Protein AF-A0A9X4QVP8-F1 (afdb_monomer_lite)

pLDDT: mean 78.32, std 24.41, range [21.48, 98.75]

Sequence (920 aa):
MDAKPLRLGIVGGNRGGRFKATIEALSHLVRLSAICDLREDTVRLWQAEYPELKGYTDYDRLLEDPDVDAVLLASPMLLHARQAVRALRAGKHVLSEVTAAHTLEDAWELVETVESTGLTYMMSENYCFERASMTVQRMAEAGVFGEITYLEGGYIHDLRHAVHTEDGSLTWRGELHRDYDGLNYPTHSIGPLAKWLWLGREGGDRLASLSAFTSNSRALQHYFRDKFGADHPAAQDGYWKQGDSAVAHLTTEAGVLIALRVDWTSPRPHNMHSYSLQGTRGAYASRRHDNEEDLVWLEGRSPDADALLGRRAGGRMGAARQLCGRVRSASLGPSRPRSRRERPRWPRRLQPSRAGRIRVGRPGPQAAPHRRVRRGRMERRLPVVRAVPRQRRRAGGDARFSQVSQAYEADEETVTMTQQRQLPQLVMRRASLADLPPFRLPEGYTCRSFQPGDEAHWERIVKLAFGWERSFRERIQSHFYYRPGRVLFLCRDGVPVATACAWQEPEWGEDWGYLHMVGVDPAFAGQGLGYAVSLAALNRMKEDGKERAMLETDDFRLPAILTYLKLDFRPDVPDEALLNRWKQAYRELGLPYGVKVMSATRPGSAASANEDALVVDPEAHVYGVVDGVSAMLPYEDEAGFTGGRIAAALLVEALGAGTGADADSGAGAGACADVGAGAGADTDAGSGAGAGALGADFDLAEAVLRANASLMQRMLAAGVDVAAKWKRWGAVFAIVRWRHTHLEYVQAGDCMLLARYSDGSVRTLTRNQVAAFDLKALQAKQQLLKNGTPAEKVSHRLKPVFKCNRDKANAPDGYAVMNGDPALAYTMEYGRISCANVVRIYAITDGMFHFIENDEDSRKWEKLADALDERGIDSYMDELEREEALDPDCERHPRHKKSDDKSAVIVELPSGPETDLARS

Secondary structure (DSSP, 8-state):
--PPPEEEEEESTTS-GGGHHHHHHTTTTEEEEEEE-S-HHHHHHHHTT-TTPEEESSSHHHHS-TT-SEEEE-S-GGGHHHHHHHHHHTT-EEEEPSPS-SSHHHHHHHHHHHHHH---EEE--SGGGSHHHHHHHHHHHTTTT-SEEEEEEEEE---GGGSB-TTSPBPHHHHHHHH--S-SS-HHHHHHHHHHTTTTSTTS--EEEEEEEE----HHHHHHHHHH-TTSGGGSTTS--S-S-EEEEEEETT--EEEEEEESSSSS--EEEEEEEEETTEEEE--SSTTSPPEEEETTTSPPHHHHTT--SS---------S---PPPP--------------PPPPP-------------------------------------------------------------HHHHHHHHGGGSPPEEEEES-STTPPPP-PPTTEEEEE--TT-HHHHHHHHHHHHSS---HIIIIITSTT--GGGEEEEEETTEEEEEEEEE--GGG-TTEEEEEEEEE-GGGTTSSHHHHHHHHHHHHHHHTT-SEEEEEE-TT-HHHHHHHHTTT-EE--SSHHHHHHHHHHHHHTT---S-EEEEEEE--TT-SS---EEEEETTTTEEEEEEEE--SS--B-TT--BHHHHHHHHHHHHTT---TT------------------------------PPPPTT--HHHHHHHHHHHHHHHHHHTT--TTSGGG--EEEEEEEEEETTEEEEEEETT-EEEEEETTS-EEE-S--SSHHHHHHHHHHHHHHHHTT--HHHHHHHHHHHHHHHHHTBT-TTSB--BSS-GGGGGTSEEEEEE-TTEEEEEEE-GGGTTTTTT---TTHHHHHHHHHHHH-HHHHHHHHHHHHHH-TTSSSS--SSS---EEEEEEEPPPPTTTGGG--

Foldseek 3Di:
DQDDAAEEEEEALAAPPVCCVVCVVVVSRHDHAEYEHLDVVSQVVVCVVVVRHDYYNDLVVVLQDPSHQAYEADHQQQCQLVSLLSNLVSNHAYEYEDDNHDDVQSVVSSVVSCVVSVHHYDHPQCLCVDPVLVVLLVCLVVCQLPAWAEKWFEAAAACLVPQAFLALHGDSNVVCQQPDEAQRGFCLRCVSVCSSQVEPDVPGWYWDDKDKDAAAADLNLVVCCVRPNCPRCSVDPSRTPYHQKMWMWIAIPVGHIYIYIYGHRDPDDGQRGAMKIHGPFWIWGQDRDPPDHTDIDGHPPDDDPCVVVVDDDDDDDDDDDDDDDDPDDDDDDDDDDDDDDDDDDDDDDDDDDDDDDDDDDDDDYDDHDYDDDHHDDHHDHDDDDDDDDDDDDDDDDDDDDDDDDDDDDDDPVVVVLVVLVVDFFWKWKFQFLPPFDDQDDFPQKDKDFDDPVCQVLLQVQLCQFPVDGDGCCVPAVPDPQHDRRQWMFIDHPNGGFWIWGFGDDPVVHPQETEIDSTTGRPVCPPRCRSLNRSSSNSVSCVVVPHTIYMYGHHLVVLVNVVSVVVRRTGTDDPDDVSVVSVVVSCVVNVHDDFWDKAKDWDFKPPDPDALKFWFDDRQLQKGWIKHFFFAPDWDADPVRDTQRNVQNVLLSVLVLGDGPPPPDDDDDDDDDDDDDDDDDDDDDDDDDPDPDDDPSDDDSLVSLLVSLQVSVVVCVVVVFPVVQLRRFIFMWIWMWGDDPWKIKIKTWAQWWKKWAFLVLDIDTDDDHFCCVLVVVLLVQLVVCVVVVNPLVCSVVVSVVSVSVLSVQALPPSHTDTSRSDSSNSVHMDIDMHTPVRTFKMKTWDCLLPLQCPPPPDPCSRSVSVVCCVVQNDVSSNVVSSVVLVVQVSCPVRRDDHSGGIIIMMMIGGDDDPPPCVVPD

Structure (mmCIF, N/CA/C/O backbone):
data_AF-A0A9X4QVP8-F1
#
_entry.id   AF-A0A9X4QVP8-F1
#
loop_
_atom_site.group_PDB
_atom_site.id
_atom_site.type_symbol
_atom_site.label_atom_id
_atom_site.label_alt_id
_atom_site.label_comp_id
_atom_site.label_asym_id
_atom_site.label_entity_id
_atom_site.label_seq_id
_atom_site.pdbx_PDB_ins_code
_atom_site.Cartn_x
_atom_site.Cartn_y
_atom_site.Cartn_z
_atom_site.occupancy
_atom_site.B_iso_or_equiv
_atom_site.auth_seq_id
_atom_site.auth_comp_id
_atom_site.auth_asym_id
_atom_site.auth_atom_id
_atom_site.pdbx_PDB_model_num
ATOM 1 N N . MET A 1 1 ? 0.653 -39.318 -9.345 1.00 41.38 1 MET A N 1
ATOM 2 C CA . MET A 1 1 ? 0.537 -38.303 -10.404 1.00 41.38 1 MET A CA 1
ATOM 3 C C . MET A 1 1 ? 1.935 -37.796 -10.597 1.00 41.38 1 MET A C 1
ATOM 5 O O . MET A 1 1 ? 2.478 -37.229 -9.656 1.00 41.38 1 MET A O 1
ATOM 9 N N . ASP A 1 2 ? 2.520 -38.074 -11.749 1.00 52.22 2 ASP A N 1
ATOM 10 C CA . ASP A 1 2 ? 3.894 -37.685 -12.037 1.00 52.22 2 ASP A CA 1
ATOM 11 C C . ASP A 1 2 ? 3.849 -36.258 -12.581 1.00 52.22 2 ASP A C 1
ATOM 13 O O . ASP A 1 2 ? 3.716 -36.020 -13.781 1.00 52.22 2 ASP A O 1
ATOM 17 N N . ALA A 1 3 ? 3.812 -35.301 -11.650 1.00 65.44 3 ALA A N 1
ATOM 18 C CA . ALA A 1 3 ? 3.846 -33.885 -11.978 1.00 65.44 3 ALA A CA 1
ATOM 19 C C . ALA A 1 3 ? 5.163 -33.580 -12.702 1.00 65.44 3 ALA A C 1
ATOM 21 O O . ALA A 1 3 ? 6.235 -33.990 -12.252 1.00 65.44 3 ALA A O 1
ATOM 22 N N . LYS A 1 4 ? 5.085 -32.876 -13.836 1.00 83.19 4 LYS A N 1
ATOM 23 C CA . LYS A 1 4 ? 6.284 -32.434 -14.555 1.00 83.19 4 LYS A CA 1
ATOM 24 C C . LYS A 1 4 ? 7.077 -31.468 -13.655 1.00 83.19 4 LYS A C 1
ATOM 26 O O . LYS A 1 4 ? 6.441 -30.624 -13.023 1.00 83.19 4 LYS A O 1
ATOM 31 N N . PRO A 1 5 ? 8.420 -31.558 -13.599 1.00 90.31 5 PRO A N 1
ATOM 32 C CA . PRO A 1 5 ? 9.234 -30.603 -12.854 1.00 90.31 5 PRO A CA 1
ATOM 33 C C . PRO A 1 5 ? 8.960 -29.162 -13.295 1.00 90.31 5 PRO A C 1
ATOM 35 O O . PRO A 1 5 ? 8.914 -28.881 -14.494 1.00 90.31 5 PRO A O 1
ATOM 38 N N . LEU A 1 6 ? 8.799 -28.264 -12.323 1.00 94.62 6 LEU A N 1
ATOM 39 C CA . LEU A 1 6 ? 8.519 -26.846 -12.538 1.00 94.62 6 LEU A CA 1
ATOM 40 C C . LEU A 1 6 ? 9.692 -26.190 -13.277 1.00 94.62 6 LEU A C 1
ATOM 42 O O . LEU A 1 6 ? 10.830 -26.271 -12.806 1.00 94.62 6 LEU A O 1
ATOM 46 N N . ARG A 1 7 ? 9.431 -25.540 -14.415 1.00 96.88 7 ARG A N 1
ATOM 47 C CA . ARG A 1 7 ? 10.461 -24.869 -15.215 1.00 96.88 7 ARG A CA 1
ATOM 48 C C . ARG A 1 7 ? 10.766 -23.494 -14.618 1.00 96.88 7 ARG A C 1
ATOM 50 O O . ARG A 1 7 ? 9.916 -22.602 -14.606 1.00 96.88 7 ARG A O 1
ATOM 57 N N . LEU A 1 8 ? 11.970 -23.347 -14.075 1.00 97.56 8 LEU A N 1
ATOM 58 C CA . LEU A 1 8 ? 12.408 -22.179 -13.322 1.00 97.56 8 LEU A CA 1
ATOM 59 C C . LEU A 1 8 ? 13.250 -21.226 -14.183 1.00 97.56 8 LEU A C 1
ATOM 61 O O . LEU A 1 8 ? 14.297 -21.612 -14.706 1.00 97.56 8 LEU A O 1
ATOM 65 N N . GLY A 1 9 ? 12.858 -19.954 -14.201 1.00 98.00 9 GLY A N 1
ATOM 66 C CA . GLY A 1 9 ? 13.716 -18.834 -14.576 1.00 98.00 9 GLY A CA 1
ATOM 67 C C . GLY A 1 9 ? 14.428 -18.226 -13.362 1.00 98.00 9 GLY A C 1
ATOM 68 O O . GLY A 1 9 ? 13.828 -18.010 -12.307 1.00 98.00 9 GLY A O 1
ATOM 69 N N . ILE A 1 10 ? 15.713 -17.915 -13.498 1.00 97.94 10 ILE A N 1
ATOM 70 C CA . ILE A 1 10 ? 16.479 -17.129 -12.524 1.00 97.94 10 ILE A CA 1
ATOM 71 C C . ILE A 1 10 ? 16.574 -15.675 -12.992 1.00 97.94 10 ILE A C 1
ATOM 73 O O . ILE A 1 10 ? 16.952 -15.438 -14.131 1.00 97.94 10 ILE A O 1
ATOM 77 N N . VAL A 1 11 ? 16.351 -14.709 -12.097 1.00 97.88 11 VAL A N 1
ATOM 78 C CA . VAL A 1 11 ? 16.528 -13.273 -12.362 1.00 97.88 11 VAL A CA 1
ATOM 79 C C . VAL A 1 11 ? 17.604 -12.682 -11.445 1.00 97.88 11 VAL A C 1
ATOM 81 O O . VAL A 1 11 ? 17.525 -12.776 -10.216 1.00 97.88 11 VAL A O 1
ATOM 84 N N . GLY A 1 12 ? 18.603 -12.046 -12.059 1.00 95.94 12 GLY A N 1
ATOM 85 C CA . GLY A 1 12 ? 19.723 -11.367 -11.413 1.00 95.94 12 GLY A CA 1
ATOM 86 C C . GLY A 1 12 ? 20.876 -12.293 -11.035 1.00 95.94 12 GLY A C 1
ATOM 87 O O . GLY A 1 12 ? 21.238 -12.295 -9.856 1.00 95.94 12 GLY A O 1
ATOM 88 N N . GLY A 1 13 ? 21.417 -13.046 -12.016 1.00 93.31 13 GLY A N 1
ATOM 89 C CA . GLY A 1 13 ? 22.579 -13.982 -12.065 1.00 93.31 13 GLY A CA 1
ATOM 90 C C . GLY A 1 13 ? 23.773 -13.840 -11.090 1.00 93.31 13 GLY A C 1
ATOM 91 O O . GLY A 1 13 ? 24.689 -14.665 -11.059 1.00 93.31 13 GLY A O 1
ATOM 92 N N . ASN A 1 14 ? 23.763 -12.836 -10.221 1.00 91.50 14 ASN A N 1
ATOM 93 C CA . ASN A 1 14 ? 24.769 -12.505 -9.228 1.00 91.50 14 ASN A CA 1
ATOM 94 C C . ASN A 1 14 ? 24.342 -12.623 -7.736 1.00 91.50 14 ASN A C 1
ATOM 96 O O . ASN A 1 14 ? 25.133 -12.232 -6.879 1.00 91.50 14 ASN A O 1
ATOM 100 N N . ARG A 1 15 ? 23.210 -13.245 -7.327 1.00 92.31 15 ARG A N 1
ATOM 101 C CA . ARG A 1 15 ? 22.859 -13.416 -5.869 1.00 92.31 15 ARG A CA 1
ATOM 102 C C . ARG A 1 15 ? 22.789 -14.830 -5.237 1.00 92.31 15 ARG A C 1
ATOM 104 O O . ARG A 1 15 ? 23.010 -14.934 -4.024 1.00 92.31 15 ARG A O 1
ATOM 111 N N . GLY A 1 16 ? 22.667 -15.956 -5.941 1.00 93.06 16 GLY A N 1
ATOM 112 C CA . GLY A 1 16 ? 22.463 -17.294 -5.286 1.00 93.06 16 GLY A CA 1
ATOM 113 C C . GLY A 1 16 ? 22.821 -18.625 -6.019 1.00 93.06 16 GLY A C 1
ATOM 114 O O . GLY A 1 16 ? 22.094 -19.576 -5.882 1.00 93.06 16 GLY A O 1
ATOM 115 N N . GLY A 1 17 ? 23.883 -18.766 -6.801 1.00 93.12 17 GLY A N 1
ATOM 116 C CA . GLY A 1 17 ? 24.389 -20.051 -7.329 1.00 93.12 17 GLY A CA 1
ATOM 117 C C . GLY A 1 17 ? 24.825 -20.983 -6.190 1.00 93.12 17 GLY A C 1
ATOM 118 O O . GLY A 1 17 ? 24.912 -22.188 -6.345 1.00 93.12 17 GLY A O 1
ATOM 119 N N . ARG A 1 18 ? 24.895 -20.403 -4.982 1.00 92.81 18 ARG A N 1
ATOM 120 C CA . ARG A 1 18 ? 24.595 -20.993 -3.662 1.00 92.81 18 ARG A CA 1
ATOM 121 C C . ARG A 1 18 ? 23.320 -21.864 -3.583 1.00 92.81 18 ARG A C 1
ATOM 123 O O . ARG A 1 18 ? 23.032 -22.361 -2.506 1.00 92.81 18 ARG A O 1
ATOM 130 N N . PHE A 1 19 ? 22.559 -21.992 -4.664 1.00 91.50 19 PHE A N 1
ATOM 131 C CA . PHE A 1 19 ? 21.344 -22.781 -4.801 1.00 91.50 19 PHE A CA 1
ATOM 132 C C . PHE A 1 19 ? 21.296 -23.575 -6.116 1.00 91.50 19 PHE A C 1
ATOM 134 O O . PHE A 1 19 ? 20.322 -24.290 -6.301 1.00 91.50 19 PHE A O 1
ATOM 141 N N . LYS A 1 20 ? 22.346 -23.562 -6.960 1.00 91.12 20 LYS A N 1
ATOM 142 C CA . LYS A 1 20 ? 22.532 -24.587 -8.010 1.00 91.12 20 LYS A CA 1
ATOM 143 C C . LYS A 1 20 ? 22.413 -25.971 -7.365 1.00 91.12 20 LYS A C 1
ATOM 145 O O . LYS A 1 20 ? 21.436 -26.666 -7.605 1.00 91.12 20 LYS A O 1
ATOM 150 N N . ALA A 1 21 ? 23.210 -26.190 -6.316 1.00 91.00 21 ALA A N 1
ATOM 151 C CA . ALA A 1 21 ? 23.132 -27.331 -5.397 1.00 91.00 21 ALA A CA 1
ATOM 152 C C . ALA A 1 21 ? 21.753 -27.581 -4.747 1.00 91.00 21 ALA A C 1
ATOM 154 O O . ALA A 1 21 ? 21.500 -28.672 -4.244 1.00 91.00 21 ALA A O 1
ATOM 155 N N . THR A 1 22 ? 20.854 -26.591 -4.713 1.00 90.94 22 THR A N 1
ATOM 156 C CA . THR A 1 22 ? 19.474 -26.759 -4.228 1.00 90.94 22 THR A CA 1
ATOM 157 C C . THR A 1 22 ? 18.516 -27.145 -5.356 1.00 90.94 22 THR A C 1
ATOM 159 O O . THR A 1 22 ? 17.675 -28.006 -5.129 1.00 90.94 22 THR A O 1
ATOM 162 N N . ILE A 1 23 ? 18.652 -26.574 -6.560 1.00 91.38 23 ILE A N 1
ATOM 163 C CA . ILE A 1 23 ? 17.906 -27.004 -7.755 1.00 91.38 23 ILE A CA 1
ATOM 164 C C . ILE A 1 23 ? 18.322 -28.429 -8.130 1.00 91.38 23 ILE A C 1
ATOM 166 O O . ILE A 1 23 ? 17.462 -29.280 -8.297 1.00 91.38 23 ILE A O 1
ATOM 170 N N . GLU A 1 24 ? 19.622 -28.723 -8.177 1.00 90.62 24 GLU A N 1
ATOM 171 C CA . GLU A 1 24 ? 20.182 -30.045 -8.490 1.00 90.62 24 GLU A CA 1
ATOM 172 C C . GLU A 1 24 ? 19.640 -31.124 -7.536 1.00 90.62 24 GLU A C 1
ATOM 174 O O . GLU A 1 24 ? 19.137 -32.160 -7.979 1.00 90.62 24 GLU A O 1
ATOM 179 N N . ALA A 1 25 ? 19.638 -30.854 -6.225 1.00 93.38 25 ALA A N 1
ATOM 180 C CA . ALA A 1 25 ? 19.057 -31.743 -5.213 1.00 93.38 25 ALA A CA 1
ATOM 181 C C . ALA A 1 25 ? 17.521 -31.876 -5.312 1.00 93.38 25 ALA A C 1
ATOM 183 O O . ALA A 1 25 ? 16.952 -32.873 -4.861 1.00 93.38 25 ALA A O 1
ATOM 184 N N . LEU A 1 26 ? 16.845 -30.895 -5.915 1.00 93.38 26 LEU A N 1
ATOM 185 C CA . LEU A 1 26 ? 15.401 -30.873 -6.162 1.00 93.38 26 LEU A CA 1
ATOM 186 C C . LEU A 1 26 ? 15.052 -31.098 -7.645 1.00 93.38 26 LEU A C 1
ATOM 188 O O . LEU A 1 26 ? 13.928 -30.819 -8.048 1.00 93.38 26 LEU A O 1
ATOM 192 N N . SER A 1 27 ? 15.965 -31.656 -8.448 1.00 90.62 27 SER A N 1
ATOM 193 C CA . SER A 1 27 ? 15.825 -31.820 -9.911 1.00 90.62 27 SER A CA 1
ATOM 194 C C . SER A 1 27 ? 14.622 -32.670 -10.352 1.00 90.62 27 SER A C 1
ATOM 196 O O . SER A 1 27 ? 14.155 -32.592 -11.485 1.00 90.62 27 SER A O 1
ATOM 198 N N . HIS A 1 28 ? 14.077 -33.461 -9.427 1.00 91.00 28 HIS A N 1
ATOM 199 C CA . HIS A 1 28 ? 12.855 -34.251 -9.580 1.00 91.00 28 HIS A CA 1
ATOM 200 C C . HIS A 1 28 ? 11.554 -33.444 -9.364 1.00 91.00 28 HIS A C 1
ATOM 202 O O . HIS A 1 28 ? 10.470 -33.967 -9.607 1.00 91.00 28 HIS A O 1
ATOM 208 N N . LEU A 1 29 ? 11.653 -32.191 -8.904 1.00 93.44 29 LEU A N 1
ATOM 209 C CA . LEU A 1 29 ? 10.557 -31.225 -8.721 1.00 93.44 29 LEU A CA 1
ATOM 210 C C . LEU A 1 29 ? 10.776 -29.927 -9.513 1.00 93.44 29 LEU A C 1
ATOM 212 O O . LEU A 1 29 ? 9.805 -29.242 -9.824 1.00 93.44 29 LEU A O 1
ATOM 216 N N . VAL A 1 30 ? 12.030 -29.582 -9.821 1.00 94.00 30 VAL A N 1
ATOM 217 C CA . VAL A 1 30 ? 12.439 -28.324 -10.460 1.00 94.00 30 VAL A CA 1
ATOM 218 C C . VAL A 1 30 ? 13.358 -28.623 -11.630 1.00 94.00 30 VAL A C 1
ATOM 220 O O . VAL A 1 30 ? 14.359 -29.313 -11.464 1.00 94.00 30 VAL A O 1
ATOM 223 N N . ARG A 1 31 ? 13.087 -28.039 -12.794 1.00 93.00 31 ARG A N 1
ATOM 224 C CA . ARG A 1 31 ? 14.071 -27.939 -13.873 1.00 93.00 31 ARG A CA 1
ATOM 225 C C . ARG A 1 31 ? 14.451 -26.477 -14.035 1.00 93.00 31 ARG A C 1
ATOM 227 O O . ARG A 1 31 ? 13.581 -25.644 -14.253 1.00 93.00 31 ARG A O 1
ATOM 234 N N . LEU A 1 32 ? 15.740 -26.157 -13.986 1.00 94.94 32 LEU A N 1
ATOM 235 C CA . LEU A 1 32 ? 16.193 -24.841 -14.424 1.00 94.94 32 LEU A CA 1
ATOM 236 C C . LEU A 1 32 ? 16.043 -24.744 -15.952 1.00 94.94 32 LEU A C 1
ATOM 238 O O . LEU A 1 32 ? 16.492 -25.642 -16.665 1.00 94.94 32 LEU A O 1
ATOM 242 N N . SER A 1 33 ? 15.374 -23.700 -16.445 1.00 96.00 33 SER A N 1
ATOM 243 C CA . SER A 1 33 ? 15.127 -23.484 -17.881 1.00 96.00 33 SER A CA 1
ATOM 244 C C . SER A 1 33 ? 15.723 -22.180 -18.408 1.00 96.00 33 SER A C 1
ATOM 246 O O . SER A 1 33 ? 16.197 -22.150 -19.545 1.00 96.00 33 SER A O 1
ATOM 248 N N . ALA A 1 34 ? 15.750 -21.125 -17.587 1.00 97.81 34 ALA A N 1
ATOM 249 C CA . ALA A 1 34 ? 16.184 -19.798 -18.011 1.00 97.81 34 ALA A CA 1
ATOM 250 C C . ALA A 1 34 ? 17.068 -19.075 -16.982 1.00 97.81 34 ALA A C 1
ATOM 252 O O . ALA A 1 34 ? 16.919 -19.233 -15.767 1.00 97.81 34 ALA A O 1
ATOM 253 N N . ILE A 1 35 ? 17.956 -18.218 -17.487 1.00 98.00 35 ILE A N 1
ATOM 254 C CA . ILE A 1 35 ? 18.776 -17.282 -16.711 1.00 98.00 35 ILE A CA 1
ATOM 255 C C . ILE A 1 35 ? 18.651 -15.873 -17.299 1.00 98.00 35 ILE A C 1
ATOM 257 O O . ILE A 1 35 ? 18.878 -15.670 -18.488 1.00 98.00 35 ILE A O 1
ATOM 261 N N . CYS A 1 36 ? 18.326 -14.899 -16.451 1.00 97.88 36 CYS A N 1
ATOM 262 C CA . CYS A 1 36 ? 18.324 -13.476 -16.754 1.00 97.88 36 CYS A CA 1
ATOM 263 C C . CYS A 1 36 ? 19.294 -12.720 -15.833 1.00 97.88 36 CYS A C 1
ATOM 265 O O . CYS A 1 36 ? 19.245 -12.859 -14.608 1.00 97.88 36 CYS A O 1
ATOM 267 N N . ASP A 1 37 ? 20.170 -11.902 -16.409 1.00 96.56 37 ASP A N 1
ATOM 268 C CA . ASP A 1 37 ? 20.950 -10.864 -15.721 1.00 96.56 37 ASP A CA 1
ATOM 269 C C . ASP A 1 37 ? 21.219 -9.744 -16.738 1.00 96.56 37 ASP A C 1
ATOM 271 O O . ASP A 1 37 ? 21.467 -10.031 -17.907 1.00 96.56 37 ASP A O 1
ATOM 275 N N . LEU A 1 38 ? 21.202 -8.478 -16.306 1.00 90.75 38 LEU A N 1
ATOM 276 C CA . LEU A 1 38 ? 21.507 -7.331 -17.174 1.00 90.75 38 LEU A CA 1
ATOM 277 C C . LEU A 1 38 ? 22.908 -7.438 -17.802 1.00 90.75 38 LEU A C 1
ATOM 279 O O . LEU A 1 38 ? 23.181 -6.840 -18.841 1.00 90.75 38 LEU A O 1
ATOM 283 N N . ARG A 1 39 ? 23.814 -8.191 -17.166 1.00 90.44 39 ARG A N 1
ATOM 284 C CA . ARG A 1 39 ? 25.158 -8.448 -17.675 1.00 90.44 39 ARG A CA 1
ATOM 285 C C . ARG A 1 39 ? 25.202 -9.722 -18.514 1.00 90.44 39 ARG A C 1
ATOM 287 O O . ARG A 1 39 ? 25.149 -10.836 -17.987 1.00 90.44 39 ARG A O 1
ATOM 294 N N . GLU A 1 40 ? 25.452 -9.560 -19.809 1.00 95.44 40 GLU A N 1
ATOM 295 C CA . GLU A 1 40 ? 25.634 -10.683 -20.735 1.00 95.44 40 GLU A CA 1
ATOM 296 C C . GLU A 1 40 ? 26.786 -11.623 -20.316 1.00 95.44 40 GLU A C 1
ATOM 298 O O . GLU A 1 40 ? 26.705 -12.832 -20.519 1.00 95.44 40 GLU A O 1
ATOM 303 N N . ASP A 1 41 ? 27.837 -11.109 -19.661 1.00 95.88 41 ASP A N 1
ATOM 304 C CA . ASP A 1 41 ? 28.939 -11.938 -19.146 1.00 95.88 41 ASP A CA 1
ATOM 305 C C . ASP A 1 41 ? 28.470 -12.975 -18.113 1.00 95.88 41 ASP A C 1
ATOM 307 O O . ASP A 1 41 ? 28.934 -14.114 -18.094 1.00 95.88 41 ASP A O 1
ATOM 311 N N . THR A 1 42 ? 27.484 -12.603 -17.301 1.00 95.25 42 THR A N 1
ATOM 312 C CA . THR A 1 42 ? 26.896 -13.444 -16.265 1.00 95.25 42 THR A CA 1
ATOM 313 C C . THR A 1 42 ? 25.957 -14.472 -16.892 1.00 95.25 42 THR A C 1
ATOM 315 O O . THR A 1 42 ? 25.975 -15.632 -16.485 1.00 95.25 42 THR A O 1
ATOM 318 N N . VAL A 1 43 ? 25.208 -14.092 -17.931 1.00 96.75 43 VAL A N 1
ATOM 319 C CA . VAL A 1 43 ? 24.399 -15.021 -18.740 1.00 96.75 43 VAL A CA 1
ATOM 320 C C . VAL A 1 43 ? 25.290 -16.080 -19.404 1.00 96.75 43 VAL A C 1
ATOM 322 O O . VAL A 1 43 ? 25.061 -17.277 -19.220 1.00 96.75 43 VAL A O 1
ATOM 325 N N . ARG A 1 44 ? 26.368 -15.658 -20.082 1.00 95.88 44 ARG A N 1
ATOM 326 C CA . ARG A 1 44 ? 27.346 -16.554 -20.728 1.00 95.88 44 ARG A CA 1
ATOM 327 C C . ARG A 1 44 ? 28.018 -17.503 -19.728 1.00 95.88 44 ARG A C 1
ATOM 329 O O . ARG A 1 44 ? 28.173 -18.683 -20.030 1.00 95.88 44 ARG A O 1
ATOM 336 N N . LEU A 1 45 ? 28.370 -17.031 -18.526 1.00 95.81 45 LEU A N 1
ATOM 337 C CA . LEU A 1 45 ? 28.922 -17.877 -17.454 1.00 95.81 45 LEU A CA 1
ATOM 338 C C . LEU A 1 45 ? 27.941 -18.957 -16.974 1.00 95.81 45 LEU A C 1
ATOM 340 O O . LEU A 1 45 ? 28.372 -20.052 -16.620 1.00 95.81 45 LEU A O 1
ATOM 344 N N . TRP A 1 46 ? 26.635 -18.680 -16.965 1.00 96.12 46 TRP A N 1
ATOM 345 C CA . TRP A 1 46 ? 25.625 -19.692 -16.650 1.00 96.12 46 TRP A CA 1
ATOM 346 C C . TRP A 1 46 ? 25.441 -20.700 -17.790 1.00 96.12 46 TRP A C 1
ATOM 348 O O . TRP A 1 46 ? 25.399 -21.897 -17.522 1.00 96.12 46 TRP A O 1
ATOM 358 N N . GLN A 1 47 ? 25.406 -20.250 -19.046 1.00 95.81 47 GLN A N 1
ATOM 359 C CA . GLN A 1 47 ? 25.287 -21.143 -20.209 1.00 95.81 47 GLN A CA 1
ATOM 360 C C . GLN A 1 47 ? 26.541 -22.005 -20.447 1.00 95.81 47 GLN A C 1
ATOM 362 O O . GLN A 1 47 ? 26.438 -23.103 -20.981 1.00 95.81 47 GLN A O 1
ATOM 367 N N . ALA A 1 48 ? 27.722 -21.560 -20.006 1.00 94.94 48 ALA A N 1
ATOM 368 C CA . ALA A 1 48 ? 28.942 -22.370 -20.030 1.00 94.94 48 ALA A CA 1
ATOM 369 C C . ALA A 1 48 ? 28.919 -23.549 -19.032 1.00 94.94 48 ALA A C 1
ATOM 371 O O . ALA A 1 48 ? 29.647 -24.520 -19.223 1.00 94.94 48 ALA A O 1
ATOM 372 N N . GLU A 1 49 ? 28.102 -23.467 -17.976 1.00 92.00 49 GLU A N 1
ATOM 373 C CA . GLU A 1 49 ? 27.940 -24.526 -16.966 1.00 92.00 49 GLU A CA 1
ATOM 374 C C . GLU A 1 49 ? 26.692 -25.393 -17.226 1.00 92.00 49 GLU A C 1
ATOM 376 O O . GLU A 1 49 ? 26.714 -26.587 -16.940 1.00 92.00 49 GLU A O 1
ATOM 381 N N . TYR A 1 50 ? 25.643 -24.814 -17.826 1.00 91.81 50 TYR A N 1
ATOM 382 C CA . TYR A 1 50 ? 24.393 -25.482 -18.219 1.00 91.81 50 TYR A CA 1
ATOM 383 C C . TYR A 1 50 ? 24.034 -25.089 -19.671 1.00 91.81 50 TYR A C 1
ATOM 385 O O . TYR A 1 50 ? 23.288 -24.122 -19.887 1.00 91.81 50 TYR A O 1
ATOM 393 N N . PRO A 1 51 ? 24.581 -25.785 -20.688 1.00 91.25 51 PRO A N 1
ATOM 394 C CA . PRO A 1 51 ? 24.401 -25.430 -22.101 1.00 91.25 51 PRO A CA 1
ATOM 395 C C . PRO A 1 51 ? 22.951 -25.468 -22.604 1.00 91.25 51 PRO A C 1
ATOM 397 O O . PRO A 1 51 ? 22.655 -24.932 -23.669 1.00 91.25 51 PRO A O 1
ATOM 400 N N . GLU A 1 52 ? 22.039 -26.098 -21.861 1.00 91.06 52 GLU A N 1
ATOM 401 C CA . GLU A 1 52 ? 20.613 -26.180 -22.172 1.00 91.06 52 GLU A CA 1
ATOM 402 C C . GLU A 1 52 ? 19.784 -24.966 -21.712 1.00 91.06 52 GLU A C 1
ATOM 404 O O . GLU A 1 52 ? 18.577 -24.933 -21.970 1.00 91.06 52 GLU A O 1
ATOM 409 N N . LEU A 1 53 ? 20.384 -23.991 -21.016 1.00 94.44 53 LEU A N 1
ATOM 410 C CA . LEU A 1 53 ? 19.661 -22.820 -20.514 1.00 94.44 53 LEU A CA 1
ATOM 411 C C . LEU A 1 53 ? 19.444 -21.750 -21.580 1.00 94.44 53 LEU A C 1
ATOM 413 O O . LEU A 1 53 ? 20.375 -21.296 -22.252 1.00 94.44 53 LEU A O 1
ATOM 417 N N . LYS A 1 54 ? 18.213 -21.238 -21.622 1.00 97.44 54 LYS A N 1
ATOM 418 C CA . LYS A 1 54 ? 17.891 -20.000 -22.331 1.00 97.44 54 LYS A CA 1
ATOM 419 C C . LYS A 1 54 ? 18.481 -18.810 -21.567 1.00 97.44 54 LYS A C 1
ATOM 421 O O . LYS A 1 54 ? 18.190 -18.611 -20.386 1.00 97.44 54 LYS A O 1
ATOM 426 N N . GLY A 1 55 ? 19.338 -18.050 -22.239 1.00 97.56 55 GLY A N 1
ATOM 427 C CA . GLY A 1 55 ? 19.989 -16.863 -21.696 1.00 97.56 55 GLY A CA 1
ATOM 428 C C . GLY A 1 55 ? 19.270 -15.583 -22.109 1.00 97.56 55 GLY A C 1
ATOM 429 O O . GLY A 1 55 ? 18.954 -15.408 -23.283 1.00 97.56 55 GLY A O 1
ATOM 430 N N . TYR A 1 56 ? 19.043 -14.689 -21.150 1.00 97.88 56 TYR A N 1
ATOM 431 C CA . TYR A 1 56 ? 18.308 -13.440 -21.329 1.00 97.88 56 TYR A CA 1
ATOM 432 C C . TYR A 1 56 ? 19.060 -12.261 -20.698 1.00 97.88 56 TYR A C 1
ATOM 434 O O . TYR A 1 56 ? 19.489 -12.335 -19.550 1.00 97.88 56 TYR A O 1
ATOM 442 N N . THR A 1 57 ? 19.180 -11.145 -21.411 1.00 96.00 57 THR A N 1
ATOM 443 C CA . THR A 1 57 ? 19.601 -9.851 -20.834 1.00 96.00 57 THR A CA 1
ATOM 444 C C . THR A 1 57 ? 18.416 -8.926 -20.545 1.00 96.00 57 THR A C 1
ATOM 446 O O . THR A 1 57 ? 18.507 -8.056 -19.684 1.00 96.00 57 THR A O 1
ATOM 449 N N . ASP A 1 58 ? 17.289 -9.167 -21.216 1.00 89.69 58 ASP A N 1
ATOM 450 C CA . ASP A 1 58 ? 15.993 -8.523 -21.010 1.00 89.69 58 ASP A CA 1
ATOM 451 C C . ASP A 1 58 ? 15.114 -9.391 -20.089 1.00 89.69 58 ASP A C 1
ATOM 453 O O . ASP A 1 58 ? 15.064 -10.617 -20.228 1.00 89.69 58 ASP A O 1
ATOM 457 N N . TYR A 1 59 ? 14.430 -8.764 -19.130 1.00 93.38 59 TYR A N 1
ATOM 458 C CA . TYR A 1 59 ? 13.538 -9.455 -18.204 1.00 93.38 59 TYR A CA 1
ATOM 459 C C . TYR A 1 59 ? 12.181 -9.797 -18.835 1.00 93.38 59 TYR A C 1
ATOM 461 O O . TYR A 1 59 ? 11.664 -10.884 -18.579 1.00 93.38 59 TYR A O 1
ATOM 469 N N . ASP A 1 60 ? 11.623 -8.938 -19.693 1.00 86.69 60 ASP A N 1
ATOM 470 C CA . ASP A 1 60 ? 10.314 -9.195 -20.302 1.00 86.69 60 ASP A CA 1
ATOM 471 C C . ASP A 1 60 ? 10.383 -10.360 -21.290 1.00 86.69 60 ASP A C 1
ATOM 473 O O . ASP A 1 60 ? 9.488 -11.198 -21.301 1.00 86.69 60 ASP A O 1
ATOM 477 N N . ARG A 1 61 ? 11.506 -10.539 -21.998 1.00 94.31 61 ARG A N 1
ATOM 478 C CA . ARG A 1 61 ? 11.741 -11.736 -22.831 1.00 94.31 61 ARG A CA 1
ATOM 479 C C . ARG A 1 61 ? 11.791 -13.049 -22.044 1.00 94.31 61 ARG A C 1
ATOM 481 O O . ARG A 1 61 ? 11.465 -14.095 -22.603 1.00 94.31 61 ARG A O 1
ATOM 488 N N . LEU A 1 62 ? 12.170 -13.017 -20.762 1.00 97.44 62 LEU A N 1
ATOM 489 C CA . LEU A 1 62 ? 12.071 -14.185 -19.876 1.00 97.44 62 LEU A CA 1
ATOM 490 C C . LEU A 1 62 ? 10.624 -14.404 -19.401 1.00 97.44 62 LEU A C 1
ATOM 492 O O . LEU A 1 62 ? 10.206 -15.546 -19.218 1.00 97.44 62 LEU A O 1
ATOM 496 N N . LEU A 1 63 ? 9.849 -13.331 -19.215 1.00 91.31 63 LEU A N 1
ATOM 497 C CA . LEU A 1 63 ? 8.430 -13.411 -18.859 1.00 91.31 63 LEU A CA 1
ATOM 498 C C . LEU A 1 63 ? 7.550 -13.877 -20.032 1.00 91.31 63 LEU A C 1
ATOM 500 O O . LEU A 1 63 ? 6.620 -14.651 -19.817 1.00 91.31 63 LEU A O 1
ATOM 504 N N . GLU A 1 64 ? 7.880 -13.495 -21.264 1.00 94.75 64 GLU A N 1
ATOM 505 C CA . GLU A 1 64 ? 7.241 -13.992 -22.490 1.00 94.75 64 GLU A CA 1
ATOM 506 C C . GLU A 1 64 ? 7.456 -15.504 -22.711 1.00 94.75 64 GLU A C 1
ATOM 508 O O . GLU A 1 64 ? 6.664 -16.133 -23.412 1.00 94.75 64 GLU A O 1
ATOM 513 N N . ASP A 1 65 ? 8.495 -16.119 -22.127 1.00 96.31 65 ASP A N 1
ATOM 514 C CA . ASP A 1 65 ? 8.861 -17.506 -22.434 1.00 96.31 65 ASP A CA 1
ATOM 515 C C . ASP A 1 65 ? 7.823 -18.532 -21.923 1.00 96.31 65 ASP A C 1
ATOM 517 O O . ASP A 1 65 ? 7.634 -18.668 -20.705 1.00 96.31 65 ASP A O 1
ATOM 521 N N . PRO A 1 66 ? 7.187 -19.338 -22.801 1.00 95.31 66 PRO A N 1
ATOM 522 C CA . PRO A 1 66 ? 6.328 -20.444 -22.384 1.00 95.31 66 PRO A CA 1
ATOM 523 C C . PRO A 1 66 ? 7.086 -21.618 -21.735 1.00 95.31 66 PRO A C 1
ATOM 525 O O . PRO A 1 66 ? 6.424 -22.526 -21.230 1.00 95.31 66 PRO A O 1
ATOM 528 N N . ASP A 1 67 ? 8.430 -21.625 -21.712 1.00 95.50 67 ASP A N 1
ATOM 529 C CA . ASP A 1 67 ? 9.261 -22.544 -20.905 1.00 95.50 67 ASP A CA 1
ATOM 530 C C . ASP A 1 67 ? 9.711 -21.997 -19.542 1.00 95.50 67 ASP A C 1
ATOM 532 O O . ASP A 1 67 ? 10.561 -22.600 -18.881 1.00 95.50 67 ASP A O 1
ATOM 536 N N . VAL A 1 68 ? 9.099 -20.916 -19.063 1.00 97.88 68 VAL A N 1
ATOM 537 C CA . VAL A 1 68 ? 9.186 -20.498 -17.659 1.00 97.88 68 VAL A CA 1
ATOM 538 C C . VAL A 1 68 ? 7.803 -20.626 -17.021 1.00 97.88 68 VAL A C 1
ATOM 540 O O . VAL A 1 68 ? 6.863 -19.952 -17.438 1.00 97.88 68 VAL A O 1
ATOM 543 N N . ASP A 1 69 ? 7.689 -21.482 -16.002 1.00 98.12 69 ASP A N 1
ATOM 544 C CA . ASP A 1 69 ? 6.494 -21.636 -15.152 1.00 98.12 69 ASP A CA 1
ATOM 545 C C . ASP A 1 69 ? 6.586 -20.750 -13.899 1.00 98.12 69 ASP A C 1
ATOM 547 O O . ASP A 1 69 ? 5.587 -20.274 -13.355 1.00 98.12 69 ASP A O 1
ATOM 551 N N . ALA A 1 70 ? 7.810 -20.543 -13.411 1.00 98.25 70 ALA A N 1
ATOM 552 C CA . ALA A 1 70 ? 8.085 -19.753 -12.226 1.00 98.25 70 ALA A CA 1
ATOM 553 C C . ALA A 1 70 ? 9.396 -18.988 -12.365 1.00 98.25 70 ALA A C 1
ATOM 555 O O . ALA A 1 70 ? 10.395 -19.534 -12.833 1.00 98.25 70 ALA A O 1
ATOM 556 N N . VAL A 1 71 ? 9.428 -17.754 -11.872 1.00 98.56 71 VAL A N 1
ATOM 557 C CA . VAL A 1 71 ? 10.677 -17.016 -11.684 1.00 98.56 71 VAL A CA 1
ATOM 558 C C . VAL A 1 71 ? 11.151 -17.126 -10.243 1.00 98.56 71 VAL A C 1
ATOM 560 O O . VAL A 1 71 ? 10.368 -17.258 -9.294 1.00 98.56 71 VAL A O 1
ATOM 563 N N . LEU A 1 72 ? 12.455 -16.958 -10.057 1.00 98.19 72 LEU A N 1
ATOM 564 C CA . LEU A 1 72 ? 12.944 -16.329 -8.847 1.00 98.19 72 LEU A CA 1
ATOM 565 C C . LEU A 1 72 ? 13.624 -14.993 -9.137 1.00 98.19 72 LEU A C 1
ATOM 567 O O . LEU A 1 72 ? 14.521 -14.904 -9.968 1.00 98.19 72 LEU A O 1
ATOM 571 N N . LEU A 1 73 ? 13.262 -14.012 -8.316 1.00 98.25 73 LEU A N 1
ATOM 572 C CA . LEU A 1 73 ? 13.892 -12.708 -8.180 1.00 98.25 73 LEU A CA 1
ATOM 573 C C . LEU A 1 73 ? 15.011 -12.732 -7.139 1.00 98.25 73 LEU A C 1
ATOM 575 O O . LEU A 1 73 ? 14.825 -13.170 -5.999 1.00 98.25 73 LEU A O 1
ATOM 579 N N . ALA A 1 74 ? 16.181 -12.244 -7.535 1.00 96.75 74 ALA A N 1
ATOM 580 C CA . ALA A 1 74 ? 17.320 -12.016 -6.650 1.00 96.75 74 ALA A CA 1
ATOM 581 C C . ALA A 1 74 ? 18.233 -10.884 -7.146 1.00 96.75 74 ALA A C 1
ATOM 583 O O . ALA A 1 74 ? 19.450 -10.881 -6.939 1.00 96.75 74 ALA A O 1
ATOM 584 N N . SER A 1 75 ? 17.596 -9.931 -7.807 1.00 93.81 75 SER A N 1
ATOM 585 C CA . SER A 1 75 ? 18.046 -8.588 -8.139 1.00 93.81 75 SER A CA 1
ATOM 586 C C . SER A 1 75 ? 18.407 -7.763 -6.878 1.00 93.81 75 SER A C 1
ATOM 588 O O . SER A 1 75 ? 18.452 -8.283 -5.755 1.00 93.81 75 SER A O 1
ATOM 590 N N . PRO A 1 76 ? 18.753 -6.470 -7.018 1.00 91.88 76 PRO A N 1
ATOM 591 C CA . PRO A 1 76 ? 18.705 -5.525 -5.904 1.00 91.88 76 PRO A CA 1
ATOM 592 C C . PRO A 1 76 ? 17.326 -5.508 -5.228 1.00 91.88 76 PRO A C 1
ATOM 594 O O . PRO A 1 76 ? 16.311 -5.545 -5.918 1.00 91.88 76 PRO A O 1
ATOM 597 N N . MET A 1 77 ? 17.277 -5.412 -3.891 1.00 91.88 77 MET A N 1
ATOM 598 C CA . MET A 1 77 ? 16.016 -5.605 -3.146 1.00 91.88 77 MET A CA 1
ATOM 599 C C . MET A 1 77 ? 14.916 -4.591 -3.502 1.00 91.88 77 MET A C 1
ATOM 601 O O . MET A 1 77 ? 13.738 -4.926 -3.461 1.00 91.88 77 MET A O 1
ATOM 605 N N . LEU A 1 78 ? 15.312 -3.388 -3.931 1.00 87.12 78 LEU A N 1
ATOM 606 C CA . LEU A 1 78 ? 14.422 -2.316 -4.392 1.00 87.12 78 LEU A CA 1
ATOM 607 C C . LEU A 1 78 ? 13.642 -2.661 -5.676 1.00 87.12 78 LEU A C 1
ATOM 609 O O . LEU A 1 78 ? 12.720 -1.941 -6.035 1.00 87.12 78 LEU A O 1
ATOM 613 N N . LEU A 1 79 ? 13.998 -3.742 -6.381 1.00 88.44 79 LEU A N 1
ATOM 614 C CA . LEU A 1 79 ? 13.299 -4.192 -7.590 1.00 88.44 79 LEU A CA 1
ATOM 615 C C . LEU A 1 79 ? 12.334 -5.361 -7.331 1.00 88.44 79 LEU A C 1
ATOM 617 O O . LEU A 1 79 ? 11.569 -5.721 -8.225 1.00 88.44 79 LEU A O 1
ATOM 621 N N . HIS A 1 80 ? 12.365 -5.972 -6.139 1.00 95.94 80 HIS A N 1
ATOM 622 C CA . HIS A 1 80 ? 11.675 -7.237 -5.871 1.00 95.94 80 HIS A CA 1
ATOM 623 C C . HIS A 1 80 ? 10.155 -7.159 -6.063 1.00 95.94 80 HIS A C 1
ATOM 625 O O . HIS A 1 80 ? 9.607 -8.000 -6.772 1.00 95.94 80 HIS A O 1
ATOM 631 N N . ALA A 1 81 ? 9.479 -6.158 -5.490 1.00 91.38 81 ALA A N 1
ATOM 632 C CA . ALA A 1 81 ? 8.027 -6.013 -5.608 1.00 91.38 81 ALA A CA 1
ATOM 633 C C . ALA A 1 81 ? 7.590 -5.839 -7.070 1.00 91.38 81 ALA A C 1
ATOM 635 O O . ALA A 1 81 ? 6.823 -6.644 -7.592 1.00 91.38 81 ALA A O 1
ATOM 636 N N . ARG A 1 82 ? 8.167 -4.862 -7.776 1.00 85.19 82 ARG A N 1
ATOM 637 C CA . ARG A 1 82 ? 7.815 -4.539 -9.171 1.00 85.19 82 ARG A CA 1
ATOM 638 C C . ARG A 1 82 ? 8.134 -5.673 -10.142 1.00 85.19 82 ARG A C 1
ATOM 640 O O . ARG A 1 82 ? 7.356 -5.950 -11.053 1.00 85.19 82 ARG A O 1
ATOM 647 N N . GLN A 1 83 ? 9.250 -6.380 -9.940 1.00 94.56 83 GLN A N 1
ATOM 648 C CA . GLN A 1 83 ? 9.547 -7.573 -10.732 1.00 94.56 83 GLN A CA 1
ATOM 649 C C . GLN A 1 83 ? 8.622 -8.750 -10.387 1.00 94.56 83 GLN A C 1
ATOM 651 O O . GLN A 1 83 ? 8.318 -9.537 -11.284 1.00 94.56 83 GLN A O 1
ATOM 656 N N . ALA A 1 84 ? 8.147 -8.868 -9.141 1.00 98.19 84 ALA A N 1
ATOM 657 C CA . ALA A 1 84 ? 7.185 -9.893 -8.734 1.00 98.19 84 ALA A CA 1
ATOM 658 C C . ALA A 1 84 ? 5.812 -9.636 -9.347 1.00 98.19 84 ALA A C 1
ATOM 660 O O . ALA A 1 84 ? 5.265 -10.528 -9.985 1.00 98.19 84 ALA A O 1
ATOM 661 N N . VAL A 1 85 ? 5.312 -8.406 -9.241 1.00 88.88 85 VAL A N 1
ATOM 662 C CA . VAL A 1 85 ? 4.079 -7.948 -9.888 1.00 88.88 85 VAL A CA 1
ATOM 663 C C . VAL A 1 85 ? 4.109 -8.240 -11.393 1.00 88.88 85 VAL A C 1
ATOM 665 O O . VAL A 1 85 ? 3.200 -8.890 -11.905 1.00 88.88 85 VAL A O 1
ATOM 668 N N . ARG A 1 86 ? 5.186 -7.857 -12.098 1.00 89.56 86 ARG A N 1
ATOM 669 C CA . ARG A 1 86 ? 5.355 -8.150 -13.536 1.00 89.56 86 ARG A CA 1
ATOM 670 C C . ARG A 1 86 ? 5.343 -9.650 -13.844 1.00 89.56 86 ARG A C 1
ATOM 672 O O . ARG A 1 86 ? 4.673 -10.065 -14.782 1.00 89.56 86 ARG A O 1
ATOM 679 N N . ALA A 1 87 ? 6.023 -10.472 -13.044 1.00 96.25 87 ALA A N 1
ATOM 680 C CA . ALA A 1 87 ? 6.024 -11.924 -13.230 1.00 96.25 87 ALA A CA 1
ATOM 681 C C . ALA A 1 87 ? 4.653 -12.571 -12.994 1.00 96.25 87 ALA A C 1
ATOM 683 O O . ALA A 1 87 ? 4.242 -13.417 -13.784 1.00 96.25 87 ALA A O 1
ATOM 684 N N . LEU A 1 88 ? 3.937 -12.155 -11.947 1.00 96.19 88 LEU A N 1
ATOM 685 C CA . LEU A 1 88 ? 2.590 -12.639 -11.644 1.00 96.19 88 LEU A CA 1
ATOM 686 C C . LEU A 1 88 ? 1.615 -12.251 -12.769 1.00 96.19 88 LEU A C 1
ATOM 688 O O . LEU A 1 88 ? 0.912 -13.113 -13.289 1.00 96.19 88 LEU A O 1
ATOM 692 N N . ARG A 1 89 ? 1.638 -10.990 -13.231 1.00 85.38 89 ARG A N 1
ATOM 693 C CA . ARG A 1 89 ? 0.839 -10.535 -14.389 1.00 85.38 89 ARG A CA 1
ATOM 694 C C . ARG A 1 89 ? 1.186 -11.298 -15.678 1.00 85.38 89 ARG A C 1
ATOM 696 O O . ARG A 1 89 ? 0.297 -11.573 -16.472 1.00 85.38 89 ARG A O 1
ATOM 703 N N . ALA A 1 90 ? 2.439 -11.728 -15.847 1.00 89.50 90 ALA A N 1
ATOM 704 C CA . ALA A 1 90 ? 2.884 -12.604 -16.938 1.00 89.50 90 ALA A CA 1
ATOM 705 C C . ALA A 1 90 ? 2.624 -14.115 -16.706 1.00 89.50 90 ALA A C 1
ATOM 707 O O . ALA A 1 90 ? 3.225 -14.965 -17.371 1.00 89.50 90 ALA A O 1
ATOM 708 N N . GLY A 1 91 ? 1.758 -14.482 -15.754 1.00 95.19 91 GLY A N 1
ATOM 709 C CA . GLY A 1 91 ? 1.351 -15.870 -15.516 1.00 95.19 91 GLY A CA 1
ATOM 710 C C . GLY A 1 91 ? 2.373 -16.736 -14.768 1.00 95.19 91 GLY A C 1
ATOM 711 O O . GLY A 1 91 ? 2.237 -17.959 -14.765 1.00 95.19 91 GLY A O 1
ATOM 712 N N . LYS A 1 92 ? 3.420 -16.149 -14.169 1.00 98.00 92 LYS A N 1
ATOM 713 C CA . LYS A 1 92 ? 4.532 -16.885 -13.539 1.00 98.00 92 LYS A CA 1
ATOM 714 C C . LYS A 1 92 ? 4.403 -16.903 -12.018 1.00 98.00 92 LYS A C 1
ATOM 716 O O . LYS A 1 92 ? 4.233 -15.861 -11.388 1.00 98.00 92 LYS A O 1
ATOM 721 N N . HIS A 1 93 ? 4.602 -18.064 -11.392 1.00 98.56 93 HIS A N 1
ATOM 722 C CA . HIS A 1 93 ? 4.783 -18.108 -9.935 1.00 98.56 93 HIS A CA 1
ATOM 723 C C . HIS A 1 93 ? 6.092 -17.397 -9.543 1.00 98.56 93 HIS A C 1
ATOM 725 O O . HIS A 1 93 ? 7.089 -17.474 -10.261 1.00 98.56 93 HIS A O 1
ATOM 731 N N . VAL A 1 94 ? 6.124 -16.744 -8.380 1.00 98.75 94 VAL A N 1
ATOM 732 C CA . VAL A 1 94 ? 7.272 -15.945 -7.932 1.00 98.75 94 VAL A CA 1
ATOM 733 C C . VAL A 1 94 ? 7.842 -16.462 -6.623 1.00 98.75 94 VAL A C 1
ATOM 735 O O . VAL A 1 94 ? 7.149 -16.593 -5.613 1.00 98.75 94 VAL A O 1
ATOM 738 N N . LEU A 1 95 ? 9.162 -16.626 -6.598 1.00 97.88 95 LEU A N 1
ATOM 739 C CA . LEU A 1 95 ? 9.918 -16.619 -5.354 1.00 97.88 95 LEU A CA 1
ATOM 740 C C . LEU A 1 95 ? 10.857 -15.415 -5.303 1.00 97.88 95 LEU A C 1
ATOM 742 O O . LEU A 1 95 ? 11.738 -15.294 -6.145 1.00 97.88 95 LEU A O 1
ATOM 746 N N . SER A 1 96 ? 10.753 -14.570 -4.281 1.00 98.12 96 SER A N 1
ATOM 747 C CA . SER A 1 96 ? 11.690 -13.454 -4.105 1.00 98.12 96 SER A CA 1
ATOM 748 C C . SER A 1 96 ? 12.758 -13.763 -3.056 1.00 98.12 96 SER A C 1
ATOM 750 O O . SER A 1 96 ? 12.489 -14.441 -2.058 1.00 98.12 96 SER A O 1
ATOM 752 N N . GLU A 1 97 ? 13.983 -13.265 -3.232 1.00 97.06 97 GLU A N 1
ATOM 753 C CA . GLU A 1 97 ? 14.855 -12.919 -2.097 1.00 97.06 97 GLU A CA 1
ATOM 754 C C . GLU A 1 97 ? 14.157 -11.903 -1.171 1.00 97.06 97 GLU A C 1
ATOM 756 O O . GLU A 1 97 ? 13.104 -11.354 -1.487 1.00 97.06 97 GLU A O 1
ATOM 761 N N . VAL A 1 98 ? 14.740 -11.676 0.002 1.00 95.31 98 VAL A N 1
ATOM 762 C CA . VAL A 1 98 ? 14.279 -10.654 0.951 1.00 95.31 98 VAL A CA 1
ATOM 763 C C . VAL A 1 98 ? 14.915 -9.289 0.628 1.00 95.31 98 VAL A C 1
ATOM 765 O O . VAL A 1 98 ? 16.047 -9.246 0.143 1.00 95.31 98 VAL A O 1
ATOM 768 N N . THR A 1 99 ? 14.263 -8.152 0.881 1.00 93.06 99 THR A N 1
ATOM 769 C CA . THR A 1 99 ? 12.889 -7.945 1.395 1.00 93.06 99 THR A CA 1
ATOM 770 C C . THR A 1 99 ? 11.813 -8.202 0.324 1.00 93.06 99 THR A C 1
ATOM 772 O O . THR A 1 99 ? 12.153 -8.466 -0.825 1.00 93.06 99 THR A O 1
ATOM 775 N N . ALA A 1 100 ? 10.522 -8.173 0.678 1.00 91.44 100 ALA A N 1
ATOM 776 C CA . ALA A 1 100 ? 9.435 -8.307 -0.303 1.00 91.44 100 ALA A CA 1
ATOM 777 C C . ALA A 1 100 ? 9.194 -7.018 -1.110 1.00 91.44 100 ALA A C 1
ATOM 779 O O . ALA A 1 100 ? 9.077 -7.069 -2.331 1.00 91.44 100 ALA A O 1
ATOM 780 N N . ALA A 1 101 ? 9.159 -5.885 -0.408 1.00 91.75 101 ALA A N 1
ATOM 781 C CA . ALA A 1 101 ? 8.927 -4.540 -0.922 1.00 91.75 101 ALA A CA 1
ATOM 782 C C . ALA A 1 101 ? 9.838 -3.535 -0.189 1.00 91.75 101 ALA A C 1
ATOM 784 O O . ALA A 1 101 ? 10.594 -3.921 0.716 1.00 91.75 101 ALA A O 1
ATOM 785 N N . HIS A 1 102 ? 9.758 -2.261 -0.582 1.00 84.19 102 HIS A N 1
ATOM 786 C CA . HIS A 1 102 ? 10.435 -1.146 0.091 1.00 84.19 102 HIS A CA 1
ATOM 787 C C . HIS A 1 102 ? 9.484 0.002 0.471 1.00 84.19 102 HIS A C 1
ATOM 789 O O . HIS A 1 102 ? 9.678 0.606 1.522 1.00 84.19 102 HIS A O 1
ATOM 795 N N . THR A 1 103 ? 8.438 0.261 -0.322 1.00 80.56 103 THR A N 1
ATOM 796 C CA . THR A 1 103 ? 7.355 1.202 0.019 1.00 80.56 103 THR A CA 1
ATOM 797 C C . THR A 1 103 ? 6.061 0.453 0.371 1.00 80.56 103 THR A C 1
ATOM 799 O O . THR A 1 103 ? 5.984 -0.769 0.201 1.00 80.56 103 THR A O 1
ATOM 802 N N . LEU A 1 104 ? 5.048 1.159 0.888 1.00 81.06 104 LEU A N 1
ATOM 803 C CA . LEU A 1 104 ? 3.742 0.561 1.206 1.00 81.06 104 LEU A CA 1
ATOM 804 C C . LEU A 1 104 ? 2.924 0.274 -0.060 1.00 81.06 104 LEU A C 1
ATOM 806 O O . LEU A 1 104 ? 2.206 -0.718 -0.116 1.00 81.06 104 LEU A O 1
ATOM 810 N N . GLU A 1 105 ? 3.078 1.096 -1.093 1.00 75.56 105 GLU A N 1
ATOM 811 C CA . GLU A 1 105 ? 2.424 0.959 -2.397 1.00 75.56 105 GLU A CA 1
ATOM 812 C C . GLU A 1 105 ? 2.969 -0.265 -3.149 1.00 75.56 105 GLU A C 1
ATOM 814 O O . GLU A 1 105 ? 2.193 -1.117 -3.574 1.00 75.56 105 GLU A O 1
ATOM 819 N N . ASP A 1 106 ? 4.301 -0.418 -3.205 1.00 81.19 106 ASP A N 1
ATOM 820 C CA . ASP A 1 106 ? 4.983 -1.622 -3.711 1.00 81.19 106 ASP A CA 1
ATOM 821 C C . ASP A 1 106 ? 4.520 -2.896 -2.953 1.00 81.19 106 ASP A C 1
ATOM 823 O O . ASP A 1 106 ? 4.513 -3.993 -3.514 1.00 81.19 106 ASP A O 1
ATOM 827 N N . ALA A 1 107 ? 4.158 -2.780 -1.666 1.00 86.62 107 ALA A N 1
ATOM 828 C CA . ALA A 1 107 ? 3.671 -3.900 -0.858 1.00 86.62 107 ALA A CA 1
ATOM 829 C C . ALA A 1 107 ? 2.193 -4.236 -1.132 1.00 86.62 107 ALA A C 1
ATOM 831 O O . ALA A 1 107 ? 1.857 -5.417 -1.230 1.00 86.62 107 ALA A O 1
ATOM 832 N N . TRP A 1 108 ? 1.329 -3.227 -1.283 1.00 79.25 108 TRP A N 1
ATOM 833 C CA . TRP A 1 108 ? -0.084 -3.416 -1.624 1.00 79.25 108 TRP A CA 1
ATOM 834 C C . TRP A 1 108 ? -0.271 -3.934 -3.049 1.00 79.25 108 TRP A C 1
ATOM 836 O O . TRP A 1 108 ? -0.947 -4.946 -3.214 1.00 79.25 108 TRP A O 1
ATOM 846 N N . GLU A 1 109 ? 0.407 -3.356 -4.050 1.00 78.56 109 GLU A N 1
ATOM 847 C CA . GLU A 1 109 ? 0.321 -3.839 -5.438 1.00 78.56 109 GLU A CA 1
ATOM 848 C C . GLU A 1 109 ? 0.750 -5.314 -5.537 1.00 78.56 109 GLU A C 1
ATOM 850 O O . GLU A 1 109 ? 0.174 -6.091 -6.303 1.00 78.56 109 GLU A O 1
ATOM 855 N N . LEU A 1 110 ? 1.732 -5.734 -4.731 1.00 89.00 110 LEU A N 1
ATOM 856 C CA . LEU A 1 110 ? 2.165 -7.126 -4.657 1.00 89.00 110 LEU A CA 1
ATOM 857 C C . LEU A 1 110 ? 1.092 -8.054 -4.062 1.00 89.00 110 LEU A C 1
ATOM 859 O O . LEU A 1 110 ? 0.911 -9.151 -4.585 1.00 89.00 110 LEU A O 1
ATOM 863 N N . VAL A 1 111 ? 0.382 -7.645 -3.006 1.00 88.31 111 VAL A N 1
ATOM 864 C CA . VAL A 1 111 ? -0.731 -8.428 -2.431 1.00 88.31 111 VAL A CA 1
ATOM 865 C C . VAL A 1 111 ? -1.890 -8.510 -3.425 1.00 88.31 111 VAL A C 1
ATOM 867 O O . VAL A 1 111 ? -2.281 -9.608 -3.816 1.00 88.31 111 VAL A O 1
ATOM 870 N N . GLU A 1 112 ? -2.343 -7.363 -3.927 1.00 76.44 112 GLU A N 1
ATOM 871 C CA . GLU A 1 112 ? -3.458 -7.238 -4.874 1.00 76.44 112 GLU A CA 1
ATOM 872 C C . GLU A 1 112 ? -3.188 -8.023 -6.172 1.00 76.44 112 GLU A C 1
ATOM 874 O O . GLU A 1 112 ? -4.078 -8.681 -6.715 1.00 76.44 112 GLU A O 1
ATOM 879 N N . THR A 1 113 ? -1.937 -8.045 -6.652 1.00 77.00 113 THR A N 1
ATOM 880 C CA . THR A 1 113 ? -1.542 -8.841 -7.828 1.00 77.00 113 THR A CA 1
ATOM 881 C C . THR A 1 113 ? -1.468 -10.345 -7.527 1.00 77.00 113 THR A C 1
ATOM 883 O O . THR A 1 113 ? -1.777 -11.154 -8.399 1.00 77.00 113 THR A O 1
ATOM 886 N N . VAL A 1 114 ? -1.089 -10.764 -6.315 1.00 87.38 114 VAL A N 1
ATOM 887 C CA . VAL A 1 114 ? -1.130 -12.187 -5.915 1.00 87.38 114 VAL A CA 1
ATOM 888 C C . VAL A 1 114 ? -2.567 -12.696 -5.840 1.00 87.38 114 VAL A C 1
ATOM 890 O O . VAL A 1 114 ? -2.848 -13.795 -6.313 1.00 87.38 114 VAL A O 1
ATOM 893 N N . GLU A 1 115 ? -3.466 -11.895 -5.276 1.00 80.50 115 GLU A N 1
ATOM 894 C CA . GLU A 1 115 ? -4.872 -12.253 -5.089 1.00 80.50 115 GLU A CA 1
ATOM 895 C C . GLU A 1 115 ? -5.614 -12.293 -6.433 1.00 80.50 115 GLU A C 1
ATOM 897 O O . GLU A 1 115 ? -6.181 -13.330 -6.777 1.00 80.50 115 GLU A O 1
ATOM 902 N N . SER A 1 116 ? -5.503 -11.240 -7.252 1.00 66.06 116 SER A N 1
ATOM 903 C CA . SER A 1 116 ? -6.154 -11.167 -8.574 1.00 66.06 116 SER A CA 1
ATOM 904 C C . SER A 1 116 ? -5.642 -12.192 -9.596 1.00 66.06 116 SER A C 1
ATOM 906 O O . SER A 1 116 ? -6.420 -12.684 -10.410 1.00 66.06 116 SER A O 1
ATOM 908 N N . THR A 1 117 ? -4.356 -12.566 -9.562 1.00 79.19 117 THR A N 1
ATOM 909 C CA . THR A 1 117 ? -3.819 -13.612 -10.462 1.00 79.19 117 THR A CA 1
ATOM 910 C C . THR A 1 117 ? -4.034 -15.035 -9.939 1.00 79.19 117 THR A C 1
ATOM 912 O O . THR A 1 117 ? -3.861 -15.995 -10.691 1.00 79.19 117 THR A O 1
ATOM 915 N N . GLY A 1 118 ? -4.352 -15.206 -8.649 1.00 86.44 118 GLY A N 1
ATOM 916 C CA . GLY A 1 118 ? -4.418 -16.511 -7.979 1.00 86.44 118 GLY A CA 1
ATOM 917 C C . GLY A 1 118 ? -3.084 -17.278 -7.931 1.00 86.44 118 GLY A C 1
ATOM 918 O O . GLY A 1 118 ? -3.054 -18.459 -7.569 1.00 86.44 118 GLY A O 1
ATOM 919 N N . LEU A 1 119 ? -1.974 -16.643 -8.321 1.00 95.06 119 LEU A N 1
ATOM 920 C CA . LEU A 1 119 ? -0.654 -17.263 -8.407 1.00 95.06 119 LEU A CA 1
ATOM 921 C C . LEU A 1 119 ? 0.053 -17.299 -7.048 1.00 95.06 119 LEU A C 1
ATOM 923 O O . LEU A 1 119 ? -0.389 -16.763 -6.037 1.00 95.06 119 LEU A O 1
ATOM 927 N N . THR A 1 120 ? 1.201 -17.973 -7.006 1.00 97.69 120 THR A N 1
ATOM 928 C CA . THR A 1 120 ? 1.989 -18.094 -5.772 1.00 97.69 120 THR A CA 1
ATOM 929 C C . THR A 1 120 ? 3.140 -17.103 -5.769 1.00 97.69 120 THR A C 1
ATOM 931 O O . THR A 1 120 ? 4.128 -17.324 -6.466 1.00 97.69 120 THR A O 1
ATOM 934 N N . TYR A 1 121 ? 3.060 -16.083 -4.917 1.00 98.38 121 TYR A N 1
ATOM 935 C CA . TYR A 1 121 ? 4.244 -15.397 -4.404 1.00 98.38 121 TYR A CA 1
ATOM 936 C C . TYR A 1 121 ? 4.741 -16.068 -3.120 1.00 98.38 121 TYR A C 1
ATOM 938 O O . TYR A 1 121 ? 3.959 -16.534 -2.288 1.00 98.38 121 TYR A O 1
ATOM 946 N N . MET A 1 122 ? 6.055 -16.065 -2.910 1.00 97.25 122 MET A N 1
ATOM 947 C CA . MET A 1 122 ? 6.644 -16.316 -1.599 1.00 97.25 122 MET A CA 1
ATOM 948 C C . MET A 1 122 ? 7.900 -15.455 -1.396 1.00 97.25 122 MET A C 1
ATOM 950 O O . MET A 1 122 ? 8.862 -15.517 -2.166 1.00 97.25 122 MET A O 1
ATOM 954 N N . MET A 1 123 ? 7.933 -14.698 -0.297 1.00 96.06 123 MET A N 1
ATOM 955 C CA . MET A 1 123 ? 9.170 -14.100 0.203 1.00 96.06 123 MET A CA 1
ATOM 956 C C . MET A 1 123 ? 10.010 -15.213 0.829 1.00 96.06 123 MET A C 1
ATOM 958 O O . MET A 1 123 ? 9.592 -15.866 1.787 1.00 96.06 123 MET A O 1
ATOM 962 N N . SER A 1 124 ? 11.196 -15.470 0.282 1.00 94.75 124 SER A N 1
ATOM 963 C CA . SER A 1 124 ? 11.968 -16.665 0.636 1.00 94.75 124 SER A CA 1
ATOM 964 C C . SER A 1 124 ? 12.982 -16.416 1.752 1.00 94.75 124 SER A C 1
ATOM 966 O O . SER A 1 124 ? 14.188 -16.632 1.610 1.00 94.75 124 SER A O 1
ATOM 968 N N . GLU A 1 125 ? 12.427 -15.980 2.881 1.00 95.88 125 GLU A N 1
ATOM 969 C CA . GLU A 1 125 ? 13.082 -15.855 4.180 1.00 95.88 125 GLU A CA 1
ATOM 970 C C . GLU A 1 125 ? 13.583 -17.229 4.663 1.00 95.88 125 GLU A C 1
ATOM 972 O O . GLU A 1 125 ? 12.798 -18.160 4.851 1.00 95.88 125 GLU A O 1
ATOM 977 N N . ASN A 1 126 ? 14.901 -17.378 4.816 1.00 93.25 126 ASN A N 1
ATOM 978 C CA . ASN A 1 126 ? 15.540 -18.649 5.163 1.00 93.25 126 ASN A CA 1
ATOM 979 C C . ASN A 1 126 ? 15.646 -18.906 6.673 1.00 93.25 126 ASN A C 1
ATOM 981 O O . ASN A 1 126 ? 15.688 -20.073 7.054 1.00 93.25 126 ASN A O 1
ATOM 985 N N . TYR A 1 127 ? 15.646 -17.879 7.528 1.00 94.44 127 TYR A N 1
ATOM 986 C CA . TYR A 1 127 ? 15.804 -18.058 8.980 1.00 94.44 127 TYR A CA 1
ATOM 987 C C . TYR A 1 127 ? 14.611 -18.783 9.618 1.00 94.44 127 TYR A C 1
ATOM 989 O O . TYR A 1 127 ? 14.779 -19.549 10.565 1.00 94.44 127 TYR A O 1
ATOM 997 N N . CYS A 1 128 ? 13.423 -18.659 9.016 1.00 95.56 128 CYS A N 1
ATOM 998 C CA . CYS A 1 128 ? 12.235 -19.466 9.321 1.00 95.56 128 CYS A CA 1
ATOM 999 C C . CYS A 1 128 ? 12.455 -20.989 9.209 1.00 95.56 128 CYS A C 1
ATOM 1001 O O . CYS A 1 128 ? 11.676 -21.754 9.772 1.00 95.56 128 CYS A O 1
ATOM 1003 N N . PHE A 1 129 ? 13.467 -21.431 8.455 1.00 94.38 129 PHE A N 1
ATOM 1004 C CA . PHE A 1 129 ? 13.744 -22.840 8.153 1.00 94.38 129 PHE A CA 1
ATOM 1005 C C . PHE A 1 129 ? 15.026 -23.361 8.821 1.00 94.38 129 PHE A C 1
ATOM 1007 O O . PHE A 1 129 ? 15.453 -24.486 8.557 1.00 94.38 129 PHE A O 1
ATOM 1014 N N . GLU A 1 130 ? 15.649 -22.571 9.697 1.00 91.62 130 GLU A N 1
ATOM 1015 C CA . GLU A 1 130 ? 16.753 -23.054 10.524 1.00 91.62 130 GLU A CA 1
ATOM 1016 C C . GLU A 1 130 ? 16.247 -24.040 11.580 1.00 91.62 130 GLU A C 1
ATOM 1018 O O . GLU A 1 130 ? 15.137 -23.915 12.105 1.00 91.62 130 GLU A O 1
ATOM 1023 N N . ARG A 1 131 ? 17.073 -25.040 11.915 1.00 92.31 131 ARG A N 1
ATOM 1024 C CA . ARG A 1 131 ? 16.671 -26.127 12.821 1.00 92.31 131 ARG A CA 1
ATOM 1025 C C . ARG A 1 131 ? 16.227 -25.607 14.192 1.00 92.31 131 ARG A C 1
ATOM 1027 O O . ARG A 1 131 ? 15.264 -26.146 14.734 1.00 92.31 131 ARG A O 1
ATOM 1034 N N . ALA A 1 132 ? 16.894 -24.583 14.726 1.00 91.81 132 ALA A N 1
ATOM 1035 C CA . ALA A 1 132 ? 16.498 -23.924 15.968 1.00 91.81 132 ALA A CA 1
ATOM 1036 C C . ALA A 1 132 ? 15.121 -23.256 15.814 1.00 91.81 132 ALA A C 1
ATOM 1038 O O . ALA A 1 132 ? 14.172 -23.682 16.469 1.00 91.81 132 ALA A O 1
ATOM 1039 N N . SER A 1 133 ? 14.968 -22.330 14.859 1.00 94.69 133 SER A N 1
ATOM 1040 C CA . SER A 1 133 ? 13.713 -21.623 14.555 1.00 94.69 133 SER A CA 1
ATOM 1041 C C . SER A 1 133 ? 12.513 -22.554 14.375 1.00 94.69 133 SER A C 1
ATOM 1043 O O . SER A 1 133 ? 11.457 -22.316 14.962 1.00 94.69 133 SER A O 1
ATOM 1045 N N . MET A 1 134 ? 12.676 -23.645 13.618 1.00 96.81 134 MET A N 1
ATOM 1046 C CA . MET A 1 134 ? 11.626 -24.649 13.414 1.00 96.81 134 MET A CA 1
ATOM 1047 C C . MET A 1 134 ? 11.329 -25.469 14.678 1.00 96.81 134 MET A C 1
ATOM 1049 O O . MET A 1 134 ? 10.184 -25.861 14.894 1.00 96.81 134 MET A O 1
ATOM 1053 N N . THR A 1 135 ? 12.331 -25.740 15.521 1.00 96.06 135 THR A N 1
ATOM 1054 C CA . THR A 1 135 ? 12.130 -26.459 16.791 1.00 96.06 135 THR A CA 1
ATOM 1055 C C . THR A 1 135 ? 11.384 -25.580 17.792 1.00 96.06 135 THR A C 1
ATOM 1057 O O . THR A 1 135 ? 10.397 -26.031 18.370 1.00 96.06 135 THR A O 1
ATOM 1060 N N . VAL A 1 136 ? 11.775 -24.307 17.923 1.00 97.12 136 VAL A N 1
ATOM 1061 C CA . VAL A 1 136 ? 11.086 -23.316 18.766 1.00 97.12 136 VAL A CA 1
ATOM 1062 C C . VAL A 1 136 ? 9.657 -23.076 18.268 1.00 97.12 136 VAL A C 1
ATOM 1064 O O . VAL A 1 136 ? 8.740 -23.062 19.084 1.00 97.12 136 VAL A O 1
ATOM 1067 N N . GLN A 1 137 ? 9.423 -23.037 16.947 1.00 96.62 137 GLN A N 1
ATOM 1068 C CA . GLN A 1 137 ? 8.067 -22.997 16.382 1.00 96.62 137 GLN A CA 1
ATOM 1069 C C . GLN A 1 137 ? 7.225 -24.194 16.853 1.00 96.62 137 GLN A C 1
ATOM 1071 O O . GLN A 1 137 ? 6.121 -24.002 17.352 1.00 96.62 137 GLN A O 1
ATOM 1076 N N . ARG A 1 138 ? 7.739 -25.431 16.762 1.00 97.06 138 ARG A N 1
ATOM 1077 C CA . ARG A 1 138 ? 7.007 -26.621 17.244 1.00 97.06 138 ARG A CA 1
ATOM 1078 C C . ARG A 1 138 ? 6.798 -26.634 18.759 1.00 97.06 138 ARG A C 1
ATOM 1080 O O . ARG A 1 138 ? 5.835 -27.232 19.225 1.00 97.06 138 ARG A O 1
ATOM 1087 N N . MET A 1 139 ? 7.678 -25.994 19.524 1.00 96.50 139 MET A N 1
ATOM 1088 C CA . MET A 1 139 ? 7.535 -25.832 20.971 1.00 96.50 139 MET A CA 1
ATOM 1089 C C . MET A 1 139 ? 6.450 -24.802 21.327 1.00 96.50 139 MET A C 1
ATOM 1091 O O . MET A 1 139 ? 5.629 -25.078 22.203 1.00 96.50 139 MET A O 1
ATOM 1095 N N . ALA A 1 140 ? 6.389 -23.676 20.609 1.00 95.81 140 ALA A N 1
ATOM 1096 C CA . ALA A 1 140 ? 5.319 -22.683 20.717 1.00 95.81 140 ALA A CA 1
ATOM 1097 C C . ALA A 1 140 ? 3.954 -23.267 20.303 1.00 95.81 140 ALA A C 1
ATOM 1099 O O . ALA A 1 140 ? 3.008 -23.212 21.082 1.00 95.81 140 ALA A O 1
ATOM 1100 N N . GLU A 1 141 ? 3.874 -23.951 19.153 1.00 93.44 141 GLU A N 1
ATOM 1101 C CA . GLU A 1 141 ? 2.671 -24.681 18.704 1.00 93.44 141 GLU A CA 1
ATOM 1102 C C . GLU A 1 141 ? 2.191 -25.745 19.712 1.00 93.44 141 GLU A C 1
ATOM 1104 O O . GLU A 1 141 ? 1.002 -26.055 19.774 1.00 93.44 141 GLU A O 1
ATOM 1109 N N . ALA A 1 142 ? 3.107 -26.324 20.496 1.00 94.81 142 ALA A N 1
ATOM 1110 C CA . ALA A 1 142 ? 2.807 -27.291 21.552 1.00 94.81 142 ALA A CA 1
ATOM 1111 C C . ALA A 1 142 ? 2.546 -26.644 22.931 1.00 94.81 142 ALA A C 1
ATOM 1113 O O . ALA A 1 142 ? 2.393 -27.365 23.919 1.00 94.81 142 ALA A O 1
ATOM 1114 N N . GLY A 1 143 ? 2.523 -25.308 23.017 1.00 94.81 143 GLY A N 1
ATOM 1115 C CA . GLY A 1 143 ? 2.223 -24.545 24.232 1.00 94.81 143 GLY A CA 1
ATOM 1116 C C . GLY A 1 143 ? 3.240 -24.699 25.368 1.00 94.81 143 GLY A C 1
ATOM 1117 O O . GLY A 1 143 ? 2.913 -24.401 26.515 1.00 94.81 143 GLY A O 1
ATOM 1118 N N . VAL A 1 144 ? 4.463 -25.186 25.104 1.00 96.25 144 VAL A N 1
ATOM 1119 C CA . VAL A 1 144 ? 5.407 -25.537 26.190 1.00 96.25 144 VAL A CA 1
ATOM 1120 C C . VAL A 1 144 ? 5.980 -24.315 26.909 1.00 96.25 144 VAL A C 1
ATOM 1122 O O . VAL A 1 144 ? 6.380 -24.434 28.062 1.00 96.25 144 VAL A O 1
ATOM 1125 N N . PHE A 1 145 ? 5.993 -23.156 26.247 1.00 97.31 145 PHE A N 1
ATOM 1126 C CA . PHE A 1 145 ? 6.370 -21.868 26.836 1.00 97.31 145 PHE A CA 1
ATOM 1127 C C . PHE A 1 145 ? 5.207 -21.188 27.581 1.00 97.31 145 PHE A C 1
ATOM 1129 O O . PHE A 1 145 ? 5.412 -20.153 28.209 1.00 97.31 145 PHE A O 1
ATOM 1136 N N . GLY A 1 146 ? 3.998 -21.760 27.535 1.00 96.56 146 GLY A N 1
ATOM 1137 C CA . GLY A 1 146 ? 2.772 -21.091 27.963 1.00 96.56 146 GLY A CA 1
ATOM 1138 C C . GLY A 1 146 ? 2.326 -20.016 26.970 1.00 96.56 146 GLY A C 1
ATOM 1139 O O . GLY A 1 146 ? 2.567 -20.118 25.769 1.00 96.56 146 GLY A O 1
ATOM 1140 N N . GLU A 1 147 ? 1.668 -18.994 27.500 1.00 96.44 147 GLU A N 1
ATOM 1141 C CA . GLU A 1 147 ? 1.334 -17.749 26.804 1.00 96.44 147 GLU A CA 1
ATOM 1142 C C . GLU A 1 147 ? 2.612 -16.928 26.570 1.00 96.44 147 GLU A C 1
ATOM 1144 O O . GLU A 1 147 ? 3.365 -16.689 27.513 1.00 96.44 147 GLU A O 1
ATOM 1149 N N . ILE A 1 148 ? 2.881 -16.534 25.322 1.00 98.19 148 ILE A N 1
ATOM 1150 C CA . ILE A 1 148 ? 4.067 -15.752 24.935 1.00 98.19 148 ILE A CA 1
ATOM 1151 C C . ILE A 1 148 ? 3.779 -14.270 25.192 1.00 98.19 148 ILE A C 1
ATOM 1153 O O . ILE A 1 148 ? 2.730 -13.784 24.790 1.00 98.19 148 ILE A O 1
ATOM 1157 N N . THR A 1 149 ? 4.708 -13.550 25.827 1.00 97.81 149 THR A N 1
ATOM 1158 C CA . THR A 1 149 ? 4.517 -12.134 26.201 1.00 97.81 149 THR A CA 1
ATOM 1159 C C . THR A 1 149 ? 5.582 -11.192 25.640 1.00 97.81 149 THR A C 1
ATOM 1161 O O . THR A 1 149 ? 5.298 -10.013 25.426 1.00 97.81 149 THR A O 1
ATOM 1164 N N . TYR A 1 150 ? 6.788 -11.693 25.351 1.00 98.62 150 TYR A N 1
ATOM 1165 C CA . TYR A 1 150 ? 7.869 -10.899 24.762 1.00 98.62 150 TYR A CA 1
ATOM 1166 C C . TYR A 1 150 ? 8.741 -11.719 23.805 1.00 98.62 150 TYR A C 1
ATOM 1168 O O . TYR A 1 150 ? 9.038 -12.887 24.071 1.00 98.62 150 TYR A O 1
ATOM 1176 N N . LEU A 1 151 ? 9.185 -11.090 22.714 1.00 98.56 151 LEU A N 1
ATOM 1177 C CA . LEU A 1 151 ? 10.116 -11.645 21.729 1.00 98.56 151 LEU A CA 1
ATOM 1178 C C . LEU A 1 151 ? 11.225 -10.639 21.375 1.00 98.56 151 LEU A C 1
ATOM 1180 O O . LEU A 1 151 ? 10.977 -9.437 21.296 1.00 98.56 151 LEU A O 1
ATOM 1184 N N . GLU A 1 152 ? 12.422 -11.134 21.053 1.00 98.06 152 GLU A N 1
ATOM 1185 C CA . GLU A 1 152 ? 13.517 -10.328 20.485 1.00 98.06 152 GLU A CA 1
ATOM 1186 C C . GLU A 1 152 ? 14.039 -10.959 19.187 1.00 98.06 152 GLU A C 1
ATOM 1188 O O . GLU A 1 152 ? 14.139 -12.184 19.097 1.00 98.06 152 GLU A O 1
ATOM 1193 N N . GLY A 1 153 ? 14.407 -10.142 18.195 1.00 96.88 153 GLY A N 1
ATOM 1194 C CA . GLY A 1 153 ? 14.995 -10.598 16.932 1.00 96.88 153 GLY A CA 1
ATOM 1195 C C . GLY A 1 153 ? 16.028 -9.627 16.360 1.00 96.88 153 GLY A C 1
ATOM 1196 O O . GLY A 1 153 ? 15.764 -8.439 16.193 1.00 96.88 153 GLY A O 1
ATOM 1197 N N . GLY A 1 154 ? 17.214 -10.120 16.010 1.00 95.06 154 GLY A N 1
ATOM 1198 C CA . GLY A 1 154 ? 18.339 -9.296 15.579 1.00 95.06 154 GLY A CA 1
ATOM 1199 C C . GLY A 1 154 ? 19.119 -9.901 14.419 1.00 95.06 154 GLY A C 1
ATOM 1200 O O . GLY A 1 154 ? 19.657 -11.002 14.526 1.00 95.06 154 GLY A O 1
ATOM 1201 N N . TYR A 1 155 ? 19.254 -9.134 13.337 1.00 93.88 155 TYR A N 1
ATOM 1202 C CA . TYR A 1 155 ? 20.177 -9.430 12.246 1.00 93.88 155 TYR A CA 1
ATOM 1203 C C . TYR A 1 155 ? 21.396 -8.509 12.343 1.00 93.88 155 TYR A C 1
ATOM 1205 O O . TYR A 1 155 ? 21.299 -7.302 12.105 1.00 93.88 155 TYR A O 1
ATOM 1213 N N . ILE A 1 156 ? 22.528 -9.087 12.757 1.00 93.44 156 ILE A N 1
ATOM 1214 C CA . ILE A 1 156 ? 23.728 -8.355 13.176 1.00 93.44 156 ILE A CA 1
ATOM 1215 C C . ILE A 1 156 ? 24.959 -8.922 12.440 1.00 93.44 156 ILE A C 1
ATOM 1217 O O . ILE A 1 156 ? 25.482 -9.983 12.796 1.00 93.44 156 ILE A O 1
ATOM 1221 N N . HIS A 1 157 ? 25.412 -8.245 11.380 1.00 92.50 157 HIS A N 1
ATOM 1222 C CA . HIS A 1 157 ? 26.353 -8.800 10.391 1.00 92.50 157 HIS A CA 1
ATOM 1223 C C . HIS A 1 157 ? 27.156 -7.700 9.675 1.00 92.50 157 HIS A C 1
ATOM 1225 O O . HIS A 1 157 ? 26.596 -6.989 8.847 1.00 92.50 157 HIS A O 1
ATOM 1231 N N . ASP A 1 158 ? 28.471 -7.595 9.918 1.00 93.62 158 ASP A N 1
ATOM 1232 C CA . ASP A 1 158 ? 29.340 -6.584 9.285 1.00 93.62 158 ASP A CA 1
ATOM 1233 C C . ASP A 1 158 ? 29.399 -6.737 7.750 1.00 93.62 158 ASP A C 1
ATOM 1235 O O . ASP A 1 158 ? 30.129 -7.555 7.177 1.00 93.62 158 ASP A O 1
ATOM 1239 N N . LEU A 1 159 ? 28.617 -5.899 7.070 1.00 94.31 159 LEU A N 1
ATOM 1240 C CA . LEU A 1 159 ? 28.491 -5.831 5.621 1.00 94.31 159 LEU A CA 1
ATOM 1241 C C . LEU A 1 159 ? 29.060 -4.517 5.065 1.00 94.31 159 LEU A C 1
ATOM 1243 O O . LEU A 1 159 ? 28.824 -4.208 3.896 1.00 94.31 159 LEU A O 1
ATOM 1247 N N . ARG A 1 160 ? 29.908 -3.795 5.821 1.00 95.19 160 ARG A N 1
ATOM 1248 C CA . ARG A 1 160 ? 30.657 -2.620 5.315 1.00 95.19 160 ARG A CA 1
ATOM 1249 C C . ARG A 1 160 ? 31.453 -2.949 4.056 1.00 95.19 160 ARG A C 1
ATOM 1251 O O . ARG A 1 160 ? 31.498 -2.177 3.105 1.00 95.19 160 ARG A O 1
ATOM 1258 N N . HIS A 1 161 ? 32.031 -4.148 4.010 1.00 94.12 161 HIS A N 1
ATOM 1259 C CA . HIS A 1 161 ? 32.745 -4.650 2.838 1.00 94.12 161 HIS A CA 1
ATOM 1260 C C . HIS A 1 161 ? 31.848 -4.807 1.596 1.00 94.12 161 HIS A C 1
ATOM 1262 O O . HIS A 1 161 ? 32.367 -4.887 0.486 1.00 94.12 161 HIS A O 1
ATOM 1268 N N . ALA A 1 162 ? 30.523 -4.892 1.769 1.00 94.38 162 ALA A N 1
ATOM 1269 C CA . ALA A 1 162 ? 29.535 -5.212 0.743 1.00 94.38 162 ALA A CA 1
ATOM 1270 C C . ALA A 1 162 ? 28.756 -3.996 0.209 1.00 94.38 162 ALA A C 1
ATOM 1272 O O . ALA A 1 162 ? 27.979 -4.175 -0.729 1.00 94.38 162 ALA A O 1
ATOM 1273 N N . VAL A 1 163 ? 28.944 -2.790 0.768 1.00 96.12 163 VAL A N 1
ATOM 1274 C CA . VAL A 1 163 ? 28.260 -1.574 0.281 1.00 96.12 163 VAL A CA 1
ATOM 1275 C C . VAL A 1 163 ? 28.927 -0.941 -0.944 1.00 96.12 163 VAL A C 1
ATOM 1277 O O . VAL A 1 163 ? 28.265 -0.211 -1.675 1.00 96.12 163 VAL A O 1
ATOM 1280 N N . HIS A 1 164 ? 30.194 -1.261 -1.215 1.00 96.50 164 HIS A N 1
ATOM 1281 C CA . HIS A 1 164 ? 31.033 -0.614 -2.231 1.00 96.50 164 HIS A CA 1
ATOM 1282 C C . HIS A 1 164 ? 31.675 -1.626 -3.202 1.00 96.50 164 HIS A C 1
ATOM 1284 O O . HIS A 1 164 ? 31.746 -2.819 -2.895 1.00 96.50 164 HIS A O 1
ATOM 1290 N N . THR A 1 165 ? 32.187 -1.165 -4.340 1.00 95.00 165 THR A N 1
ATOM 1291 C CA . THR A 1 165 ? 33.257 -1.825 -5.119 1.00 95.00 165 THR A CA 1
ATOM 1292 C C . THR A 1 165 ? 34.610 -1.208 -4.739 1.00 95.00 165 THR A C 1
ATOM 1294 O O . THR A 1 165 ? 34.648 -0.092 -4.224 1.00 95.00 165 THR A O 1
ATOM 1297 N N . GLU A 1 166 ? 35.736 -1.929 -4.836 1.00 92.75 166 GLU A N 1
ATOM 1298 C CA . GLU A 1 166 ? 37.033 -1.475 -4.293 1.00 92.75 166 GLU A CA 1
ATOM 1299 C C . GLU A 1 166 ? 37.440 -0.072 -4.722 1.00 92.75 166 GLU A C 1
ATOM 1301 O O . GLU A 1 166 ? 38.212 0.518 -3.981 1.00 92.75 166 GLU A O 1
ATOM 1306 N N . ASP A 1 167 ? 37.031 0.414 -5.895 1.00 93.19 167 ASP A N 1
ATOM 1307 C CA . ASP A 1 167 ? 37.348 1.748 -6.421 1.00 93.19 167 ASP A CA 1
ATOM 1308 C C . ASP A 1 167 ? 36.780 2.878 -5.557 1.00 93.19 167 ASP A C 1
ATOM 1310 O O . ASP A 1 167 ? 37.372 3.953 -5.515 1.00 93.19 167 ASP A O 1
ATOM 1314 N N . GLY A 1 168 ? 35.709 2.602 -4.808 1.00 93.19 168 GLY A N 1
ATOM 1315 C CA . GLY A 1 168 ? 35.034 3.539 -3.905 1.00 93.19 168 GLY A CA 1
ATOM 1316 C C . GLY A 1 168 ? 33.593 3.799 -4.316 1.00 93.19 168 GLY A C 1
ATOM 1317 O O . GLY A 1 168 ? 32.785 4.205 -3.479 1.00 93.19 168 GLY A O 1
ATOM 1318 N N . SER A 1 169 ? 33.255 3.478 -5.568 1.00 95.38 169 SER A N 1
ATOM 1319 C CA . SER A 1 169 ? 31.892 3.517 -6.079 1.00 95.38 169 SER A CA 1
ATOM 1320 C C . SER A 1 169 ? 30.958 2.670 -5.218 1.00 95.38 169 SER A C 1
ATOM 1322 O O . SER A 1 169 ? 31.308 1.591 -4.718 1.00 95.38 169 SER A O 1
ATOM 1324 N N . LEU A 1 170 ? 29.749 3.185 -5.016 1.00 96.44 170 LEU A N 1
ATOM 1325 C CA . LEU A 1 170 ? 28.729 2.478 -4.265 1.00 96.44 170 LEU A CA 1
ATOM 1326 C C . LEU A 1 170 ? 28.169 1.332 -5.109 1.00 96.44 170 LEU A C 1
ATOM 1328 O O . LEU A 1 170 ? 28.025 1.424 -6.323 1.00 96.44 170 LEU A O 1
ATOM 1332 N N . THR A 1 171 ? 27.818 0.245 -4.436 1.00 95.06 171 THR A N 1
ATOM 1333 C CA . THR A 1 171 ? 26.818 -0.690 -4.957 1.00 95.06 171 THR A CA 1
ATOM 1334 C C . THR A 1 171 ? 25.430 -0.187 -4.569 1.00 95.06 171 THR A C 1
ATOM 1336 O O . THR A 1 171 ? 25.310 0.624 -3.651 1.00 95.06 171 THR A O 1
ATOM 1339 N N . TRP A 1 172 ? 24.383 -0.813 -5.103 1.00 92.31 172 TRP A N 1
ATOM 1340 C CA . TRP A 1 172 ? 23.004 -0.613 -4.645 1.00 92.31 172 TRP A CA 1
ATOM 1341 C C . TRP A 1 172 ? 22.808 -0.718 -3.120 1.00 92.31 172 TRP A C 1
ATOM 1343 O O . TRP A 1 172 ? 21.892 -0.111 -2.572 1.00 92.31 172 TRP A O 1
ATOM 1353 N N . ARG A 1 173 ? 23.663 -1.461 -2.394 1.00 93.88 173 ARG A N 1
ATOM 1354 C CA . ARG A 1 173 ? 23.639 -1.466 -0.918 1.00 93.88 173 ARG A CA 1
ATOM 1355 C C . ARG A 1 173 ? 24.159 -0.164 -0.328 1.00 93.88 173 ARG A C 1
ATOM 1357 O O . ARG A 1 173 ? 23.618 0.275 0.674 1.00 93.88 173 ARG A O 1
ATOM 1364 N N . GLY A 1 174 ? 25.205 0.422 -0.901 1.00 95.81 174 GLY A N 1
ATOM 1365 C CA . GLY A 1 174 ? 25.702 1.732 -0.487 1.00 95.81 174 GLY A CA 1
ATOM 1366 C C . GLY A 1 174 ? 24.694 2.827 -0.797 1.00 95.81 174 GLY A C 1
ATOM 1367 O O . GLY A 1 174 ? 24.417 3.645 0.066 1.00 95.81 174 GLY A O 1
ATOM 1368 N N . GLU A 1 175 ? 24.077 2.788 -1.973 1.00 95.12 175 GLU A N 1
ATOM 1369 C CA . GLU A 1 175 ? 23.014 3.728 -2.350 1.00 95.12 175 GLU A CA 1
ATOM 1370 C C . GLU A 1 175 ? 21.842 3.646 -1.357 1.00 95.12 175 GLU A C 1
ATOM 1372 O O . GLU A 1 175 ? 21.464 4.662 -0.785 1.00 95.12 175 GLU A O 1
ATOM 1377 N N . LEU A 1 176 ? 21.398 2.436 -0.989 1.00 93.44 176 LEU A N 1
ATOM 1378 C CA . LEU A 1 176 ? 20.392 2.237 0.065 1.00 93.44 176 LEU A CA 1
ATOM 1379 C C . LEU A 1 176 ? 20.778 2.881 1.418 1.00 93.44 176 LEU A C 1
ATOM 1381 O O . LEU A 1 176 ? 19.932 3.504 2.048 1.00 93.44 176 LEU A O 1
ATOM 1385 N N . HIS A 1 177 ? 22.041 2.776 1.860 1.00 94.94 177 HIS A N 1
ATOM 1386 C CA . HIS A 1 177 ? 22.507 3.413 3.110 1.00 94.94 177 HIS A CA 1
ATOM 1387 C C . HIS A 1 177 ? 22.690 4.939 2.996 1.00 94.94 177 HIS A C 1
ATOM 1389 O O . HIS A 1 177 ? 22.647 5.655 4.000 1.00 94.94 177 HIS A O 1
ATOM 1395 N N . ARG A 1 178 ? 22.979 5.441 1.792 1.00 95.31 178 ARG A N 1
ATOM 1396 C CA . ARG A 1 178 ? 23.126 6.872 1.499 1.00 95.31 178 ARG A CA 1
ATOM 1397 C C . ARG A 1 178 ? 21.756 7.549 1.481 1.00 95.31 178 ARG A C 1
ATOM 1399 O O . ARG A 1 178 ? 21.594 8.622 2.050 1.00 95.31 178 ARG A O 1
ATOM 1406 N N . ASP A 1 179 ? 20.775 6.902 0.858 1.00 90.62 179 ASP A N 1
ATOM 1407 C CA . ASP A 1 179 ? 19.521 7.543 0.462 1.00 90.62 179 ASP A CA 1
ATOM 1408 C C . ASP A 1 179 ? 18.360 7.297 1.434 1.00 90.62 179 ASP A C 1
ATOM 1410 O O . ASP A 1 179 ? 17.421 8.098 1.448 1.00 90.62 179 ASP A O 1
ATOM 1414 N N . TYR A 1 180 ? 18.452 6.283 2.302 1.00 91.12 180 TYR A N 1
ATOM 1415 C CA . TYR A 1 180 ? 17.409 5.892 3.258 1.00 91.12 180 TYR A CA 1
ATOM 1416 C C . TYR A 1 180 ? 17.972 5.659 4.669 1.00 91.12 180 TYR A C 1
ATOM 1418 O O . TYR A 1 180 ? 19.167 5.438 4.851 1.00 91.12 180 TYR A O 1
ATOM 1426 N N . ASP A 1 181 ? 17.090 5.680 5.669 1.00 92.06 181 ASP A N 1
ATOM 1427 C CA . ASP A 1 181 ? 17.374 5.310 7.061 1.00 92.06 181 ASP A CA 1
ATOM 1428 C C . ASP A 1 181 ? 16.224 4.450 7.618 1.00 92.06 181 ASP A C 1
ATOM 1430 O O . ASP A 1 181 ? 15.140 4.406 7.035 1.00 92.06 181 ASP A O 1
ATOM 1434 N N . GLY A 1 182 ? 16.465 3.733 8.717 1.00 91.88 182 GLY A N 1
ATOM 1435 C CA . GLY A 1 182 ? 15.503 2.827 9.352 1.00 91.88 182 GLY A CA 1
ATOM 1436 C C . GLY A 1 182 ? 15.931 1.357 9.322 1.00 91.88 182 GLY A C 1
ATOM 1437 O O . GLY A 1 182 ? 17.110 1.021 9.187 1.00 91.88 182 GLY A O 1
ATOM 1438 N N . LEU A 1 183 ? 14.966 0.444 9.475 1.00 92.31 183 LEU A N 1
ATOM 1439 C CA . LEU A 1 183 ? 15.210 -1.003 9.494 1.00 92.31 183 LEU A CA 1
ATOM 1440 C C . LEU A 1 183 ? 15.238 -1.574 8.067 1.00 92.31 183 LEU A C 1
ATOM 1442 O O . LEU A 1 183 ? 14.418 -2.414 7.710 1.00 92.31 183 LEU A O 1
ATOM 1446 N N . ASN A 1 184 ? 16.210 -1.149 7.255 1.00 90.44 184 ASN A N 1
ATOM 1447 C CA . ASN A 1 184 ? 16.315 -1.476 5.822 1.00 90.44 184 ASN A CA 1
ATOM 1448 C C . ASN A 1 184 ? 16.523 -2.973 5.469 1.00 90.44 184 ASN A C 1
ATOM 1450 O O . ASN A 1 184 ? 16.659 -3.315 4.295 1.00 90.44 184 ASN A O 1
ATOM 1454 N N . TYR A 1 185 ? 16.557 -3.891 6.445 1.00 94.19 185 TYR A N 1
ATOM 1455 C CA . TYR A 1 185 ? 16.642 -5.340 6.196 1.00 94.19 185 TYR A CA 1
ATOM 1456 C C . TYR A 1 185 ? 16.081 -6.184 7.371 1.00 94.19 185 TYR A C 1
ATOM 1458 O O . TYR A 1 185 ? 16.833 -6.887 8.049 1.00 94.19 185 TYR A O 1
ATOM 1466 N N . PRO A 1 186 ? 14.765 -6.118 7.664 1.00 93.81 186 PRO A N 1
ATOM 1467 C CA . PRO A 1 186 ? 14.203 -6.587 8.935 1.00 93.81 186 PRO A CA 1
ATOM 1468 C C . PRO A 1 186 ? 13.751 -8.056 8.922 1.00 93.81 186 PRO A C 1
ATOM 1470 O O . PRO A 1 186 ? 13.423 -8.610 9.970 1.00 93.81 186 PRO A O 1
ATOM 1473 N N . THR A 1 187 ? 13.689 -8.702 7.753 1.00 95.69 187 THR A N 1
ATOM 1474 C CA . THR A 1 187 ? 13.000 -9.996 7.584 1.00 95.69 187 THR A CA 1
ATOM 1475 C C . THR A 1 187 ? 13.679 -11.131 8.343 1.00 95.69 187 THR A C 1
ATOM 1477 O O . THR A 1 187 ? 12.995 -11.978 8.911 1.00 95.69 187 THR A O 1
ATOM 1480 N N . HIS A 1 188 ? 15.012 -11.119 8.413 1.00 95.50 188 HIS A N 1
ATOM 1481 C CA . HIS A 1 188 ? 15.779 -12.086 9.193 1.00 95.50 188 HIS A CA 1
ATOM 1482 C C . HIS A 1 188 ? 15.542 -11.893 10.702 1.00 95.50 188 HIS A C 1
ATOM 1484 O O . HIS A 1 188 ? 15.469 -12.878 11.432 1.00 95.50 188 HIS A O 1
ATOM 1490 N N . SER A 1 189 ? 15.342 -10.652 11.163 1.00 95.38 189 SER A N 1
ATOM 1491 C CA . SER A 1 189 ? 15.025 -10.329 12.560 1.00 95.38 189 SER A CA 1
ATOM 1492 C C . SER A 1 189 ? 13.611 -10.780 12.953 1.00 95.38 189 SER A C 1
ATOM 1494 O O . SER A 1 189 ? 13.446 -11.450 13.967 1.00 95.38 189 SER A O 1
ATOM 1496 N N . ILE A 1 190 ? 12.588 -10.460 12.148 1.00 96.38 190 ILE A N 1
ATOM 1497 C CA . ILE A 1 190 ? 11.178 -10.753 12.479 1.00 96.38 190 ILE A CA 1
ATOM 1498 C C . ILE A 1 190 ? 10.702 -12.146 12.026 1.00 96.38 190 ILE A C 1
ATOM 1500 O O . ILE A 1 190 ? 9.741 -12.675 12.574 1.00 96.38 190 ILE A O 1
ATOM 1504 N N . GLY A 1 191 ? 11.347 -12.766 11.034 1.00 96.38 191 GLY A N 1
ATOM 1505 C CA . GLY A 1 191 ? 10.848 -13.964 10.345 1.00 96.38 191 GLY A CA 1
ATOM 1506 C C . GLY A 1 191 ? 10.539 -15.154 11.264 1.00 96.38 191 GLY A C 1
ATOM 1507 O O . GLY A 1 191 ? 9.403 -15.636 11.249 1.00 96.38 191 GLY A O 1
ATOM 1508 N N . PRO A 1 192 ? 11.495 -15.627 12.088 1.00 96.81 192 PRO A N 1
ATOM 1509 C CA . PRO A 1 192 ? 11.238 -16.680 13.071 1.00 96.81 192 PRO A CA 1
ATOM 1510 C C . PRO A 1 192 ? 10.169 -16.291 14.098 1.00 96.81 192 PRO A C 1
ATOM 1512 O O . PRO A 1 192 ? 9.283 -17.093 14.380 1.00 96.81 192 PRO A O 1
ATOM 1515 N N . LEU A 1 193 ? 10.175 -15.044 14.575 1.00 97.81 193 LEU A N 1
ATOM 1516 C CA . LEU A 1 193 ? 9.199 -14.529 15.545 1.00 97.81 193 LEU A CA 1
ATOM 1517 C C . LEU A 1 193 ? 7.770 -14.589 14.983 1.00 97.81 193 LEU A C 1
ATOM 1519 O O . LEU A 1 193 ? 6.852 -15.095 15.626 1.00 97.81 193 LEU A O 1
ATOM 1523 N N . ALA A 1 194 ? 7.612 -14.180 13.722 1.00 96.44 194 ALA A N 1
ATOM 1524 C CA . ALA A 1 194 ? 6.364 -14.268 12.979 1.00 96.44 194 ALA A CA 1
ATOM 1525 C C . ALA A 1 194 ? 5.893 -15.718 12.761 1.00 96.44 194 ALA A C 1
ATOM 1527 O O . ALA A 1 194 ? 4.696 -15.961 12.620 1.00 96.44 194 ALA A O 1
ATOM 1528 N N . LYS A 1 195 ? 6.801 -16.706 12.763 1.00 95.81 195 LYS A N 1
ATOM 1529 C CA . LYS A 1 195 ? 6.423 -18.130 12.796 1.00 95.81 195 LYS A CA 1
ATOM 1530 C C . LYS A 1 195 ? 5.975 -18.588 14.177 1.00 95.81 195 LYS A C 1
ATOM 1532 O O . LYS A 1 195 ? 5.074 -19.417 14.241 1.00 95.81 195 LYS A O 1
ATOM 1537 N N . TRP A 1 196 ? 6.570 -18.071 15.249 1.00 97.50 196 TRP A N 1
ATOM 1538 C CA . TRP A 1 196 ? 6.266 -18.479 16.625 1.00 97.50 196 TRP A CA 1
ATOM 1539 C C . TRP A 1 196 ? 4.915 -17.943 17.124 1.00 97.50 196 TRP A C 1
ATOM 1541 O O . TRP A 1 196 ? 4.211 -18.677 17.809 1.00 97.50 196 TRP A O 1
ATOM 1551 N N . LEU A 1 197 ? 4.514 -16.733 16.710 1.00 97.25 197 LEU A N 1
ATOM 1552 C CA . LEU A 1 197 ? 3.162 -16.174 16.932 1.00 97.25 197 LEU A CA 1
ATOM 1553 C C . LEU A 1 197 ? 2.163 -16.492 15.801 1.00 97.25 197 LEU A C 1
ATOM 1555 O O . LEU A 1 197 ? 1.016 -16.049 15.833 1.00 97.25 197 LEU A O 1
ATOM 1559 N N . TRP A 1 198 ? 2.596 -17.237 14.776 1.00 94.12 198 TRP A N 1
ATOM 1560 C CA . TRP A 1 198 ? 1.787 -17.579 13.599 1.00 94.12 198 TRP A CA 1
ATOM 1561 C C . TRP A 1 198 ? 1.172 -16.346 12.893 1.00 94.12 198 TRP A C 1
ATOM 1563 O O . TRP A 1 198 ? 0.038 -16.392 12.422 1.00 94.12 198 TRP A O 1
ATOM 1573 N N . LEU A 1 199 ? 1.927 -15.241 12.817 1.00 94.75 199 LEU A N 1
ATOM 1574 C CA . LEU A 1 199 ? 1.412 -13.922 12.432 1.00 94.75 199 LEU A CA 1
ATOM 1575 C C . LEU A 1 199 ? 0.738 -13.902 11.053 1.00 94.75 199 LEU A C 1
ATOM 1577 O O . LEU A 1 199 ? 1.245 -14.479 10.083 1.00 94.75 199 LEU A O 1
ATOM 1581 N N . GLY A 1 200 ? -0.376 -13.168 10.967 1.00 85.38 200 GLY A N 1
ATOM 1582 C CA . GLY A 1 200 ? -1.107 -12.918 9.721 1.00 85.38 200 GLY A CA 1
ATOM 1583 C C . GLY A 1 200 ? -1.793 -14.164 9.152 1.00 85.38 200 GLY A C 1
ATOM 1584 O O . GLY A 1 200 ? -1.854 -14.330 7.933 1.00 85.38 200 GLY A O 1
ATOM 1585 N N . ARG A 1 201 ? -2.241 -15.090 10.011 1.00 85.50 201 ARG A N 1
ATOM 1586 C CA . ARG A 1 201 ? -2.846 -16.375 9.617 1.00 85.50 201 ARG A CA 1
ATOM 1587 C C . ARG A 1 201 ? -4.037 -16.736 10.498 1.00 85.50 201 ARG A C 1
ATOM 1589 O O . ARG A 1 201 ? -4.120 -16.314 11.646 1.00 85.50 201 ARG A O 1
ATOM 1596 N N . GLU A 1 202 ? -4.929 -17.577 9.971 1.00 85.06 202 GLU A N 1
ATOM 1597 C CA . GLU A 1 202 ? -6.047 -18.147 10.733 1.00 85.06 202 GLU A CA 1
ATOM 1598 C C . GLU A 1 202 ? -5.538 -18.810 12.027 1.00 85.06 202 GLU A C 1
ATOM 1600 O O . GLU A 1 202 ? -4.654 -19.675 11.990 1.00 85.06 202 GLU A O 1
ATOM 1605 N N . GLY A 1 203 ? -6.096 -18.391 13.167 1.00 82.25 203 GLY A N 1
ATOM 1606 C CA . GLY A 1 203 ? -5.735 -18.893 14.495 1.00 82.25 203 GLY A CA 1
ATOM 1607 C C . GLY A 1 203 ? -4.389 -18.403 15.044 1.00 82.25 203 GLY A C 1
ATOM 1608 O O . GLY A 1 203 ? -3.939 -18.950 16.048 1.00 82.25 203 GLY A O 1
ATOM 1609 N N . GLY A 1 204 ? -3.750 -17.428 14.392 1.00 91.69 204 GLY A N 1
ATOM 1610 C CA . GLY A 1 204 ? -2.571 -16.715 14.886 1.00 91.69 204 GLY A CA 1
ATOM 1611 C C . GLY A 1 204 ? -2.882 -15.270 15.274 1.00 91.69 204 GLY A C 1
ATOM 1612 O O . GLY A 1 204 ? -4.042 -14.874 15.365 1.00 91.69 204 GLY A O 1
ATOM 1613 N N . ASP A 1 205 ? -1.819 -14.501 15.485 1.00 94.69 205 ASP A N 1
ATOM 1614 C CA . ASP A 1 205 ? -1.842 -13.109 15.952 1.00 94.69 205 ASP A CA 1
ATOM 1615 C C . ASP A 1 205 ? -1.508 -12.115 14.805 1.00 94.69 205 ASP A C 1
ATOM 1617 O O . ASP A 1 205 ? -1.279 -12.515 13.654 1.00 94.69 205 ASP A O 1
ATOM 1621 N N . ARG A 1 206 ? -1.504 -10.806 15.073 1.00 93.06 206 ARG A N 1
ATOM 1622 C CA . ARG A 1 206 ? -1.276 -9.729 14.089 1.00 93.06 206 ARG A CA 1
ATOM 1623 C C . ARG A 1 206 ? -0.449 -8.593 14.688 1.00 93.06 206 ARG A C 1
ATOM 1625 O O . ARG A 1 206 ? -0.517 -8.343 15.882 1.00 93.06 206 ARG A O 1
ATOM 1632 N N . LEU A 1 207 ? 0.326 -7.891 13.857 1.00 94.62 207 LEU A N 1
ATOM 1633 C CA . LEU A 1 207 ? 1.044 -6.676 14.270 1.00 94.62 207 LEU A CA 1
ATOM 1634 C C . LEU A 1 207 ? 0.057 -5.504 14.361 1.00 94.62 207 LEU A C 1
ATOM 1636 O O . LEU A 1 207 ? -0.695 -5.289 13.415 1.00 94.62 207 LEU A O 1
ATOM 1640 N N . ALA A 1 208 ? 0.096 -4.749 15.461 1.00 85.06 208 ALA A N 1
ATOM 1641 C CA . ALA A 1 208 ? -0.813 -3.630 15.719 1.00 85.06 208 ALA A CA 1
ATOM 1642 C C . ALA A 1 208 ? -0.143 -2.260 15.506 1.00 85.06 208 ALA A C 1
ATOM 1644 O O . ALA A 1 208 ? -0.716 -1.388 14.860 1.00 85.06 208 ALA A O 1
ATOM 1645 N N . SER A 1 209 ? 1.081 -2.058 16.007 1.00 88.06 209 SER A N 1
ATOM 1646 C CA . SER A 1 209 ? 1.857 -0.837 15.747 1.00 88.06 209 SER A CA 1
ATOM 1647 C C . SER A 1 209 ? 3.368 -1.068 15.840 1.00 88.06 209 SER A C 1
ATOM 1649 O O . SER A 1 209 ? 3.827 -2.131 16.267 1.00 88.06 209 SER A O 1
ATOM 1651 N N . LEU A 1 210 ? 4.155 -0.071 15.416 1.00 94.81 210 LEU A N 1
ATOM 1652 C CA . LEU A 1 210 ? 5.613 -0.060 15.547 1.00 94.81 210 LEU A CA 1
ATOM 1653 C C . LEU A 1 210 ? 6.146 1.343 15.864 1.00 94.81 210 LEU A C 1
ATOM 1655 O O . LEU A 1 210 ? 5.618 2.338 15.377 1.00 94.81 210 LEU A O 1
ATOM 1659 N N . SER A 1 211 ? 7.242 1.408 16.619 1.00 93.75 211 SER A N 1
ATOM 1660 C CA . SER A 1 211 ? 8.057 2.612 16.813 1.00 93.75 211 SER A CA 1
ATOM 1661 C C . SER A 1 211 ? 9.517 2.272 16.534 1.00 93.75 211 SER A C 1
ATOM 1663 O O . SER A 1 211 ? 10.077 1.382 17.178 1.00 93.75 211 SER A O 1
ATOM 1665 N N . ALA A 1 212 ? 10.136 2.978 15.588 1.00 95.00 212 ALA A N 1
ATOM 1666 C CA . ALA A 1 212 ? 11.509 2.742 15.146 1.00 95.00 212 ALA A CA 1
ATOM 1667 C C . ALA A 1 212 ? 12.447 3.889 15.549 1.00 95.00 212 ALA A C 1
ATOM 1669 O O . ALA A 1 212 ? 12.052 5.051 15.551 1.00 95.00 212 ALA A O 1
ATOM 1670 N N . PHE A 1 213 ? 13.699 3.551 15.859 1.00 95.75 213 PHE A N 1
ATOM 1671 C CA . PHE A 1 213 ? 14.760 4.497 16.204 1.00 95.75 213 PHE A CA 1
ATOM 1672 C C . PHE A 1 213 ? 16.078 4.072 15.558 1.00 95.75 213 PHE A C 1
ATOM 1674 O O . PHE A 1 213 ? 16.399 2.882 15.487 1.00 95.75 213 PHE A O 1
ATOM 1681 N N . THR A 1 214 ? 16.862 5.048 15.118 1.00 96.06 214 THR A N 1
ATOM 1682 C CA . THR A 1 214 ? 18.146 4.851 14.439 1.00 96.06 214 THR A CA 1
ATOM 1683 C C . THR A 1 214 ? 19.250 5.591 15.184 1.00 96.06 214 THR A C 1
ATOM 1685 O O . THR A 1 214 ? 19.027 6.636 15.798 1.00 96.06 214 THR A O 1
ATOM 1688 N N . SER A 1 215 ? 20.451 5.013 15.214 1.00 95.62 215 SER A N 1
ATOM 1689 C CA . SER A 1 215 ? 21.619 5.686 15.785 1.00 95.62 215 SER A CA 1
ATOM 1690 C C . SER A 1 215 ? 22.167 6.746 14.828 1.00 95.62 215 SER A C 1
ATOM 1692 O O . SER A 1 215 ? 21.765 6.847 13.673 1.00 95.62 215 SER A O 1
ATOM 1694 N N . ASN A 1 216 ? 23.183 7.488 15.266 1.00 92.38 216 ASN A N 1
ATOM 1695 C CA . ASN A 1 216 ? 24.036 8.205 14.325 1.00 92.38 216 ASN A CA 1
ATOM 1696 C C . ASN A 1 216 ? 24.710 7.234 13.326 1.00 92.38 216 ASN A C 1
ATOM 1698 O O . ASN A 1 216 ? 24.875 6.042 13.604 1.00 92.38 216 ASN A O 1
ATOM 1702 N N . SER A 1 217 ? 25.104 7.759 12.163 1.00 93.31 217 SER A N 1
ATOM 1703 C CA . SER A 1 217 ? 25.893 7.038 11.158 1.00 93.31 217 SER A CA 1
ATOM 1704 C C . SER A 1 217 ? 27.362 7.445 11.257 1.00 93.31 217 SER A C 1
ATOM 1706 O O . SER A 1 217 ? 27.693 8.624 11.095 1.00 93.31 217 SER A O 1
ATOM 1708 N N . ARG A 1 218 ? 28.249 6.498 11.585 1.00 94.75 218 ARG A N 1
ATOM 1709 C CA . ARG A 1 218 ? 29.690 6.732 11.809 1.00 94.75 218 ARG A CA 1
ATOM 1710 C C . ARG A 1 218 ? 30.558 5.577 11.316 1.00 94.75 218 ARG A C 1
ATOM 1712 O O . ARG A 1 218 ? 31.629 5.821 10.761 1.00 94.75 218 ARG A O 1
ATOM 1719 N N . ALA A 1 219 ? 30.120 4.332 11.462 1.00 95.75 219 ALA A N 1
ATOM 1720 C CA . ALA A 1 219 ? 30.915 3.153 11.139 1.00 95.75 219 ALA A CA 1
ATOM 1721 C C . ALA A 1 219 ? 31.255 3.059 9.643 1.00 95.75 219 ALA A C 1
ATOM 1723 O O . ALA A 1 219 ? 32.381 2.686 9.304 1.00 95.75 219 ALA A O 1
ATOM 1724 N N . LEU A 1 220 ? 30.340 3.458 8.747 1.00 96.44 220 LEU A N 1
ATOM 1725 C CA . LEU A 1 220 ? 30.643 3.589 7.314 1.00 96.44 220 LEU A CA 1
ATOM 1726 C C . LEU A 1 220 ? 31.546 4.789 7.006 1.00 96.44 220 LEU A C 1
ATOM 1728 O O . LEU A 1 220 ? 32.483 4.643 6.225 1.00 96.44 220 LEU A O 1
ATOM 1732 N N . GLN A 1 221 ? 31.324 5.940 7.644 1.00 96.00 221 GLN A N 1
ATOM 1733 C CA . GLN A 1 221 ? 32.152 7.136 7.458 1.00 96.00 221 GLN A CA 1
ATOM 1734 C C . GLN A 1 221 ? 33.630 6.856 7.783 1.00 96.00 221 GLN A C 1
ATOM 1736 O O . GLN A 1 221 ? 34.515 7.139 6.973 1.00 96.00 221 GLN A O 1
ATOM 1741 N N . HIS A 1 222 ? 33.894 6.251 8.945 1.00 96.56 222 HIS A N 1
ATOM 1742 C CA . HIS A 1 222 ? 35.239 5.841 9.351 1.00 96.56 222 HIS A CA 1
ATOM 1743 C C . HIS A 1 222 ? 35.797 4.745 8.434 1.00 96.56 222 HIS A C 1
ATOM 1745 O O . HIS A 1 222 ? 36.909 4.882 7.934 1.00 96.56 222 HIS A O 1
ATOM 1751 N N . TYR A 1 223 ? 35.007 3.714 8.107 1.00 97.19 223 TYR A N 1
ATOM 1752 C CA . TYR A 1 223 ? 35.442 2.657 7.187 1.00 97.19 223 TYR A CA 1
ATOM 1753 C C . TYR A 1 223 ? 35.883 3.192 5.821 1.00 97.19 223 TYR A C 1
ATOM 1755 O O . TYR A 1 223 ? 36.870 2.713 5.260 1.00 97.19 223 TYR A O 1
ATOM 1763 N N . PHE A 1 224 ? 35.178 4.190 5.282 1.00 97.81 224 PHE A N 1
ATOM 1764 C CA . PHE A 1 224 ? 35.582 4.815 4.031 1.00 97.81 224 PHE A CA 1
ATOM 1765 C C . PHE A 1 224 ? 36.820 5.699 4.199 1.00 97.81 224 PHE A C 1
ATOM 1767 O O . PHE A 1 224 ? 37.732 5.595 3.382 1.00 97.81 224 PHE A O 1
ATOM 1774 N N . ARG A 1 225 ? 36.907 6.491 5.274 1.00 97.31 225 ARG A N 1
ATOM 1775 C CA . ARG A 1 225 ? 38.098 7.296 5.598 1.00 97.31 225 ARG A CA 1
ATOM 1776 C C . ARG A 1 225 ? 39.369 6.445 5.631 1.00 97.31 225 ARG A C 1
ATOM 1778 O O . ARG A 1 225 ? 40.350 6.791 4.977 1.00 97.31 225 ARG A O 1
ATOM 1785 N N . ASP A 1 226 ? 39.313 5.303 6.309 1.00 97.19 226 ASP A N 1
ATOM 1786 C CA . ASP A 1 226 ? 40.455 4.404 6.504 1.00 97.19 226 ASP A CA 1
ATOM 1787 C C . ASP A 1 226 ? 40.838 3.636 5.220 1.00 97.19 226 ASP A C 1
ATOM 1789 O O . ASP A 1 226 ? 42.002 3.295 5.016 1.00 97.19 226 ASP A O 1
ATOM 1793 N N . LYS A 1 227 ? 39.868 3.358 4.333 1.00 96.62 227 LYS A N 1
ATOM 1794 C CA . LYS A 1 227 ? 40.043 2.510 3.132 1.00 96.62 227 LYS A CA 1
ATOM 1795 C C . LYS A 1 227 ? 40.226 3.283 1.814 1.00 96.62 227 LYS A C 1
ATOM 1797 O O . LYS A 1 227 ? 40.678 2.707 0.815 1.00 96.62 227 LYS A O 1
ATOM 1802 N N . PHE A 1 228 ? 39.863 4.565 1.802 1.00 97.12 228 PHE A N 1
ATOM 1803 C CA . PHE A 1 228 ? 39.837 5.431 0.615 1.00 97.12 228 PHE A CA 1
ATOM 1804 C C . PHE A 1 228 ? 40.497 6.798 0.810 1.00 97.12 228 PHE A C 1
ATOM 1806 O O . PHE A 1 228 ? 40.731 7.490 -0.179 1.00 97.12 228 PHE A O 1
ATOM 1813 N N . GLY A 1 229 ? 40.832 7.173 2.046 1.00 97.19 229 GLY A N 1
ATOM 1814 C CA . GLY A 1 229 ? 41.354 8.492 2.386 1.00 97.19 229 GLY A CA 1
ATOM 1815 C C . GLY A 1 229 ? 40.261 9.460 2.843 1.00 97.19 229 GLY A C 1
ATOM 1816 O O . GLY A 1 229 ? 39.070 9.278 2.580 1.00 97.19 229 GLY A O 1
ATOM 1817 N N . ALA A 1 230 ? 40.682 10.509 3.552 1.00 96.38 230 ALA A N 1
ATOM 1818 C CA . ALA A 1 230 ? 39.780 11.479 4.169 1.00 96.38 230 ALA A CA 1
ATOM 1819 C C . ALA A 1 230 ? 39.002 12.341 3.163 1.00 96.38 230 ALA A C 1
ATOM 1821 O O . ALA A 1 230 ? 37.926 12.816 3.509 1.00 96.38 230 ALA A O 1
ATOM 1822 N N . ASP A 1 231 ? 39.494 12.490 1.930 1.00 96.69 231 ASP A N 1
ATOM 1823 C CA . ASP A 1 231 ? 38.866 13.305 0.879 1.00 96.69 231 ASP A CA 1
ATOM 1824 C C . ASP A 1 231 ? 37.725 12.582 0.136 1.00 96.69 231 ASP A C 1
ATOM 1826 O O . ASP A 1 231 ? 37.042 13.177 -0.698 1.00 96.69 231 ASP A O 1
ATOM 1830 N N . HIS A 1 232 ? 37.498 11.289 0.403 1.00 96.94 232 HIS A N 1
ATOM 1831 C CA . HIS A 1 232 ? 36.427 10.539 -0.253 1.00 96.94 232 HIS A CA 1
ATOM 1832 C C . HIS A 1 232 ? 35.046 11.097 0.159 1.00 96.94 232 HIS A C 1
ATOM 1834 O O . HIS A 1 232 ? 34.830 11.324 1.354 1.00 96.94 232 HIS A O 1
ATOM 1840 N N . PRO A 1 233 ? 34.065 11.271 -0.752 1.00 96.12 233 PRO A N 1
ATOM 1841 C CA . PRO A 1 233 ? 32.745 11.811 -0.397 1.00 96.12 233 PRO A CA 1
ATOM 1842 C C . PRO A 1 233 ? 32.065 11.032 0.736 1.00 96.12 233 PRO A C 1
ATOM 1844 O O . PRO A 1 233 ? 31.566 11.612 1.694 1.00 96.12 233 PRO A O 1
ATOM 1847 N N . ALA A 1 234 ? 32.162 9.703 0.694 1.00 96.25 234 ALA A N 1
ATOM 1848 C CA . ALA A 1 234 ? 31.596 8.825 1.716 1.00 96.25 234 ALA A CA 1
ATOM 1849 C C . ALA A 1 234 ? 32.362 8.781 3.060 1.00 96.25 234 ALA A C 1
ATOM 1851 O O . ALA A 1 234 ? 31.966 8.047 3.966 1.00 96.25 234 ALA A O 1
ATOM 1852 N N . ALA A 1 235 ? 33.447 9.553 3.198 1.00 97.12 235 ALA A N 1
ATOM 1853 C CA . ALA A 1 235 ? 34.157 9.798 4.455 1.00 97.12 235 ALA A CA 1
ATOM 1854 C C . ALA A 1 235 ? 33.751 11.131 5.129 1.00 97.12 235 ALA A C 1
ATOM 1856 O O . ALA A 1 235 ? 34.210 11.412 6.245 1.00 97.12 235 ALA A O 1
ATOM 1857 N N . GLN A 1 236 ? 32.899 11.941 4.484 1.00 95.50 236 GLN A N 1
ATOM 1858 C CA . GLN A 1 236 ? 32.411 13.220 5.014 1.00 95.50 236 GLN A CA 1
ATOM 1859 C C . GLN A 1 236 ? 31.251 13.038 6.001 1.00 95.50 236 GLN A C 1
ATOM 1861 O O . GLN A 1 236 ? 30.582 12.004 6.024 1.00 95.50 236 GLN A O 1
ATOM 1866 N N . ASP A 1 237 ? 31.025 14.047 6.843 1.00 91.31 237 ASP A N 1
ATOM 1867 C CA . ASP A 1 237 ? 29.847 14.104 7.713 1.00 91.31 237 ASP A CA 1
ATOM 1868 C C . ASP A 1 237 ? 28.557 14.223 6.887 1.00 91.31 237 ASP A C 1
ATOM 1870 O O . ASP A 1 237 ? 28.527 14.886 5.853 1.00 91.31 237 ASP A O 1
ATOM 1874 N N . GLY A 1 238 ? 27.483 13.567 7.335 1.00 88.50 238 GLY A N 1
ATOM 1875 C CA . GLY A 1 238 ? 26.159 13.648 6.703 1.00 88.50 238 GLY A CA 1
ATOM 1876 C C . GLY A 1 238 ? 25.996 12.917 5.362 1.00 88.50 238 GLY A C 1
ATOM 1877 O O . GLY A 1 238 ? 24.894 12.920 4.824 1.00 88.50 238 GLY A O 1
ATOM 1878 N N . TYR A 1 239 ? 27.035 12.264 4.823 1.00 94.94 239 TYR A N 1
ATOM 1879 C CA . TYR A 1 239 ? 26.926 11.510 3.562 1.00 94.94 239 TYR A CA 1
ATOM 1880 C C . TYR A 1 239 ? 25.998 10.286 3.664 1.00 94.94 239 TYR A C 1
ATOM 1882 O O . TYR A 1 239 ? 25.349 9.906 2.693 1.00 94.94 239 TYR A O 1
ATOM 1890 N N . TRP A 1 240 ? 25.952 9.650 4.835 1.00 95.56 240 TRP A N 1
ATOM 1891 C CA . TRP A 1 240 ? 25.151 8.457 5.097 1.00 95.56 240 TRP A CA 1
ATOM 1892 C C . TRP A 1 240 ? 23.921 8.830 5.924 1.00 95.56 240 TRP A C 1
ATOM 1894 O O . TRP A 1 240 ? 24.077 9.349 7.031 1.00 95.56 240 TRP A O 1
ATOM 1904 N N . LYS A 1 241 ? 22.715 8.541 5.416 1.00 94.94 241 LYS A N 1
ATOM 1905 C CA . LYS A 1 241 ? 21.478 8.667 6.203 1.00 94.94 241 LYS A CA 1
ATOM 1906 C C . LYS A 1 241 ? 21.306 7.497 7.170 1.00 94.94 241 LYS A C 1
ATOM 1908 O O . LYS A 1 241 ? 20.972 7.728 8.324 1.00 94.94 241 LYS A O 1
ATOM 1913 N N . GLN A 1 242 ? 21.569 6.266 6.719 1.00 94.75 242 GLN A N 1
ATOM 1914 C CA . GLN A 1 242 ? 21.386 5.055 7.521 1.00 94.75 242 GLN A CA 1
ATOM 1915 C C . GLN A 1 242 ? 22.239 5.083 8.795 1.00 94.75 242 GLN A C 1
ATOM 1917 O O . GLN A 1 242 ? 23.471 5.031 8.722 1.00 94.75 242 GLN A O 1
ATOM 1922 N N . GLY A 1 243 ? 21.583 5.079 9.955 1.00 94.50 243 GLY A N 1
ATOM 1923 C CA . GLY A 1 243 ? 22.228 4.932 11.259 1.00 94.50 243 GLY A CA 1
ATOM 1924 C C . GLY A 1 243 ? 22.942 3.588 11.415 1.00 94.50 243 GLY A C 1
ATOM 1925 O O . GLY A 1 243 ? 22.489 2.573 10.879 1.00 94.50 243 GLY A O 1
ATOM 1926 N N . ASP A 1 244 ? 24.042 3.564 12.177 1.00 95.12 244 ASP A N 1
ATOM 1927 C CA . ASP A 1 244 ? 24.875 2.365 12.387 1.00 95.12 244 ASP A CA 1
ATOM 1928 C C . ASP A 1 244 ? 24.134 1.178 13.030 1.00 95.12 244 ASP A C 1
ATOM 1930 O O . ASP A 1 244 ? 24.537 0.017 12.921 1.00 95.12 244 ASP A O 1
ATOM 1934 N N . SER A 1 245 ? 23.028 1.441 13.716 1.00 95.38 245 SER A N 1
ATOM 1935 C CA . SER A 1 245 ? 22.044 0.432 14.086 1.00 95.38 245 SER A CA 1
ATOM 1936 C C . SER A 1 245 ? 20.646 1.028 14.090 1.00 95.38 245 SER A C 1
ATOM 1938 O O . SER A 1 245 ? 20.434 2.143 14.565 1.00 95.38 245 SER A O 1
ATOM 1940 N N . ALA A 1 246 ? 19.689 0.238 13.614 1.00 96.75 246 ALA A N 1
ATOM 1941 C CA . ALA A 1 246 ? 18.267 0.523 13.708 1.00 96.75 246 ALA A CA 1
ATOM 1942 C C . ALA A 1 246 ? 17.611 -0.457 14.687 1.00 96.75 246 ALA A C 1
ATOM 1944 O O . ALA A 1 246 ? 17.924 -1.653 14.683 1.00 96.75 246 ALA A O 1
ATOM 1945 N N . VAL A 1 247 ? 16.693 0.041 15.509 1.00 97.56 247 VAL A N 1
ATOM 1946 C CA . VAL A 1 247 ? 15.854 -0.760 16.407 1.00 97.56 247 VAL A CA 1
ATOM 1947 C C . VAL A 1 247 ? 14.385 -0.415 16.208 1.00 97.56 247 VAL A C 1
ATOM 1949 O O . VAL A 1 247 ? 14.055 0.723 15.885 1.00 97.56 247 VAL A O 1
ATOM 1952 N N . ALA A 1 248 ? 13.500 -1.384 16.415 1.00 97.81 248 ALA A N 1
ATOM 1953 C CA . ALA A 1 248 ? 12.063 -1.143 16.478 1.00 97.81 248 ALA A CA 1
ATOM 1954 C C . ALA A 1 248 ? 11.439 -1.910 17.638 1.00 97.81 248 ALA A C 1
ATOM 1956 O O . ALA A 1 248 ? 11.819 -3.048 17.907 1.00 97.81 248 ALA A O 1
ATOM 1957 N N . HIS A 1 249 ? 10.447 -1.302 18.276 1.00 97.88 249 HIS A N 1
ATOM 1958 C CA . HIS A 1 249 ? 9.527 -1.989 19.173 1.00 97.88 249 HIS A CA 1
ATOM 1959 C C . HIS A 1 249 ? 8.176 -2.083 18.472 1.00 97.88 249 HIS A C 1
ATOM 1961 O O . HIS A 1 249 ? 7.709 -1.087 17.921 1.00 97.88 249 HIS A O 1
ATOM 1967 N N . LEU A 1 250 ? 7.574 -3.270 18.464 1.00 98.06 250 LEU A N 1
ATOM 1968 C CA . LEU A 1 250 ? 6.270 -3.533 17.868 1.00 98.06 250 LEU A CA 1
ATOM 1969 C C . LEU A 1 250 ? 5.341 -4.131 18.916 1.00 98.06 250 LEU A C 1
ATOM 1971 O O . LEU A 1 250 ? 5.775 -4.937 19.742 1.00 98.06 250 LEU A O 1
ATOM 1975 N N . THR A 1 251 ? 4.065 -3.781 18.841 1.00 95.12 251 THR A N 1
ATOM 1976 C CA . THR A 1 251 ? 2.997 -4.467 19.572 1.00 95.12 251 THR A CA 1
ATOM 1977 C C . THR A 1 251 ? 2.163 -5.306 18.614 1.00 95.12 251 THR A C 1
ATOM 1979 O O . THR A 1 251 ? 2.191 -5.135 17.391 1.00 95.12 251 THR A O 1
ATOM 1982 N N . THR A 1 252 ? 1.410 -6.232 19.187 1.00 95.69 252 THR A N 1
ATOM 1983 C CA . THR A 1 252 ? 0.478 -7.115 18.487 1.00 95.69 252 THR A CA 1
ATOM 1984 C C . THR A 1 252 ? -0.948 -6.901 18.984 1.00 95.69 252 THR A C 1
ATOM 1986 O O . THR A 1 252 ? -1.147 -6.300 20.042 1.00 95.69 252 THR A O 1
ATOM 1989 N N . GLU A 1 253 ? -1.943 -7.403 18.249 1.00 90.25 253 GLU A N 1
ATOM 1990 C CA . GLU A 1 253 ? -3.347 -7.395 18.690 1.00 90.25 253 GLU A CA 1
ATOM 1991 C C . GLU A 1 253 ? -3.524 -8.176 20.008 1.00 90.25 253 GLU A C 1
ATOM 1993 O O . GLU A 1 253 ? -4.292 -7.755 20.872 1.00 90.25 253 GLU A O 1
ATOM 1998 N N . ALA A 1 254 ? -2.753 -9.252 20.220 1.00 90.06 254 ALA A N 1
ATOM 1999 C CA . ALA A 1 254 ? -2.709 -9.991 21.487 1.00 90.06 254 ALA A CA 1
ATOM 2000 C C . ALA A 1 254 ? -1.851 -9.334 22.598 1.00 90.06 254 ALA A C 1
ATOM 2002 O O . ALA A 1 254 ? -1.730 -9.892 23.688 1.00 90.06 254 ALA A O 1
ATOM 2003 N N . GLY A 1 255 ? -1.240 -8.168 22.358 1.00 92.94 255 GLY A N 1
ATOM 2004 C CA . GLY A 1 255 ? -0.448 -7.432 23.355 1.00 92.94 255 GLY A CA 1
ATOM 2005 C C . GLY A 1 255 ? 0.984 -7.941 23.590 1.00 92.94 255 GLY A C 1
ATOM 2006 O O . GLY A 1 255 ? 1.690 -7.394 24.437 1.00 92.94 255 GLY A O 1
ATOM 2007 N N . VAL A 1 256 ? 1.449 -8.936 22.828 1.00 97.81 256 VAL A N 1
ATOM 2008 C CA . VAL A 1 256 ? 2.852 -9.388 22.810 1.00 97.81 256 VAL A CA 1
ATOM 2009 C C . VAL A 1 256 ? 3.759 -8.257 22.318 1.00 97.81 256 VAL A C 1
ATOM 2011 O O . VAL A 1 256 ? 3.516 -7.679 21.252 1.00 97.81 256 VAL A O 1
ATOM 2014 N N . LEU A 1 257 ? 4.825 -7.973 23.070 1.00 98.44 257 LEU A N 1
ATOM 2015 C CA . LEU A 1 257 ? 5.851 -6.988 22.715 1.00 98.44 257 LEU A CA 1
ATOM 2016 C C . LEU A 1 257 ? 6.988 -7.651 21.923 1.00 98.44 257 LEU A C 1
ATOM 2018 O O . LEU A 1 257 ? 7.533 -8.674 22.337 1.00 98.44 257 LEU A O 1
ATOM 2022 N N . ILE A 1 258 ? 7.390 -7.045 20.806 1.00 98.69 258 ILE A N 1
ATOM 2023 C CA . ILE A 1 258 ? 8.479 -7.532 19.951 1.00 98.69 258 ILE A CA 1
ATOM 2024 C C . ILE A 1 258 ? 9.557 -6.451 19.835 1.00 98.69 258 ILE A C 1
ATOM 2026 O O . ILE A 1 258 ? 9.277 -5.350 19.365 1.00 98.69 258 ILE A O 1
ATOM 2030 N N . ALA A 1 259 ? 10.798 -6.769 20.202 1.00 98.31 259 ALA A N 1
ATOM 2031 C CA . ALA A 1 259 ? 11.961 -5.919 19.956 1.00 98.31 259 ALA A CA 1
ATOM 2032 C C . ALA A 1 259 ? 12.763 -6.430 18.748 1.00 98.31 259 ALA A C 1
ATOM 2034 O O . ALA A 1 259 ? 13.167 -7.592 18.696 1.00 98.31 259 ALA A O 1
ATOM 2035 N N . LEU A 1 260 ? 13.025 -5.559 17.773 1.00 97.94 260 LEU A N 1
ATOM 2036 C CA . LEU A 1 260 ? 13.842 -5.859 16.598 1.00 97.94 260 LEU A CA 1
ATOM 2037 C C . LEU A 1 260 ? 15.114 -5.012 16.565 1.00 97.94 260 LEU A C 1
ATOM 2039 O O . LEU A 1 260 ? 15.079 -3.822 16.876 1.00 97.94 260 LEU A O 1
ATOM 2043 N N . ARG A 1 261 ? 16.212 -5.594 16.071 1.00 95.44 261 ARG A N 1
ATOM 2044 C CA . ARG A 1 261 ? 17.431 -4.872 15.675 1.00 95.44 261 ARG A CA 1
ATOM 2045 C C . ARG A 1 261 ? 17.873 -5.238 14.257 1.00 95.44 261 ARG A C 1
ATOM 2047 O O . ARG A 1 261 ? 17.799 -6.398 13.846 1.00 95.44 261 ARG A O 1
ATOM 2054 N N . VAL A 1 262 ? 18.402 -4.250 13.541 1.00 95.31 262 VAL A N 1
ATOM 2055 C CA . VAL A 1 262 ? 19.196 -4.421 12.317 1.00 95.31 262 VAL A CA 1
ATOM 2056 C C . VAL A 1 262 ? 20.510 -3.658 12.496 1.00 95.31 262 VAL A C 1
ATOM 2058 O O . VAL A 1 262 ? 20.513 -2.476 12.833 1.00 95.31 262 VAL A O 1
ATOM 2061 N N . ASP A 1 263 ? 21.633 -4.345 12.300 1.00 94.62 263 ASP A N 1
ATOM 2062 C CA . ASP A 1 263 ? 22.985 -3.779 12.355 1.00 94.62 263 ASP A CA 1
ATOM 2063 C C . ASP A 1 263 ? 23.834 -4.455 11.279 1.00 94.62 263 ASP A C 1
ATOM 2065 O O . ASP A 1 263 ? 24.077 -5.663 11.323 1.00 94.62 263 ASP A O 1
ATOM 2069 N N . TRP A 1 264 ? 24.256 -3.680 10.283 1.00 92.25 264 TRP A N 1
ATOM 2070 C CA . TRP A 1 264 ? 25.035 -4.201 9.159 1.00 92.25 264 TRP A CA 1
ATOM 2071 C C . TRP A 1 264 ? 26.237 -3.345 8.756 1.00 92.25 264 TRP A C 1
ATOM 2073 O O . TRP A 1 264 ? 26.925 -3.643 7.776 1.00 92.25 264 TRP A O 1
ATOM 2083 N N . THR A 1 265 ? 26.546 -2.333 9.567 1.00 92.62 265 THR A N 1
ATOM 2084 C CA . THR A 1 265 ? 27.680 -1.423 9.380 1.00 92.62 265 THR A CA 1
ATOM 2085 C C . THR A 1 265 ? 28.643 -1.416 10.562 1.00 92.62 265 THR A C 1
ATOM 2087 O O . THR A 1 265 ? 29.783 -0.997 10.382 1.00 92.62 265 THR A O 1
ATOM 2090 N N . SER A 1 266 ? 28.259 -1.876 11.756 1.00 91.81 266 SER A N 1
ATOM 2091 C CA . SER A 1 266 ? 29.151 -1.809 12.920 1.00 91.81 266 SER A CA 1
ATOM 2092 C C . SER A 1 266 ? 30.332 -2.794 12.800 1.00 91.81 266 SER A C 1
ATOM 2094 O O . SER A 1 266 ? 30.129 -3.942 12.399 1.00 91.81 266 SER A O 1
ATOM 2096 N N . PRO A 1 267 ? 31.566 -2.417 13.197 1.00 92.25 267 PRO A N 1
ATOM 2097 C CA . PRO A 1 267 ? 32.703 -3.337 13.279 1.00 92.25 267 PRO A CA 1
ATOM 2098 C C . PRO A 1 267 ? 32.516 -4.337 14.431 1.00 92.25 267 PRO A C 1
ATOM 2100 O O . PRO A 1 267 ? 32.741 -3.995 15.592 1.00 92.25 267 PRO A O 1
ATOM 2103 N N . ARG A 1 268 ? 32.099 -5.577 14.140 1.00 87.19 268 ARG A N 1
ATOM 2104 C CA . ARG A 1 268 ? 31.795 -6.573 15.187 1.00 87.19 268 ARG A CA 1
ATOM 2105 C C . ARG A 1 268 ? 31.839 -8.035 14.719 1.00 87.19 268 ARG A C 1
ATOM 2107 O O . ARG A 1 268 ? 31.663 -8.296 13.530 1.00 87.19 268 ARG A O 1
ATOM 2114 N N . PRO A 1 269 ? 31.989 -9.005 15.646 1.00 85.62 269 PRO A N 1
ATOM 2115 C CA . PRO A 1 269 ? 31.699 -10.410 15.369 1.00 85.62 269 PRO A CA 1
ATOM 2116 C C . PRO A 1 269 ? 30.267 -10.587 14.855 1.00 85.62 269 PRO A C 1
ATOM 2118 O O . PRO A 1 269 ? 29.341 -9.932 15.341 1.00 85.62 269 PRO A O 1
ATOM 2121 N N . HIS A 1 270 ? 30.080 -11.490 13.893 1.00 80.75 270 HIS A N 1
ATOM 2122 C CA . HIS A 1 270 ? 28.760 -11.785 13.340 1.00 80.75 270 HIS A CA 1
ATOM 2123 C C . HIS A 1 270 ? 27.878 -12.443 14.412 1.00 80.75 270 HIS A C 1
ATOM 2125 O O . HIS A 1 270 ? 28.260 -13.454 15.000 1.00 80.75 270 HIS A O 1
ATOM 2131 N N . ASN A 1 271 ? 26.687 -11.887 14.627 1.00 85.25 271 ASN A N 1
ATOM 2132 C CA . ASN A 1 271 ? 25.616 -12.481 15.424 1.00 85.25 271 ASN A CA 1
ATOM 2133 C C . ASN A 1 271 ? 24.376 -12.582 14.527 1.00 85.25 271 ASN A C 1
ATOM 2135 O O . ASN A 1 271 ? 23.445 -11.783 14.585 1.00 85.25 271 ASN A O 1
ATOM 2139 N N . MET A 1 272 ? 24.428 -13.545 13.610 1.00 81.62 272 MET A N 1
ATOM 2140 C CA . MET A 1 272 ? 23.392 -13.744 12.596 1.00 81.62 272 MET A CA 1
ATOM 2141 C C . MET A 1 272 ? 22.175 -14.522 13.118 1.00 81.62 272 MET A C 1
ATOM 2143 O O . MET A 1 272 ? 21.190 -14.607 12.395 1.00 81.62 272 MET A O 1
ATOM 2147 N N . HIS A 1 273 ? 22.233 -15.061 14.340 1.00 79.44 273 HIS A N 1
ATOM 2148 C CA . HIS A 1 273 ? 21.144 -15.791 14.993 1.00 79.44 273 HIS A CA 1
ATOM 2149 C C . HIS A 1 273 ? 20.873 -15.159 16.370 1.00 79.44 273 HIS A C 1
ATOM 2151 O O . HIS A 1 273 ? 21.214 -15.736 17.397 1.00 79.44 273 HIS A O 1
ATOM 2157 N N . SER A 1 274 ? 20.306 -13.951 16.410 1.00 90.81 274 SER A N 1
ATOM 2158 C CA . SER A 1 274 ? 19.995 -13.259 17.670 1.00 90.81 274 SER A CA 1
ATOM 2159 C C . SER A 1 274 ? 18.487 -13.282 17.906 1.00 90.81 274 SER A C 1
ATOM 2161 O O . SER A 1 274 ? 17.776 -12.456 17.345 1.00 90.81 274 SER A O 1
ATOM 2163 N N . TYR A 1 275 ? 17.989 -14.225 18.705 1.00 96.62 275 TYR A N 1
ATOM 2164 C CA . TYR A 1 275 ? 16.563 -14.380 18.986 1.00 96.62 275 TYR A CA 1
ATOM 2165 C C . TYR A 1 275 ? 16.300 -14.690 20.459 1.00 96.62 275 TYR A C 1
ATOM 2167 O O . TYR A 1 275 ? 17.031 -15.462 21.083 1.00 96.62 275 TYR A O 1
ATOM 2175 N N . SER A 1 276 ? 15.206 -14.143 20.982 1.00 97.12 276 SER A N 1
ATOM 2176 C CA . SER A 1 276 ? 14.680 -14.451 22.312 1.00 97.12 276 SER A CA 1
ATOM 2177 C C . SER A 1 276 ? 13.176 -14.701 22.246 1.00 97.12 276 SER A C 1
ATOM 2179 O O . SER A 1 276 ? 12.471 -14.085 21.442 1.00 97.12 276 SER A O 1
ATOM 2181 N N . LEU A 1 277 ? 12.684 -15.592 23.103 1.00 98.31 277 LEU A N 1
ATOM 2182 C CA . LEU A 1 277 ? 11.264 -15.802 23.367 1.00 98.31 277 LEU A CA 1
ATOM 2183 C C . LEU A 1 277 ? 11.054 -15.937 24.870 1.00 98.31 277 LEU A C 1
ATOM 2185 O O . LEU A 1 277 ? 11.719 -16.740 25.525 1.00 98.31 277 LEU A O 1
ATOM 2189 N N . GLN A 1 278 ? 10.078 -15.201 25.390 1.00 98.31 278 GLN A N 1
ATOM 2190 C CA . GLN A 1 278 ? 9.601 -15.287 26.762 1.00 98.31 278 GLN A CA 1
ATOM 2191 C C . GLN A 1 278 ? 8.102 -15.595 26.763 1.00 98.31 278 GLN A C 1
ATOM 2193 O O . GLN A 1 278 ? 7.304 -14.879 26.154 1.00 98.31 278 GLN A O 1
ATOM 2198 N N . GLY A 1 279 ? 7.722 -16.639 27.495 1.00 97.94 279 GLY A N 1
ATOM 2199 C CA . GLY A 1 279 ? 6.338 -16.930 27.844 1.00 97.94 279 GLY A CA 1
ATOM 2200 C C . GLY A 1 279 ? 6.177 -17.272 29.322 1.00 97.94 279 GLY A C 1
ATOM 2201 O O . GLY A 1 279 ? 7.151 -17.462 30.052 1.00 97.94 279 GLY A O 1
ATOM 2202 N N . THR A 1 280 ? 4.928 -17.357 29.770 1.00 97.75 280 THR A N 1
ATOM 2203 C CA . THR A 1 280 ? 4.542 -17.543 31.180 1.00 97.75 280 THR A CA 1
ATOM 2204 C C . THR A 1 280 ? 5.064 -18.828 31.827 1.00 97.75 280 THR A C 1
ATOM 2206 O O . THR A 1 280 ? 5.043 -18.935 33.050 1.00 97.75 280 THR A O 1
ATOM 2209 N N . ARG A 1 281 ? 5.539 -19.805 31.040 1.00 96.94 281 ARG A N 1
ATOM 2210 C CA . ARG A 1 281 ? 6.016 -21.117 31.519 1.00 96.94 281 ARG A CA 1
ATOM 2211 C C . ARG A 1 281 ? 7.374 -21.541 30.950 1.00 96.94 281 ARG A C 1
ATOM 2213 O O . ARG A 1 281 ? 7.819 -22.668 31.180 1.00 96.94 281 ARG A O 1
ATOM 2220 N N . GLY A 1 282 ? 8.051 -20.665 30.211 1.00 96.25 282 GLY A N 1
ATOM 2221 C CA . GLY A 1 282 ? 9.369 -20.965 29.668 1.00 96.25 282 GLY A CA 1
ATOM 2222 C C . GLY A 1 282 ? 9.964 -19.858 28.808 1.00 96.25 282 GLY A C 1
ATOM 2223 O O . GLY A 1 282 ? 9.274 -18.940 28.373 1.00 96.25 282 GLY A O 1
ATOM 2224 N N . ALA A 1 283 ? 11.257 -19.988 28.528 1.00 97.31 283 ALA A N 1
ATOM 2225 C CA . ALA A 1 283 ? 12.012 -19.066 27.695 1.00 97.31 283 ALA A CA 1
ATOM 2226 C C . ALA A 1 283 ? 12.968 -19.802 26.745 1.00 97.31 283 ALA A C 1
ATOM 2228 O O . ALA A 1 283 ? 13.423 -20.919 27.023 1.00 97.31 283 ALA A O 1
ATOM 2229 N N . TYR A 1 284 ? 13.296 -19.142 25.638 1.00 96.88 284 TYR A N 1
ATOM 2230 C CA . TYR A 1 284 ? 14.344 -19.526 24.697 1.00 96.88 284 TYR A CA 1
ATOM 2231 C C . TYR A 1 284 ? 15.253 -18.324 24.431 1.00 96.88 284 TYR A C 1
ATOM 2233 O O . TYR A 1 284 ? 14.761 -17.218 24.229 1.00 96.88 284 TYR A O 1
ATOM 2241 N N . ALA A 1 285 ? 16.563 -18.556 24.383 1.00 95.12 285 ALA A N 1
ATOM 2242 C CA . ALA A 1 285 ? 17.539 -17.602 23.872 1.00 95.12 285 ALA A CA 1
ATOM 2243 C C . ALA A 1 285 ? 18.501 -18.333 22.931 1.00 95.12 285 ALA A C 1
ATOM 2245 O O . ALA A 1 285 ? 19.025 -19.399 23.271 1.00 95.12 285 ALA A O 1
ATOM 2246 N N . SER A 1 286 ? 18.720 -17.782 21.741 1.00 93.56 286 SER A N 1
ATOM 2247 C CA . SER A 1 286 ? 19.544 -18.430 20.724 1.00 93.56 286 SER A CA 1
ATOM 2248 C C . SER A 1 286 ? 21.037 -18.390 21.042 1.00 93.56 286 SER A C 1
ATOM 2250 O O . SER A 1 286 ? 21.548 -17.466 21.683 1.00 93.56 286 SER A O 1
ATOM 2252 N N . ARG A 1 287 ? 21.768 -19.370 20.502 1.00 88.69 287 ARG A N 1
ATOM 2253 C CA . ARG A 1 287 ? 23.228 -19.268 20.351 1.00 88.69 287 ARG A CA 1
ATOM 2254 C C . ARG A 1 287 ? 23.567 -18.033 19.497 1.00 88.69 287 ARG A C 1
ATOM 2256 O O . ARG A 1 287 ? 23.009 -17.875 18.414 1.00 88.69 287 ARG A O 1
ATOM 2263 N N . ARG A 1 288 ? 24.497 -17.173 19.926 1.00 84.00 288 ARG A N 1
ATOM 2264 C CA . ARG A 1 288 ? 24.877 -15.958 19.164 1.00 84.00 288 ARG A CA 1
ATOM 2265 C C . ARG A 1 288 ? 26.022 -16.228 18.189 1.00 84.00 288 ARG A C 1
ATOM 2267 O O . ARG A 1 288 ? 26.159 -15.562 17.163 1.00 84.00 288 ARG A O 1
ATOM 2274 N N . HIS A 1 289 ? 26.845 -17.224 18.514 1.00 83.19 289 HIS A N 1
ATOM 2275 C CA . HIS A 1 289 ? 28.025 -17.646 17.763 1.00 83.19 289 HIS A CA 1
ATOM 2276 C C . HIS A 1 289 ? 28.077 -19.180 17.658 1.00 83.19 289 HIS A C 1
ATOM 2278 O O . HIS A 1 289 ? 27.456 -19.885 18.451 1.00 83.19 289 HIS A O 1
ATOM 2284 N N . ASP A 1 290 ? 28.829 -19.721 16.692 1.00 77.88 290 ASP A N 1
ATOM 2285 C CA . ASP A 1 290 ? 28.827 -21.167 16.401 1.00 77.88 290 ASP A CA 1
ATOM 2286 C C . ASP A 1 290 ? 29.390 -22.066 17.517 1.00 77.88 290 ASP A C 1
ATOM 2288 O O . ASP A 1 290 ? 29.181 -23.278 17.498 1.00 77.88 290 ASP A O 1
ATOM 2292 N N . ASN A 1 291 ? 30.080 -21.479 18.496 1.00 82.75 291 ASN A N 1
ATOM 2293 C CA . ASN A 1 291 ? 30.613 -22.143 19.685 1.00 82.75 291 ASN A CA 1
ATOM 2294 C C . ASN A 1 291 ? 29.716 -22.005 20.935 1.00 82.75 291 ASN A C 1
ATOM 2296 O O . ASN A 1 291 ? 30.131 -22.430 22.014 1.00 82.75 291 ASN A O 1
ATOM 2300 N N . GLU A 1 292 ? 28.534 -21.396 20.812 1.00 86.81 292 GLU A N 1
ATOM 2301 C CA . GLU A 1 292 ? 27.516 -21.320 21.867 1.00 86.81 292 GLU A CA 1
ATOM 2302 C C . GLU A 1 292 ? 26.408 -22.367 21.635 1.00 86.81 292 GLU A C 1
ATOM 2304 O O . GLU A 1 292 ? 26.137 -22.765 20.500 1.00 86.81 292 GLU A O 1
ATOM 2309 N N . GLU A 1 293 ? 25.758 -22.811 22.714 1.00 87.38 293 GLU A N 1
ATOM 2310 C CA . GLU A 1 293 ? 24.571 -23.674 22.654 1.00 87.38 293 GLU A CA 1
ATOM 2311 C C . GLU A 1 293 ? 23.291 -22.834 22.791 1.00 87.38 293 GLU A C 1
ATOM 2313 O O . GLU A 1 293 ? 23.268 -21.827 23.498 1.00 87.38 293 GLU A O 1
ATOM 2318 N N . ASP A 1 294 ? 22.222 -23.262 22.118 1.00 90.75 294 ASP A N 1
ATOM 2319 C CA . ASP A 1 294 ? 20.875 -22.711 22.281 1.00 90.75 294 ASP A CA 1
ATOM 2320 C C . ASP A 1 294 ? 20.354 -22.959 23.709 1.00 90.75 294 ASP A C 1
ATOM 2322 O O . ASP A 1 294 ? 20.363 -24.096 24.192 1.00 90.75 294 ASP A O 1
ATOM 2326 N N . LEU A 1 295 ? 19.860 -21.916 24.381 1.00 92.50 295 LEU A N 1
ATOM 2327 C CA . LEU A 1 295 ? 19.365 -21.999 25.756 1.00 92.50 295 LEU A CA 1
ATOM 2328 C C . LEU A 1 295 ? 17.840 -22.139 25.782 1.00 92.50 295 LEU A C 1
ATOM 2330 O O . LEU A 1 295 ? 17.115 -21.331 25.208 1.00 92.50 295 LEU A O 1
ATOM 2334 N N . VAL A 1 296 ? 17.351 -23.151 26.501 1.00 93.81 296 VAL A N 1
ATOM 2335 C CA . VAL A 1 296 ? 15.921 -23.408 26.732 1.00 93.81 296 VAL A CA 1
ATOM 2336 C C . VAL A 1 296 ? 15.686 -23.614 28.225 1.00 93.81 296 VAL A C 1
ATOM 2338 O O . VAL A 1 296 ? 16.257 -24.525 28.831 1.00 93.81 296 VAL A O 1
ATOM 2341 N N . TRP A 1 297 ? 14.798 -22.811 28.809 1.00 94.69 297 TRP A N 1
ATOM 2342 C CA . TRP A 1 297 ? 14.302 -23.017 30.169 1.00 94.69 297 TRP A CA 1
ATOM 2343 C C . TRP A 1 297 ? 12.795 -23.279 30.146 1.00 94.69 297 TRP A C 1
ATOM 2345 O O . TRP A 1 297 ? 12.049 -22.521 29.533 1.00 94.69 297 TRP A O 1
ATOM 2355 N N . LEU A 1 298 ? 12.348 -24.354 30.797 1.00 94.69 298 LEU A N 1
ATOM 2356 C CA . LEU A 1 298 ? 10.938 -24.733 30.900 1.00 94.69 298 LEU A CA 1
ATOM 2357 C C . LEU A 1 298 ? 10.581 -25.029 32.360 1.00 94.69 298 LEU A C 1
ATOM 2359 O O . LEU A 1 298 ? 11.261 -25.823 33.021 1.00 94.69 298 LEU A O 1
ATOM 2363 N N . GLU A 1 299 ? 9.479 -24.444 32.824 1.00 91.69 299 GLU A N 1
ATOM 2364 C CA . GLU A 1 299 ? 8.941 -24.634 34.171 1.00 91.69 299 GLU A CA 1
ATOM 2365 C C . GLU A 1 299 ? 8.742 -26.129 34.488 1.00 91.69 299 GLU A C 1
ATOM 2367 O O . GLU A 1 299 ? 8.188 -26.894 33.692 1.00 91.69 299 GLU A O 1
ATOM 2372 N N . GLY A 1 300 ? 9.222 -26.565 35.658 1.00 89.19 300 GLY A N 1
ATOM 2373 C CA . GLY A 1 300 ? 9.079 -27.948 36.125 1.00 89.19 300 GLY A CA 1
ATOM 2374 C C . GLY A 1 300 ? 9.813 -29.001 35.282 1.00 89.19 300 GLY A C 1
ATOM 2375 O O . GLY A 1 300 ? 9.524 -30.191 35.416 1.00 89.19 300 GLY A O 1
ATOM 2376 N N . ARG A 1 301 ? 10.734 -28.593 34.394 1.00 89.00 301 ARG A N 1
ATOM 2377 C CA . ARG A 1 301 ? 11.539 -29.500 33.550 1.00 89.00 301 ARG A CA 1
ATOM 2378 C C . ARG A 1 301 ? 13.021 -29.145 33.521 1.00 89.00 301 ARG A C 1
ATOM 2380 O O . ARG A 1 301 ? 13.854 -30.047 33.569 1.00 89.00 301 ARG A O 1
ATOM 2387 N N . SER A 1 302 ? 13.349 -27.860 33.411 1.00 87.94 302 SER A N 1
ATOM 2388 C CA . SER A 1 302 ? 14.730 -27.383 33.509 1.00 87.94 302 SER A CA 1
ATOM 2389 C C . SER A 1 302 ? 15.167 -27.296 34.980 1.00 87.94 302 SER A C 1
ATOM 2391 O O . SER A 1 302 ? 14.316 -27.087 35.845 1.00 87.94 302 SER A O 1
ATOM 2393 N N . PRO A 1 303 ? 16.469 -27.442 35.295 1.00 80.12 303 PRO A N 1
ATOM 2394 C CA . PRO A 1 303 ? 16.971 -27.225 36.651 1.00 80.12 303 PRO A CA 1
ATOM 2395 C C . PRO A 1 303 ? 16.744 -25.786 37.139 1.00 80.12 303 PRO A C 1
ATOM 2397 O O . PRO A 1 303 ? 16.700 -24.850 36.334 1.00 80.12 303 PRO A O 1
ATOM 2400 N N . ASP A 1 304 ? 16.685 -25.607 38.460 1.00 67.94 304 ASP A N 1
ATOM 2401 C CA . ASP A 1 304 ? 16.721 -24.283 39.089 1.00 67.94 304 ASP A CA 1
ATOM 2402 C C . ASP A 1 304 ? 18.002 -23.518 38.728 1.00 67.94 304 ASP A C 1
ATOM 2404 O O . ASP A 1 304 ? 19.093 -24.093 38.631 1.00 67.94 304 ASP A O 1
ATOM 2408 N N . ALA A 1 305 ? 17.889 -22.193 38.607 1.00 57.75 305 ALA A N 1
ATOM 2409 C CA . ALA A 1 305 ? 19.018 -21.319 38.290 1.00 57.75 305 ALA A CA 1
ATOM 2410 C C . ALA A 1 305 ? 20.170 -21.444 39.311 1.00 57.75 305 ALA A C 1
ATOM 2412 O O . ALA A 1 305 ? 21.339 -21.479 38.923 1.00 57.75 305 ALA A O 1
ATOM 2413 N N . ASP A 1 306 ? 19.860 -21.614 40.601 1.00 53.91 306 ASP A N 1
ATOM 2414 C CA . ASP A 1 306 ? 20.863 -21.819 41.657 1.00 53.91 306 ASP A CA 1
ATOM 2415 C C . ASP A 1 306 ? 21.631 -23.145 41.525 1.00 53.91 306 ASP A C 1
ATOM 2417 O O . ASP A 1 306 ? 22.803 -23.230 41.910 1.00 53.91 306 ASP A O 1
ATOM 2421 N N . ALA A 1 307 ? 21.006 -24.176 40.942 1.00 52.53 307 ALA A N 1
ATOM 2422 C CA . ALA A 1 307 ? 21.669 -25.445 40.651 1.00 52.53 307 ALA A CA 1
ATOM 2423 C C . ALA A 1 307 ? 22.652 -25.311 39.474 1.00 52.53 307 ALA A C 1
ATOM 2425 O O . ALA A 1 307 ? 23.725 -25.914 39.505 1.00 52.53 307 ALA A O 1
ATOM 2426 N N . LEU A 1 308 ? 22.326 -24.480 38.477 1.00 50.25 308 LEU A N 1
ATOM 2427 C CA . LEU A 1 308 ? 23.206 -24.164 37.343 1.00 50.25 308 LEU A CA 1
ATOM 2428 C C . LEU A 1 308 ? 24.369 -23.237 37.740 1.00 50.25 308 LEU A C 1
ATOM 2430 O O . LEU A 1 308 ? 25.473 -23.381 37.221 1.00 50.25 308 LEU A O 1
ATOM 2434 N N . LEU A 1 309 ? 24.154 -22.325 38.695 1.00 48.78 309 LEU A N 1
ATOM 2435 C CA . LEU A 1 309 ? 25.183 -21.414 39.220 1.00 48.78 309 LEU A CA 1
ATOM 2436 C C . LEU A 1 309 ? 26.076 -22.035 40.312 1.00 48.78 309 LEU A C 1
ATOM 2438 O O . LEU A 1 309 ? 26.953 -21.355 40.848 1.00 48.78 309 LEU A O 1
ATOM 2442 N N . GLY A 1 310 ? 25.870 -23.311 40.658 1.00 45.94 310 GLY A N 1
ATOM 2443 C CA . GLY A 1 310 ? 26.714 -24.061 41.595 1.00 45.94 310 GLY A CA 1
ATOM 2444 C C . GLY A 1 310 ? 26.644 -23.594 43.056 1.00 45.94 310 GLY A C 1
ATOM 2445 O O . GLY A 1 310 ? 27.491 -23.983 43.862 1.00 45.94 310 GLY A O 1
ATOM 2446 N N . ARG A 1 311 ? 25.656 -22.770 43.430 1.00 45.84 311 ARG A N 1
ATOM 2447 C CA . ARG A 1 311 ? 25.565 -22.149 44.762 1.00 45.84 311 ARG A CA 1
ATOM 2448 C C . ARG A 1 311 ? 24.820 -23.027 45.772 1.00 45.84 311 ARG A C 1
ATOM 2450 O O . ARG A 1 311 ? 23.771 -22.656 46.288 1.00 45.84 311 ARG A O 1
ATOM 2457 N N . ARG A 1 312 ? 25.412 -24.170 46.131 1.00 41.38 312 ARG A N 1
ATOM 2458 C CA . ARG A 1 312 ? 25.122 -24.839 47.416 1.00 41.38 312 ARG A CA 1
ATOM 2459 C C . ARG A 1 312 ? 26.276 -24.624 48.395 1.00 41.38 312 ARG A C 1
ATOM 2461 O O . ARG A 1 312 ? 27.431 -24.506 47.996 1.00 41.38 312 ARG A O 1
ATOM 2468 N N . ALA A 1 313 ? 25.938 -24.474 49.673 1.00 44.44 313 ALA A N 1
ATOM 2469 C CA . ALA A 1 313 ? 26.841 -23.919 50.678 1.00 44.44 313 ALA A CA 1
ATOM 2470 C C . ALA A 1 313 ? 28.042 -24.828 51.008 1.00 44.44 313 ALA A C 1
ATOM 2472 O O . ALA A 1 313 ? 27.902 -26.043 51.100 1.00 44.44 313 ALA A O 1
ATOM 2473 N N . GLY A 1 314 ? 29.197 -24.210 51.287 1.00 43.56 314 GLY A N 1
ATOM 2474 C CA . GLY A 1 314 ? 30.302 -24.855 52.008 1.00 43.56 314 GLY A CA 1
ATOM 2475 C C . GLY A 1 314 ? 31.234 -25.760 51.190 1.00 43.56 314 GLY A C 1
ATOM 2476 O O . GLY A 1 314 ? 31.468 -26.898 51.581 1.00 43.56 314 GLY A O 1
ATOM 2477 N N . GLY A 1 315 ? 31.834 -25.260 50.103 1.00 36.66 315 GLY A N 1
ATOM 2478 C CA . GLY A 1 315 ? 32.867 -25.986 49.348 1.00 36.66 315 GLY A CA 1
ATOM 2479 C C . GLY A 1 315 ? 33.911 -25.058 48.717 1.00 36.66 315 GLY A C 1
ATOM 2480 O O . GLY A 1 315 ? 33.583 -23.954 48.290 1.00 36.66 315 GLY A O 1
ATOM 2481 N N . ARG A 1 316 ? 35.184 -25.483 48.671 1.00 36.59 316 ARG A N 1
ATOM 2482 C CA . ARG A 1 316 ? 36.277 -24.696 48.062 1.00 36.59 316 ARG A CA 1
ATOM 2483 C C . ARG A 1 316 ? 36.068 -24.528 46.555 1.00 36.59 316 ARG A C 1
ATOM 2485 O O . ARG A 1 316 ? 35.736 -25.486 45.863 1.00 36.59 316 ARG A O 1
ATOM 2492 N N . MET A 1 317 ? 36.353 -23.329 46.049 1.00 36.41 317 MET A N 1
ATOM 2493 C CA . MET A 1 317 ? 36.262 -22.999 44.627 1.00 36.41 317 MET A CA 1
ATOM 2494 C C . MET A 1 317 ? 37.317 -23.773 43.814 1.00 36.41 317 MET A C 1
ATOM 2496 O O . MET A 1 317 ? 38.509 -23.480 43.891 1.00 36.41 317 MET A O 1
ATOM 2500 N N . GLY A 1 318 ? 36.870 -24.768 43.045 1.00 31.84 318 GLY A N 1
ATOM 2501 C CA . GLY A 1 318 ? 37.669 -25.548 42.095 1.00 31.84 318 GLY A CA 1
ATOM 2502 C C . GLY A 1 318 ? 37.020 -25.520 40.709 1.00 31.84 318 GLY A C 1
ATOM 2503 O O . GLY A 1 318 ? 35.801 -25.413 40.603 1.00 31.84 318 GLY A O 1
ATOM 2504 N N . ALA A 1 319 ? 37.823 -25.558 39.643 1.00 42.56 319 ALA A N 1
ATOM 2505 C CA . ALA A 1 319 ? 37.371 -25.214 38.292 1.00 42.56 319 ALA A CA 1
ATOM 2506 C C . ALA A 1 319 ? 36.266 -26.146 37.744 1.00 42.56 319 ALA A C 1
ATOM 2508 O O . ALA A 1 319 ? 36.524 -27.294 37.376 1.00 42.56 319 ALA A O 1
ATOM 2509 N N . ALA A 1 320 ? 35.045 -25.619 37.622 1.00 31.33 320 ALA A N 1
ATOM 2510 C CA . ALA A 1 320 ? 33.905 -26.324 37.045 1.00 31.33 320 ALA A CA 1
ATOM 2511 C C . ALA A 1 320 ? 33.991 -26.362 35.506 1.00 31.33 320 ALA A C 1
ATOM 2513 O O . ALA A 1 320 ? 33.730 -25.373 34.822 1.00 31.33 320 ALA A O 1
ATOM 2514 N N . ARG A 1 321 ? 34.357 -27.522 34.948 1.00 34.16 321 ARG A N 1
ATOM 2515 C CA . ARG A 1 321 ? 34.224 -27.811 33.509 1.00 34.16 321 ARG A CA 1
ATOM 2516 C C . ARG A 1 321 ? 32.790 -28.224 33.161 1.00 34.16 321 ARG A C 1
ATOM 2518 O O . ARG A 1 321 ? 32.162 -28.935 33.934 1.00 34.16 321 ARG A O 1
ATOM 2525 N N . GLN A 1 322 ? 32.364 -27.848 31.950 1.00 41.94 322 GLN A N 1
ATOM 2526 C CA . GLN A 1 322 ? 31.304 -28.452 31.119 1.00 41.94 322 GLN A CA 1
ATOM 2527 C C . GLN A 1 322 ? 30.419 -29.526 31.784 1.00 41.94 322 GLN A C 1
ATOM 2529 O O . GLN A 1 322 ? 30.808 -30.693 31.845 1.00 41.94 322 GLN A O 1
ATOM 2534 N N . LEU A 1 323 ? 29.179 -29.167 32.133 1.00 36.31 323 LEU A N 1
ATOM 2535 C CA . LEU A 1 323 ? 28.116 -30.139 32.407 1.00 36.31 323 LEU A CA 1
ATOM 2536 C C . LEU A 1 323 ? 26.728 -29.587 32.025 1.00 36.31 323 LEU A C 1
ATOM 2538 O O . LEU A 1 323 ? 25.883 -29.322 32.873 1.00 36.31 323 LEU A O 1
ATOM 2542 N N . CYS A 1 324 ? 26.495 -29.446 30.716 1.00 31.11 324 CYS A N 1
ATOM 2543 C CA . CYS A 1 324 ? 25.148 -29.398 30.139 1.00 31.11 324 CYS A CA 1
ATOM 2544 C C . CYS A 1 324 ? 24.926 -30.613 29.212 1.00 31.11 324 CYS A C 1
ATOM 2546 O O . CYS A 1 324 ? 25.865 -31.353 28.895 1.00 31.11 324 CYS A O 1
ATOM 2548 N N . GLY A 1 325 ? 23.669 -30.908 28.877 1.00 31.36 325 GLY A N 1
ATOM 2549 C CA . GLY A 1 325 ? 23.240 -32.241 28.438 1.00 31.36 325 GLY A CA 1
ATOM 2550 C C . GLY A 1 325 ? 23.687 -32.669 27.032 1.00 31.36 325 GLY A C 1
ATOM 2551 O O . GLY A 1 325 ? 23.073 -32.293 26.038 1.00 31.36 325 GLY A O 1
ATOM 2552 N N . ARG A 1 326 ? 24.665 -33.584 26.938 1.00 29.36 326 ARG A N 1
ATOM 2553 C CA . ARG A 1 326 ? 25.033 -34.265 25.678 1.00 29.36 326 ARG A CA 1
ATOM 2554 C C . ARG A 1 326 ? 23.880 -35.106 25.102 1.00 29.36 326 ARG A C 1
ATOM 2556 O O . ARG A 1 326 ? 23.760 -36.291 25.420 1.00 29.36 326 ARG A O 1
ATOM 2563 N N . VAL A 1 327 ? 23.134 -34.563 24.142 1.00 29.38 327 VAL A N 1
ATOM 2564 C CA . VAL A 1 327 ? 22.292 -35.371 23.242 1.00 29.38 327 VAL A CA 1
ATOM 2565 C C . VAL A 1 327 ? 23.184 -36.024 22.180 1.00 29.38 327 VAL A C 1
ATOM 2567 O O . VAL A 1 327 ? 23.491 -35.432 21.147 1.00 29.38 327 VAL A O 1
ATOM 2570 N N . ARG A 1 328 ? 23.643 -37.257 22.434 1.00 28.62 328 ARG A N 1
ATOM 2571 C CA . ARG A 1 328 ? 24.384 -38.038 21.429 1.00 28.62 328 ARG A CA 1
ATOM 2572 C C . ARG A 1 328 ? 23.454 -38.499 20.307 1.00 28.62 328 ARG A C 1
ATOM 2574 O O . ARG A 1 328 ? 22.400 -39.073 20.561 1.00 28.62 328 ARG A O 1
ATOM 2581 N N . SER A 1 329 ? 23.897 -38.335 19.064 1.00 29.23 329 SER A N 1
ATOM 2582 C CA . SER A 1 329 ? 23.277 -38.956 17.894 1.00 29.23 329 SER A CA 1
ATOM 2583 C C . SER A 1 329 ? 23.449 -40.478 17.935 1.00 29.23 329 SER A C 1
ATOM 2585 O O . SER A 1 329 ? 24.575 -40.973 17.850 1.00 29.23 329 SER A O 1
ATOM 2587 N N . ALA A 1 330 ? 22.344 -41.217 18.026 1.00 28.64 330 ALA A N 1
ATOM 2588 C CA . ALA A 1 330 ? 22.327 -42.655 17.779 1.00 28.64 330 ALA A CA 1
ATOM 2589 C C . ALA A 1 330 ? 22.213 -42.913 16.269 1.00 28.64 330 ALA A C 1
ATOM 2591 O O . ALA A 1 330 ? 21.251 -42.483 15.632 1.00 28.64 330 ALA A O 1
ATOM 2592 N N . SER A 1 331 ? 23.194 -43.603 15.692 1.00 29.58 331 SER A N 1
ATOM 2593 C CA . SER A 1 331 ? 23.129 -44.097 14.317 1.00 29.58 331 SER A CA 1
ATOM 2594 C C . SER A 1 331 ? 22.296 -45.379 14.253 1.00 29.58 331 SER A C 1
ATOM 2596 O O . SER A 1 331 ? 22.480 -46.289 15.059 1.00 29.58 331 SER A O 1
ATOM 2598 N N . LEU A 1 332 ? 21.398 -45.475 13.270 1.00 27.77 332 LEU A N 1
ATOM 2599 C CA . LEU A 1 332 ? 20.670 -46.706 12.956 1.00 27.77 332 LEU A CA 1
ATOM 2600 C C . LEU A 1 332 ? 20.743 -46.989 11.455 1.00 27.77 332 LEU A C 1
ATOM 2602 O O . LEU A 1 332 ? 20.441 -46.128 10.630 1.00 27.77 332 LEU A O 1
ATOM 2606 N N . GLY A 1 333 ? 21.178 -48.207 11.128 1.00 24.94 333 GLY A N 1
ATOM 2607 C CA . GLY A 1 333 ? 21.241 -48.727 9.764 1.00 24.94 333 GLY A CA 1
ATOM 2608 C C . GLY A 1 333 ? 19.866 -49.123 9.203 1.00 24.94 333 GLY A C 1
ATOM 2609 O O . GLY A 1 333 ? 18.855 -49.074 9.907 1.00 24.94 333 GLY A O 1
ATOM 2610 N N . PRO A 1 334 ? 19.806 -49.507 7.918 1.00 36.00 334 PRO A N 1
ATOM 2611 C CA . PRO A 1 334 ? 18.551 -49.602 7.181 1.00 36.00 334 PRO A CA 1
ATOM 2612 C C . PRO A 1 334 ? 17.733 -50.855 7.513 1.00 36.00 334 PRO A C 1
ATOM 2614 O O . PRO A 1 334 ? 18.248 -51.969 7.539 1.00 36.00 334 PRO A O 1
ATOM 2617 N N . SER A 1 335 ? 16.414 -50.688 7.629 1.00 25.22 335 SER A N 1
ATOM 2618 C CA . SER A 1 335 ? 15.450 -51.785 7.488 1.00 25.22 335 SER A CA 1
ATOM 2619 C C . SER A 1 335 ? 14.149 -51.310 6.821 1.00 25.22 335 SER A C 1
ATOM 2621 O O . SER A 1 335 ? 13.620 -50.237 7.103 1.00 25.22 335 SER A O 1
ATOM 2623 N N . ARG A 1 336 ? 13.647 -52.122 5.884 1.00 23.25 336 ARG A N 1
ATOM 2624 C CA . ARG A 1 336 ? 12.336 -52.020 5.212 1.00 23.25 336 ARG A CA 1
ATOM 2625 C C . ARG A 1 336 ? 11.520 -53.281 5.586 1.00 23.25 336 ARG A C 1
ATOM 2627 O O . ARG A 1 336 ? 12.130 -54.281 5.952 1.00 23.25 336 ARG A O 1
ATOM 2634 N N . PRO A 1 337 ? 10.208 -53.357 5.300 1.00 44.50 337 PRO A N 1
ATOM 2635 C CA . PRO A 1 337 ? 9.157 -52.374 5.599 1.00 44.50 337 PRO A CA 1
ATOM 2636 C C . PRO A 1 337 ? 7.895 -53.055 6.201 1.00 44.50 337 PRO A C 1
ATOM 2638 O O . PRO A 1 337 ? 7.646 -54.225 5.915 1.00 44.50 337 PRO A O 1
ATOM 2641 N N . ARG A 1 338 ? 7.006 -52.348 6.928 1.00 23.20 338 ARG A N 1
ATOM 2642 C CA . ARG A 1 338 ? 5.628 -52.860 7.170 1.00 23.20 338 ARG A CA 1
ATOM 2643 C C . ARG A 1 338 ? 4.553 -51.798 7.480 1.00 23.20 338 ARG A C 1
ATOM 2645 O O . ARG A 1 338 ? 4.481 -51.245 8.564 1.00 23.20 338 ARG A O 1
ATOM 2652 N N . SER A 1 339 ? 3.700 -51.575 6.477 1.00 27.66 339 SER A N 1
ATOM 2653 C CA . SER A 1 339 ? 2.242 -51.327 6.525 1.00 27.66 339 SER A CA 1
ATOM 2654 C C . SER A 1 339 ? 1.554 -50.537 7.670 1.00 27.66 339 SER A C 1
ATOM 2656 O O . SER A 1 339 ? 1.295 -51.091 8.733 1.00 27.66 339 SER A O 1
ATOM 2658 N N . ARG A 1 340 ? 0.941 -49.410 7.253 1.00 29.47 340 ARG A N 1
ATOM 2659 C CA . ARG A 1 340 ? -0.383 -48.851 7.654 1.00 29.47 340 ARG A CA 1
ATOM 2660 C C . ARG A 1 340 ? -0.583 -48.228 9.058 1.00 29.47 340 ARG A C 1
ATOM 2662 O O . ARG A 1 340 ? -0.140 -48.750 10.066 1.00 29.47 340 ARG A O 1
ATOM 2669 N N . ARG A 1 341 ? -1.473 -47.212 9.053 1.00 27.55 341 ARG A N 1
ATOM 2670 C CA . ARG A 1 341 ? -2.043 -46.417 10.172 1.00 27.55 341 ARG A CA 1
ATOM 2671 C C . ARG A 1 341 ? -1.058 -45.433 10.830 1.00 27.55 341 ARG A C 1
ATOM 2673 O O . ARG A 1 341 ? 0.119 -45.728 10.929 1.00 27.55 341 ARG A O 1
ATOM 2680 N N . GLU A 1 342 ? -1.456 -44.238 11.273 1.00 27.50 342 GLU A N 1
ATOM 2681 C CA . GLU A 1 342 ? -2.671 -43.431 11.031 1.00 27.50 342 GLU A CA 1
ATOM 2682 C C . GLU A 1 342 ? -2.292 -41.933 11.165 1.00 27.50 342 GLU A C 1
ATOM 2684 O O . GLU A 1 342 ? -1.292 -41.612 11.804 1.00 27.50 342 GLU A O 1
ATOM 2689 N N . ARG A 1 343 ? -3.028 -40.994 10.543 1.00 27.58 343 ARG A N 1
ATOM 2690 C CA . ARG A 1 343 ? -2.711 -39.551 10.673 1.00 27.58 343 ARG A CA 1
ATOM 2691 C C . ARG A 1 343 ? -3.255 -38.996 12.003 1.00 27.58 343 ARG A C 1
ATOM 2693 O O . ARG A 1 343 ? -4.455 -39.164 12.235 1.00 27.58 343 ARG A O 1
ATOM 2700 N N . PRO A 1 344 ? -2.458 -38.260 12.805 1.00 26.88 344 PRO A N 1
ATOM 2701 C CA . PRO A 1 344 ? -2.979 -37.494 13.936 1.00 26.88 344 PRO A CA 1
ATOM 2702 C C . PRO A 1 344 ? -4.048 -36.487 13.491 1.00 26.88 344 PRO A C 1
ATOM 2704 O O . PRO A 1 344 ? -3.982 -35.941 12.385 1.00 26.88 344 PRO A O 1
ATOM 2707 N N . ARG A 1 345 ? -5.029 -36.227 14.359 1.00 25.66 345 ARG A N 1
ATOM 2708 C CA . ARG A 1 345 ? -6.008 -35.145 14.190 1.00 25.66 345 ARG A CA 1
ATOM 2709 C C . ARG A 1 345 ? -5.745 -34.059 15.224 1.00 25.66 345 ARG A C 1
ATOM 2711 O O . ARG A 1 345 ? -5.529 -34.377 16.388 1.00 25.66 345 ARG A O 1
ATOM 2718 N N . TRP A 1 346 ? -5.860 -32.804 14.806 1.00 28.80 346 TRP A N 1
ATOM 2719 C CA . TRP A 1 346 ? -6.012 -31.679 15.724 1.00 28.80 346 TRP A CA 1
ATOM 2720 C C . TRP A 1 346 ? -7.328 -31.814 16.516 1.00 28.80 346 TRP A C 1
ATOM 2722 O O . TRP A 1 346 ? -8.331 -32.253 15.935 1.00 28.80 346 TRP A O 1
ATOM 2732 N N . PRO A 1 347 ? -7.364 -31.438 17.807 1.00 26.97 347 PRO A N 1
ATOM 2733 C CA . PRO A 1 347 ? -8.617 -31.292 18.539 1.00 26.97 347 PRO A CA 1
ATOM 2734 C C . PRO A 1 347 ? -9.401 -30.084 17.999 1.00 26.97 347 PRO A C 1
ATOM 2736 O O . PRO A 1 347 ? -8.819 -29.045 17.694 1.00 26.97 347 PRO A O 1
ATOM 2739 N N . ARG A 1 348 ? -10.729 -30.205 17.883 1.00 28.22 348 ARG A N 1
ATOM 2740 C CA . ARG A 1 348 ? -11.622 -29.053 17.651 1.00 28.22 348 ARG A CA 1
ATOM 2741 C C . ARG A 1 348 ? -12.178 -28.543 18.982 1.00 28.22 348 ARG A C 1
ATOM 2743 O O . ARG A 1 348 ? -12.272 -29.307 19.941 1.00 28.22 348 ARG A O 1
ATOM 2750 N N . ARG A 1 349 ? -12.540 -27.255 19.002 1.00 33.03 349 ARG A N 1
ATOM 2751 C CA . ARG A 1 349 ? -13.138 -26.549 20.146 1.00 33.03 349 ARG A CA 1
ATOM 2752 C C . ARG A 1 349 ? -14.406 -27.241 20.667 1.00 33.03 349 ARG A C 1
ATOM 2754 O O . ARG A 1 349 ? -15.083 -27.962 19.933 1.00 33.03 349 ARG A O 1
ATOM 2761 N N . LEU A 1 350 ? -14.746 -26.933 21.918 1.00 29.02 350 LEU A N 1
ATOM 2762 C CA . LEU A 1 350 ? -16.086 -27.131 22.471 1.00 29.02 350 LEU A CA 1
ATOM 2763 C C . LEU A 1 350 ? -17.133 -26.418 21.593 1.00 29.02 350 LEU A C 1
ATOM 2765 O O . LEU A 1 350 ? -16.919 -25.282 21.175 1.00 29.02 350 LEU A O 1
ATOM 2769 N N . GLN A 1 351 ? -18.268 -27.075 21.358 1.00 27.47 351 GLN A N 1
ATOM 2770 C CA . GLN A 1 351 ? -19.502 -26.481 20.833 1.00 27.47 351 GLN A CA 1
ATOM 2771 C C . GLN A 1 351 ? -20.704 -27.139 21.532 1.00 27.47 351 GLN A C 1
ATOM 2773 O O . GLN A 1 351 ? -20.647 -28.346 21.802 1.00 27.47 351 GLN A O 1
ATOM 2778 N N . PRO A 1 352 ? -21.800 -26.406 21.797 1.00 28.38 352 PRO A N 1
ATOM 2779 C CA . PRO A 1 352 ? -23.057 -27.007 22.229 1.00 28.38 352 PRO A CA 1
ATOM 2780 C C . PRO A 1 352 ? -23.673 -27.902 21.138 1.00 28.38 352 PRO A C 1
ATOM 2782 O O . PRO A 1 352 ? -23.647 -27.566 19.961 1.00 28.38 352 PRO A O 1
ATOM 2785 N N . SER A 1 353 ? -24.223 -29.043 21.565 1.00 27.16 353 SER A N 1
ATOM 2786 C CA . SER A 1 353 ? -25.288 -29.850 20.930 1.00 27.16 353 SER A CA 1
ATOM 2787 C C . SER A 1 353 ? -25.469 -29.875 19.392 1.00 27.16 353 SER A C 1
ATOM 2789 O O . SER A 1 353 ? -25.932 -28.911 18.803 1.00 27.16 353 SER A O 1
ATOM 2791 N N . ARG A 1 354 ? -25.286 -31.084 18.818 1.00 26.86 354 ARG A N 1
ATOM 2792 C CA . ARG A 1 354 ? -26.145 -31.816 17.834 1.00 26.86 354 ARG A CA 1
ATOM 2793 C C . ARG A 1 354 ? -27.006 -30.982 16.839 1.00 26.86 354 ARG A C 1
ATOM 2795 O O . ARG A 1 354 ? -27.798 -30.160 17.259 1.00 26.86 354 ARG A O 1
ATOM 2802 N N . ALA A 1 355 ? -27.090 -31.297 15.540 1.00 27.17 355 ALA A N 1
ATOM 2803 C CA . ALA A 1 355 ? -27.007 -32.615 14.886 1.00 27.17 355 ALA A CA 1
ATOM 2804 C C . ALA A 1 355 ? -26.660 -32.521 13.374 1.00 27.17 355 ALA A C 1
ATOM 2806 O O . ALA A 1 355 ? -26.446 -31.439 12.846 1.00 27.17 355 ALA A O 1
ATOM 2807 N N . GLY A 1 356 ? -26.674 -33.664 12.669 1.00 27.25 356 GLY A N 1
ATOM 2808 C CA . GLY A 1 356 ? -26.677 -33.728 11.196 1.00 27.25 356 GLY A CA 1
ATOM 2809 C C . GLY A 1 356 ? -25.313 -33.997 10.541 1.00 27.25 356 GLY A C 1
ATOM 2810 O O . GLY A 1 356 ? -24.337 -33.287 10.759 1.00 27.25 356 GLY A O 1
ATOM 2811 N N . ARG A 1 357 ? -25.238 -35.039 9.701 1.00 24.75 357 ARG A N 1
ATOM 2812 C CA . ARG A 1 357 ? -24.109 -35.306 8.790 1.00 24.75 357 ARG A CA 1
ATOM 2813 C C . ARG A 1 357 ? -24.640 -35.644 7.400 1.00 24.75 357 ARG A C 1
ATOM 2815 O O . ARG A 1 357 ? -25.373 -36.618 7.276 1.00 24.75 357 ARG A O 1
ATOM 2822 N N . ILE A 1 358 ? -24.115 -34.987 6.369 1.00 25.88 358 ILE A N 1
ATOM 2823 C CA . ILE A 1 358 ? -23.951 -35.554 5.018 1.00 25.88 358 ILE A CA 1
ATOM 2824 C C . ILE A 1 358 ? -22.503 -35.260 4.578 1.00 25.88 358 ILE A C 1
ATOM 2826 O O . ILE A 1 358 ? -21.845 -34.396 5.163 1.00 25.88 358 ILE A O 1
ATOM 2830 N N . ARG A 1 359 ? -21.932 -36.055 3.658 1.00 23.28 359 ARG A N 1
ATOM 2831 C CA . ARG A 1 359 ? -20.488 -36.020 3.372 1.00 23.28 359 ARG A CA 1
ATOM 2832 C C . ARG A 1 359 ? -20.124 -36.398 1.928 1.00 23.28 359 ARG A C 1
ATOM 2834 O O . ARG A 1 359 ? -20.156 -37.572 1.579 1.00 23.28 359 ARG A O 1
ATOM 2841 N N . VAL A 1 360 ? -19.649 -35.411 1.169 1.00 23.55 360 VAL A N 1
ATOM 2842 C CA . VAL A 1 360 ? -18.799 -35.504 -0.041 1.00 23.55 360 VAL A CA 1
ATOM 2843 C C . VAL A 1 360 ? -17.873 -34.269 0.010 1.00 23.55 360 VAL A C 1
ATOM 2845 O O . VAL A 1 360 ? -18.268 -33.261 0.584 1.00 23.55 360 VAL A O 1
ATOM 2848 N N . GLY A 1 361 ? -16.627 -34.242 -0.469 1.00 24.41 361 GLY A N 1
ATOM 2849 C CA . GLY A 1 361 ? -15.761 -35.294 -1.016 1.00 24.41 361 GLY A CA 1
ATOM 2850 C C . GLY A 1 361 ? -14.292 -34.967 -0.690 1.00 24.41 361 GLY A C 1
ATOM 2851 O O . GLY A 1 361 ? -13.970 -34.739 0.477 1.00 24.41 361 GLY A O 1
ATOM 2852 N N . ARG A 1 362 ? -13.402 -34.929 -1.695 1.00 24.64 362 ARG A N 1
ATOM 2853 C CA . ARG A 1 362 ? -12.071 -34.276 -1.632 1.00 24.64 362 ARG A CA 1
ATOM 2854 C C . ARG A 1 362 ? -11.450 -34.121 -3.037 1.00 24.64 362 ARG A C 1
ATOM 2856 O O . ARG A 1 362 ? -11.465 -35.110 -3.765 1.00 24.64 362 ARG A O 1
ATOM 2863 N N . PRO A 1 363 ? -10.836 -32.972 -3.381 1.00 28.75 363 PRO A N 1
ATOM 2864 C CA . PRO A 1 363 ? -9.952 -32.836 -4.544 1.00 28.75 363 PRO A CA 1
ATOM 2865 C C . PRO A 1 363 ? -8.489 -33.242 -4.238 1.00 28.75 363 PRO A C 1
ATOM 2867 O O . PRO A 1 363 ? -8.141 -33.553 -3.093 1.00 28.75 363 PRO A O 1
ATOM 2870 N N . GLY A 1 364 ? -7.649 -33.260 -5.283 1.00 23.86 364 GLY A N 1
ATOM 2871 C CA . GLY A 1 364 ? -6.221 -33.628 -5.269 1.00 23.86 364 GLY A CA 1
ATOM 2872 C C . GLY A 1 364 ? -5.248 -32.453 -5.531 1.00 23.86 364 GLY A C 1
ATOM 2873 O O . GLY A 1 364 ? -5.721 -31.345 -5.764 1.00 23.86 364 GLY A O 1
ATOM 2874 N N . PRO A 1 365 ? -3.912 -32.652 -5.415 1.00 30.53 365 PRO A N 1
ATOM 2875 C CA . PRO A 1 365 ? -3.070 -31.620 -4.780 1.00 30.53 365 PRO A CA 1
ATOM 2876 C C . PRO A 1 365 ? -1.702 -31.275 -5.431 1.00 30.53 365 PRO A C 1
ATOM 2878 O O . PRO A 1 365 ? -1.053 -32.163 -5.969 1.00 30.53 365 PRO A O 1
ATOM 2881 N N . GLN A 1 366 ? -1.196 -30.060 -5.125 1.00 26.23 366 GLN A N 1
ATOM 2882 C CA . GLN A 1 366 ? 0.240 -29.681 -4.964 1.00 26.23 366 GLN A CA 1
ATOM 2883 C C . GLN A 1 366 ? 1.172 -29.760 -6.210 1.00 26.23 366 GLN A C 1
ATOM 2885 O O . GLN A 1 366 ? 0.940 -30.556 -7.106 1.00 26.23 366 GLN A O 1
ATOM 2890 N N . ALA A 1 367 ? 2.293 -29.025 -6.330 1.00 23.83 367 ALA A N 1
ATOM 2891 C CA . ALA A 1 367 ? 2.809 -27.788 -5.701 1.00 23.83 367 ALA A CA 1
ATOM 2892 C C . ALA A 1 367 ? 4.030 -27.259 -6.519 1.00 23.83 367 ALA A C 1
ATOM 2894 O O . ALA A 1 367 ? 4.574 -27.996 -7.336 1.00 23.83 367 ALA A O 1
ATOM 2895 N N . ALA A 1 368 ? 4.495 -26.022 -6.273 1.00 28.34 368 ALA A N 1
ATOM 2896 C CA . ALA A 1 368 ? 5.774 -25.484 -6.795 1.00 28.34 368 ALA A CA 1
ATOM 2897 C C . ALA A 1 368 ? 7.008 -26.136 -6.106 1.00 28.34 368 ALA A C 1
ATOM 2899 O O . ALA A 1 368 ? 6.791 -26.815 -5.091 1.00 28.34 368 ALA A O 1
ATOM 2900 N N . PRO A 1 369 ? 8.285 -25.946 -6.561 1.00 37.41 369 PRO A N 1
ATOM 2901 C CA . PRO A 1 369 ? 9.069 -24.736 -6.164 1.00 37.41 369 PRO A CA 1
ATOM 2902 C C . PRO A 1 369 ? 10.333 -24.288 -7.020 1.00 37.41 369 PRO A C 1
ATOM 2904 O O . PRO A 1 369 ? 10.892 -25.053 -7.777 1.00 37.41 369 PRO A O 1
ATOM 2907 N N . HIS A 1 370 ? 10.838 -23.044 -6.822 1.00 30.52 370 HIS A N 1
ATOM 2908 C CA . HIS A 1 370 ? 12.212 -22.606 -6.369 1.00 30.52 370 HIS A CA 1
ATOM 2909 C C . HIS A 1 370 ? 13.593 -22.605 -7.141 1.00 30.52 370 HIS A C 1
ATOM 2911 O O . HIS A 1 370 ? 14.217 -23.641 -7.327 1.00 30.52 370 HIS A O 1
ATOM 2917 N N . ARG A 1 371 ? 14.225 -21.391 -7.143 1.00 27.62 371 ARG A N 1
ATOM 2918 C CA . ARG A 1 371 ? 15.595 -20.957 -6.642 1.00 27.62 371 ARG A CA 1
ATOM 2919 C C . ARG A 1 371 ? 16.966 -21.001 -7.417 1.00 27.62 371 ARG A C 1
ATOM 2921 O O . ARG A 1 371 ? 17.751 -21.897 -7.165 1.00 27.62 371 ARG A O 1
ATOM 2928 N N . ARG A 1 372 ? 17.423 -19.798 -7.871 1.00 27.89 372 ARG A N 1
ATOM 2929 C CA . ARG A 1 372 ? 18.727 -19.064 -7.569 1.00 27.89 372 ARG A CA 1
ATOM 2930 C C . ARG A 1 372 ? 20.076 -19.507 -8.297 1.00 27.89 372 ARG A C 1
ATOM 2932 O O . ARG A 1 372 ? 20.305 -20.698 -8.404 1.00 27.89 372 ARG A O 1
ATOM 2939 N N . VAL A 1 373 ? 21.050 -18.682 -8.824 1.00 27.09 373 VAL A N 1
ATOM 2940 C CA . VAL A 1 373 ? 21.579 -17.294 -8.527 1.00 27.09 373 VAL A CA 1
ATOM 2941 C C . VAL A 1 373 ? 22.992 -16.819 -9.168 1.00 27.09 373 VAL A C 1
ATOM 2943 O O . VAL A 1 373 ? 22.938 -16.605 -10.353 1.00 27.09 373 VAL A O 1
ATOM 2946 N N . ARG A 1 374 ? 24.296 -16.870 -8.657 1.00 28.36 374 ARG A N 1
ATOM 2947 C CA . ARG A 1 374 ? 25.393 -15.988 -7.971 1.00 28.36 374 ARG A CA 1
ATOM 2948 C C . ARG A 1 374 ? 26.665 -15.880 -8.887 1.00 28.36 374 ARG A C 1
ATOM 2950 O O . ARG A 1 374 ? 26.769 -16.777 -9.708 1.00 28.36 374 ARG A O 1
ATOM 2957 N N . ARG A 1 375 ? 27.767 -15.095 -8.665 1.00 27.08 375 ARG A N 1
ATOM 2958 C CA . ARG A 1 375 ? 28.214 -13.834 -7.938 1.00 27.08 375 ARG A CA 1
ATOM 2959 C C . ARG A 1 375 ? 29.667 -13.496 -8.393 1.00 27.08 375 ARG A C 1
ATOM 2961 O O . ARG A 1 375 ? 30.488 -14.406 -8.337 1.00 27.08 375 ARG A O 1
ATOM 2968 N N . GLY A 1 376 ? 30.029 -12.212 -8.532 1.00 27.92 376 GLY A N 1
ATOM 2969 C CA . GLY A 1 376 ? 31.416 -11.649 -8.471 1.00 27.92 376 GLY A CA 1
ATOM 2970 C C . GLY A 1 376 ? 31.479 -10.267 -9.166 1.00 27.92 376 GLY A C 1
ATOM 2971 O O . GLY A 1 376 ? 30.739 -10.096 -10.122 1.00 27.92 376 GLY A O 1
ATOM 2972 N N . ARG A 1 377 ? 32.174 -9.174 -8.771 1.00 25.20 377 ARG A N 1
ATOM 2973 C CA . ARG A 1 377 ? 33.430 -8.887 -8.011 1.00 25.20 377 ARG A CA 1
ATOM 2974 C C . ARG A 1 377 ? 34.668 -9.562 -8.625 1.00 25.20 377 ARG A C 1
ATOM 2976 O O . ARG A 1 377 ? 34.650 -10.783 -8.700 1.00 25.20 377 ARG A O 1
ATOM 2983 N N . MET A 1 378 ? 35.716 -8.865 -9.106 1.00 25.52 378 MET A N 1
ATOM 2984 C CA . MET A 1 378 ? 36.480 -7.702 -8.557 1.00 25.52 378 MET A CA 1
ATOM 2985 C C . MET A 1 378 ? 37.056 -6.729 -9.655 1.00 25.52 378 MET A C 1
ATOM 2987 O O . MET A 1 378 ? 37.030 -7.128 -10.812 1.00 25.52 378 MET A O 1
ATOM 2991 N N . GLU A 1 379 ? 37.703 -5.553 -9.428 1.00 25.22 379 GLU A N 1
ATOM 2992 C CA . GLU A 1 379 ? 37.510 -4.377 -8.513 1.00 25.22 379 GLU A CA 1
ATOM 2993 C C . GLU A 1 379 ? 38.694 -3.296 -8.607 1.00 25.22 379 GLU A C 1
ATOM 2995 O O . GLU A 1 379 ? 39.802 -3.669 -8.979 1.00 25.22 379 GLU A O 1
ATOM 3000 N N . ARG A 1 380 ? 38.493 -1.981 -8.258 1.00 27.28 380 ARG A N 1
ATOM 3001 C CA . ARG A 1 380 ? 39.446 -0.779 -8.189 1.00 27.28 380 ARG A CA 1
ATOM 3002 C C . ARG A 1 380 ? 39.811 -0.047 -9.540 1.00 27.28 380 ARG A C 1
ATOM 3004 O O . ARG A 1 380 ? 39.672 -0.695 -10.564 1.00 27.28 380 ARG A O 1
ATOM 3011 N N . ARG A 1 381 ? 40.213 1.256 -9.735 1.00 22.84 381 ARG A N 1
ATOM 3012 C CA . ARG A 1 381 ? 40.761 2.471 -8.998 1.00 22.84 381 ARG A CA 1
ATOM 3013 C C . ARG A 1 381 ? 40.323 3.865 -9.607 1.00 22.84 381 ARG A C 1
ATOM 3015 O O . ARG A 1 381 ? 39.785 3.890 -10.703 1.00 22.84 381 ARG A O 1
ATOM 3022 N N . LEU A 1 382 ? 40.653 5.004 -8.940 1.00 32.28 382 LEU A N 1
ATOM 3023 C CA . LEU A 1 382 ? 40.523 6.457 -9.335 1.00 32.28 382 LEU A CA 1
ATOM 3024 C C . LEU A 1 382 ? 41.878 7.136 -9.737 1.00 32.28 382 LEU A C 1
ATOM 3026 O O . LEU A 1 382 ? 42.908 6.577 -9.338 1.00 32.28 382 LEU A O 1
ATOM 3030 N N . PRO A 1 383 ? 41.940 8.294 -10.480 1.00 36.38 383 PRO A N 1
ATOM 3031 C CA . PRO A 1 383 ? 42.056 9.664 -9.867 1.00 36.38 383 PRO A CA 1
ATOM 3032 C C . PRO A 1 383 ? 41.584 10.954 -10.663 1.00 36.38 383 PRO A C 1
ATOM 3034 O O . PRO A 1 383 ? 41.776 11.039 -11.866 1.00 36.38 383 PRO A O 1
ATOM 3037 N N . VAL A 1 384 ? 41.050 11.972 -9.933 1.00 25.81 384 VAL A N 1
ATOM 3038 C CA . VAL A 1 384 ? 41.192 13.492 -9.931 1.00 25.81 384 VAL A CA 1
ATOM 3039 C C . VAL A 1 384 ? 41.611 14.274 -11.246 1.00 25.81 384 VAL A C 1
ATOM 3041 O O . VAL A 1 384 ? 42.442 13.765 -11.981 1.00 25.81 384 VAL A O 1
ATOM 3044 N N . VAL A 1 385 ? 41.156 15.504 -11.656 1.00 24.84 385 VAL A N 1
ATOM 3045 C CA . VAL A 1 385 ? 41.430 16.910 -11.152 1.00 24.84 385 VAL A CA 1
ATOM 3046 C C . VAL A 1 385 ? 40.693 18.086 -11.935 1.00 24.84 385 VAL A C 1
ATOM 3048 O O . VAL A 1 385 ? 40.689 18.077 -13.156 1.00 24.84 385 VAL A O 1
ATOM 3051 N N . ARG A 1 386 ? 40.215 19.158 -11.225 1.00 23.14 386 ARG A N 1
ATOM 3052 C CA . ARG A 1 386 ? 39.915 20.624 -11.561 1.00 23.14 386 ARG A CA 1
ATOM 3053 C C . ARG A 1 386 ? 38.854 21.154 -12.597 1.00 23.14 386 ARG A C 1
ATOM 3055 O O . ARG A 1 386 ? 39.146 21.309 -13.771 1.00 23.14 386 ARG A O 1
ATOM 3062 N N . ALA A 1 387 ? 37.715 21.668 -12.084 1.00 23.55 387 ALA A N 1
ATOM 3063 C CA . ALA A 1 387 ? 37.316 23.091 -11.800 1.00 23.55 387 ALA A CA 1
ATOM 3064 C C . ALA A 1 387 ? 37.318 24.313 -12.808 1.00 23.55 387 ALA A C 1
ATOM 3066 O O . ALA A 1 387 ? 38.390 24.791 -13.156 1.00 23.55 387 ALA A O 1
ATOM 3067 N N . VAL A 1 388 ? 36.130 24.987 -12.933 1.00 24.17 388 VAL A N 1
ATOM 3068 C CA . VAL A 1 388 ? 35.827 26.477 -12.804 1.00 24.17 388 VAL A CA 1
ATOM 3069 C C . VAL A 1 388 ? 36.272 27.456 -13.951 1.00 24.17 388 VAL A C 1
ATOM 3071 O O . VAL A 1 388 ? 37.306 27.155 -14.535 1.00 24.17 388 VAL A O 1
ATOM 3074 N N . PRO A 1 389 ? 35.608 28.622 -14.311 1.00 34.72 389 PRO A N 1
ATOM 3075 C CA . PRO A 1 389 ? 34.617 29.509 -13.619 1.00 34.72 389 PRO A CA 1
ATOM 3076 C C . PRO A 1 389 ? 33.342 30.014 -14.401 1.00 34.72 389 PRO A C 1
ATOM 3078 O O . PRO A 1 389 ? 33.037 29.584 -15.505 1.00 34.72 389 PRO A O 1
ATOM 3081 N N . ARG A 1 390 ? 32.592 30.959 -13.778 1.00 29.11 390 ARG A N 1
ATOM 3082 C CA . ARG A 1 390 ? 31.320 31.647 -14.177 1.00 29.11 390 ARG A CA 1
ATOM 3083 C C . ARG A 1 390 ? 31.486 32.942 -15.019 1.00 29.11 390 ARG A C 1
ATOM 3085 O O . ARG A 1 390 ? 32.517 33.595 -14.892 1.00 29.11 390 ARG A O 1
ATOM 3092 N N . GLN A 1 391 ? 30.386 33.469 -15.602 1.00 25.45 391 GLN A N 1
ATOM 3093 C CA . GLN A 1 391 ? 30.111 34.934 -15.679 1.00 25.45 391 GLN A CA 1
ATOM 3094 C C . GLN A 1 391 ? 28.597 35.317 -15.598 1.00 25.45 391 GLN A C 1
ATOM 3096 O O . GLN A 1 391 ? 27.795 34.474 -15.207 1.00 25.45 391 GLN A O 1
ATOM 3101 N N . ARG A 1 392 ? 28.210 36.601 -15.797 1.00 25.75 392 ARG A N 1
ATOM 3102 C CA . ARG A 1 392 ? 26.919 37.227 -15.362 1.00 25.75 392 ARG A CA 1
ATOM 3103 C C . ARG A 1 392 ? 26.267 38.179 -16.397 1.00 25.75 392 ARG A C 1
ATOM 3105 O O . ARG A 1 392 ? 27.016 38.872 -17.077 1.00 25.75 392 ARG A O 1
ATOM 3112 N N . ARG A 1 393 ? 24.932 38.384 -16.263 1.00 25.36 393 ARG A N 1
ATOM 3113 C CA . ARG A 1 393 ? 24.054 39.588 -16.515 1.00 25.36 393 ARG A CA 1
ATOM 3114 C C . ARG A 1 393 ? 22.865 39.278 -17.460 1.00 25.36 393 ARG A C 1
ATOM 3116 O O . ARG A 1 393 ? 22.980 38.333 -18.219 1.00 25.36 393 ARG A O 1
ATOM 3123 N N . ARG A 1 394 ? 21.790 40.081 -17.603 1.00 25.11 394 ARG A N 1
ATOM 3124 C CA . ARG A 1 394 ? 20.823 40.810 -16.716 1.00 25.11 394 ARG A CA 1
ATOM 3125 C C . ARG A 1 394 ? 20.004 41.810 -17.593 1.00 25.11 394 ARG A C 1
ATOM 3127 O O . ARG A 1 394 ? 20.579 42.811 -17.990 1.00 25.11 394 ARG A O 1
ATOM 3134 N N . ALA A 1 395 ? 18.697 41.553 -17.760 1.00 28.56 395 ALA A N 1
ATOM 3135 C CA . ALA A 1 395 ? 17.535 42.482 -17.833 1.00 28.56 395 ALA A CA 1
ATOM 3136 C C . ALA A 1 395 ? 17.403 43.658 -18.859 1.00 28.56 395 ALA A C 1
ATOM 3138 O O . ALA A 1 395 ? 18.356 44.380 -19.128 1.00 28.56 395 ALA A O 1
ATOM 3139 N N . GLY A 1 396 ? 16.140 43.920 -19.269 1.00 24.12 396 GLY A N 1
ATOM 3140 C CA . GLY A 1 396 ? 15.627 45.106 -20.008 1.00 24.12 396 GLY A CA 1
ATOM 3141 C C . GLY A 1 396 ? 15.339 44.865 -21.509 1.00 24.12 396 GLY A C 1
ATOM 3142 O O . GLY A 1 396 ? 16.061 44.088 -22.122 1.00 24.12 396 GLY A O 1
ATOM 3143 N N . GLY A 1 397 ? 14.338 45.475 -22.171 1.00 24.48 397 GLY A N 1
ATOM 3144 C CA . GLY A 1 397 ? 13.228 46.345 -21.716 1.00 24.48 397 GLY A CA 1
ATOM 3145 C C . GLY A 1 397 ? 12.492 47.068 -22.882 1.00 24.48 397 GLY A C 1
ATOM 3146 O O . GLY A 1 397 ? 13.132 47.425 -23.863 1.00 24.48 397 GLY A O 1
ATOM 3147 N N . ASP A 1 398 ? 11.175 47.277 -22.742 1.00 27.45 398 ASP A N 1
ATOM 3148 C CA . ASP A 1 398 ? 10.247 48.214 -23.433 1.00 27.45 398 ASP A CA 1
ATOM 3149 C C . ASP A 1 398 ? 10.079 48.302 -24.981 1.00 27.45 398 ASP A C 1
ATOM 3151 O O . ASP A 1 398 ? 10.847 48.921 -25.712 1.00 27.45 398 ASP A O 1
ATOM 3155 N N . ALA A 1 399 ? 8.913 47.802 -25.423 1.00 29.36 399 ALA A N 1
ATOM 3156 C CA . ALA A 1 399 ? 7.836 48.479 -26.179 1.00 29.36 399 ALA A CA 1
ATOM 3157 C C . ALA A 1 399 ? 8.087 49.426 -27.389 1.00 29.36 399 ALA A C 1
ATOM 3159 O O . ALA A 1 399 ? 8.761 50.457 -27.311 1.00 29.36 399 ALA A O 1
ATOM 3160 N N . ARG A 1 400 ? 7.275 49.219 -28.449 1.00 24.75 400 ARG A N 1
ATOM 3161 C CA . ARG A 1 400 ? 6.581 50.309 -29.178 1.00 24.75 400 ARG A CA 1
ATOM 3162 C C . ARG A 1 400 ? 5.358 49.819 -29.973 1.00 24.75 400 ARG A C 1
ATOM 3164 O O . ARG A 1 400 ? 5.320 48.675 -30.406 1.00 24.75 400 ARG A O 1
ATOM 3171 N N . PHE A 1 401 ? 4.371 50.699 -30.151 1.00 23.97 401 PHE A N 1
ATOM 3172 C CA . PHE A 1 401 ? 3.079 50.438 -30.807 1.00 23.97 401 PHE A CA 1
ATOM 3173 C C . PHE A 1 401 ? 2.993 51.076 -32.211 1.00 23.97 401 PHE A C 1
ATOM 3175 O O . PHE A 1 401 ? 3.670 52.072 -32.467 1.00 23.97 401 PHE A O 1
ATOM 3182 N N . SER A 1 402 ? 2.029 50.588 -33.009 1.00 23.25 402 SER A N 1
ATOM 3183 C CA . SER A 1 402 ? 1.119 51.337 -33.918 1.00 23.25 402 SER A CA 1
ATOM 3184 C C . SER A 1 402 ? 1.153 51.081 -35.445 1.00 23.25 402 SER A C 1
ATOM 3186 O O . SER A 1 402 ? 2.190 51.118 -36.091 1.00 23.25 402 SER A O 1
ATOM 3188 N N . GLN A 1 403 ? -0.072 50.898 -35.972 1.00 23.73 403 GLN A N 1
ATOM 3189 C CA . GLN A 1 403 ? -0.612 51.261 -37.300 1.00 23.73 403 GLN A CA 1
ATOM 3190 C C . GLN A 1 403 ? 0.049 50.761 -38.605 1.00 23.73 403 GLN A C 1
ATOM 3192 O O . GLN A 1 403 ? 0.992 51.363 -39.102 1.00 23.73 403 GLN A O 1
ATOM 3197 N N . VAL A 1 404 ? -0.653 49.837 -39.283 1.00 25.66 404 VAL A N 1
ATOM 3198 C CA . VAL A 1 404 ? -1.311 50.087 -40.594 1.00 25.66 404 VAL A CA 1
ATOM 3199 C C . VAL A 1 404 ? -2.713 49.440 -40.549 1.00 25.66 404 VAL A C 1
ATOM 3201 O O . VAL A 1 404 ? -2.952 48.554 -39.727 1.00 25.66 404 VAL A O 1
ATOM 3204 N N . SER A 1 405 ? -3.673 49.884 -41.367 1.00 23.45 405 SER A N 1
ATOM 3205 C CA . SER A 1 405 ? -5.018 49.286 -41.465 1.00 23.45 405 SER A CA 1
ATOM 3206 C C . SER A 1 405 ? -5.579 49.335 -42.897 1.00 23.45 405 SER A C 1
ATOM 3208 O O . SER A 1 405 ? -5.163 50.187 -43.673 1.00 23.45 405 SER A O 1
ATOM 3210 N N . GLN A 1 406 ? -6.598 48.495 -43.145 1.00 22.75 406 GLN A N 1
ATOM 3211 C CA . GLN A 1 406 ? -7.542 48.454 -44.288 1.00 22.75 406 GLN A CA 1
ATOM 3212 C C . GLN A 1 406 ? -7.178 47.656 -45.565 1.00 22.75 406 GLN A C 1
ATOM 3214 O O . GLN A 1 406 ? -6.074 47.758 -46.081 1.00 22.75 406 GLN A O 1
ATOM 3219 N N . ALA A 1 407 ? -8.213 46.954 -46.073 1.00 22.91 407 ALA A N 1
ATOM 3220 C CA . ALA A 1 407 ? -8.401 46.285 -47.379 1.00 22.91 407 ALA A CA 1
ATOM 3221 C C . ALA A 1 407 ? -7.361 45.211 -47.788 1.00 22.91 407 ALA A C 1
ATOM 3223 O O . ALA A 1 407 ? -6.175 45.483 -47.919 1.00 22.91 407 ALA A O 1
ATOM 3224 N N . TYR A 1 408 ? -7.748 43.960 -48.053 1.00 23.11 408 TYR A N 1
ATOM 3225 C CA . TYR A 1 408 ? -8.819 43.548 -48.976 1.00 23.11 408 TYR A CA 1
ATOM 3226 C C . TYR A 1 408 ? -9.692 42.392 -48.453 1.00 23.11 408 TYR A C 1
ATOM 3228 O O . TYR A 1 408 ? -9.265 41.619 -47.600 1.00 23.11 408 TYR A O 1
ATOM 3236 N N . GLU A 1 409 ? -10.898 42.261 -49.009 1.00 29.53 409 GLU A N 1
ATOM 3237 C CA . GLU A 1 409 ? -11.827 41.153 -48.755 1.00 29.53 409 GLU A CA 1
ATOM 3238 C C . GLU A 1 409 ? -11.414 39.903 -49.555 1.00 29.53 409 GLU A C 1
ATOM 3240 O O . GLU A 1 409 ? -11.294 39.967 -50.779 1.00 29.53 409 GLU A O 1
ATOM 3245 N N . ALA A 1 410 ? -11.196 38.775 -48.868 1.00 27.11 410 ALA A N 1
ATOM 3246 C CA . ALA A 1 410 ? -10.989 37.455 -49.472 1.00 27.11 410 ALA A CA 1
ATOM 3247 C C . ALA A 1 410 ? -11.329 36.330 -48.469 1.00 27.11 410 ALA A C 1
ATOM 3249 O O . ALA A 1 410 ? -10.650 36.179 -47.455 1.00 27.11 410 ALA A O 1
ATOM 3250 N N . ASP A 1 411 ? -12.373 35.559 -48.783 1.00 27.58 411 ASP A N 1
ATOM 3251 C CA . ASP A 1 411 ? -12.741 34.229 -48.268 1.00 27.58 411 ASP A CA 1
ATOM 3252 C C . ASP A 1 411 ? -12.559 33.954 -46.757 1.00 27.58 411 ASP A C 1
ATOM 3254 O O . ASP A 1 411 ? -11.574 33.345 -46.322 1.00 27.58 411 ASP A O 1
ATOM 3258 N N . GLU A 1 412 ? -13.587 34.290 -45.962 1.00 28.73 412 GLU A N 1
ATOM 3259 C CA . GLU A 1 412 ? -13.656 34.031 -44.509 1.00 28.73 412 GLU A CA 1
ATOM 3260 C C . GLU A 1 412 ? -13.451 32.548 -44.127 1.00 28.73 412 GLU A C 1
ATOM 3262 O O . GLU A 1 412 ? -12.863 32.265 -43.079 1.00 28.73 412 GLU A O 1
ATOM 3267 N N . GLU A 1 413 ? -13.834 31.594 -44.989 1.00 31.33 413 GLU A N 1
ATOM 3268 C CA . GLU A 1 413 ? -13.580 30.154 -44.780 1.00 31.33 413 GLU A CA 1
ATOM 3269 C C . GLU A 1 413 ? -12.079 29.807 -44.688 1.00 31.33 413 GLU A C 1
ATOM 3271 O O . GLU A 1 413 ? -11.709 28.814 -44.061 1.00 31.33 413 GLU A O 1
ATOM 3276 N N . THR A 1 414 ? -11.191 30.633 -45.253 1.00 28.88 414 THR A N 1
ATOM 3277 C CA . THR A 1 414 ? -9.732 30.406 -45.231 1.00 28.88 414 THR A CA 1
ATOM 3278 C C . THR A 1 414 ? -9.060 30.978 -43.975 1.00 28.88 414 THR A C 1
ATOM 3280 O O . THR A 1 414 ? -7.970 30.549 -43.575 1.00 28.88 414 THR A O 1
ATOM 3283 N N . VAL A 1 415 ? -9.693 31.966 -43.335 1.00 28.34 415 VAL A N 1
ATOM 3284 C CA . VAL A 1 415 ? -9.109 32.724 -42.215 1.00 28.34 415 VAL A CA 1
ATOM 3285 C C . VAL A 1 415 ? -9.204 31.944 -40.899 1.00 28.34 415 VAL A C 1
ATOM 3287 O O . VAL A 1 415 ? -8.240 31.916 -40.128 1.00 28.34 415 VAL A O 1
ATOM 3290 N N . THR A 1 416 ? -10.314 31.238 -40.672 1.00 32.59 416 THR A N 1
ATOM 3291 C CA . THR A 1 416 ? -10.576 30.434 -39.459 1.00 32.59 416 THR A CA 1
ATOM 3292 C C . THR A 1 416 ? -9.500 29.363 -39.219 1.00 32.59 416 THR A C 1
ATOM 3294 O O . THR A 1 416 ? -8.874 29.330 -38.156 1.00 32.59 416 THR A O 1
ATOM 3297 N N . MET A 1 417 ? -9.189 28.571 -40.251 1.00 34.03 417 MET A N 1
ATOM 3298 C CA . MET A 1 417 ? -8.114 27.562 -40.267 1.00 34.03 417 MET A CA 1
ATOM 3299 C C . MET A 1 417 ? -6.712 28.138 -40.012 1.00 34.03 417 MET A C 1
ATOM 3301 O O . MET A 1 417 ? -5.796 27.408 -39.624 1.00 34.03 417 MET A O 1
ATOM 3305 N N . THR A 1 418 ? -6.519 29.439 -40.236 1.00 35.00 418 THR A N 1
ATOM 3306 C CA . THR A 1 418 ? -5.222 30.103 -40.067 1.00 35.00 418 THR A CA 1
ATOM 3307 C C . THR A 1 418 ? -5.036 30.641 -38.644 1.00 35.00 418 THR A C 1
ATOM 3309 O O . THR A 1 418 ? -3.919 30.601 -38.129 1.00 35.00 418 THR A O 1
ATOM 3312 N N . GLN A 1 419 ? -6.110 31.062 -37.960 1.00 35.16 419 GLN A N 1
ATOM 3313 C CA . GLN A 1 419 ? -6.042 31.481 -36.551 1.00 35.16 419 GLN A CA 1
ATOM 3314 C C . GLN A 1 419 ? -5.965 30.304 -35.566 1.00 35.16 419 GLN A C 1
ATOM 3316 O O . GLN A 1 419 ? -5.181 30.375 -34.619 1.00 35.16 419 GLN A O 1
ATOM 3321 N N . GLN A 1 420 ? -6.679 29.193 -35.801 1.00 44.09 420 GLN A N 1
ATOM 3322 C CA . GLN A 1 420 ? -6.600 28.007 -34.921 1.00 44.09 420 GLN A CA 1
ATOM 3323 C C . GLN A 1 420 ? -5.171 27.440 -34.790 1.00 44.09 420 GLN A C 1
ATOM 3325 O O . GLN A 1 420 ? -4.824 26.858 -33.766 1.00 44.09 420 GLN A O 1
ATOM 3330 N N . ARG A 1 421 ? -4.306 27.672 -35.788 1.00 48.72 421 ARG A N 1
ATOM 3331 C CA . ARG A 1 421 ? -2.905 27.212 -35.824 1.00 48.72 421 ARG A CA 1
ATOM 3332 C C . ARG A 1 421 ? -1.918 28.030 -34.972 1.00 48.72 421 ARG A C 1
ATOM 3334 O O . ARG A 1 421 ? -0.722 27.762 -35.043 1.00 48.72 421 ARG A O 1
ATOM 3341 N N . GLN A 1 422 ? -2.373 29.016 -34.190 1.00 48.09 422 GLN A N 1
ATOM 3342 C CA . GLN A 1 422 ? -1.513 29.751 -33.242 1.00 48.09 422 GLN A CA 1
ATOM 3343 C C . GLN A 1 422 ? -1.501 29.172 -31.817 1.00 48.09 422 GLN A C 1
ATOM 3345 O O . GLN A 1 422 ? -0.659 29.572 -31.014 1.00 48.09 422 GLN A O 1
ATOM 3350 N N . LEU A 1 423 ? -2.393 28.231 -31.494 1.00 59.09 423 LEU A N 1
ATOM 3351 C CA . LEU A 1 423 ? -2.372 27.518 -30.214 1.00 59.09 423 LEU A CA 1
ATOM 3352 C C . LEU A 1 423 ? -1.444 26.289 -30.288 1.00 59.09 423 LEU A C 1
ATOM 3354 O O . LEU A 1 423 ? -1.346 25.673 -31.352 1.00 59.09 423 LEU A O 1
ATOM 3358 N N . PRO A 1 424 ? -0.790 25.883 -29.180 1.00 74.31 424 PRO A N 1
ATOM 3359 C CA . PRO A 1 424 ? -0.056 24.618 -29.134 1.00 74.31 424 PRO A CA 1
ATOM 3360 C C . PRO A 1 424 ? -0.998 23.436 -29.404 1.00 74.31 424 PRO A C 1
ATOM 3362 O O . PRO A 1 424 ? -2.187 23.487 -29.070 1.00 74.31 424 PRO A O 1
ATOM 3365 N N . GLN A 1 425 ? -0.488 22.362 -30.006 1.00 85.50 425 GLN A N 1
ATOM 3366 C CA . GLN A 1 425 ? -1.285 21.155 -30.244 1.00 85.50 425 GLN A CA 1
ATOM 3367 C C . GLN A 1 425 ? -1.590 20.433 -28.921 1.00 85.50 425 GLN A C 1
ATOM 3369 O O . GLN A 1 425 ? -0.865 20.580 -27.936 1.00 85.50 425 GLN A O 1
ATOM 3374 N N . LEU A 1 426 ? -2.675 19.657 -28.881 1.00 87.88 426 LEU A N 1
ATOM 3375 C CA . LEU A 1 426 ? -2.970 18.799 -27.738 1.00 87.88 426 LEU A CA 1
ATOM 3376 C C . LEU A 1 426 ? -1.991 17.621 -27.729 1.00 87.88 426 LEU A C 1
ATOM 3378 O O . LEU A 1 426 ? -1.910 16.864 -28.700 1.00 87.88 426 LEU A O 1
ATOM 3382 N N . VAL A 1 427 ? -1.273 17.450 -26.622 1.00 86.81 427 VAL A N 1
ATOM 3383 C CA . VAL A 1 427 ? -0.359 16.323 -26.416 1.00 86.81 427 VAL A CA 1
ATOM 3384 C C . VAL A 1 427 ? -1.127 15.150 -25.803 1.00 86.81 427 VAL A C 1
ATOM 3386 O O . VAL A 1 427 ? -1.948 15.329 -24.901 1.00 86.81 427 VAL A O 1
ATOM 3389 N N . MET A 1 428 ? -0.849 13.931 -26.266 1.00 89.00 428 MET A N 1
ATOM 3390 C CA . MET A 1 428 ? -1.296 12.704 -25.602 1.00 89.00 428 MET A CA 1
ATOM 3391 C C . MET A 1 428 ? -0.128 11.744 -25.386 1.00 89.00 428 MET A C 1
ATOM 3393 O O . MET A 1 428 ? 0.777 11.651 -26.217 1.00 89.00 428 MET A O 1
ATOM 3397 N N . ARG A 1 429 ? -0.174 10.968 -24.298 1.00 86.88 429 ARG A N 1
ATOM 3398 C CA . ARG A 1 429 ? 0.851 9.978 -23.933 1.00 86.88 429 ARG A CA 1
ATOM 3399 C C . ARG A 1 429 ? 0.221 8.608 -23.687 1.00 86.88 429 ARG A C 1
ATOM 3401 O O . ARG A 1 429 ? -0.774 8.502 -22.976 1.00 86.88 429 ARG A O 1
ATOM 3408 N N . ARG A 1 430 ? 0.823 7.554 -24.234 1.00 88.19 430 ARG A N 1
ATOM 3409 C CA . ARG A 1 430 ? 0.515 6.148 -23.948 1.00 88.19 430 ARG A CA 1
ATOM 3410 C C . ARG A 1 430 ? 1.625 5.575 -23.064 1.00 88.19 430 ARG A C 1
ATOM 3412 O O . ARG A 1 430 ? 2.793 5.569 -23.457 1.00 88.19 430 ARG A O 1
ATOM 3419 N N . ALA A 1 431 ? 1.258 5.103 -21.872 1.00 75.62 431 ALA A N 1
ATOM 3420 C CA . ALA A 1 431 ? 2.207 4.777 -20.803 1.00 75.62 431 ALA A CA 1
ATOM 3421 C C . ALA A 1 431 ? 3.057 3.515 -21.054 1.00 75.62 431 ALA A C 1
ATOM 3423 O O . ALA A 1 431 ? 4.141 3.400 -20.483 1.00 75.62 431 ALA A O 1
ATOM 3424 N N . SER A 1 432 ? 2.603 2.589 -21.907 1.00 83.06 432 SER A N 1
ATOM 3425 C CA . SER A 1 432 ? 3.389 1.428 -22.340 1.00 83.06 432 SER A CA 1
ATOM 3426 C C . SER A 1 432 ? 3.024 0.967 -23.753 1.00 83.06 432 SER A C 1
ATOM 3428 O O . SER A 1 432 ? 1.894 1.131 -24.201 1.00 83.06 432 SER A O 1
ATOM 3430 N N . LEU A 1 433 ? 3.972 0.363 -24.469 1.00 87.62 433 LEU A N 1
ATOM 3431 C CA . LEU A 1 433 ? 3.761 -0.375 -25.720 1.00 87.62 433 LEU A CA 1
ATOM 3432 C C . LEU A 1 433 ? 3.754 -1.902 -25.501 1.00 87.62 433 LEU A C 1
ATOM 3434 O O . LEU A 1 433 ? 3.568 -2.671 -26.450 1.00 87.62 433 LEU A O 1
ATOM 3438 N N . ALA A 1 434 ? 3.930 -2.374 -24.262 1.00 81.19 434 ALA A N 1
ATOM 3439 C CA . ALA A 1 434 ? 3.903 -3.800 -23.932 1.00 81.19 434 ALA A CA 1
ATOM 3440 C C . ALA A 1 434 ? 2.529 -4.434 -24.223 1.00 81.19 434 ALA A C 1
ATOM 3442 O O . ALA A 1 434 ? 2.460 -5.509 -24.818 1.00 81.19 434 ALA A O 1
ATOM 3443 N N . ASP A 1 435 ? 1.460 -3.712 -23.904 1.00 78.19 435 ASP A N 1
ATOM 3444 C CA . ASP A 1 435 ? 0.046 -4.100 -23.908 1.00 78.19 435 ASP A CA 1
ATOM 3445 C C . ASP A 1 435 ? -0.724 -3.671 -25.181 1.00 78.19 435 ASP A C 1
ATOM 3447 O O . ASP A 1 435 ? -1.948 -3.569 -25.174 1.00 78.19 435 ASP A O 1
ATOM 3451 N N . LEU A 1 436 ? -0.025 -3.402 -26.294 1.00 81.44 436 LEU A N 1
ATOM 3452 C CA . LEU A 1 436 ? -0.682 -3.032 -27.556 1.00 81.44 436 LEU A CA 1
ATOM 3453 C C . LEU A 1 436 ? -1.717 -4.089 -28.003 1.00 81.44 436 LEU A C 1
ATOM 3455 O O . LEU A 1 436 ? -1.380 -5.277 -28.049 1.00 81.44 436 LEU A O 1
ATOM 3459 N N . PRO A 1 437 ? -2.931 -3.674 -28.426 1.00 79.62 437 PRO A N 1
ATOM 3460 C CA . PRO A 1 437 ? -3.937 -4.579 -28.975 1.00 79.62 437 PRO A CA 1
ATOM 3461 C C . PRO A 1 437 ? -3.409 -5.425 -30.149 1.00 79.62 437 PRO A C 1
ATOM 3463 O O . PRO A 1 437 ? -2.578 -4.950 -30.932 1.00 79.62 437 PRO A O 1
ATOM 3466 N N . PRO A 1 438 ? -3.904 -6.665 -30.330 1.00 81.88 438 PRO A N 1
ATOM 3467 C CA . PRO A 1 438 ? -3.455 -7.538 -31.409 1.00 81.88 438 PRO A CA 1
ATOM 3468 C C . PRO A 1 438 ? -3.772 -6.913 -32.772 1.00 81.88 438 PRO A C 1
ATOM 3470 O O . PRO A 1 438 ? -4.935 -6.677 -33.104 1.00 81.88 438 PRO A O 1
ATOM 3473 N N . PHE A 1 439 ? -2.733 -6.664 -33.571 1.00 87.94 439 PHE A N 1
ATOM 3474 C CA . PHE A 1 439 ? -2.864 -6.008 -34.869 1.00 87.94 439 PHE A CA 1
ATOM 3475 C C . PHE A 1 439 ? -3.761 -6.811 -35.823 1.00 87.94 439 PHE A C 1
ATOM 3477 O O . PHE A 1 439 ? -3.500 -7.978 -36.123 1.00 87.94 439 PHE A O 1
ATOM 3484 N N . ARG A 1 440 ? -4.825 -6.167 -36.313 1.00 82.94 440 ARG A N 1
ATOM 3485 C CA . ARG A 1 440 ? -5.762 -6.706 -37.306 1.00 82.94 440 ARG A CA 1
ATOM 3486 C C . ARG A 1 440 ? -6.014 -5.662 -38.386 1.00 82.94 440 ARG A C 1
ATOM 3488 O O . ARG A 1 440 ? -6.129 -4.474 -38.087 1.00 82.94 440 ARG A O 1
ATOM 3495 N N . LEU A 1 441 ? -6.127 -6.120 -39.628 1.00 84.88 441 LEU A N 1
ATOM 3496 C CA . LEU A 1 441 ? -6.476 -5.289 -40.776 1.00 84.88 441 LEU A CA 1
ATOM 3497 C C . LEU A 1 441 ? -7.954 -5.475 -41.149 1.00 84.88 441 LEU A C 1
ATOM 3499 O O . LEU A 1 441 ? -8.439 -6.606 -41.087 1.00 84.88 441 LEU A O 1
ATOM 3503 N N . PRO A 1 442 ? -8.662 -4.406 -41.561 1.00 84.12 442 PRO A N 1
ATOM 3504 C CA . PRO A 1 442 ? -9.965 -4.530 -42.207 1.00 84.12 442 PRO A CA 1
ATOM 3505 C C . PRO A 1 442 ? -9.875 -5.330 -43.517 1.00 84.12 442 PRO A C 1
ATOM 3507 O O . PRO A 1 442 ? -8.824 -5.392 -44.159 1.00 84.12 442 PRO A O 1
ATOM 3510 N N . GLU A 1 443 ? -10.982 -5.946 -43.929 1.00 84.81 443 GLU A N 1
ATOM 3511 C CA . GLU A 1 443 ? -10.986 -6.887 -45.052 1.00 84.81 443 GLU A CA 1
ATOM 3512 C C . GLU A 1 443 ? -10.669 -6.218 -46.404 1.00 84.81 443 GLU A C 1
ATOM 3514 O O . GLU A 1 443 ? -11.196 -5.160 -46.762 1.00 84.81 443 GLU A O 1
ATOM 3519 N N . GLY A 1 444 ? -9.774 -6.847 -47.171 1.00 89.62 444 GLY A N 1
ATOM 3520 C CA . GLY A 1 444 ? -9.279 -6.312 -48.441 1.00 89.62 444 GLY A CA 1
ATOM 3521 C C . GLY A 1 444 ? -8.297 -5.141 -48.301 1.00 89.62 444 GLY A C 1
ATOM 3522 O O . GLY A 1 444 ? -8.122 -4.390 -49.257 1.00 89.62 444 GLY A O 1
ATOM 3523 N N . TYR A 1 445 ? -7.657 -4.961 -47.141 1.00 95.12 445 TYR A N 1
ATOM 3524 C CA . TYR A 1 445 ? -6.554 -4.010 -46.960 1.00 95.12 445 TYR A CA 1
ATOM 3525 C C . TYR A 1 445 ? -5.245 -4.722 -46.617 1.00 95.12 445 TYR A C 1
ATOM 3527 O O . TYR A 1 445 ? -5.225 -5.725 -45.905 1.00 95.12 445 TYR A O 1
ATOM 3535 N N . THR A 1 446 ? -4.128 -4.164 -47.084 1.00 95.75 446 THR A N 1
ATOM 3536 C CA . THR A 1 446 ? -2.770 -4.643 -46.770 1.00 95.75 446 THR A CA 1
ATOM 3537 C C . THR A 1 446 ? -1.959 -3.553 -46.076 1.00 95.75 446 THR A C 1
ATOM 3539 O O . THR A 1 446 ? -2.112 -2.380 -46.413 1.00 95.75 446 THR A O 1
ATOM 3542 N N . CYS A 1 447 ? -1.059 -3.922 -45.164 1.00 95.94 447 CYS A N 1
ATOM 3543 C CA . CYS A 1 447 ? -0.123 -2.995 -44.517 1.00 95.94 447 CYS A CA 1
ATOM 3544 C C . CYS A 1 447 ? 1.296 -3.191 -45.057 1.00 95.94 447 CYS A C 1
ATOM 3546 O O . CYS A 1 447 ? 1.752 -4.328 -45.187 1.00 95.94 447 CYS A O 1
ATOM 3548 N N . ARG A 1 448 ? 2.009 -2.096 -45.334 1.00 95.19 448 ARG A N 1
ATOM 3549 C CA . ARG A 1 448 ? 3.427 -2.109 -45.733 1.00 95.19 448 ARG A CA 1
ATOM 3550 C C . ARG A 1 448 ? 4.136 -0.821 -45.321 1.00 95.19 448 ARG A C 1
ATOM 3552 O O . ARG A 1 448 ? 3.486 0.187 -45.065 1.00 95.19 448 ARG A O 1
ATOM 3559 N N . SER A 1 449 ? 5.464 -0.836 -45.290 1.00 95.44 449 SER A N 1
ATOM 3560 C CA . SER A 1 449 ? 6.249 0.397 -45.196 1.00 95.44 449 SER A CA 1
ATOM 3561 C C . SER A 1 449 ? 6.330 1.130 -46.541 1.00 95.44 449 SER A C 1
ATOM 3563 O O . SER A 1 449 ? 5.986 0.576 -47.593 1.00 95.44 449 SER A O 1
ATOM 3565 N N . PHE A 1 450 ? 6.843 2.359 -46.494 1.00 94.81 450 PHE A N 1
ATOM 3566 C CA . PHE A 1 450 ? 7.203 3.161 -47.659 1.00 94.81 450 PHE A CA 1
ATOM 3567 C C . PHE A 1 450 ? 8.213 2.456 -48.575 1.00 94.81 450 PHE A C 1
ATOM 3569 O O . PHE A 1 450 ? 9.151 1.795 -48.114 1.00 94.81 450 PHE A O 1
ATOM 3576 N N . GLN A 1 451 ? 8.026 2.654 -49.877 1.00 93.19 451 GLN A N 1
ATOM 3577 C CA . GLN A 1 451 ? 8.882 2.232 -50.981 1.00 93.19 451 GLN A CA 1
ATOM 3578 C C . GLN A 1 451 ? 9.135 3.440 -51.909 1.00 93.19 451 GLN A C 1
ATOM 3580 O O . GLN A 1 451 ? 8.262 4.300 -52.028 1.00 93.19 451 GLN A O 1
ATOM 3585 N N . PRO A 1 452 ? 10.297 3.540 -52.586 1.00 89.94 452 PRO A N 1
ATOM 3586 C CA . PRO A 1 452 ? 10.545 4.619 -53.546 1.00 89.94 452 PRO A CA 1
ATOM 3587 C C . PRO A 1 452 ? 9.474 4.643 -54.648 1.00 89.94 452 PRO A C 1
ATOM 3589 O O . PRO A 1 452 ? 9.240 3.622 -55.294 1.00 89.94 452 PRO A O 1
ATOM 3592 N N . GLY A 1 453 ? 8.832 5.795 -54.853 1.00 87.31 453 GLY A N 1
ATOM 3593 C CA . GLY A 1 453 ? 7.636 5.962 -55.685 1.00 87.31 453 GLY A CA 1
ATOM 3594 C C . GLY A 1 453 ? 6.362 6.275 -54.883 1.00 87.31 453 GLY A C 1
ATOM 3595 O O . GLY A 1 453 ? 5.411 6.813 -55.448 1.00 87.31 453 GLY A O 1
ATOM 3596 N N . ASP A 1 454 ? 6.332 6.001 -53.573 1.00 93.25 454 ASP A N 1
ATOM 3597 C CA . ASP A 1 454 ? 5.194 6.332 -52.701 1.00 93.25 454 ASP A CA 1
ATOM 3598 C C . ASP A 1 454 ? 5.080 7.827 -52.355 1.00 93.25 454 ASP A C 1
ATOM 3600 O O . ASP A 1 454 ? 4.082 8.224 -51.752 1.00 93.25 454 ASP A O 1
ATOM 3604 N N . GLU A 1 455 ? 6.067 8.666 -52.695 1.00 94.25 455 GLU A N 1
ATOM 3605 C CA . GLU A 1 455 ? 6.100 10.085 -52.315 1.00 94.25 455 GLU A CA 1
ATOM 3606 C C . GLU A 1 455 ? 4.787 10.794 -52.681 1.00 94.25 455 GLU A C 1
ATOM 3608 O O . GLU A 1 455 ? 4.091 11.298 -51.801 1.00 94.25 455 GLU A O 1
ATOM 3613 N N . ALA A 1 456 ? 4.370 10.714 -53.948 1.00 92.69 456 ALA A N 1
ATOM 3614 C CA . ALA A 1 456 ? 3.126 11.322 -54.420 1.00 92.69 456 ALA A CA 1
ATOM 3615 C C . ALA A 1 456 ? 1.867 10.731 -53.749 1.00 92.69 456 ALA A C 1
ATOM 3617 O O . ALA A 1 456 ? 0.863 11.427 -53.593 1.00 92.69 456 ALA A O 1
ATOM 3618 N N . HIS A 1 457 ? 1.898 9.465 -53.315 1.00 93.44 457 HIS A N 1
ATOM 3619 C CA . HIS A 1 457 ? 0.792 8.864 -52.568 1.00 93.44 457 HIS A CA 1
ATOM 3620 C C . HIS A 1 457 ? 0.713 9.399 -51.131 1.00 93.44 457 HIS A C 1
ATOM 3622 O O . HIS A 1 457 ? -0.391 9.663 -50.652 1.00 93.44 457 HIS A O 1
ATOM 3628 N N . TRP A 1 458 ? 1.849 9.613 -50.461 1.00 94.44 458 TRP A N 1
ATOM 3629 C CA . TRP A 1 458 ? 1.889 10.247 -49.141 1.00 94.44 458 TRP A CA 1
ATOM 3630 C C . TRP A 1 458 ? 1.410 11.698 -49.200 1.00 94.44 458 TRP A C 1
ATOM 3632 O O . TRP A 1 458 ? 0.534 12.089 -48.432 1.00 94.44 458 TRP A O 1
ATOM 3642 N N . GLU A 1 459 ? 1.933 12.475 -50.151 1.00 94.44 459 GLU A N 1
ATOM 3643 C CA . GLU A 1 459 ? 1.586 13.889 -50.350 1.00 94.44 459 GLU A CA 1
ATOM 3644 C C . GLU A 1 459 ? 0.084 14.049 -50.635 1.00 94.44 459 GLU A C 1
ATOM 3646 O O . GLU A 1 459 ? -0.580 14.904 -50.045 1.00 94.44 459 GLU A O 1
ATOM 3651 N N . ARG A 1 460 ? -0.487 13.144 -51.445 1.00 94.25 460 ARG A N 1
ATOM 3652 C CA . ARG A 1 460 ? -1.933 13.032 -51.693 1.00 94.25 460 ARG A CA 1
ATOM 3653 C C . ARG A 1 460 ? -2.728 12.750 -50.414 1.00 94.25 460 ARG A C 1
ATOM 3655 O O . ARG A 1 460 ? -3.703 13.453 -50.158 1.00 94.25 460 ARG A O 1
ATOM 3662 N N . ILE A 1 461 ? -2.338 11.754 -49.609 1.00 92.94 461 ILE A N 1
ATOM 3663 C CA . ILE A 1 461 ? -3.044 11.432 -48.352 1.00 92.94 461 ILE A CA 1
ATOM 3664 C C . ILE A 1 461 ? -2.955 12.608 -47.371 1.00 92.94 461 ILE A C 1
ATOM 3666 O O . ILE A 1 461 ? -3.952 12.934 -46.735 1.00 92.94 461 ILE A O 1
ATOM 3670 N N . VAL A 1 462 ? -1.809 13.286 -47.265 1.00 89.56 462 VAL A N 1
ATOM 3671 C CA . VAL A 1 462 ? -1.645 14.437 -46.360 1.00 89.56 462 VAL A CA 1
ATOM 3672 C C . VAL A 1 462 ? -2.464 15.644 -46.818 1.00 89.56 462 VAL A C 1
ATOM 3674 O O . VAL A 1 462 ? -3.142 16.254 -45.989 1.00 89.56 462 VAL A O 1
ATOM 3677 N N . LYS A 1 463 ? -2.500 15.942 -48.125 1.00 89.81 463 LYS A N 1
ATOM 3678 C CA . LYS A 1 463 ? -3.380 16.984 -48.675 1.00 89.81 463 LYS A CA 1
ATOM 3679 C C . LYS A 1 463 ? -4.848 16.705 -48.349 1.00 89.81 463 LYS A C 1
ATOM 3681 O O . LYS A 1 463 ? -5.550 17.603 -47.895 1.00 89.81 463 LYS A O 1
ATOM 3686 N N . LEU A 1 464 ? -5.294 15.461 -48.531 1.00 88.94 464 LEU A N 1
ATOM 3687 C CA . LEU A 1 464 ? -6.682 15.052 -48.301 1.00 88.94 464 LEU A CA 1
ATOM 3688 C C . LEU A 1 464 ? -7.067 14.961 -46.812 1.00 88.94 464 LEU A C 1
ATOM 3690 O O . LEU A 1 464 ? -8.183 15.323 -46.457 1.00 88.94 464 LEU A O 1
ATOM 3694 N N . ALA A 1 465 ? -6.168 14.498 -45.939 1.00 85.19 465 ALA A N 1
ATOM 3695 C CA . ALA A 1 465 ? -6.458 14.244 -44.522 1.00 85.19 465 ALA A CA 1
ATOM 3696 C C . ALA A 1 465 ? -6.215 15.448 -43.585 1.00 85.19 465 ALA A C 1
ATOM 3698 O O . ALA A 1 465 ? -6.538 15.368 -42.396 1.00 85.19 465 ALA A O 1
ATOM 3699 N N . PHE A 1 466 ? -5.602 16.528 -44.091 1.00 83.00 466 PHE A N 1
ATOM 3700 C CA . PHE A 1 466 ? -5.234 17.719 -43.308 1.00 83.00 466 PHE A CA 1
ATOM 3701 C C . PHE A 1 466 ? -5.429 19.064 -44.053 1.00 83.00 466 PHE A C 1
ATOM 3703 O O . PHE A 1 466 ? -5.110 20.114 -43.495 1.00 83.00 466 PHE A O 1
ATOM 3710 N N . GLY A 1 467 ? -5.906 19.066 -45.305 1.00 81.12 467 GLY A N 1
ATOM 3711 C CA . GLY A 1 467 ? -6.258 20.289 -46.047 1.00 81.12 467 GLY A CA 1
ATOM 3712 C C . GLY A 1 467 ? -5.083 21.166 -46.511 1.00 81.12 467 GLY A C 1
ATOM 3713 O O . GLY A 1 467 ? -5.284 22.336 -46.820 1.00 81.12 467 GLY A O 1
ATOM 3714 N N . TRP A 1 468 ? -3.853 20.644 -46.547 1.00 80.12 468 TRP A N 1
ATOM 3715 C CA . TRP A 1 468 ? -2.648 21.408 -46.914 1.00 80.12 468 TRP A CA 1
ATOM 3716 C C . TRP A 1 468 ? -1.605 20.565 -47.652 1.00 80.12 468 TRP A C 1
ATOM 3718 O O . TRP A 1 468 ? -1.427 19.381 -47.368 1.00 80.12 468 TRP A O 1
ATOM 3728 N N . GLU A 1 469 ? -0.891 21.179 -48.594 1.00 83.88 469 GLU A N 1
ATOM 3729 C CA . GLU A 1 469 ? 0.197 20.520 -49.321 1.00 83.88 469 GLU A CA 1
ATOM 3730 C C . GLU A 1 469 ? 1.498 20.516 -48.510 1.00 83.88 469 GLU A C 1
ATOM 3732 O O . GLU A 1 469 ? 1.855 21.492 -47.847 1.00 83.88 469 GLU A O 1
ATOM 3737 N N . ARG A 1 470 ? 2.218 19.392 -48.564 1.00 82.75 470 ARG A N 1
ATOM 3738 C CA . ARG A 1 470 ? 3.520 19.184 -47.923 1.00 82.75 470 ARG A CA 1
ATOM 3739 C C . ARG A 1 470 ? 4.356 18.265 -48.800 1.00 82.75 470 ARG A C 1
ATOM 3741 O O . ARG A 1 470 ? 3.911 17.161 -49.075 1.00 82.75 470 ARG A O 1
ATOM 3748 N N . SER A 1 471 ? 5.567 18.683 -49.162 1.00 89.50 471 SER A N 1
ATOM 3749 C CA . SER A 1 471 ? 6.548 17.820 -49.830 1.00 89.50 471 SER A CA 1
ATOM 3750 C C . SER A 1 471 ? 7.022 16.712 -48.881 1.00 89.50 471 SER A C 1
ATOM 3752 O O . SER A 1 471 ? 7.503 16.988 -47.775 1.00 89.50 471 SER A O 1
ATOM 3754 N N . PHE A 1 472 ? 6.924 15.452 -49.312 1.00 88.81 472 PHE A N 1
ATOM 3755 C CA . PHE A 1 472 ? 7.467 14.299 -48.590 1.00 88.81 472 PHE A CA 1
ATOM 3756 C C . PHE A 1 472 ? 8.981 14.437 -48.436 1.00 88.81 472 PHE A C 1
ATOM 3758 O O . PHE A 1 472 ? 9.531 14.165 -47.367 1.00 88.81 472 PHE A O 1
ATOM 3765 N N . ARG A 1 473 ? 9.667 14.919 -49.481 1.00 86.75 473 ARG A N 1
ATOM 3766 C CA . ARG A 1 473 ? 11.117 15.123 -49.442 1.00 86.75 473 ARG A CA 1
ATOM 3767 C C . ARG A 1 473 ? 11.521 16.132 -48.367 1.00 86.75 473 ARG A C 1
ATOM 3769 O O . ARG A 1 473 ? 12.482 15.894 -47.643 1.00 86.75 473 ARG A O 1
ATOM 3776 N N . GLU A 1 474 ? 10.785 17.232 -48.249 1.00 83.88 474 GLU A N 1
ATOM 3777 C CA . GLU A 1 474 ? 11.130 18.345 -47.354 1.00 83.88 474 GLU A CA 1
ATOM 3778 C C . GLU A 1 474 ? 10.654 18.154 -45.913 1.00 83.88 474 GLU A C 1
ATOM 3780 O O . GLU A 1 474 ? 11.307 18.663 -45.001 1.00 83.88 474 GLU A O 1
ATOM 3785 N N . ARG A 1 475 ? 9.549 17.428 -45.680 1.00 82.44 475 ARG A N 1
ATOM 3786 C CA . ARG A 1 475 ? 8.994 17.205 -44.330 1.00 82.44 475 ARG A CA 1
ATOM 3787 C C . ARG A 1 475 ? 9.341 15.840 -43.732 1.00 82.44 475 ARG A C 1
ATOM 3789 O O . ARG A 1 475 ? 9.344 15.728 -42.509 1.00 82.44 475 ARG A O 1
ATOM 3796 N N . ILE A 1 476 ? 9.607 14.822 -44.555 1.00 85.81 476 ILE A N 1
ATOM 3797 C CA . ILE A 1 476 ? 9.825 13.437 -44.106 1.00 85.81 476 ILE A CA 1
ATOM 3798 C C . ILE A 1 476 ? 11.221 12.923 -44.464 1.00 85.81 476 ILE A C 1
ATOM 3800 O O . ILE A 1 476 ? 11.957 12.525 -43.568 1.00 85.81 476 ILE A O 1
ATOM 3804 N N . GLN A 1 477 ? 11.610 12.939 -45.744 1.00 86.50 477 GLN A N 1
ATOM 3805 C CA . GLN A 1 477 ? 12.897 12.379 -46.198 1.00 86.50 477 GLN A CA 1
ATOM 3806 C C . GLN A 1 477 ? 14.112 13.163 -45.667 1.00 86.50 477 GLN A C 1
ATOM 3808 O O . GLN A 1 477 ? 15.190 12.599 -45.496 1.00 86.50 477 GLN A O 1
ATOM 3813 N N . SER A 1 478 ? 13.922 14.457 -45.401 1.00 82.44 478 SER A N 1
ATOM 3814 C CA . SER A 1 478 ? 14.882 15.378 -44.781 1.00 82.44 478 SER A CA 1
ATOM 3815 C C . SER A 1 478 ? 15.112 15.138 -43.284 1.00 82.44 478 SER A C 1
ATOM 3817 O O . SER A 1 478 ? 16.104 15.624 -42.740 1.00 82.44 478 SER A O 1
ATOM 3819 N N . HIS A 1 479 ? 14.200 14.439 -42.597 1.00 80.88 479 HIS A N 1
ATOM 3820 C CA . HIS A 1 479 ? 14.232 14.329 -41.142 1.00 80.88 479 HIS A CA 1
ATOM 3821 C C . HIS A 1 479 ? 15.404 13.453 -40.693 1.00 80.88 479 HIS A C 1
ATOM 3823 O O . HIS A 1 479 ? 15.609 12.363 -41.224 1.00 80.88 479 HIS A O 1
ATOM 3829 N N . PHE A 1 480 ? 16.154 13.873 -39.671 1.00 79.75 480 PHE A N 1
ATOM 3830 C CA . PHE A 1 480 ? 17.347 13.141 -39.219 1.00 79.75 480 PHE A CA 1
ATOM 3831 C C . PHE A 1 480 ? 17.036 11.679 -38.824 1.00 79.75 480 PHE A C 1
ATOM 3833 O O . PHE A 1 480 ? 17.796 10.755 -39.127 1.00 79.75 480 PHE A O 1
ATOM 3840 N N . TYR A 1 481 ? 15.861 11.455 -38.226 1.00 76.50 481 TYR A N 1
ATOM 3841 C CA . TYR A 1 481 ? 15.354 10.135 -37.831 1.00 76.50 481 TYR A CA 1
ATOM 3842 C C . TYR A 1 481 ? 14.592 9.382 -38.940 1.00 76.50 481 TYR A C 1
ATOM 3844 O O . TYR A 1 481 ? 13.997 8.334 -38.666 1.00 76.50 481 TYR A O 1
ATOM 3852 N N . TYR A 1 482 ? 14.621 9.867 -40.190 1.00 85.75 482 TYR A N 1
ATOM 3853 C CA . TYR A 1 482 ? 13.958 9.227 -41.328 1.00 85.75 482 TYR A CA 1
ATOM 3854 C C . TYR A 1 482 ? 14.502 7.822 -41.597 1.00 85.75 482 TYR A C 1
ATOM 3856 O O . TYR A 1 482 ? 15.700 7.618 -41.808 1.00 85.75 482 TYR A O 1
ATOM 3864 N N . ARG A 1 483 ? 13.600 6.842 -41.659 1.00 89.06 483 ARG A N 1
ATOM 3865 C CA . ARG A 1 483 ? 13.857 5.488 -42.161 1.00 89.06 483 ARG A CA 1
ATOM 3866 C C . ARG A 1 483 ? 12.621 5.043 -42.953 1.00 89.06 483 ARG A C 1
ATOM 3868 O O . ARG A 1 483 ? 11.522 5.193 -42.421 1.00 89.06 483 ARG A O 1
ATOM 3875 N N . PRO A 1 484 ? 12.750 4.449 -44.156 1.00 88.56 484 PRO A N 1
ATOM 3876 C CA . PRO A 1 484 ? 11.601 3.953 -44.926 1.00 88.56 484 PRO A CA 1
ATOM 3877 C C . PRO A 1 484 ? 10.665 3.035 -44.123 1.00 88.56 484 PRO A C 1
ATOM 3879 O O . PRO A 1 484 ? 9.452 3.195 -44.179 1.00 88.56 484 PRO A O 1
ATOM 3882 N N . GLY A 1 485 ? 11.222 2.150 -43.285 1.00 90.38 485 GLY A N 1
ATOM 3883 C CA . GLY A 1 485 ? 10.459 1.252 -42.405 1.00 90.38 485 GLY A CA 1
ATOM 3884 C C . GLY A 1 485 ? 9.622 1.937 -41.312 1.00 90.38 485 GLY A C 1
ATOM 3885 O O . GLY A 1 485 ? 8.760 1.285 -40.727 1.00 90.38 485 GLY A O 1
ATOM 3886 N N . ARG A 1 486 ? 9.855 3.231 -41.037 1.00 92.94 486 ARG A N 1
ATOM 3887 C CA . ARG A 1 486 ? 9.113 4.039 -40.050 1.00 92.94 486 ARG A CA 1
ATOM 3888 C C . ARG A 1 486 ? 7.919 4.789 -40.644 1.00 92.94 486 ARG A C 1
ATOM 3890 O O . ARG A 1 486 ? 7.083 5.259 -39.881 1.00 92.94 486 ARG A O 1
ATOM 3897 N N . VAL A 1 487 ? 7.816 4.889 -41.970 1.00 95.44 487 VAL A N 1
ATOM 3898 C CA . VAL A 1 487 ? 6.629 5.418 -42.662 1.00 95.44 487 VAL A CA 1
ATOM 3899 C C . VAL A 1 487 ? 5.790 4.226 -43.103 1.00 95.44 487 VAL A C 1
ATOM 3901 O O . VAL A 1 487 ? 6.264 3.403 -43.886 1.00 95.44 487 VAL A O 1
ATOM 3904 N N . LEU A 1 488 ? 4.569 4.107 -42.583 1.00 97.06 488 LEU A N 1
ATOM 3905 C CA . LEU A 1 488 ? 3.694 2.961 -42.821 1.00 97.06 488 LEU A CA 1
ATOM 3906 C C . LEU A 1 488 ? 2.423 3.371 -43.554 1.00 97.06 488 LEU A C 1
ATOM 3908 O O . LEU A 1 488 ? 1.801 4.378 -43.217 1.00 97.06 488 LEU A O 1
ATOM 3912 N N . PHE A 1 489 ? 2.014 2.533 -44.503 1.00 97.19 489 PHE A N 1
ATOM 3913 C CA . PHE A 1 489 ? 0.802 2.691 -45.290 1.00 97.19 489 PHE A CA 1
ATOM 3914 C C . PHE A 1 489 ? -0.156 1.520 -45.102 1.00 97.19 489 PHE A C 1
ATOM 3916 O O . PHE A 1 489 ? 0.251 0.354 -45.139 1.00 97.19 489 PHE A O 1
ATOM 3923 N N . LEU A 1 490 ? -1.451 1.835 -45.040 1.00 96.44 490 LEU A N 1
ATOM 3924 C CA . LEU A 1 490 ? -2.491 0.888 -45.434 1.00 96.44 490 LEU A CA 1
ATOM 3925 C C . LEU A 1 490 ? -2.842 1.128 -46.895 1.00 96.44 490 LEU A C 1
ATOM 3927 O O . LEU A 1 490 ? -3.043 2.270 -47.320 1.00 96.44 490 LEU A O 1
ATOM 3931 N N . CYS A 1 491 ? -2.912 0.040 -47.651 1.00 95.94 491 CYS A N 1
ATOM 3932 C CA . CYS A 1 491 ? -3.169 0.055 -49.080 1.00 95.94 491 CYS A CA 1
ATOM 3933 C C . CYS A 1 491 ? -4.456 -0.702 -49.406 1.00 95.94 491 CYS A C 1
ATOM 3935 O O . CYS A 1 491 ? -4.706 -1.769 -48.836 1.00 95.94 491 CYS A O 1
ATOM 3937 N N . ARG A 1 492 ? -5.221 -0.172 -50.363 1.00 94.25 492 ARG A N 1
ATOM 3938 C CA . ARG A 1 492 ? -6.333 -0.861 -51.019 1.00 94.25 492 ARG A CA 1
ATOM 3939 C C . ARG A 1 492 ? -5.906 -1.191 -52.443 1.00 94.25 492 ARG A C 1
ATOM 3941 O O . ARG A 1 492 ? -5.422 -0.310 -53.146 1.00 94.25 492 ARG A O 1
ATOM 3948 N N . ASP A 1 493 ? -6.000 -2.462 -52.825 1.00 90.62 493 ASP A N 1
ATOM 3949 C CA . ASP A 1 493 ? -5.633 -2.948 -54.165 1.00 90.62 493 ASP A CA 1
ATOM 3950 C C . ASP A 1 493 ? -4.216 -2.503 -54.619 1.00 90.62 493 ASP A C 1
ATOM 3952 O O . ASP A 1 493 ? -3.951 -2.231 -55.786 1.00 90.62 493 ASP A O 1
ATOM 3956 N N . GLY A 1 494 ? -3.287 -2.410 -53.652 1.00 86.88 494 GLY A N 1
ATOM 3957 C CA . GLY A 1 494 ? -1.893 -1.969 -53.823 1.00 86.88 494 GLY A CA 1
ATOM 3958 C C . GLY A 1 494 ? -1.634 -0.467 -53.614 1.00 86.88 494 GLY A C 1
ATOM 3959 O O . GLY A 1 494 ? -0.506 -0.088 -53.288 1.00 86.88 494 GLY A O 1
ATOM 3960 N N . VAL A 1 495 ? -2.663 0.380 -53.716 1.00 93.00 495 VAL A N 1
ATOM 3961 C CA . VAL A 1 495 ? -2.562 1.849 -53.633 1.00 93.00 495 VAL A CA 1
ATOM 3962 C C . VAL A 1 495 ? -2.657 2.337 -52.178 1.00 93.00 495 VAL A C 1
ATOM 3964 O O . VAL A 1 495 ? -3.622 1.979 -51.498 1.00 93.00 495 VAL A O 1
ATOM 3967 N N . PRO A 1 496 ? -1.730 3.180 -51.677 1.00 96.38 496 PRO A N 1
ATOM 3968 C CA . PRO A 1 496 ? -1.837 3.770 -50.342 1.00 96.38 496 PRO A CA 1
ATOM 3969 C C . PRO A 1 496 ? -3.060 4.688 -50.164 1.00 96.38 496 PRO A C 1
ATOM 3971 O O . PRO A 1 496 ? -3.309 5.606 -50.957 1.00 96.38 496 PRO A O 1
ATOM 3974 N N . VAL A 1 497 ? -3.788 4.464 -49.066 1.00 95.94 497 VAL A N 1
ATOM 3975 C CA . VAL A 1 497 ? -5.014 5.196 -48.682 1.00 95.94 497 VAL A CA 1
ATOM 3976 C C . VAL A 1 497 ? -5.021 5.671 -47.224 1.00 95.94 497 VAL A C 1
ATOM 3978 O O . VAL A 1 497 ? -5.792 6.557 -46.875 1.00 95.94 497 VAL A O 1
ATOM 3981 N N . ALA A 1 498 ? -4.142 5.149 -46.366 1.00 96.19 498 ALA A N 1
ATOM 3982 C CA . ALA A 1 498 ? -3.879 5.714 -45.042 1.00 96.19 498 ALA A CA 1
ATOM 3983 C C . ALA A 1 498 ? -2.383 5.663 -44.730 1.00 96.19 498 ALA A C 1
ATOM 3985 O O . ALA A 1 498 ? -1.693 4.763 -45.205 1.00 96.19 498 ALA A O 1
ATOM 3986 N N . THR A 1 499 ? -1.893 6.607 -43.926 1.00 96.38 499 THR A N 1
ATOM 3987 C CA . THR A 1 499 ? -0.484 6.736 -43.533 1.00 96.38 499 THR A CA 1
ATOM 3988 C C . THR A 1 499 ? -0.342 7.043 -42.042 1.00 96.38 499 THR A C 1
ATOM 3990 O O . THR A 1 499 ? -1.179 7.736 -41.465 1.00 96.38 499 THR A O 1
ATOM 3993 N N . ALA A 1 500 ? 0.741 6.563 -41.431 1.00 96.19 500 ALA A N 1
ATOM 3994 C CA . ALA A 1 500 ? 1.241 7.022 -40.134 1.00 96.19 500 ALA A CA 1
ATOM 3995 C C . ALA A 1 500 ? 2.764 6.864 -40.068 1.00 96.19 500 ALA A C 1
ATOM 3997 O O . ALA A 1 500 ? 3.343 6.016 -40.753 1.00 96.19 500 ALA A O 1
ATOM 3998 N N . CYS A 1 501 ? 3.410 7.668 -39.227 1.00 94.00 501 CYS A N 1
ATOM 3999 C CA . CYS A 1 501 ? 4.852 7.635 -39.033 1.00 94.00 501 CYS A CA 1
ATOM 4000 C C . CYS A 1 501 ? 5.215 7.293 -37.583 1.00 94.00 501 CYS A C 1
ATOM 4002 O O . CYS A 1 501 ? 4.655 7.852 -36.639 1.00 94.00 501 CYS A O 1
ATOM 4004 N N . ALA A 1 502 ? 6.186 6.395 -37.431 1.00 93.19 502 ALA A N 1
ATOM 4005 C CA . ALA A 1 502 ? 6.747 5.948 -36.164 1.00 93.19 502 ALA A CA 1
ATOM 4006 C C . ALA A 1 502 ? 8.098 6.634 -35.911 1.00 93.19 502 ALA A C 1
ATOM 4008 O O . ALA A 1 502 ? 9.153 6.094 -36.249 1.00 93.19 502 ALA A O 1
ATOM 4009 N N . TRP A 1 503 ? 8.078 7.852 -35.369 1.00 89.69 503 TRP A N 1
ATOM 4010 C CA . TRP A 1 503 ? 9.296 8.628 -35.138 1.00 89.69 503 TRP A CA 1
ATOM 4011 C C . TRP A 1 503 ? 9.946 8.360 -33.782 1.00 89.69 503 TRP A C 1
ATOM 4013 O O . TRP A 1 503 ? 9.402 7.706 -32.894 1.00 89.69 503 TRP A O 1
ATOM 4023 N N . GLN A 1 504 ? 11.151 8.899 -33.656 1.00 80.12 504 GLN A N 1
ATOM 4024 C CA . GLN A 1 504 ? 11.923 9.025 -32.435 1.00 80.12 504 GLN A CA 1
ATOM 4025 C C . GLN A 1 504 ? 12.262 10.504 -32.311 1.00 80.12 504 GLN A C 1
ATOM 4027 O O . GLN A 1 504 ? 12.808 11.055 -33.265 1.00 80.12 504 GLN A O 1
ATOM 4032 N N . GLU A 1 505 ? 11.966 11.100 -31.160 1.00 69.75 505 GLU A N 1
ATOM 4033 C CA . GLU A 1 505 ? 12.278 12.499 -30.876 1.00 69.75 505 GLU A CA 1
ATOM 4034 C C . GLU A 1 505 ? 13.114 12.562 -29.583 1.00 69.75 505 GLU A C 1
ATOM 4036 O O . GLU A 1 505 ? 12.607 12.160 -28.532 1.00 69.75 505 GLU A O 1
ATOM 4041 N N . PRO A 1 506 ? 14.406 12.952 -29.625 1.00 58.88 506 PRO A N 1
ATOM 4042 C CA . PRO A 1 506 ? 15.326 12.752 -28.499 1.00 58.88 506 PRO A CA 1
ATOM 4043 C C . PRO A 1 506 ? 14.984 13.546 -27.243 1.00 58.88 506 PRO A C 1
ATOM 4045 O O . PRO A 1 506 ? 15.353 13.128 -26.148 1.00 58.88 506 PRO A O 1
ATOM 4048 N N . GLU A 1 507 ? 14.295 14.679 -27.397 1.00 63.03 507 GLU A N 1
ATOM 4049 C CA . GLU A 1 507 ? 13.979 15.615 -26.309 1.00 63.03 507 GLU A CA 1
ATOM 4050 C C . GLU A 1 507 ? 13.120 14.977 -25.203 1.00 63.03 507 GLU A C 1
ATOM 4052 O O . GLU A 1 507 ? 13.161 15.415 -24.056 1.00 63.03 507 GLU A O 1
ATOM 4057 N N . TRP A 1 508 ? 12.405 13.893 -25.528 1.00 67.69 508 TRP A N 1
ATOM 4058 C CA . TRP A 1 508 ? 11.525 13.164 -24.611 1.00 67.69 508 TRP A CA 1
ATOM 4059 C C . TRP A 1 508 ? 12.163 11.920 -23.973 1.00 67.69 508 TRP A C 1
ATOM 4061 O O . TRP A 1 508 ? 11.600 11.379 -23.024 1.00 67.69 508 TRP A O 1
ATOM 4071 N N . GLY A 1 509 ? 13.335 11.486 -24.449 1.00 70.94 509 GLY A N 1
ATOM 4072 C CA . GLY A 1 509 ? 14.042 10.292 -23.971 1.00 70.94 509 GLY A CA 1
ATOM 4073 C C . GLY A 1 509 ? 14.115 9.151 -24.992 1.00 70.94 509 GLY A C 1
ATOM 4074 O O . GLY A 1 509 ? 13.319 9.044 -25.928 1.00 70.94 509 GLY A O 1
ATOM 4075 N N . GLU A 1 510 ? 15.103 8.266 -24.830 1.00 79.69 510 GLU A N 1
ATOM 4076 C CA . GLU A 1 510 ? 15.333 7.157 -25.768 1.00 79.69 510 GLU A CA 1
ATOM 4077 C C . GLU A 1 510 ? 14.259 6.055 -25.692 1.00 79.69 510 GLU A C 1
ATOM 4079 O O . GLU A 1 510 ? 14.097 5.310 -26.659 1.00 79.69 510 GLU A O 1
ATOM 4084 N N . ASP A 1 511 ? 13.465 6.003 -24.620 1.00 85.69 511 ASP A N 1
ATOM 4085 C CA . ASP A 1 511 ? 12.338 5.083 -24.415 1.00 85.69 511 ASP A CA 1
ATOM 4086 C C . ASP A 1 511 ? 11.053 5.481 -25.170 1.00 85.69 511 ASP A C 1
ATOM 4088 O O . ASP A 1 511 ? 10.185 4.629 -25.386 1.00 85.69 511 ASP A O 1
ATOM 4092 N N . TRP A 1 512 ? 10.943 6.733 -25.639 1.00 88.12 512 TRP A N 1
ATOM 4093 C CA . TRP A 1 512 ? 9.742 7.258 -26.306 1.00 88.12 512 TRP A CA 1
ATOM 4094 C C . TRP A 1 512 ? 9.778 7.136 -27.832 1.00 88.12 512 TRP A C 1
ATOM 4096 O O . TRP A 1 512 ? 10.762 7.487 -28.494 1.00 88.12 512 TRP A O 1
ATOM 4106 N N . GLY A 1 513 ? 8.671 6.665 -28.405 1.00 91.50 513 GLY A N 1
ATOM 4107 C CA . GLY A 1 513 ? 8.303 6.878 -29.804 1.00 91.50 513 GLY A CA 1
ATOM 4108 C C . GLY A 1 513 ? 7.330 8.054 -29.963 1.00 91.50 513 GLY A C 1
ATOM 4109 O O . GLY A 1 513 ? 6.594 8.392 -29.038 1.00 91.50 513 GLY A O 1
ATOM 4110 N N . TYR A 1 514 ? 7.309 8.668 -31.145 1.00 93.19 514 TYR A N 1
ATOM 4111 C CA . TYR A 1 514 ? 6.421 9.788 -31.479 1.00 93.19 514 TYR A CA 1
ATOM 4112 C C . TYR A 1 514 ? 5.525 9.411 -32.668 1.00 93.19 514 TYR A C 1
ATOM 4114 O O . TYR A 1 514 ? 6.021 9.129 -33.765 1.00 93.19 514 TYR A O 1
ATOM 4122 N N . LEU A 1 515 ? 4.210 9.327 -32.435 1.00 94.69 515 LEU A N 1
ATOM 4123 C CA . LEU A 1 515 ? 3.211 8.942 -33.437 1.00 94.69 515 LEU A CA 1
ATOM 4124 C C . LEU A 1 515 ? 2.739 10.199 -34.166 1.00 94.69 515 LEU A C 1
ATOM 4126 O O . LEU A 1 515 ? 2.097 11.065 -33.583 1.00 94.69 515 LEU A O 1
ATOM 4130 N N . HIS A 1 516 ? 3.059 10.294 -35.453 1.00 90.94 516 HIS A N 1
ATOM 4131 C CA . HIS A 1 516 ? 2.945 11.543 -36.205 1.00 90.94 516 HIS A CA 1
ATOM 4132 C C . HIS A 1 516 ? 2.425 11.291 -37.625 1.00 90.94 516 HIS A C 1
ATOM 4134 O O . HIS A 1 516 ? 2.501 10.176 -38.146 1.00 90.94 516 HIS A O 1
ATOM 4140 N N . MET A 1 517 ? 1.897 12.338 -38.267 1.00 89.25 517 MET A N 1
ATOM 4141 C CA . MET A 1 517 ? 1.350 12.298 -39.632 1.00 89.25 517 MET A CA 1
ATOM 4142 C C . MET A 1 517 ? 0.290 11.201 -39.855 1.00 89.25 517 MET A C 1
ATOM 4144 O O . MET A 1 517 ? 0.224 10.611 -40.930 1.00 89.25 517 MET A O 1
ATOM 4148 N N . VAL A 1 518 ? -0.553 10.931 -38.849 1.00 93.44 518 VAL A N 1
ATOM 4149 C CA . VAL A 1 518 ? -1.683 9.991 -38.963 1.00 93.44 518 VAL A CA 1
ATOM 4150 C C . VAL A 1 518 ? -2.773 10.599 -39.851 1.00 93.44 518 VAL A C 1
ATOM 4152 O O . VAL A 1 518 ? -3.480 11.530 -39.443 1.00 93.44 518 VAL A O 1
ATOM 4155 N N . GLY A 1 519 ? -2.907 10.074 -41.069 1.00 91.94 519 GLY A N 1
ATOM 4156 C CA . GLY A 1 519 ? -3.848 10.543 -42.086 1.00 91.94 519 GLY A CA 1
ATOM 4157 C C . GLY A 1 519 ? -4.548 9.394 -42.809 1.00 91.94 519 GLY A C 1
ATOM 4158 O O . GLY A 1 519 ? -3.959 8.341 -43.046 1.00 91.94 519 GLY A O 1
ATOM 4159 N N . VAL A 1 520 ? -5.810 9.608 -43.176 1.00 93.25 520 VAL A N 1
ATOM 4160 C CA . VAL A 1 520 ? -6.640 8.674 -43.949 1.00 93.25 520 VAL A CA 1
ATOM 4161 C C . VAL A 1 520 ? -7.293 9.463 -45.078 1.00 93.25 520 VAL A C 1
ATOM 4163 O O . VAL A 1 520 ? -7.820 10.547 -44.844 1.00 93.25 520 VAL A O 1
ATOM 4166 N N . ASP A 1 521 ? -7.256 8.922 -46.289 1.00 93.19 521 ASP A N 1
ATOM 4167 C CA . ASP A 1 521 ? -8.000 9.426 -47.440 1.00 93.19 521 ASP A CA 1
ATOM 4168 C C . ASP A 1 521 ? -9.515 9.428 -47.121 1.00 93.19 521 ASP A C 1
ATOM 4170 O O . ASP A 1 521 ? -10.060 8.363 -46.810 1.00 93.19 521 ASP A O 1
ATOM 4174 N N . PRO A 1 522 ? -10.217 10.581 -47.174 1.00 87.38 522 PRO A N 1
ATOM 4175 C CA . PRO A 1 522 ? -11.629 10.688 -46.805 1.00 87.38 522 PRO A CA 1
ATOM 4176 C C . PRO A 1 522 ? -12.562 9.732 -47.556 1.00 87.38 522 PRO A C 1
ATOM 4178 O O . PRO A 1 522 ? -13.573 9.319 -46.991 1.00 87.38 522 PRO A O 1
ATOM 4181 N N . ALA A 1 523 ? -12.210 9.303 -48.776 1.00 89.31 523 ALA A N 1
ATOM 4182 C CA . ALA A 1 523 ? -12.977 8.299 -49.523 1.00 89.31 523 ALA A CA 1
ATOM 4183 C C . ALA A 1 523 ? -13.012 6.913 -48.835 1.00 89.31 523 ALA A C 1
ATOM 4185 O O . ALA A 1 523 ? -13.854 6.077 -49.160 1.00 89.31 523 ALA A O 1
ATOM 4186 N N . PHE A 1 524 ? -12.124 6.680 -47.865 1.00 88.69 524 PHE A N 1
ATOM 4187 C CA . PHE A 1 524 ? -11.994 5.445 -47.088 1.00 88.69 524 PHE A CA 1
ATOM 4188 C C . PHE A 1 524 ? -12.215 5.675 -45.576 1.00 88.69 524 PHE A C 1
ATOM 4190 O O . PHE A 1 524 ? -11.874 4.825 -44.746 1.00 88.69 524 PHE A O 1
ATOM 4197 N N . ALA A 1 525 ? -12.797 6.820 -45.198 1.00 82.50 525 ALA A N 1
ATOM 4198 C CA . ALA A 1 525 ? -13.163 7.132 -43.818 1.00 82.50 525 ALA A CA 1
ATOM 4199 C C . ALA A 1 525 ? -14.196 6.139 -43.238 1.00 82.50 525 ALA A C 1
ATOM 4201 O O . ALA A 1 525 ? -14.839 5.371 -43.953 1.00 82.50 525 ALA A O 1
ATOM 4202 N N . GLY A 1 526 ? -14.329 6.112 -41.908 1.00 78.50 526 GLY A N 1
ATOM 4203 C CA . GLY A 1 526 ? -15.235 5.207 -41.182 1.00 78.50 526 GLY A CA 1
ATOM 4204 C C . GLY A 1 526 ? -14.770 3.744 -41.087 1.00 78.50 526 GLY A C 1
ATOM 4205 O O . GLY A 1 526 ? -15.092 3.067 -40.117 1.00 78.50 526 GLY A O 1
ATOM 4206 N N . GLN A 1 527 ? -13.933 3.261 -42.011 1.00 85.94 527 GLN A N 1
ATOM 4207 C CA . GLN A 1 527 ? -13.516 1.850 -42.116 1.00 85.94 527 GLN A CA 1
ATOM 4208 C C . GLN A 1 527 ? -12.401 1.425 -41.129 1.00 85.94 527 GLN A C 1
ATOM 4210 O O . GLN A 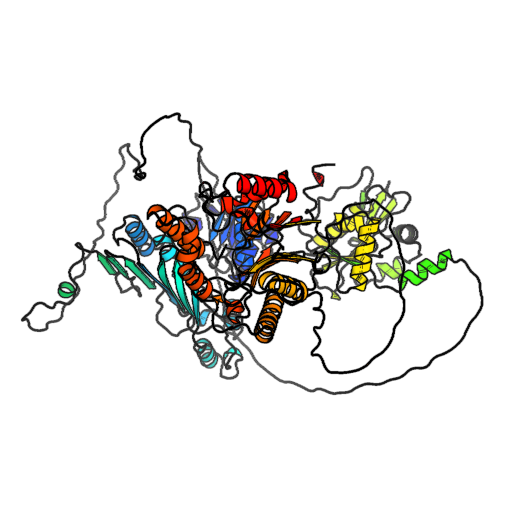1 527 ? -11.633 0.506 -41.400 1.00 85.94 527 GLN A O 1
ATOM 4215 N N . GLY A 1 528 ? -12.243 2.119 -39.996 1.00 84.44 528 GLY A N 1
ATOM 4216 C CA . GLY A 1 528 ? -11.238 1.800 -38.965 1.00 84.44 528 GLY A CA 1
ATOM 4217 C C . GLY A 1 528 ? -9.764 2.014 -39.358 1.00 84.44 528 GLY A C 1
ATOM 4218 O O . GLY A 1 528 ? -8.876 1.786 -38.536 1.00 84.44 528 GLY A O 1
ATOM 4219 N N . LEU A 1 529 ? -9.474 2.486 -40.576 1.00 90.56 529 LEU A N 1
ATOM 4220 C CA . LEU A 1 529 ? -8.108 2.594 -41.111 1.00 90.56 529 LEU A CA 1
ATOM 4221 C C . LEU A 1 529 ? -7.175 3.475 -40.266 1.00 90.56 529 LEU A C 1
ATOM 4223 O O . LEU A 1 529 ? -6.000 3.146 -40.134 1.00 90.56 529 LEU A O 1
ATOM 4227 N N . GLY A 1 530 ? -7.686 4.544 -39.646 1.00 89.06 530 GLY A N 1
ATOM 4228 C CA . GLY A 1 530 ? -6.903 5.403 -38.747 1.00 89.06 530 GLY A CA 1
ATOM 4229 C C . GLY A 1 530 ? -6.386 4.659 -37.510 1.00 89.06 530 GLY A C 1
ATOM 4230 O O . GLY A 1 530 ? -5.229 4.827 -37.123 1.00 89.06 530 GLY A O 1
ATOM 4231 N N . TYR A 1 531 ? -7.214 3.779 -36.938 1.00 89.94 531 TYR A N 1
ATOM 4232 C CA . TYR A 1 531 ? -6.849 2.915 -35.813 1.00 89.94 531 TYR A CA 1
ATOM 4233 C C . TYR A 1 531 ? -5.814 1.879 -36.243 1.00 89.94 531 TYR A C 1
ATOM 4235 O O . TYR A 1 531 ? -4.769 1.750 -35.610 1.00 89.94 531 TYR A O 1
ATOM 4243 N N . ALA A 1 532 ? -6.059 1.194 -37.363 1.00 91.38 532 ALA A N 1
ATOM 4244 C CA . ALA A 1 532 ? -5.149 0.176 -37.873 1.00 91.38 532 ALA A CA 1
ATOM 4245 C C . ALA A 1 532 ? -3.775 0.759 -38.266 1.00 91.38 532 ALA A C 1
ATOM 4247 O O . ALA A 1 532 ? -2.753 0.187 -37.896 1.00 91.38 532 ALA A O 1
ATOM 4248 N N . VAL A 1 533 ? -3.709 1.914 -38.944 1.00 95.50 533 VAL A N 1
ATOM 4249 C CA . VAL A 1 533 ? -2.420 2.515 -39.344 1.00 95.50 533 VAL A CA 1
ATOM 4250 C C . VAL A 1 533 ? -1.647 3.077 -38.145 1.00 95.50 533 VAL A C 1
ATOM 4252 O O . VAL A 1 533 ? -0.428 2.927 -38.075 1.00 95.50 533 VAL A O 1
ATOM 4255 N N . SER A 1 534 ? -2.352 3.625 -37.148 1.00 95.81 534 SER A N 1
ATOM 4256 C CA . SER A 1 534 ? -1.750 4.022 -35.870 1.00 95.81 534 SER A CA 1
ATOM 4257 C C . SER A 1 534 ? -1.201 2.809 -35.117 1.00 95.81 534 SER A C 1
ATOM 4259 O O . SER A 1 534 ? -0.045 2.814 -34.710 1.00 95.81 534 SER A O 1
ATOM 4261 N N . LEU A 1 535 ? -1.978 1.726 -34.996 1.00 94.44 535 LEU A N 1
ATOM 4262 C CA . LEU A 1 535 ? -1.545 0.494 -34.334 1.00 94.44 535 LEU A CA 1
ATOM 4263 C C . LEU A 1 535 ? -0.358 -0.168 -35.054 1.00 94.44 535 LEU A C 1
ATOM 4265 O O . LEU A 1 535 ? 0.534 -0.695 -34.391 1.00 94.44 535 LEU A O 1
ATOM 4269 N N . ALA A 1 536 ? -0.287 -0.093 -36.386 1.00 96.19 536 ALA A N 1
ATOM 4270 C CA . ALA A 1 536 ? 0.892 -0.515 -37.142 1.00 96.19 536 ALA A CA 1
ATOM 4271 C C . ALA A 1 536 ? 2.134 0.318 -36.767 1.00 96.19 536 ALA A C 1
ATOM 4273 O O . ALA A 1 536 ? 3.203 -0.242 -36.526 1.00 96.19 536 ALA A O 1
ATOM 4274 N N . ALA A 1 537 ? 1.995 1.645 -36.652 1.00 96.44 537 ALA A N 1
ATOM 4275 C CA . ALA A 1 537 ? 3.092 2.533 -36.263 1.00 96.44 537 ALA A CA 1
ATOM 4276 C C . ALA A 1 537 ? 3.544 2.304 -34.808 1.00 96.44 537 ALA A C 1
ATOM 4278 O O . ALA A 1 537 ? 4.743 2.296 -34.540 1.00 96.44 537 ALA A O 1
ATOM 4279 N N . LEU A 1 538 ? 2.619 2.025 -33.885 1.00 96.25 538 LEU A N 1
ATOM 4280 C CA . LEU A 1 538 ? 2.943 1.658 -32.500 1.00 96.25 538 LEU A CA 1
ATOM 4281 C C . LEU A 1 538 ? 3.674 0.309 -32.414 1.00 96.25 538 LEU A C 1
ATOM 4283 O O . LEU A 1 538 ? 4.632 0.176 -31.655 1.00 96.25 538 LEU A O 1
ATOM 4287 N N . ASN A 1 539 ? 3.286 -0.678 -33.230 1.00 95.31 539 ASN A N 1
ATOM 4288 C CA . ASN A 1 539 ? 4.026 -1.940 -33.323 1.00 95.31 539 ASN A CA 1
ATOM 4289 C C . ASN A 1 539 ? 5.425 -1.732 -33.933 1.00 95.31 539 ASN A C 1
ATOM 4291 O O . ASN A 1 539 ? 6.389 -2.273 -33.401 1.00 95.31 539 ASN A O 1
ATOM 4295 N N . ARG A 1 540 ? 5.586 -0.855 -34.938 1.00 95.50 540 ARG A N 1
ATOM 4296 C CA . ARG A 1 540 ? 6.910 -0.423 -35.431 1.00 95.50 540 ARG A CA 1
ATOM 4297 C C . ARG A 1 540 ? 7.747 0.246 -34.335 1.00 95.50 540 ARG A C 1
ATOM 4299 O O . ARG A 1 540 ? 8.930 -0.046 -34.249 1.00 95.50 540 ARG A O 1
ATOM 4306 N N . MET A 1 541 ? 7.170 1.078 -33.465 1.00 94.19 541 MET A N 1
ATOM 4307 C CA . MET A 1 541 ? 7.900 1.630 -32.308 1.00 94.19 541 MET A CA 1
ATOM 4308 C C . MET A 1 541 ? 8.354 0.538 -31.331 1.00 94.19 541 MET A C 1
ATOM 4310 O O . MET A 1 541 ? 9.485 0.582 -30.856 1.00 94.19 541 MET A O 1
ATOM 4314 N N . LYS A 1 542 ? 7.500 -0.457 -31.061 1.00 93.06 542 LYS A N 1
ATOM 4315 C CA . LYS A 1 542 ? 7.820 -1.607 -30.202 1.00 93.06 542 LYS A CA 1
ATOM 4316 C C . LYS A 1 542 ? 8.923 -2.489 -30.802 1.00 93.06 542 LYS A C 1
ATOM 4318 O O . LYS A 1 542 ? 9.830 -2.904 -30.087 1.00 93.06 542 LYS A O 1
ATOM 4323 N N . GLU A 1 543 ? 8.879 -2.742 -32.111 1.00 93.19 543 GLU A N 1
ATOM 4324 C CA . GLU A 1 543 ? 9.954 -3.412 -32.862 1.00 93.19 543 GLU A CA 1
ATOM 4325 C C . GLU A 1 543 ? 11.266 -2.611 -32.827 1.00 93.19 543 GLU A C 1
ATOM 4327 O O . GLU A 1 543 ? 12.340 -3.191 -32.689 1.00 93.19 543 GLU A O 1
ATOM 4332 N N . ASP A 1 544 ? 11.175 -1.281 -32.887 1.00 89.06 544 ASP A N 1
ATOM 4333 C CA . ASP A 1 544 ? 12.296 -0.342 -32.778 1.00 89.06 544 ASP A CA 1
ATOM 4334 C C . ASP A 1 544 ? 12.751 -0.092 -31.316 1.00 89.06 544 ASP A C 1
ATOM 4336 O O . ASP A 1 544 ? 13.560 0.805 -31.066 1.00 89.06 544 ASP A O 1
ATOM 4340 N N . GLY A 1 545 ? 12.260 -0.879 -30.347 1.00 89.75 545 GLY A N 1
ATOM 4341 C CA . GLY A 1 545 ? 12.735 -0.890 -28.958 1.00 89.75 545 GLY A CA 1
ATOM 4342 C C . GLY A 1 545 ? 12.170 0.201 -28.042 1.00 89.75 545 GLY A C 1
ATOM 4343 O O . GLY A 1 545 ? 12.770 0.490 -27.010 1.00 89.75 545 GLY A O 1
ATOM 4344 N N . LYS A 1 546 ? 11.042 0.829 -28.396 1.00 91.12 546 LYS A N 1
ATOM 4345 C CA . LYS A 1 546 ? 10.389 1.846 -27.557 1.00 91.12 546 LYS A CA 1
ATOM 4346 C C . LYS A 1 546 ? 9.506 1.219 -26.481 1.00 91.12 546 LYS A C 1
ATOM 4348 O O . LYS A 1 546 ? 8.727 0.309 -26.759 1.00 91.12 546 LYS A O 1
ATOM 4353 N N . GLU A 1 547 ? 9.578 1.761 -25.266 1.00 88.06 547 GLU A N 1
ATOM 4354 C CA . GLU A 1 547 ? 8.693 1.379 -24.162 1.00 88.06 547 GLU A CA 1
ATOM 4355 C C . GLU A 1 547 ? 7.354 2.120 -24.218 1.00 88.06 547 GLU A C 1
ATOM 4357 O O . GLU A 1 547 ? 6.349 1.573 -23.771 1.00 88.06 547 GLU A O 1
ATOM 4362 N N . ARG A 1 548 ? 7.338 3.368 -24.710 1.00 90.75 548 ARG A N 1
ATOM 4363 C CA . ARG A 1 548 ? 6.212 4.318 -24.579 1.00 90.75 548 ARG A CA 1
ATOM 4364 C C . ARG A 1 548 ? 6.007 5.098 -25.870 1.00 90.75 548 ARG A C 1
ATOM 4366 O O . ARG A 1 548 ? 6.899 5.145 -26.719 1.00 90.75 548 ARG A O 1
ATOM 4373 N N . ALA A 1 549 ? 4.850 5.739 -26.016 1.00 93.31 549 ALA A N 1
ATOM 4374 C CA . ALA A 1 549 ? 4.589 6.613 -27.156 1.00 93.31 549 ALA A CA 1
ATOM 4375 C C . ALA A 1 549 ? 3.890 7.911 -26.751 1.00 93.31 549 ALA A C 1
ATOM 4377 O O . ALA A 1 549 ? 3.066 7.928 -25.840 1.00 93.31 549 ALA A O 1
ATOM 4378 N N . MET A 1 550 ? 4.186 8.990 -27.467 1.00 93.12 550 MET A N 1
ATOM 4379 C CA . MET A 1 550 ? 3.453 10.255 -27.394 1.00 93.12 550 MET A CA 1
ATOM 4380 C C . MET A 1 550 ? 3.039 10.726 -28.791 1.00 93.12 550 MET A C 1
ATOM 4382 O O . MET A 1 550 ? 3.546 10.225 -29.797 1.00 93.12 550 MET A O 1
ATOM 4386 N N . LEU A 1 551 ? 2.079 11.642 -28.855 1.00 93.44 551 LEU A N 1
ATOM 4387 C CA . LEU A 1 551 ? 1.626 12.279 -30.088 1.00 93.44 551 LEU A CA 1
ATOM 4388 C C . LEU A 1 551 ? 1.150 13.700 -29.819 1.00 93.44 551 LEU A C 1
ATOM 4390 O O . LEU A 1 551 ? 0.788 14.041 -28.692 1.00 93.44 551 LEU A O 1
ATOM 4394 N N . GLU A 1 552 ? 1.077 14.474 -30.892 1.00 91.12 552 GLU A N 1
ATOM 4395 C CA . GLU A 1 552 ? 0.419 15.774 -30.940 1.00 91.12 552 GLU A CA 1
ATOM 4396 C C . GLU A 1 552 ? -0.762 15.709 -31.914 1.00 91.12 552 GLU A C 1
ATOM 4398 O O . GLU A 1 552 ? -0.707 15.044 -32.955 1.00 91.12 552 GLU A O 1
ATOM 4403 N N . THR A 1 553 ? -1.856 16.383 -31.572 1.00 90.06 553 THR A N 1
ATOM 4404 C CA . THR A 1 553 ? -3.037 16.497 -32.431 1.00 90.06 553 THR A CA 1
ATOM 4405 C C . THR A 1 553 ? -3.764 17.808 -32.192 1.00 90.06 553 THR A C 1
ATOM 4407 O O . THR A 1 553 ? -3.808 18.320 -31.078 1.00 90.06 553 THR A O 1
ATOM 4410 N N . ASP A 1 554 ? -4.382 18.346 -33.233 1.00 86.94 554 ASP A N 1
ATOM 4411 C CA . ASP A 1 554 ? -5.305 19.466 -33.086 1.00 86.94 554 ASP A CA 1
ATOM 4412 C C . ASP A 1 554 ? -6.625 18.984 -32.457 1.00 86.94 554 ASP A C 1
ATOM 4414 O O . ASP A 1 554 ? -7.053 17.845 -32.680 1.00 86.94 554 ASP A O 1
ATOM 4418 N N . ASP A 1 555 ? -7.266 19.863 -31.689 1.00 83.56 555 ASP A N 1
ATOM 4419 C CA . ASP A 1 555 ? -8.548 19.643 -31.002 1.00 83.56 555 ASP A CA 1
ATOM 4420 C C . ASP A 1 555 ? -9.690 19.334 -31.980 1.00 83.56 555 ASP A C 1
ATOM 4422 O O . ASP A 1 555 ? -10.431 18.372 -31.781 1.00 83.56 555 ASP A O 1
ATOM 4426 N N . PHE A 1 556 ? -9.765 20.056 -33.102 1.00 83.50 556 PHE A N 1
ATOM 4427 C CA . PHE A 1 556 ? -10.757 19.814 -34.158 1.00 83.50 556 PHE A CA 1
ATOM 4428 C C . PHE A 1 556 ? -10.663 18.419 -34.815 1.00 83.50 556 PHE A C 1
ATOM 4430 O O . PHE A 1 556 ? -11.566 18.016 -35.552 1.00 83.50 556 PHE A O 1
ATOM 4437 N N . ARG A 1 557 ? -9.604 17.630 -34.567 1.00 85.56 557 ARG A N 1
ATOM 4438 C CA . ARG A 1 557 ? -9.447 16.266 -35.111 1.00 85.56 557 ARG A CA 1
ATOM 4439 C C . ARG A 1 557 ? -10.121 15.208 -34.227 1.00 85.56 557 ARG A C 1
ATOM 4441 O O . ARG A 1 557 ? -9.546 14.144 -33.991 1.00 85.56 557 ARG A O 1
ATOM 4448 N N . LEU A 1 558 ? -11.361 15.452 -33.795 1.00 84.00 558 LEU A N 1
ATOM 4449 C CA . LEU A 1 558 ? -12.141 14.564 -32.914 1.00 84.00 558 LEU A CA 1
ATOM 4450 C C . LEU A 1 558 ? -12.088 13.064 -33.312 1.00 84.00 558 LEU A C 1
ATOM 4452 O O . LEU A 1 558 ? -11.829 12.235 -32.437 1.00 84.00 558 LEU A O 1
ATOM 4456 N N . PRO A 1 559 ? -12.219 12.653 -34.599 1.00 81.44 559 PRO A N 1
ATOM 4457 C CA . PRO A 1 559 ? -12.133 11.234 -34.973 1.00 81.44 559 PRO A CA 1
ATOM 4458 C C . PRO A 1 559 ? -10.739 10.617 -34.766 1.00 81.44 559 PRO A C 1
ATOM 4460 O O . PRO A 1 559 ? -10.621 9.408 -34.549 1.00 81.44 559 PRO A O 1
ATOM 4463 N N . ALA A 1 560 ? -9.681 11.433 -34.821 1.00 84.88 560 ALA A N 1
ATOM 4464 C CA . ALA A 1 560 ? -8.320 11.018 -34.495 1.00 84.88 560 ALA A CA 1
ATOM 4465 C C . ALA A 1 560 ? -8.138 10.919 -32.974 1.00 84.88 560 ALA A C 1
ATOM 4467 O O . ALA A 1 560 ? -7.674 9.887 -32.501 1.00 84.88 560 ALA A O 1
ATOM 4468 N N . ILE A 1 561 ? -8.613 11.903 -32.202 1.00 85.75 561 ILE A N 1
ATOM 4469 C CA . ILE A 1 561 ? -8.613 11.862 -30.727 1.00 85.75 561 ILE A CA 1
ATOM 4470 C C . ILE A 1 561 ? -9.322 10.597 -30.218 1.00 85.75 561 ILE A C 1
ATOM 4472 O O . ILE A 1 561 ? -8.738 9.826 -29.459 1.00 85.75 561 ILE A O 1
ATOM 4476 N N . LEU A 1 562 ? -10.527 10.299 -30.715 1.00 77.88 562 LEU A N 1
ATOM 4477 C CA . LEU A 1 562 ? -11.260 9.070 -30.383 1.00 77.88 562 LEU A CA 1
ATOM 4478 C C . LEU A 1 562 ? -10.501 7.792 -30.784 1.00 77.88 562 LEU A C 1
ATOM 4480 O O . LEU A 1 562 ? -10.606 6.766 -30.113 1.00 77.88 562 LEU A O 1
ATOM 4484 N N . THR A 1 563 ? -9.729 7.840 -31.872 1.00 81.69 563 THR A N 1
ATOM 4485 C CA . THR A 1 563 ? -8.860 6.734 -32.299 1.00 81.69 563 THR A CA 1
ATOM 4486 C C . THR A 1 563 ? -7.691 6.532 -31.332 1.00 81.69 563 THR A C 1
ATOM 4488 O O . THR A 1 563 ? -7.369 5.392 -31.002 1.00 81.69 563 THR A O 1
ATOM 4491 N N . TYR A 1 564 ? -7.083 7.614 -30.847 1.00 90.06 564 TYR A N 1
ATOM 4492 C CA . TYR A 1 564 ? -5.968 7.574 -29.903 1.00 90.06 564 TYR A CA 1
ATOM 4493 C C . TYR A 1 564 ? -6.416 7.126 -28.505 1.00 90.06 564 TYR A C 1
ATOM 4495 O O . TYR A 1 564 ? -5.759 6.276 -27.907 1.00 90.06 564 TYR A O 1
ATOM 4503 N N . LEU A 1 565 ? -7.579 7.587 -28.028 1.00 77.31 565 LEU A N 1
ATOM 4504 C CA . LEU A 1 565 ? -8.197 7.117 -26.779 1.00 77.31 565 LEU A CA 1
ATOM 4505 C C . LEU A 1 565 ? -8.465 5.598 -26.814 1.00 77.31 565 LEU A C 1
ATOM 4507 O O . LEU A 1 565 ? -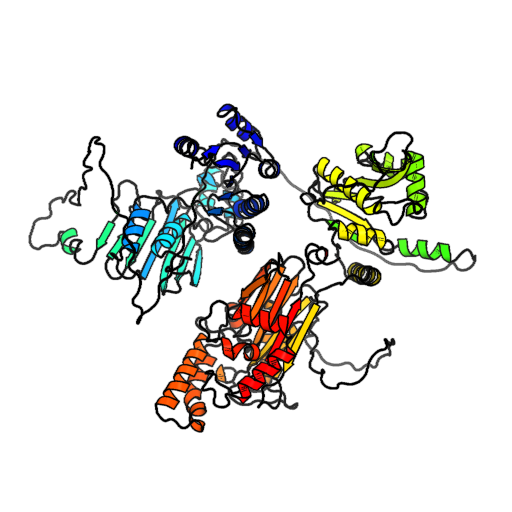8.154 4.888 -25.861 1.00 77.31 565 LEU A O 1
ATOM 4511 N N . LYS A 1 566 ? -8.942 5.066 -27.950 1.00 75.31 566 LYS A N 1
ATOM 4512 C CA . LYS A 1 566 ? -9.091 3.610 -28.187 1.00 75.31 566 LYS A CA 1
ATOM 4513 C C . LYS A 1 566 ? -7.757 2.852 -28.280 1.00 75.31 566 LYS A C 1
ATOM 4515 O O . LYS A 1 566 ? -7.750 1.622 -28.260 1.00 75.31 566 LYS A O 1
ATOM 4520 N N . LEU A 1 567 ? -6.639 3.566 -28.396 1.00 79.81 567 LEU A N 1
ATOM 4521 C CA . LEU A 1 567 ? -5.269 3.052 -28.352 1.00 79.81 567 LEU A CA 1
ATOM 4522 C C . LEU A 1 567 ? -4.573 3.408 -27.024 1.00 79.81 567 LEU A C 1
ATOM 4524 O O . LEU A 1 567 ? -3.348 3.428 -26.980 1.00 79.81 567 LEU A O 1
ATOM 4528 N N . ASP A 1 568 ? -5.324 3.670 -25.949 1.00 77.81 568 ASP A N 1
ATOM 4529 C CA . ASP A 1 568 ? -4.834 4.027 -24.601 1.00 77.81 568 ASP A CA 1
ATOM 4530 C C . ASP A 1 568 ? -3.840 5.206 -24.552 1.00 77.81 568 ASP A C 1
ATOM 4532 O O . ASP A 1 568 ? -3.037 5.346 -23.630 1.00 77.81 568 ASP A O 1
ATOM 4536 N N . PHE A 1 569 ? -3.893 6.105 -25.534 1.00 82.94 569 PHE A N 1
ATOM 4537 C CA . PHE A 1 569 ? -3.309 7.427 -25.349 1.00 82.94 569 PHE A CA 1
ATOM 4538 C C . PHE A 1 569 ? -4.187 8.214 -24.385 1.00 82.94 569 PHE A C 1
ATOM 4540 O O . PHE A 1 569 ? -5.399 8.310 -24.574 1.00 82.94 569 PHE A O 1
ATOM 4547 N N . ARG A 1 570 ? -3.573 8.799 -23.360 1.00 79.62 570 ARG A N 1
ATOM 4548 C CA . ARG A 1 570 ? -4.233 9.646 -22.368 1.00 79.62 570 ARG A CA 1
ATOM 4549 C C . ARG A 1 570 ? -3.858 11.114 -22.599 1.00 79.62 570 ARG A C 1
ATOM 4551 O O . ARG A 1 570 ? -2.723 11.366 -23.015 1.00 79.62 570 ARG A O 1
ATOM 4558 N N . PRO A 1 571 ? -4.779 12.067 -22.362 1.00 80.44 571 PRO A N 1
ATOM 4559 C CA . PRO A 1 571 ? -4.468 13.493 -22.349 1.00 80.44 571 PRO A CA 1
ATOM 4560 C C . PRO A 1 571 ? -3.232 13.812 -21.509 1.00 80.44 571 PRO A C 1
ATOM 4562 O O . PRO A 1 571 ? -3.108 13.340 -20.379 1.00 80.44 571 PRO A O 1
ATOM 4565 N N . ASP A 1 572 ? -2.340 14.630 -22.056 1.00 77.12 572 ASP A N 1
ATOM 4566 C CA . ASP A 1 572 ? -1.309 15.318 -21.289 1.00 77.12 572 ASP A CA 1
ATOM 4567 C C . ASP A 1 572 ? -1.775 16.758 -21.052 1.00 77.12 572 ASP A C 1
ATOM 4569 O O . ASP A 1 572 ? -2.221 17.440 -21.982 1.00 77.12 572 ASP A O 1
ATOM 4573 N N . VAL A 1 573 ? -1.758 17.184 -19.789 1.00 70.81 573 VAL A N 1
ATOM 4574 C CA . VAL A 1 573 ? -2.457 18.392 -19.326 1.00 70.81 573 VAL A CA 1
ATOM 4575 C C . VAL A 1 573 ? -1.555 19.180 -18.366 1.00 70.81 573 VAL A C 1
ATOM 4577 O O . VAL A 1 573 ? -1.757 19.138 -17.153 1.00 70.81 573 VAL A O 1
ATOM 4580 N N . PRO A 1 574 ? -0.515 19.864 -18.881 1.00 54.88 574 PRO A N 1
ATOM 4581 C CA . PRO A 1 574 ? 0.427 20.619 -18.055 1.00 54.88 574 PRO A CA 1
ATOM 4582 C C . PRO A 1 574 ? -0.115 21.984 -17.595 1.00 54.88 574 PRO A C 1
ATOM 4584 O O . PRO A 1 574 ? 0.482 22.595 -16.711 1.00 54.88 574 PRO A O 1
ATOM 4587 N N . ASP A 1 575 ? -1.212 22.474 -18.185 1.00 64.50 575 ASP A N 1
ATOM 4588 C CA . ASP A 1 575 ? -1.821 23.765 -17.860 1.00 64.50 575 ASP A CA 1
ATOM 4589 C C . ASP A 1 575 ? -3.351 23.791 -18.055 1.00 64.50 575 ASP A C 1
ATOM 4591 O O . ASP A 1 575 ? -3.965 22.899 -18.647 1.00 64.50 575 ASP A O 1
ATOM 4595 N N . GLU A 1 576 ? -3.965 24.853 -17.533 1.00 51.56 576 GLU A N 1
ATOM 4596 C CA . GLU A 1 576 ? -5.411 25.079 -17.493 1.00 51.56 576 GLU A CA 1
ATOM 4597 C C . GLU A 1 576 ? -6.031 25.412 -18.869 1.00 51.56 576 GLU A C 1
ATOM 4599 O O . GLU A 1 576 ? -7.199 25.106 -19.128 1.00 51.56 576 GLU A O 1
ATOM 4604 N N . ALA A 1 577 ? -5.263 25.994 -19.795 1.00 66.88 577 ALA A N 1
ATOM 4605 C CA . ALA A 1 577 ? -5.747 26.296 -21.142 1.00 66.88 577 ALA A CA 1
ATOM 4606 C C . ALA A 1 577 ? -5.863 25.012 -21.983 1.00 66.88 577 ALA A C 1
ATOM 4608 O O . ALA A 1 577 ? -6.843 24.824 -22.710 1.00 66.88 577 ALA A O 1
ATOM 4609 N N . LEU A 1 578 ? -4.907 24.090 -21.833 1.00 70.00 578 LEU A N 1
ATOM 4610 C CA . LEU A 1 578 ? -4.990 22.739 -22.387 1.00 70.00 578 LEU A CA 1
ATOM 4611 C C . LEU A 1 578 ? -6.078 21.906 -21.693 1.00 70.00 578 LEU A C 1
ATOM 4613 O O . LEU A 1 578 ? -6.816 21.203 -22.384 1.00 70.00 578 LEU A O 1
ATOM 4617 N N . LEU A 1 579 ? -6.258 22.032 -20.370 1.00 64.75 579 LEU A N 1
ATOM 4618 C CA . LEU A 1 579 ? -7.360 21.386 -19.638 1.00 64.75 579 LEU A CA 1
ATOM 4619 C C . LEU A 1 579 ? -8.729 21.763 -20.218 1.00 64.75 579 LEU A C 1
ATOM 4621 O O . LEU A 1 579 ? -9.548 20.886 -20.486 1.00 64.75 579 LEU A O 1
ATOM 4625 N N . ASN A 1 580 ? -8.985 23.053 -20.446 1.00 69.75 580 ASN A N 1
ATOM 4626 C CA . ASN A 1 580 ? -10.278 23.509 -20.957 1.00 69.75 580 ASN A CA 1
ATOM 4627 C C . ASN A 1 580 ? -10.536 23.058 -22.409 1.00 69.75 580 ASN A C 1
ATOM 4629 O O . ASN A 1 580 ? -11.666 22.696 -22.744 1.00 69.75 580 ASN A O 1
ATOM 4633 N N . ARG A 1 581 ? -9.493 22.954 -23.246 1.00 81.62 581 ARG A N 1
ATOM 4634 C CA . ARG A 1 581 ? -9.596 22.357 -24.593 1.00 81.62 581 ARG A CA 1
ATOM 4635 C C . ARG A 1 581 ? -9.844 20.845 -24.544 1.00 81.62 581 ARG A C 1
ATOM 4637 O O . ARG A 1 581 ? -10.634 20.336 -25.336 1.00 81.62 581 ARG A O 1
ATOM 4644 N N . TRP A 1 582 ? -9.271 20.131 -23.572 1.00 77.75 582 TRP A N 1
ATOM 4645 C CA . TRP A 1 582 ? -9.598 18.723 -23.320 1.00 77.75 582 TRP A CA 1
ATOM 4646 C C . TRP A 1 582 ? -11.037 18.525 -22.816 1.00 77.75 582 TRP A C 1
ATOM 4648 O O . TRP A 1 582 ? -11.736 17.656 -23.344 1.00 77.75 582 TRP A O 1
ATOM 4658 N N . LYS A 1 583 ? -11.520 19.367 -21.884 1.00 65.44 583 LYS A N 1
ATOM 4659 C CA . LYS A 1 583 ? -12.936 19.403 -21.453 1.00 65.44 583 LYS A CA 1
ATOM 4660 C C . LYS A 1 583 ? -13.876 19.595 -22.660 1.00 65.44 583 LYS A C 1
ATOM 4662 O O . LYS A 1 583 ? -14.910 18.931 -22.735 1.00 65.44 583 LYS A O 1
ATOM 4667 N N . GLN A 1 584 ? -13.518 20.458 -23.618 1.00 76.44 584 GLN A N 1
ATOM 4668 C CA . GLN A 1 584 ? -14.284 20.666 -24.855 1.00 76.44 584 GLN A CA 1
ATOM 4669 C C . GLN A 1 584 ? -14.244 19.444 -25.791 1.00 76.44 584 GLN A C 1
ATOM 4671 O O . GLN A 1 584 ? -15.301 18.944 -26.172 1.00 76.44 584 GLN A O 1
ATOM 4676 N N . ALA A 1 585 ? -13.060 18.913 -26.113 1.00 78.38 585 ALA A N 1
ATOM 4677 C CA . ALA A 1 585 ? -12.921 17.780 -27.034 1.00 78.38 585 ALA A CA 1
ATOM 4678 C C . ALA A 1 585 ? -13.652 16.512 -26.545 1.00 78.38 585 ALA A C 1
ATOM 4680 O O . ALA A 1 585 ? -14.240 15.786 -27.346 1.00 78.38 585 ALA A O 1
ATOM 4681 N N . TYR A 1 586 ? -13.673 16.255 -25.230 1.00 68.56 586 TYR A N 1
ATOM 4682 C CA . TYR A 1 586 ? -14.460 15.158 -24.649 1.00 68.56 586 TYR A CA 1
ATOM 4683 C C . TYR A 1 586 ? -15.972 15.400 -24.764 1.00 68.56 586 TYR A C 1
ATOM 4685 O O . TYR A 1 586 ? -16.706 14.481 -25.131 1.00 68.56 586 TYR A O 1
ATOM 4693 N N . ARG A 1 587 ? -16.432 16.636 -24.517 1.00 71.50 587 ARG A N 1
ATOM 4694 C CA . ARG A 1 587 ? -17.843 17.034 -24.659 1.00 71.50 587 ARG A CA 1
ATOM 4695 C C . ARG A 1 587 ? -18.339 16.850 -26.095 1.00 71.50 587 ARG A C 1
ATOM 4697 O O . ARG A 1 587 ? -19.407 16.283 -26.293 1.00 71.50 587 ARG A O 1
ATOM 4704 N N . GLU A 1 588 ? -17.557 17.276 -27.085 1.00 74.44 588 GLU A N 1
ATOM 4705 C CA . GLU A 1 588 ? -17.889 17.127 -28.513 1.00 74.44 588 GLU A CA 1
ATOM 4706 C C . GLU A 1 588 ? -17.834 15.664 -28.991 1.00 74.44 588 GLU A C 1
ATOM 4708 O O . GLU A 1 588 ? -18.559 15.285 -29.908 1.00 74.44 588 GLU A O 1
ATOM 4713 N N . LEU A 1 589 ? -17.037 14.815 -28.332 1.00 68.69 589 LEU A N 1
ATOM 4714 C CA . LEU A 1 589 ? -17.028 13.362 -28.540 1.00 68.69 589 LEU A CA 1
ATOM 4715 C C . LEU A 1 589 ? -18.138 12.604 -27.788 1.00 68.69 589 LEU A C 1
ATOM 4717 O O . LEU A 1 589 ? -18.262 11.393 -27.974 1.00 68.69 589 LEU A O 1
ATOM 4721 N N . GLY A 1 590 ? -18.922 13.274 -26.937 1.00 53.97 590 GLY A N 1
ATOM 4722 C CA . GLY A 1 590 ? -19.923 12.629 -26.080 1.00 53.97 590 GLY A CA 1
ATOM 4723 C C . GLY A 1 590 ? -19.326 11.701 -25.012 1.00 53.97 590 GLY A C 1
ATOM 4724 O O . GLY A 1 590 ? -20.011 10.797 -24.537 1.00 53.97 590 GLY A O 1
ATOM 4725 N N . LEU A 1 591 ? -18.052 11.891 -24.653 1.00 51.00 591 LEU A N 1
ATOM 4726 C CA . LEU A 1 591 ? -17.347 11.079 -23.660 1.00 51.00 591 LEU A CA 1
ATOM 4727 C C . LEU A 1 591 ? -17.426 11.727 -22.267 1.00 51.00 591 LEU A C 1
ATOM 4729 O O . LEU A 1 591 ? -17.236 12.941 -22.154 1.00 51.00 591 LEU A O 1
ATOM 4733 N N . PRO A 1 592 ? -17.639 10.948 -21.188 1.00 45.97 592 PRO A N 1
ATOM 4734 C CA . PRO A 1 592 ? -17.594 11.482 -19.833 1.00 45.97 592 PRO A CA 1
ATOM 4735 C C . PRO A 1 592 ? -16.175 11.958 -19.491 1.00 45.97 592 PRO A C 1
ATOM 4737 O O . PRO A 1 592 ? -15.202 11.219 -19.648 1.00 45.97 592 PRO A O 1
ATOM 4740 N N . TYR A 1 593 ? -16.065 13.195 -19.005 1.00 49.41 593 TYR A N 1
ATOM 4741 C CA . TYR A 1 593 ? -14.832 13.752 -18.452 1.00 49.41 593 TYR A CA 1
ATOM 4742 C C . TYR A 1 593 ? -14.994 13.907 -16.935 1.00 49.41 593 TYR A C 1
ATOM 4744 O O . TYR A 1 593 ? -15.677 14.822 -16.479 1.00 49.41 593 TYR A O 1
ATOM 4752 N N . GLY A 1 594 ? -14.383 13.001 -16.168 1.00 58.25 594 GLY A N 1
ATOM 4753 C CA . GLY A 1 594 ? -14.445 12.972 -14.702 1.00 58.25 594 GLY A CA 1
ATOM 4754 C C . GLY A 1 594 ? -15.130 11.726 -14.132 1.00 58.25 594 GLY A C 1
ATOM 4755 O O . GLY A 1 594 ? -15.419 10.765 -14.845 1.00 58.25 594 GLY A O 1
ATOM 4756 N N . VAL A 1 595 ? -15.360 11.753 -12.819 1.00 67.69 595 VAL A N 1
ATOM 4757 C CA . VAL A 1 595 ? -16.072 10.720 -12.048 1.00 67.69 595 VAL A CA 1
ATOM 4758 C C . VAL A 1 595 ? -17.572 11.026 -11.980 1.00 67.69 595 VAL A C 1
ATOM 4760 O O . VAL A 1 595 ? -17.976 12.187 -12.054 1.00 67.69 595 VAL A O 1
ATOM 4763 N N . LYS A 1 596 ? -18.410 10.003 -11.781 1.00 80.25 596 LYS A N 1
ATOM 4764 C CA . LYS A 1 596 ? -19.833 10.189 -11.455 1.00 80.25 596 LYS A CA 1
ATOM 4765 C C . LYS A 1 596 ? -20.000 10.192 -9.935 1.00 80.25 596 LYS A C 1
ATOM 4767 O O . LYS A 1 596 ? -19.561 9.265 -9.266 1.00 80.25 596 LYS A O 1
ATOM 4772 N N . VAL A 1 597 ? -20.651 11.216 -9.390 1.00 86.38 597 VAL A N 1
ATOM 4773 C CA . VAL A 1 597 ? -20.872 11.363 -7.941 1.00 86.38 597 VAL A CA 1
ATOM 4774 C C . VAL A 1 597 ? -22.357 11.212 -7.624 1.00 86.38 597 VAL A C 1
ATOM 4776 O O . VAL A 1 597 ? -23.211 11.687 -8.370 1.00 86.38 597 VAL A O 1
ATOM 4779 N N . MET A 1 598 ? -22.659 10.536 -6.520 1.00 91.69 598 MET A N 1
ATOM 4780 C CA . MET A 1 598 ? -23.991 10.434 -5.924 1.00 91.69 598 MET A CA 1
ATOM 4781 C C . MET A 1 598 ? -23.842 10.773 -4.441 1.00 91.69 598 MET A C 1
ATOM 4783 O O . MET A 1 598 ? -22.957 10.227 -3.786 1.00 91.69 598 MET A O 1
ATOM 4787 N N . SER A 1 599 ? -24.658 11.672 -3.900 1.00 94.88 599 SER A N 1
ATOM 4788 C CA . SER A 1 599 ? -24.505 12.128 -2.515 1.00 94.88 599 SER A CA 1
ATOM 4789 C C . SER A 1 599 ? -25.819 12.615 -1.926 1.00 94.88 599 SER A C 1
ATOM 4791 O O . SER A 1 599 ? -26.587 13.267 -2.630 1.00 94.88 599 SER A O 1
ATOM 4793 N N . ALA A 1 600 ? -26.037 12.357 -0.639 1.00 95.25 600 ALA A N 1
ATOM 4794 C CA . ALA A 1 600 ? -27.151 12.914 0.125 1.00 95.25 600 ALA A CA 1
ATOM 4795 C C . ALA A 1 600 ? -26.735 13.143 1.584 1.00 95.25 600 ALA A C 1
ATOM 4797 O O . ALA A 1 600 ? -25.843 12.461 2.097 1.00 95.25 600 ALA A O 1
ATOM 4798 N N . THR A 1 601 ? -27.397 14.094 2.239 1.00 94.56 601 THR A N 1
ATOM 4799 C CA . THR A 1 601 ? -27.273 14.374 3.674 1.00 94.56 601 THR A CA 1
ATOM 4800 C C . THR A 1 601 ? -28.654 14.680 4.257 1.00 94.56 601 THR A C 1
ATOM 4802 O O . THR A 1 601 ? -29.462 15.338 3.597 1.00 94.56 601 THR A O 1
ATOM 4805 N N . ARG A 1 602 ? -28.960 14.176 5.457 1.00 91.88 602 ARG A N 1
ATOM 4806 C CA . ARG A 1 602 ? -30.246 14.372 6.149 1.00 91.88 602 ARG A CA 1
ATOM 4807 C C . ARG A 1 602 ? -30.035 14.520 7.660 1.00 91.88 602 ARG A C 1
ATOM 4809 O O . ARG A 1 602 ? -29.264 13.738 8.213 1.00 91.88 602 ARG A O 1
ATOM 4816 N N . PRO A 1 603 ? -30.757 15.423 8.350 1.00 90.06 603 PRO A N 1
ATOM 4817 C CA . PRO A 1 603 ? -30.759 15.463 9.808 1.00 90.06 603 PRO A CA 1
ATOM 4818 C C . PRO A 1 603 ? -31.447 14.227 10.404 1.00 90.06 603 PRO A C 1
ATOM 4820 O O . PRO A 1 603 ? -32.351 13.635 9.805 1.00 90.06 603 PRO A O 1
ATOM 4823 N N . GLY A 1 604 ? -31.071 13.865 11.625 1.00 83.94 604 GLY A N 1
ATOM 4824 C CA . GLY A 1 604 ? -31.690 12.785 12.373 1.00 83.94 604 GLY A CA 1
ATOM 4825 C C . GLY A 1 604 ? -33.138 13.082 12.755 1.00 83.94 604 GLY A C 1
ATOM 4826 O O . GLY A 1 604 ? -33.524 14.225 12.991 1.00 83.94 604 GLY A O 1
ATOM 4827 N N . SER A 1 605 ? -33.948 12.029 12.906 1.00 74.06 605 SER A N 1
ATOM 4828 C CA . SER A 1 605 ? -35.413 12.081 13.098 1.00 74.06 605 SER A CA 1
ATOM 4829 C C . SER A 1 605 ? -35.908 12.697 14.429 1.00 74.06 605 SER A C 1
ATOM 4831 O O . SER A 1 605 ? -37.048 12.468 14.839 1.00 74.06 605 SER A O 1
ATOM 4833 N N . ALA A 1 606 ? -35.055 13.458 15.119 1.00 61.16 606 ALA A N 1
ATOM 4834 C CA . ALA A 1 606 ? -35.356 14.269 16.300 1.00 61.16 606 ALA A CA 1
ATOM 4835 C C . ALA A 1 606 ? -34.537 15.585 16.379 1.00 61.16 606 ALA A C 1
ATOM 4837 O O . ALA A 1 606 ? -34.629 16.283 17.389 1.00 61.16 606 ALA A O 1
ATOM 4838 N N . ALA A 1 607 ? -33.730 15.915 15.362 1.00 63.50 607 ALA A N 1
ATOM 4839 C CA . ALA A 1 607 ? -32.909 17.125 15.303 1.00 63.50 607 ALA A CA 1
ATOM 4840 C C . ALA A 1 607 ? -33.642 18.276 14.587 1.00 63.50 607 ALA A C 1
ATOM 4842 O O . ALA A 1 607 ? -34.491 18.050 13.726 1.00 63.50 607 ALA A O 1
ATOM 4843 N N . SER A 1 608 ? -33.319 19.522 14.945 1.00 61.91 608 SER A N 1
ATOM 4844 C CA . SER A 1 608 ? -33.876 20.740 14.325 1.00 61.91 608 SER A CA 1
ATOM 4845 C C . SER A 1 608 ? -32.980 21.353 13.244 1.00 61.91 608 SER A C 1
ATOM 4847 O O . SER A 1 608 ? -33.418 22.242 12.519 1.00 61.91 608 SER A O 1
ATOM 4849 N N . ALA A 1 609 ? -31.733 20.899 13.146 1.00 76.50 609 ALA A N 1
ATOM 4850 C CA . ALA A 1 609 ? -30.759 21.270 12.131 1.00 76.50 609 ALA A CA 1
ATOM 4851 C C . ALA A 1 609 ? -29.814 20.083 11.904 1.00 76.50 609 ALA A C 1
ATOM 4853 O O . ALA A 1 609 ? -29.613 19.289 12.818 1.00 76.50 609 ALA A O 1
ATOM 4854 N N . ASN A 1 610 ? -29.255 19.995 10.700 1.00 86.56 610 ASN A N 1
ATOM 4855 C CA . ASN A 1 610 ? -28.216 19.037 10.334 1.00 86.56 610 ASN A CA 1
ATOM 4856 C C . ASN A 1 610 ? -26.844 19.613 10.734 1.00 86.56 610 ASN A C 1
ATOM 4858 O O . ASN A 1 610 ? -26.567 20.775 10.403 1.00 86.56 610 ASN A O 1
ATOM 4862 N N . GLU A 1 611 ? -26.014 18.854 11.451 1.00 90.19 611 GLU A N 1
ATOM 4863 C CA . GLU A 1 611 ? -24.624 19.235 11.753 1.00 90.19 611 GLU A CA 1
ATOM 4864 C C . GLU A 1 611 ? -23.617 18.684 10.727 1.00 90.19 611 GLU A C 1
ATOM 4866 O O . GLU A 1 611 ? -22.524 19.247 10.610 1.00 90.19 611 GLU A O 1
ATOM 4871 N N . ASP A 1 612 ? -23.996 17.658 9.952 1.00 94.69 612 ASP A N 1
ATOM 4872 C CA . ASP A 1 612 ? -23.183 17.093 8.868 1.00 94.69 612 ASP A CA 1
ATOM 4873 C C . ASP A 1 612 ? -22.954 18.085 7.707 1.00 94.69 612 ASP A C 1
ATOM 4875 O O . ASP A 1 612 ? -23.753 18.987 7.429 1.00 94.69 612 ASP A O 1
ATOM 4879 N N . ALA A 1 613 ? -21.888 17.846 6.937 1.00 94.75 613 ALA A N 1
ATOM 4880 C CA . ALA A 1 613 ? -21.658 18.465 5.637 1.00 94.75 613 ALA A CA 1
ATOM 4881 C C . ALA A 1 613 ? -21.096 17.478 4.596 1.00 94.75 613 ALA A C 1
ATOM 4883 O O . ALA A 1 613 ? -20.347 16.546 4.902 1.00 94.75 613 ALA A O 1
ATOM 4884 N N . LEU A 1 614 ? -21.422 17.731 3.326 1.00 96.06 614 LEU A N 1
ATOM 4885 C CA . LEU A 1 614 ? -20.870 17.022 2.172 1.00 96.06 614 LEU A CA 1
ATOM 4886 C C . LEU A 1 614 ? -19.693 17.807 1.581 1.00 96.06 614 LEU A C 1
ATOM 4888 O O . LEU A 1 614 ? -19.786 19.017 1.375 1.00 96.06 614 LEU A O 1
ATOM 4892 N N . VAL A 1 615 ? -18.614 17.105 1.243 1.00 94.31 615 VAL A N 1
ATOM 4893 C CA . VAL A 1 615 ? -17.516 17.622 0.417 1.00 94.31 615 VAL A CA 1
ATOM 4894 C C . VAL A 1 615 ? -17.714 17.070 -0.992 1.00 94.31 615 VAL A C 1
ATOM 4896 O O . VAL A 1 615 ? -17.603 15.863 -1.202 1.00 94.31 615 VAL A O 1
ATOM 4899 N N . VAL A 1 616 ? -18.016 17.939 -1.958 1.00 88.75 616 VAL A N 1
ATOM 4900 C CA . VAL A 1 616 ? -18.118 17.577 -3.381 1.00 88.75 616 VAL A CA 1
ATOM 4901 C C . VAL A 1 616 ? -17.512 18.695 -4.228 1.00 88.75 616 VAL A C 1
ATOM 4903 O O . VAL A 1 616 ? -18.149 19.713 -4.481 1.00 88.75 616 VAL A O 1
ATOM 4906 N N . ASP A 1 617 ? -16.282 18.484 -4.690 1.00 82.69 617 ASP A N 1
ATOM 4907 C CA . ASP A 1 617 ? -15.577 19.348 -5.637 1.00 82.69 617 ASP A CA 1
ATOM 4908 C C . ASP A 1 617 ? -15.245 18.556 -6.919 1.00 82.69 617 ASP A C 1
ATOM 4910 O O . ASP A 1 617 ? -14.294 17.762 -6.948 1.00 82.69 617 ASP A O 1
ATOM 4914 N N . PRO A 1 618 ? -16.026 18.743 -8.000 1.00 71.38 618 PRO A N 1
ATOM 4915 C CA . PRO A 1 618 ? -15.766 18.117 -9.291 1.00 71.38 618 PRO A CA 1
ATOM 4916 C C . PRO A 1 618 ? -14.486 18.580 -9.999 1.00 71.38 618 PRO A C 1
ATOM 4918 O O . PRO A 1 618 ? -14.019 17.849 -10.871 1.00 71.38 618 PRO A O 1
ATOM 4921 N N . GLU A 1 619 ? -13.921 19.743 -9.659 1.00 67.75 619 GLU A N 1
ATOM 4922 C CA . GLU A 1 619 ? -12.768 20.337 -10.355 1.00 67.75 619 GLU A CA 1
ATOM 4923 C C . GLU A 1 619 ? -11.434 20.013 -9.667 1.00 67.75 619 GLU A C 1
ATOM 4925 O O . GLU A 1 619 ? -10.481 19.629 -10.345 1.00 67.75 619 GLU A O 1
ATOM 4930 N N . ALA A 1 620 ? -11.368 20.062 -8.331 1.00 69.12 620 ALA A N 1
ATOM 4931 C CA . ALA A 1 620 ? -10.223 19.553 -7.564 1.00 69.12 620 ALA A CA 1
ATOM 4932 C C . ALA A 1 620 ? -10.245 18.019 -7.382 1.00 69.12 620 ALA A C 1
ATOM 4934 O O . ALA A 1 620 ? -9.268 17.434 -6.899 1.00 69.12 620 ALA A O 1
ATOM 4935 N N . HIS A 1 621 ? -11.350 17.371 -7.773 1.00 83.00 621 HIS A N 1
ATOM 4936 C CA . HIS A 1 621 ? -11.649 15.948 -7.584 1.00 83.00 621 HIS A CA 1
ATOM 4937 C C . HIS A 1 621 ? -11.654 15.497 -6.112 1.00 83.00 621 HIS A C 1
ATOM 4939 O O . HIS A 1 621 ? -11.199 14.392 -5.800 1.00 83.00 621 HIS A O 1
ATOM 4945 N N . VAL A 1 622 ? -12.151 16.350 -5.208 1.00 90.69 622 VAL A N 1
ATOM 4946 C CA . VAL A 1 622 ? -12.226 16.091 -3.758 1.00 90.69 622 VAL A CA 1
ATOM 4947 C C . VAL A 1 622 ? -13.659 15.742 -3.363 1.00 90.69 622 VAL A C 1
ATOM 4949 O O . VAL A 1 622 ? -14.596 16.477 -3.663 1.00 90.69 622 VAL A O 1
ATOM 4952 N N . TYR A 1 623 ? -13.831 14.622 -2.665 1.00 94.50 623 TYR A N 1
ATOM 4953 C CA . TYR A 1 623 ? -15.130 14.051 -2.314 1.00 94.50 623 TYR A CA 1
ATOM 4954 C C . TYR A 1 623 ? -15.106 13.509 -0.883 1.00 94.50 623 TYR A C 1
ATOM 4956 O O . TYR A 1 623 ? -14.092 12.965 -0.448 1.00 94.50 623 TYR A O 1
ATOM 4964 N N . GLY A 1 624 ? -16.203 13.611 -0.136 1.00 96.94 624 GLY A N 1
ATOM 4965 C CA . GLY A 1 624 ? -16.242 13.083 1.227 1.00 96.94 624 GLY A CA 1
ATOM 4966 C C . GLY A 1 624 ? -17.420 13.541 2.071 1.00 96.94 624 GLY A C 1
ATOM 4967 O O . GLY A 1 624 ? -18.282 14.293 1.622 1.00 96.94 624 GLY A O 1
ATOM 4968 N N . VAL A 1 625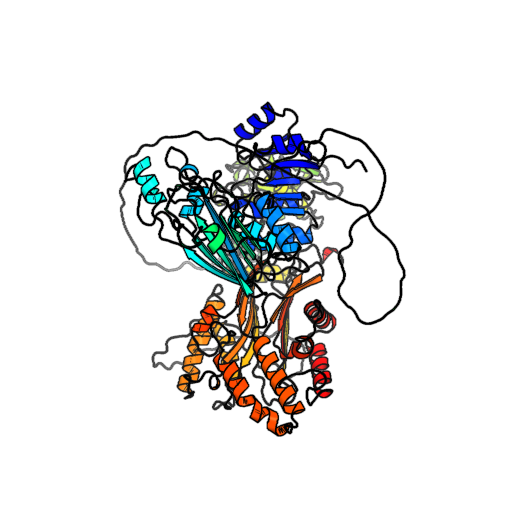 ? -17.418 13.099 3.323 1.00 98.19 625 VAL A N 1
ATOM 4969 C CA . VAL A 1 625 ? -18.391 13.493 4.350 1.00 98.19 625 VAL A CA 1
ATOM 4970 C C . VAL A 1 625 ? -17.683 14.050 5.579 1.00 98.19 625 VAL A C 1
ATOM 4972 O O . VAL A 1 625 ? -16.534 13.692 5.862 1.00 98.19 625 VAL A O 1
ATOM 4975 N N . VAL A 1 626 ? -18.390 14.905 6.310 1.00 97.81 626 VAL A N 1
ATOM 4976 C CA . VAL A 1 626 ? -17.963 15.513 7.569 1.00 97.81 626 VAL A CA 1
ATOM 4977 C C . VAL A 1 626 ? -19.143 15.453 8.543 1.00 97.81 626 VAL A C 1
ATOM 4979 O O . VAL A 1 626 ? -20.201 15.966 8.200 1.00 97.81 626 VAL A O 1
ATOM 4982 N N . ASP A 1 627 ? -18.967 14.853 9.721 1.00 96.56 627 ASP A N 1
ATOM 4983 C CA . ASP A 1 627 ? -19.927 14.892 10.841 1.00 96.56 627 ASP A CA 1
ATOM 4984 C C . ASP A 1 627 ? -19.578 16.034 11.807 1.00 96.56 627 ASP A C 1
ATOM 4986 O O . ASP A 1 627 ? -18.404 16.289 12.120 1.00 96.56 627 ASP A O 1
ATOM 4990 N N . GLY A 1 628 ? -20.615 16.742 12.253 1.00 94.25 628 GLY A N 1
ATOM 4991 C CA . GLY A 1 628 ? -20.538 17.852 13.190 1.00 94.25 628 GLY A CA 1
ATOM 4992 C C . GLY A 1 628 ? -20.552 17.399 14.653 1.00 94.25 628 GLY A C 1
ATOM 4993 O O . GLY A 1 628 ? -21.576 17.091 15.256 1.00 94.25 628 GLY A O 1
ATOM 4994 N N . VAL A 1 629 ? -19.396 17.486 15.306 1.00 90.50 629 VAL A N 1
ATOM 4995 C CA . VAL A 1 629 ? -19.212 17.059 16.698 1.00 90.50 629 VAL A CA 1
ATOM 4996 C C . VAL A 1 629 ? -19.514 18.210 17.666 1.00 90.50 629 VAL A C 1
ATOM 4998 O O . VAL A 1 629 ? -18.609 18.822 18.247 1.00 90.50 629 VAL A O 1
ATOM 5001 N N . SER A 1 630 ? -20.799 18.495 17.895 1.00 85.50 630 SER A N 1
ATOM 5002 C CA . SER A 1 630 ? -21.262 19.485 18.884 1.00 85.50 630 SER A CA 1
ATOM 5003 C C . SER A 1 630 ? -20.687 19.283 20.302 1.00 85.50 630 SER A C 1
ATOM 5005 O O . SER A 1 630 ? -20.254 18.193 20.700 1.00 85.50 630 SER A O 1
ATOM 5007 N N . ALA A 1 631 ? -20.646 20.348 21.106 1.00 83.81 631 ALA A N 1
ATOM 5008 C CA . ALA A 1 631 ? -20.085 20.333 22.464 1.00 83.81 631 ALA A CA 1
ATOM 5009 C C . ALA A 1 631 ? -21.039 19.713 23.512 1.00 83.81 631 ALA A C 1
ATOM 5011 O O . ALA A 1 631 ? -22.255 19.711 23.353 1.00 83.81 631 ALA A O 1
ATOM 5012 N N . MET A 1 632 ? -20.513 19.229 24.653 1.00 82.88 632 MET A N 1
ATOM 5013 C CA . MET A 1 632 ? -21.367 18.723 25.755 1.00 82.88 632 MET A CA 1
ATOM 5014 C C . MET A 1 632 ? -22.117 19.828 26.531 1.00 82.88 632 MET A C 1
ATOM 5016 O O . MET A 1 632 ? -22.875 19.532 27.462 1.00 82.88 632 MET A O 1
ATOM 5020 N N . LEU A 1 633 ? -21.865 21.092 26.197 1.00 81.62 633 LEU A N 1
ATOM 5021 C CA . LEU A 1 633 ? -22.688 22.244 26.547 1.00 81.62 633 LEU A CA 1
ATOM 5022 C C . LEU A 1 633 ? -23.259 22.771 25.224 1.00 81.62 633 LEU A C 1
ATOM 5024 O O . LEU A 1 633 ? -22.455 22.973 24.315 1.00 81.62 633 LEU A O 1
ATOM 5028 N N . PRO A 1 634 ? -24.582 22.988 25.099 1.00 80.88 634 PRO A N 1
ATOM 5029 C CA . PRO A 1 634 ? -25.152 23.581 23.895 1.00 80.88 634 PRO A CA 1
ATOM 5030 C C . PRO A 1 634 ? -24.499 24.926 23.572 1.00 80.88 634 PRO A C 1
ATOM 5032 O O . PRO A 1 634 ? -24.241 25.728 24.474 1.00 80.88 634 PRO A O 1
ATOM 5035 N N . TYR A 1 635 ? -24.252 25.148 22.287 1.00 86.81 635 TYR A N 1
ATOM 5036 C CA . TYR A 1 635 ? -23.803 26.412 21.725 1.00 86.81 635 TYR A CA 1
ATOM 5037 C C . TYR A 1 635 ? -24.471 26.591 20.368 1.00 86.81 635 TYR A C 1
ATOM 5039 O O . TYR A 1 635 ? -24.444 25.671 19.550 1.00 86.81 635 TYR A O 1
ATOM 5047 N N . GLU A 1 636 ? -25.004 27.785 20.158 1.00 87.62 636 GLU A N 1
ATOM 5048 C CA . GLU A 1 636 ? -25.536 28.302 18.903 1.00 87.62 636 GLU A CA 1
ATOM 5049 C C . GLU A 1 636 ? -24.935 29.705 18.719 1.00 87.62 636 GLU A C 1
ATOM 5051 O O . GLU A 1 636 ? -24.745 30.427 19.706 1.00 87.62 636 GLU A O 1
ATOM 5056 N N . ASP A 1 637 ? -24.594 30.079 17.486 1.00 86.69 637 ASP A N 1
ATOM 5057 C CA . ASP A 1 637 ? -24.187 31.447 17.148 1.00 86.69 637 ASP A CA 1
ATOM 5058 C C . ASP A 1 637 ? -25.399 32.366 16.876 1.00 86.69 637 ASP A C 1
ATOM 5060 O O . ASP A 1 637 ? -26.556 31.974 17.034 1.00 86.69 637 ASP A O 1
ATOM 5064 N N . GLU A 1 638 ? -25.152 33.615 16.468 1.00 84.75 638 GLU A N 1
ATOM 5065 C CA . GLU A 1 638 ? -26.218 34.590 16.175 1.00 84.75 638 GLU A CA 1
ATOM 5066 C C . GLU A 1 638 ? -27.104 34.201 14.969 1.00 84.75 638 GLU A C 1
ATOM 5068 O O . GLU A 1 638 ? -28.188 34.763 14.806 1.00 84.75 638 GLU A O 1
ATOM 5073 N N . ALA A 1 639 ? -26.680 33.230 14.149 1.00 83.88 639 ALA A N 1
ATOM 5074 C CA . ALA A 1 639 ? -27.456 32.652 13.051 1.00 83.88 639 ALA A CA 1
ATOM 5075 C C . ALA A 1 639 ? -28.163 31.334 13.437 1.00 83.88 639 ALA A C 1
ATOM 5077 O O . ALA A 1 639 ? -28.866 30.750 12.610 1.00 83.88 639 ALA A O 1
ATOM 5078 N N . GLY A 1 640 ? -27.999 30.860 14.678 1.00 84.94 640 GLY A N 1
ATOM 5079 C CA . GLY A 1 640 ? -28.529 29.576 15.141 1.00 84.94 640 GLY A CA 1
ATOM 5080 C C . GLY A 1 640 ? -27.720 28.365 14.664 1.00 84.94 640 GLY A C 1
ATOM 5081 O O . GLY A 1 640 ? -28.234 27.245 14.672 1.00 84.94 640 GLY A O 1
ATOM 5082 N N . PHE A 1 641 ? -26.473 28.549 14.217 1.00 87.69 641 PHE A N 1
ATOM 5083 C CA . PHE A 1 641 ? -25.605 27.433 13.846 1.00 87.69 641 PHE A CA 1
ATOM 5084 C C . PHE A 1 641 ? -24.901 26.860 15.071 1.00 87.69 641 PHE A C 1
ATOM 5086 O O . PHE A 1 641 ? -24.308 27.580 15.876 1.00 87.69 641 PHE A O 1
ATOM 5093 N N . THR A 1 642 ? -24.943 25.537 15.198 1.00 91.06 642 THR A N 1
ATOM 5094 C CA . THR A 1 642 ? -24.301 24.826 16.298 1.00 91.06 642 THR A CA 1
ATOM 5095 C C . THR A 1 642 ? -22.793 24.700 16.096 1.00 91.06 642 THR A C 1
ATOM 5097 O O . THR A 1 642 ? -22.262 24.820 14.988 1.00 91.06 642 THR A O 1
ATOM 5100 N N . GLY A 1 643 ? -22.076 24.411 17.184 1.00 90.88 643 GLY A N 1
ATOM 5101 C CA . GLY A 1 643 ? -20.622 24.250 17.150 1.00 90.88 643 GLY A CA 1
ATOM 5102 C C . GLY A 1 643 ? -20.131 23.167 16.177 1.00 90.88 643 GLY A C 1
ATOM 5103 O O . GLY A 1 643 ? -19.113 23.370 15.513 1.00 90.88 643 GLY A O 1
ATOM 5104 N N . GLY A 1 644 ? -20.847 22.040 16.058 1.00 92.06 644 GLY A N 1
ATOM 5105 C CA . GLY A 1 644 ? -20.509 20.990 15.092 1.00 92.06 644 GLY A CA 1
ATOM 5106 C C . GLY A 1 644 ? -20.699 21.456 13.649 1.00 92.06 644 GLY A C 1
ATOM 5107 O O . GLY A 1 644 ? -19.750 21.397 12.868 1.00 92.06 644 GLY A O 1
ATOM 5108 N N . ARG A 1 645 ? -21.853 22.058 13.326 1.00 92.56 645 ARG A N 1
ATOM 5109 C CA . ARG A 1 645 ? -22.135 22.625 11.993 1.00 92.56 645 ARG A CA 1
ATOM 5110 C C . ARG A 1 645 ? -21.102 23.678 11.567 1.00 92.56 645 ARG A C 1
ATOM 5112 O O . ARG A 1 645 ? -20.658 23.683 10.420 1.00 92.56 645 ARG A O 1
ATOM 5119 N N . ILE A 1 646 ? -20.671 24.544 12.490 1.00 92.69 646 ILE A N 1
ATOM 5120 C CA . ILE A 1 646 ? -19.620 25.551 12.244 1.00 92.69 646 ILE A CA 1
ATOM 5121 C C . ILE A 1 646 ? -18.266 24.889 11.948 1.00 92.69 646 ILE A C 1
ATOM 5123 O O . ILE A 1 646 ? -17.521 25.369 11.092 1.00 92.69 646 ILE A O 1
ATOM 5127 N N . ALA A 1 647 ? -17.930 23.795 12.637 1.00 94.88 647 ALA A N 1
ATOM 5128 C CA . ALA A 1 647 ? -16.703 23.047 12.379 1.00 94.88 647 ALA A CA 1
ATOM 5129 C C . ALA A 1 647 ? -16.751 22.297 11.038 1.00 94.88 647 ALA A C 1
ATOM 5131 O O . ALA A 1 647 ? -15.762 22.320 10.304 1.00 94.88 647 ALA A O 1
ATOM 5132 N N . ALA A 1 648 ? -17.890 21.691 10.693 1.00 94.81 648 ALA A N 1
ATOM 5133 C CA . ALA A 1 648 ? -18.079 21.000 9.422 1.00 94.81 648 ALA A CA 1
ATOM 5134 C C . ALA A 1 648 ? -17.971 21.968 8.230 1.00 94.81 648 ALA A C 1
ATOM 5136 O O . ALA A 1 648 ? -17.162 21.753 7.325 1.00 94.81 648 ALA A O 1
ATOM 5137 N N . ALA A 1 649 ? -18.690 23.096 8.279 1.00 92.25 649 ALA A N 1
ATOM 5138 C CA . ALA A 1 649 ? -18.639 24.133 7.247 1.00 92.25 649 ALA A CA 1
ATOM 5139 C C . ALA A 1 649 ? -17.226 24.719 7.055 1.00 92.25 649 ALA A C 1
ATOM 5141 O O . ALA A 1 649 ? -16.796 24.922 5.922 1.00 92.25 649 ALA A O 1
ATOM 5142 N N . LEU A 1 650 ? -16.473 24.931 8.142 1.00 93.25 650 LEU A N 1
ATOM 5143 C CA . LEU A 1 650 ? -15.094 25.432 8.087 1.00 93.25 650 LEU A CA 1
ATOM 5144 C C . LEU A 1 650 ? -14.117 24.445 7.421 1.00 93.25 650 LEU A C 1
ATOM 5146 O O . LEU A 1 650 ? -13.131 24.874 6.822 1.00 93.25 650 LEU A O 1
ATOM 5150 N N . LEU A 1 651 ? -14.364 23.133 7.512 1.00 95.25 651 LEU A N 1
ATOM 5151 C CA . LEU A 1 651 ? -13.561 22.139 6.795 1.00 95.25 651 LEU A CA 1
ATOM 5152 C C . LEU A 1 651 ? -13.895 22.123 5.297 1.00 95.25 651 LEU A C 1
ATOM 5154 O O . LEU A 1 651 ? -12.977 22.073 4.484 1.00 95.25 651 LEU A O 1
ATOM 5158 N N . VAL A 1 652 ? -15.176 22.234 4.932 1.00 92.12 652 VAL A N 1
ATOM 5159 C CA . VAL A 1 652 ? -15.613 22.378 3.529 1.00 92.12 652 VAL A CA 1
ATOM 5160 C C . VAL A 1 652 ? -14.989 23.634 2.896 1.00 92.12 652 VAL A C 1
ATOM 5162 O O . VAL A 1 652 ? -14.333 23.531 1.860 1.00 92.12 652 VAL A O 1
ATOM 5165 N N . GLU A 1 653 ? -15.083 24.782 3.580 1.00 89.31 653 GLU A N 1
ATOM 5166 C CA . GLU A 1 653 ? -14.452 26.063 3.208 1.00 89.31 653 GLU A CA 1
ATOM 5167 C C . GLU A 1 653 ? -12.937 25.906 2.967 1.00 89.31 653 GLU A C 1
ATOM 5169 O O . GLU A 1 653 ? -12.412 26.319 1.932 1.00 89.31 653 GLU A O 1
ATOM 5174 N N . ALA A 1 654 ? -12.226 25.250 3.890 1.00 86.75 654 ALA A N 1
ATOM 5175 C CA . ALA A 1 654 ? -10.776 25.059 3.815 1.00 86.75 654 ALA A CA 1
ATOM 5176 C C . ALA A 1 654 ? -10.305 24.067 2.732 1.00 86.75 654 ALA A C 1
ATOM 5178 O O . ALA A 1 654 ? -9.105 24.012 2.451 1.00 86.75 654 ALA A O 1
ATOM 5179 N N . LEU A 1 655 ? -11.214 23.288 2.139 1.00 85.06 655 LEU A N 1
ATOM 5180 C CA . LEU A 1 655 ? -10.939 22.367 1.029 1.00 85.06 655 LEU A CA 1
ATOM 5181 C C . LEU A 1 655 ? -11.253 22.980 -0.345 1.00 85.06 655 LEU A C 1
ATOM 5183 O O . LEU A 1 655 ? -10.953 22.352 -1.355 1.00 85.06 655 LEU A O 1
ATOM 5187 N N . GLY A 1 656 ? -11.847 24.180 -0.392 1.00 67.19 656 GLY A N 1
ATOM 5188 C CA . GLY A 1 656 ? -12.283 24.844 -1.629 1.00 67.19 656 GLY A CA 1
ATOM 5189 C C . GLY A 1 656 ? -13.620 24.344 -2.191 1.00 67.19 656 GLY A C 1
ATOM 5190 O O . GLY A 1 656 ? -14.117 24.911 -3.161 1.00 67.19 656 GLY A O 1
ATOM 5191 N N . ALA A 1 657 ? -14.226 23.328 -1.572 1.00 58.56 657 ALA A N 1
ATOM 5192 C CA . ALA A 1 657 ? -15.488 22.755 -2.021 1.00 58.56 657 ALA A CA 1
ATOM 5193 C C . ALA A 1 657 ? -16.672 23.694 -1.733 1.00 58.56 657 ALA A C 1
ATOM 5195 O O . ALA A 1 657 ? -16.734 24.353 -0.694 1.00 58.56 657 ALA A O 1
ATOM 5196 N N . GLY A 1 658 ? -17.650 23.726 -2.641 1.00 44.12 658 GLY A N 1
ATOM 5197 C CA . GLY A 1 658 ? -18.880 24.492 -2.442 1.00 44.12 658 GLY A CA 1
ATOM 5198 C C . GLY A 1 658 ? -19.753 23.889 -1.338 1.00 44.12 658 GLY A C 1
ATOM 5199 O O . GLY A 1 658 ? -19.962 22.677 -1.289 1.00 44.12 658 GLY A O 1
ATOM 5200 N N . THR A 1 659 ? -20.308 24.732 -0.467 1.00 39.47 659 THR A N 1
ATOM 5201 C CA . THR A 1 659 ? -21.253 24.308 0.575 1.00 39.47 659 THR A CA 1
ATOM 5202 C C . THR A 1 659 ? -22.598 23.926 -0.047 1.00 39.47 659 THR A C 1
ATOM 5204 O O . THR A 1 659 ? -23.452 24.787 -0.258 1.00 39.47 659 THR A O 1
ATOM 5207 N N . GLY A 1 660 ? -22.804 22.636 -0.331 1.00 34.69 660 GLY A N 1
ATOM 5208 C CA . GLY A 1 660 ? -24.045 22.081 -0.897 1.00 34.69 660 GLY A CA 1
ATOM 5209 C C . GLY A 1 660 ? -25.236 22.058 0.073 1.00 34.69 660 GLY A C 1
ATOM 5210 O O . GLY A 1 660 ? -25.863 21.017 0.234 1.00 34.69 660 GLY A O 1
ATOM 5211 N N . ALA A 1 661 ? -25.509 23.174 0.754 1.00 31.70 661 ALA A N 1
ATOM 5212 C CA . ALA A 1 661 ? -26.541 23.291 1.787 1.00 31.70 661 ALA A CA 1
ATOM 5213 C C . ALA A 1 661 ? -27.933 23.664 1.237 1.00 31.70 661 ALA A C 1
ATOM 5215 O O . ALA A 1 661 ? -28.937 23.324 1.859 1.00 31.70 661 ALA A O 1
ATOM 5216 N N . ASP A 1 662 ? -28.003 24.317 0.073 1.00 29.80 662 ASP A N 1
ATOM 5217 C CA . ASP A 1 662 ? -29.256 24.776 -0.540 1.00 29.80 662 ASP A CA 1
ATOM 5218 C C . ASP A 1 662 ? -29.775 23.769 -1.580 1.00 29.80 662 ASP A C 1
ATOM 5220 O O . ASP A 1 662 ? -29.699 23.982 -2.790 1.00 29.80 662 ASP A O 1
ATOM 5224 N N . ALA A 1 663 ? -30.299 22.642 -1.089 1.00 29.89 663 ALA A N 1
ATOM 5225 C CA . ALA A 1 663 ? -30.886 21.572 -1.905 1.00 29.89 663 ALA A CA 1
ATOM 5226 C C . ALA A 1 663 ? -32.366 21.276 -1.569 1.00 29.89 663 ALA A C 1
ATOM 5228 O O . ALA A 1 663 ? -32.857 20.193 -1.880 1.00 29.89 663 ALA A O 1
ATOM 5229 N N . ASP A 1 664 ? -33.090 22.232 -0.971 1.00 26.58 664 ASP A N 1
ATOM 5230 C CA . ASP A 1 664 ? -34.527 22.104 -0.671 1.00 26.58 664 ASP A CA 1
ATOM 5231 C C . ASP A 1 664 ? -35.374 23.228 -1.302 1.00 26.58 664 ASP A C 1
ATOM 5233 O O . ASP A 1 664 ? -35.682 24.251 -0.693 1.00 26.58 664 ASP A O 1
ATOM 5237 N N . SER A 1 665 ? -35.738 23.039 -2.574 1.00 25.86 665 SER A N 1
ATOM 5238 C CA . SER A 1 665 ? -37.001 23.537 -3.148 1.00 25.86 665 SER A CA 1
ATOM 5239 C C . SER A 1 665 ? -37.259 22.895 -4.519 1.00 25.86 665 SER A C 1
ATOM 5241 O O . SER A 1 665 ? -36.772 23.334 -5.558 1.00 25.86 665 SER A O 1
ATOM 5243 N N . GLY A 1 666 ? -38.031 21.806 -4.541 1.00 24.16 666 GLY A N 1
ATOM 5244 C CA . GLY A 1 666 ? -38.272 21.039 -5.766 1.00 24.16 666 GLY A CA 1
ATOM 5245 C C . GLY A 1 666 ? -39.369 21.612 -6.672 1.00 24.16 666 GLY A C 1
ATOM 5246 O O . GLY A 1 666 ? -40.549 21.431 -6.378 1.00 24.16 666 GLY A O 1
ATOM 5247 N N . ALA A 1 667 ? -39.003 22.197 -7.822 1.00 23.61 667 ALA A N 1
ATOM 5248 C CA . ALA A 1 667 ? -39.880 22.317 -8.997 1.00 23.61 667 ALA A CA 1
ATOM 5249 C C . ALA A 1 667 ? -39.121 22.678 -10.292 1.00 23.61 667 ALA A C 1
ATOM 5251 O O . ALA A 1 667 ? -38.265 23.555 -10.292 1.00 23.61 667 ALA A O 1
ATOM 5252 N N . GLY A 1 668 ? -39.552 22.108 -11.424 1.00 21.92 668 GLY A N 1
ATOM 5253 C CA . GLY A 1 668 ? -39.230 22.614 -12.768 1.00 21.92 668 GLY A CA 1
ATOM 5254 C C . GLY A 1 668 ? -38.149 21.841 -13.528 1.00 21.92 668 GLY A C 1
ATOM 5255 O O . GLY A 1 668 ? -37.210 21.306 -12.951 1.00 21.92 668 GLY A O 1
ATOM 5256 N N . ALA A 1 669 ? -38.299 21.776 -14.853 1.00 24.34 669 ALA A N 1
ATOM 5257 C CA . ALA A 1 669 ? -37.367 21.103 -15.750 1.00 24.34 669 ALA A CA 1
ATOM 5258 C C . ALA A 1 669 ? -36.880 22.044 -16.861 1.00 24.34 669 ALA A C 1
ATOM 5260 O O . ALA A 1 669 ? -37.689 22.706 -17.510 1.00 24.34 669 ALA A O 1
ATOM 5261 N N . GLY A 1 670 ? -35.579 21.977 -17.157 1.00 22.25 670 GLY A N 1
ATOM 5262 C CA . GLY A 1 670 ? -35.002 22.382 -18.440 1.00 22.25 670 GLY A CA 1
ATOM 5263 C C . GLY A 1 670 ? -34.492 23.822 -18.570 1.00 22.25 670 GLY A C 1
ATOM 5264 O O . GLY A 1 670 ? -34.629 24.645 -17.675 1.00 22.25 670 GLY A O 1
ATOM 5265 N N . ALA A 1 671 ? -33.939 24.069 -19.765 1.00 22.36 671 ALA A N 1
ATOM 5266 C CA . ALA A 1 671 ? -33.286 25.285 -20.264 1.00 22.36 671 ALA A CA 1
ATOM 5267 C C . ALA A 1 671 ? -31.889 25.616 -19.697 1.00 22.36 671 ALA A C 1
ATOM 5269 O O . ALA A 1 671 ? -31.702 25.880 -18.514 1.00 22.36 671 ALA A O 1
ATOM 5270 N N . CYS A 1 672 ? -30.913 25.700 -20.607 1.00 25.92 672 CYS A N 1
ATOM 5271 C CA . CYS A 1 672 ? -29.725 26.527 -20.410 1.00 25.92 672 CYS A CA 1
ATOM 5272 C C . CYS A 1 672 ? -30.131 28.008 -20.420 1.00 25.92 672 CYS A C 1
ATOM 5274 O O . CYS A 1 672 ? -30.992 28.399 -21.213 1.00 25.92 672 CYS A O 1
ATOM 5276 N N . ALA A 1 673 ? -29.444 28.837 -19.638 1.00 22.23 673 ALA A N 1
ATOM 5277 C CA . ALA A 1 673 ? -29.443 30.286 -19.800 1.00 22.23 673 ALA A CA 1
ATOM 5278 C C . ALA A 1 673 ? -28.024 30.829 -19.586 1.00 22.23 673 ALA A C 1
ATOM 5280 O O . ALA A 1 673 ? -27.232 30.249 -18.846 1.00 22.23 673 ALA A O 1
ATOM 5281 N N . ASP A 1 674 ? -27.725 31.912 -20.291 1.00 21.48 674 ASP A N 1
ATOM 5282 C CA . ASP A 1 674 ? -26.424 32.582 -20.356 1.00 21.48 674 ASP A CA 1
ATOM 5283 C C . ASP A 1 674 ? -26.468 33.902 -19.548 1.00 21.48 674 ASP A C 1
ATOM 5285 O O . ASP A 1 674 ? -27.507 34.223 -18.968 1.00 21.48 674 ASP A O 1
ATOM 5289 N N . VAL A 1 675 ? -25.408 34.724 -19.627 1.00 23.98 675 VAL A N 1
ATOM 5290 C CA . VAL A 1 675 ? -25.324 36.116 -19.100 1.00 23.98 675 VAL A CA 1
ATOM 5291 C C . VAL A 1 675 ? -25.149 36.228 -17.565 1.00 23.98 675 VAL A C 1
ATOM 5293 O O . VAL A 1 675 ? -25.836 35.577 -16.792 1.00 23.98 675 VAL A O 1
ATOM 5296 N N . GLY A 1 676 ? -24.278 37.094 -17.028 1.00 21.84 676 GLY A N 1
ATOM 5297 C CA . GLY A 1 676 ? -23.298 37.986 -17.666 1.00 21.84 676 GLY A CA 1
ATOM 5298 C C . GLY A 1 676 ? -22.657 38.966 -16.664 1.00 21.84 676 GLY A C 1
ATOM 5299 O O . GLY A 1 676 ? -23.092 39.072 -15.521 1.00 21.84 676 GLY A O 1
ATOM 5300 N N . ALA A 1 677 ? -21.604 39.680 -17.077 1.00 23.84 677 ALA A N 1
ATOM 5301 C CA . ALA A 1 677 ? -20.824 40.555 -16.191 1.00 23.84 677 ALA A CA 1
ATOM 5302 C C . ALA A 1 677 ? -21.470 41.940 -15.946 1.00 23.84 677 ALA A C 1
ATOM 5304 O O . ALA A 1 677 ? -22.023 42.540 -16.867 1.00 23.84 677 ALA A O 1
ATOM 5305 N N . GLY A 1 678 ? -21.326 42.490 -14.730 1.00 22.11 678 GLY A N 1
ATOM 5306 C CA . GLY A 1 678 ? -21.830 43.820 -14.349 1.00 22.11 678 GLY A CA 1
ATOM 5307 C C . GLY A 1 678 ? -21.055 44.446 -13.178 1.00 22.11 678 GLY A C 1
ATOM 5308 O O . GLY A 1 678 ? -20.927 43.843 -12.119 1.00 22.11 678 GLY A O 1
ATOM 5309 N N . ALA A 1 679 ? -20.501 45.642 -13.385 1.00 23.34 679 ALA A N 1
ATOM 5310 C CA . ALA A 1 679 ? -19.496 46.269 -12.522 1.00 23.34 679 ALA A CA 1
ATOM 5311 C C . ALA A 1 679 ? -20.008 46.856 -11.182 1.00 23.34 679 ALA A C 1
ATOM 5313 O O . ALA A 1 679 ? -20.961 47.627 -11.170 1.00 23.34 679 ALA A O 1
ATOM 5314 N N . GLY A 1 680 ? -19.269 46.585 -10.097 1.00 21.94 680 GLY A N 1
ATOM 5315 C CA . GLY A 1 680 ? -18.353 47.557 -9.462 1.00 21.94 680 GLY A CA 1
ATOM 5316 C C . GLY A 1 680 ? -18.896 48.723 -8.611 1.00 21.94 680 GLY A C 1
ATOM 5317 O O . GLY A 1 680 ? -19.601 49.597 -9.108 1.00 21.94 680 GLY A O 1
ATOM 5318 N N . ALA A 1 681 ? -18.405 48.818 -7.366 1.00 24.80 681 ALA A N 1
ATOM 5319 C CA . ALA A 1 681 ? -18.295 50.052 -6.573 1.00 24.80 681 ALA A CA 1
ATOM 5320 C C . ALA A 1 681 ? -17.191 49.910 -5.496 1.00 24.80 681 ALA A C 1
ATOM 5322 O O . ALA A 1 681 ? -17.078 48.851 -4.880 1.00 24.80 681 ALA A O 1
ATOM 5323 N N . ASP A 1 682 ? -16.394 50.959 -5.261 1.00 22.42 682 ASP A N 1
ATOM 5324 C CA . ASP A 1 682 ? -15.306 50.976 -4.266 1.00 22.42 682 ASP A CA 1
ATOM 5325 C C . ASP A 1 682 ? -15.773 51.356 -2.849 1.00 22.42 682 ASP A C 1
ATOM 5327 O O . ASP A 1 682 ? -16.514 52.325 -2.687 1.00 22.42 682 ASP A O 1
ATOM 5331 N N . THR A 1 683 ? -15.182 50.726 -1.825 1.00 25.66 683 THR A N 1
ATOM 5332 C CA . THR A 1 683 ? -14.716 51.417 -0.600 1.00 25.66 683 THR A CA 1
ATOM 5333 C C . THR A 1 683 ? -13.502 50.687 -0.012 1.00 25.66 683 THR A C 1
ATOM 5335 O O . THR A 1 683 ? -13.501 49.461 0.059 1.00 25.66 683 THR A O 1
ATOM 5338 N N . ASP A 1 684 ? -12.491 51.438 0.432 1.00 22.67 684 ASP A N 1
ATOM 5339 C CA . ASP A 1 684 ? -11.203 50.934 0.939 1.00 22.67 684 ASP A CA 1
ATOM 5340 C C . ASP A 1 684 ? -11.083 51.083 2.469 1.00 22.67 684 ASP A C 1
ATOM 5342 O O . ASP A 1 684 ? -11.282 52.186 2.983 1.00 22.67 684 ASP A O 1
ATOM 5346 N N . ALA A 1 685 ? -10.736 49.994 3.176 1.00 23.45 685 ALA A N 1
ATOM 5347 C CA . ALA A 1 685 ? -10.037 50.009 4.472 1.00 23.45 685 ALA A CA 1
ATOM 5348 C C . ALA A 1 685 ? -9.664 48.595 4.991 1.00 23.45 685 ALA A C 1
ATOM 5350 O O . ALA A 1 685 ? -10.512 47.713 5.082 1.00 23.45 685 ALA A O 1
ATOM 5351 N N . GLY A 1 686 ? -8.447 48.442 5.539 1.00 22.31 686 GLY A N 1
ATOM 5352 C CA . GLY A 1 686 ? -8.290 47.716 6.816 1.00 22.31 686 GLY A CA 1
ATOM 5353 C C . GLY A 1 686 ? -7.874 46.233 6.836 1.00 22.31 686 GLY A C 1
ATOM 5354 O O . GLY A 1 686 ? -8.515 45.439 7.513 1.00 22.31 686 GLY A O 1
ATOM 5355 N N . SER A 1 687 ? -6.738 45.879 6.224 1.00 31.23 687 SER A N 1
ATOM 5356 C CA . SER A 1 687 ? -5.823 44.810 6.701 1.00 31.23 687 SER A CA 1
ATOM 5357 C C . SER A 1 687 ? -6.434 43.501 7.263 1.00 31.23 687 SER A C 1
ATOM 5359 O O . SER A 1 687 ? -6.385 43.256 8.471 1.00 31.23 687 SER A O 1
ATOM 5361 N N . GLY A 1 688 ? -6.896 42.605 6.385 1.00 23.19 688 GLY A N 1
ATOM 5362 C CA . GLY A 1 688 ? -7.139 41.191 6.704 1.00 23.19 688 GLY A CA 1
ATOM 5363 C C . GLY A 1 688 ? -6.017 40.289 6.173 1.00 23.19 688 GLY A C 1
ATOM 5364 O O . GLY A 1 688 ? -5.539 40.490 5.057 1.00 23.19 688 GLY A O 1
ATOM 5365 N N . ALA A 1 689 ? -5.594 39.279 6.941 1.00 25.50 689 ALA A N 1
ATOM 5366 C CA . ALA A 1 689 ? -4.712 38.227 6.429 1.00 25.50 689 ALA A CA 1
ATOM 5367 C C . ALA A 1 689 ? -5.535 37.293 5.525 1.00 25.50 689 ALA A C 1
ATOM 5369 O O . ALA A 1 689 ? -6.306 36.474 6.019 1.00 25.50 689 ALA A O 1
ATOM 5370 N N . GLY A 1 690 ? -5.429 37.482 4.208 1.00 24.50 690 GLY A N 1
ATOM 5371 C CA . GLY A 1 690 ? -6.336 36.861 3.243 1.00 24.50 690 GLY A CA 1
ATOM 5372 C C . GLY A 1 690 ? -6.300 35.331 3.248 1.00 24.50 690 GLY A C 1
ATOM 5373 O O . GLY A 1 690 ? -5.233 34.726 3.131 1.00 24.50 690 GLY A O 1
ATOM 5374 N N . ALA A 1 691 ? -7.484 34.718 3.297 1.00 31.73 691 ALA A N 1
ATOM 5375 C CA . ALA A 1 691 ? -7.684 33.332 2.899 1.00 31.73 691 ALA A CA 1
ATOM 5376 C C . ALA A 1 691 ? -7.474 33.229 1.378 1.00 31.73 691 ALA A C 1
ATOM 5378 O O . ALA A 1 691 ? -8.388 33.444 0.587 1.00 31.73 691 ALA A O 1
ATOM 5379 N N . GLY A 1 692 ? -6.231 32.982 0.964 1.00 28.27 692 GLY A N 1
ATOM 5380 C CA . GLY A 1 692 ? -5.917 32.709 -0.434 1.00 28.27 692 GLY A CA 1
ATOM 5381 C C . GLY A 1 692 ? -6.514 31.368 -0.847 1.00 28.27 692 GLY A C 1
ATOM 5382 O O . GLY A 1 692 ? -6.273 30.367 -0.172 1.00 28.27 692 GLY A O 1
ATOM 5383 N N . ALA A 1 693 ? -7.267 31.351 -1.949 1.00 34.78 693 ALA A N 1
ATOM 5384 C CA . ALA A 1 693 ? -7.780 30.117 -2.532 1.00 34.78 693 ALA A CA 1
ATOM 5385 C C . ALA A 1 693 ? -6.625 29.128 -2.769 1.00 34.78 693 ALA A C 1
ATOM 5387 O O . ALA A 1 693 ? -5.588 29.488 -3.336 1.00 34.78 693 ALA A O 1
ATOM 5388 N N . LEU A 1 694 ? -6.792 27.890 -2.303 1.00 43.22 694 LEU A N 1
ATOM 5389 C CA . LEU A 1 694 ? -5.791 26.846 -2.484 1.00 43.22 694 LEU A CA 1
ATOM 5390 C C . LEU A 1 694 ? -5.720 26.463 -3.969 1.00 43.22 694 LEU A C 1
ATOM 5392 O O . LEU A 1 694 ? -6.729 26.115 -4.574 1.00 43.22 694 LEU A O 1
ATOM 5396 N N . GLY A 1 695 ? -4.523 26.512 -4.558 1.00 41.53 695 GLY A N 1
ATOM 5397 C CA . GLY A 1 695 ? -4.308 26.031 -5.925 1.00 41.53 695 GLY A CA 1
ATOM 5398 C C . GLY A 1 695 ? -4.563 24.522 -6.046 1.00 41.53 695 GLY A C 1
ATOM 5399 O O . GLY A 1 695 ? -4.437 23.795 -5.063 1.00 41.53 695 GLY A O 1
ATOM 5400 N N . ALA A 1 696 ? -4.859 24.045 -7.260 1.00 46.31 696 ALA A N 1
ATOM 5401 C CA . ALA A 1 696 ? -5.378 22.698 -7.578 1.00 46.31 696 ALA A CA 1
ATOM 5402 C C . ALA A 1 696 ? -4.510 21.468 -7.174 1.00 46.31 696 ALA A C 1
ATOM 5404 O O . ALA A 1 696 ? -4.848 20.319 -7.487 1.00 46.31 696 ALA A O 1
ATOM 5405 N N . ASP A 1 697 ? -3.398 21.681 -6.469 1.00 54.81 697 ASP A N 1
ATOM 5406 C CA . ASP A 1 697 ? -2.477 20.644 -5.985 1.00 54.81 697 ASP A CA 1
ATOM 5407 C C . ASP A 1 697 ? -2.088 20.838 -4.502 1.00 54.81 697 ASP A C 1
ATOM 5409 O O . ASP A 1 697 ? -0.962 20.576 -4.085 1.00 54.81 697 ASP A O 1
ATOM 5413 N N . PHE A 1 698 ? -3.026 21.332 -3.685 1.00 69.19 698 PHE A N 1
ATOM 5414 C CA . PHE A 1 698 ? -2.858 21.443 -2.230 1.00 69.19 698 PHE A CA 1
ATOM 5415 C C . PHE A 1 698 ? -2.796 20.073 -1.531 1.00 69.19 698 PHE A C 1
ATOM 5417 O O . PHE A 1 698 ? -3.277 19.076 -2.066 1.00 69.19 698 PHE A O 1
ATOM 5424 N N . ASP A 1 699 ? -2.257 19.999 -0.314 1.00 83.12 699 ASP A N 1
ATOM 5425 C CA . ASP A 1 699 ? -2.258 18.764 0.484 1.00 83.12 699 ASP A CA 1
ATOM 5426 C C . ASP A 1 699 ? -3.515 18.658 1.377 1.00 83.12 699 ASP A C 1
ATOM 5428 O O . ASP A 1 699 ? -3.872 19.613 2.074 1.00 83.12 699 ASP A O 1
ATOM 5432 N N . LEU A 1 700 ? -4.194 17.500 1.358 1.00 89.44 700 LEU A N 1
ATOM 5433 C CA . LEU A 1 700 ? -5.440 17.268 2.112 1.00 89.44 700 LEU A CA 1
ATOM 5434 C C . LEU A 1 700 ? -5.237 17.350 3.634 1.00 89.44 700 LEU A C 1
ATOM 5436 O O . LEU A 1 700 ? -6.066 17.925 4.339 1.00 89.44 700 LEU A O 1
ATOM 5440 N N . ALA A 1 701 ? -4.140 16.788 4.146 1.00 89.88 701 ALA A N 1
ATOM 5441 C CA . ALA A 1 701 ? -3.820 16.808 5.569 1.00 89.88 701 ALA A CA 1
ATOM 5442 C C . ALA A 1 701 ? -3.434 18.226 6.022 1.00 89.88 701 ALA A C 1
ATOM 5444 O O . ALA A 1 701 ? -3.846 18.673 7.092 1.00 89.88 701 ALA A O 1
ATOM 5445 N N . GLU A 1 702 ? -2.708 18.976 5.194 1.00 88.06 702 GLU A N 1
ATOM 5446 C CA . GLU A 1 702 ? -2.376 20.377 5.462 1.00 88.06 702 GLU A CA 1
ATOM 5447 C C . GLU A 1 702 ? -3.621 21.289 5.436 1.00 88.06 702 GLU A C 1
ATOM 5449 O O . GLU A 1 702 ? -3.735 22.198 6.261 1.00 88.06 702 GLU A O 1
ATOM 5454 N N . ALA A 1 703 ? -4.587 21.031 4.545 1.00 90.88 703 ALA A N 1
ATOM 5455 C CA . ALA A 1 703 ? -5.879 21.726 4.518 1.00 90.88 703 ALA A CA 1
ATOM 5456 C C . ALA A 1 703 ? -6.716 21.449 5.784 1.00 90.88 703 ALA A C 1
ATOM 5458 O O . ALA A 1 703 ? -7.161 22.395 6.438 1.00 90.88 703 ALA A O 1
ATOM 5459 N N . VAL A 1 704 ? -6.831 20.181 6.202 1.00 95.94 704 VAL A N 1
ATOM 5460 C CA . VAL A 1 704 ? -7.445 19.787 7.488 1.00 95.94 704 VAL A CA 1
ATOM 5461 C C . VAL A 1 704 ? -6.772 20.497 8.669 1.00 95.94 704 VAL A C 1
ATOM 5463 O O . VAL A 1 704 ? -7.450 21.011 9.558 1.00 95.94 704 VAL A O 1
ATOM 5466 N N . LEU A 1 705 ? -5.438 20.577 8.691 1.00 94.25 705 LEU A N 1
ATOM 5467 C CA . LEU A 1 705 ? -4.711 21.231 9.784 1.00 94.25 705 LEU A CA 1
ATOM 5468 C C . LEU A 1 705 ? -4.865 22.761 9.776 1.00 94.25 705 LEU A C 1
ATOM 5470 O O . LEU A 1 705 ? -4.911 23.360 10.855 1.00 94.25 705 LEU A O 1
ATOM 5474 N N . ARG A 1 706 ? -5.031 23.392 8.604 1.00 92.31 706 ARG A N 1
ATOM 5475 C CA . ARG A 1 706 ? -5.448 24.802 8.490 1.00 92.31 706 ARG A CA 1
ATOM 5476 C C . ARG A 1 706 ? -6.860 25.019 9.045 1.00 92.31 706 ARG A C 1
ATOM 5478 O O . ARG A 1 706 ? -7.034 25.902 9.885 1.00 92.31 706 ARG A O 1
ATOM 5485 N N . ALA A 1 707 ? -7.834 24.189 8.663 1.00 95.44 707 ALA A N 1
ATOM 5486 C CA . ALA A 1 707 ? -9.201 24.243 9.195 1.00 95.44 707 ALA A CA 1
ATOM 5487 C C . ALA A 1 707 ? -9.222 24.091 10.728 1.00 95.44 707 ALA A C 1
ATOM 5489 O O . ALA A 1 707 ? -9.826 24.897 11.437 1.00 95.44 707 ALA A O 1
ATOM 5490 N N . ASN A 1 708 ? -8.468 23.121 11.252 1.00 97.19 708 ASN A N 1
ATOM 5491 C CA . ASN A 1 708 ? -8.310 22.866 12.683 1.00 97.19 708 ASN A CA 1
ATOM 5492 C C . ASN A 1 708 ? -7.741 24.088 13.432 1.00 97.19 708 ASN A C 1
ATOM 5494 O O . ASN A 1 708 ? -8.261 24.479 14.478 1.00 97.19 708 ASN A O 1
ATOM 5498 N N . ALA A 1 709 ? -6.705 24.739 12.889 1.00 94.06 709 ALA A N 1
ATOM 5499 C CA . ALA A 1 709 ? -6.131 25.947 1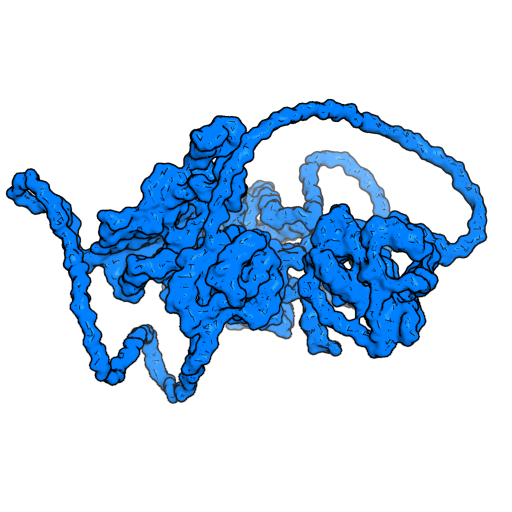3.484 1.00 94.06 709 ALA A CA 1
ATOM 5500 C C . ALA A 1 709 ? -7.135 27.117 13.513 1.00 94.06 709 ALA A C 1
ATOM 5502 O O . ALA A 1 709 ? -7.267 27.790 14.540 1.00 94.06 709 ALA A O 1
ATOM 5503 N N . SER A 1 710 ? -7.888 27.317 12.426 1.00 94.94 710 SER A N 1
ATOM 5504 C CA . SER A 1 710 ? -8.965 28.314 12.349 1.00 94.94 710 SER A CA 1
ATOM 5505 C C . SER A 1 710 ? -10.114 28.014 13.318 1.00 94.94 710 SER A C 1
ATOM 5507 O O . SER A 1 710 ? -10.658 28.936 13.929 1.00 94.94 710 SER A O 1
ATOM 5509 N N . LEU A 1 711 ? -10.448 26.738 13.540 1.00 95.81 711 LEU A N 1
ATOM 5510 C CA . LEU A 1 711 ? -11.500 26.329 14.475 1.00 95.81 711 LEU A CA 1
ATOM 5511 C C . LEU A 1 711 ? -11.161 26.711 15.922 1.00 95.81 711 LEU A C 1
ATOM 5513 O O . LEU A 1 711 ? -12.032 27.180 16.655 1.00 95.81 711 LEU A O 1
ATOM 5517 N N . MET A 1 712 ? -9.893 26.566 16.326 1.00 95.75 712 MET A N 1
ATOM 5518 C CA . MET A 1 712 ? -9.423 27.036 17.635 1.00 95.75 712 MET A CA 1
ATOM 5519 C C . MET A 1 712 ? -9.636 28.550 17.796 1.00 95.75 712 MET A C 1
ATOM 5521 O O . MET A 1 712 ? -10.077 28.988 18.857 1.00 95.75 712 MET A O 1
ATOM 5525 N N . GLN A 1 713 ? -9.403 29.348 16.746 1.00 93.94 713 GLN A N 1
ATOM 5526 C CA . GLN A 1 713 ? -9.666 30.794 16.794 1.00 93.94 713 GLN A CA 1
ATOM 5527 C C . GLN A 1 713 ? -11.166 31.109 16.889 1.00 93.94 713 GLN A C 1
ATOM 5529 O O . GLN A 1 713 ? -11.547 31.943 17.710 1.00 93.94 713 GLN A O 1
ATOM 5534 N N . ARG A 1 714 ? -12.030 30.410 16.130 1.00 92.81 714 ARG A N 1
ATOM 5535 C CA . ARG A 1 714 ? -13.496 30.573 16.237 1.00 92.81 714 ARG A CA 1
ATOM 5536 C C . ARG A 1 714 ? -14.003 30.220 17.648 1.00 92.81 714 ARG A C 1
ATOM 5538 O O . ARG A 1 714 ? -14.766 30.992 18.221 1.00 92.81 714 ARG A O 1
ATOM 5545 N N . MET A 1 715 ? -13.524 29.129 18.256 1.00 94.44 715 MET A N 1
ATOM 5546 C CA . MET A 1 715 ? -13.861 28.768 19.647 1.00 94.44 715 MET A CA 1
ATOM 5547 C C . MET A 1 715 ? -13.383 29.804 20.678 1.00 94.44 715 MET A C 1
ATOM 5549 O O . MET A 1 715 ? -14.120 30.123 21.610 1.00 94.44 715 MET A O 1
ATOM 5553 N N . LEU A 1 716 ? -12.169 30.345 20.522 1.00 94.06 716 LEU A N 1
ATOM 5554 C CA . LEU A 1 716 ? -11.644 31.392 21.407 1.00 94.06 716 LEU A CA 1
ATOM 5555 C C . LEU A 1 716 ? -12.457 32.691 21.302 1.00 94.06 716 LEU A C 1
ATOM 5557 O O . LEU A 1 716 ? -12.783 33.285 22.328 1.00 94.06 716 LEU A O 1
ATOM 5561 N N . ALA A 1 717 ? -12.832 33.102 20.086 1.00 91.62 717 ALA A N 1
ATOM 5562 C CA . ALA A 1 717 ? -13.692 34.264 19.854 1.00 91.62 717 ALA A CA 1
ATOM 5563 C C . ALA A 1 717 ? -15.102 34.076 20.446 1.00 91.62 717 ALA A C 1
ATOM 5565 O O . ALA A 1 717 ? -15.647 35.003 21.039 1.00 91.62 717 ALA A O 1
ATOM 5566 N N . ALA A 1 718 ? -15.653 32.860 20.368 1.00 90.19 718 ALA A N 1
ATOM 5567 C CA . ALA A 1 718 ? -16.932 32.484 20.973 1.00 90.19 718 ALA A CA 1
ATOM 5568 C C . ALA A 1 718 ? -16.884 32.293 22.510 1.00 90.19 718 ALA A C 1
ATOM 5570 O O . ALA A 1 718 ? -17.877 31.888 23.113 1.00 90.19 718 ALA A O 1
ATOM 5571 N N . GLY A 1 719 ? -15.745 32.555 23.166 1.00 91.25 719 GLY A N 1
ATOM 5572 C CA . GLY A 1 719 ? -15.610 32.462 24.624 1.00 91.25 719 GLY A CA 1
ATOM 5573 C C . GLY A 1 719 ? -15.604 31.034 25.184 1.00 91.25 719 GLY A C 1
ATOM 5574 O O . GLY A 1 719 ? -15.842 30.839 26.379 1.00 91.25 719 GLY A O 1
ATOM 5575 N N . VAL A 1 720 ? -15.332 30.023 24.352 1.00 91.62 720 VAL A N 1
ATOM 5576 C CA . VAL A 1 720 ? -15.260 28.621 24.784 1.00 91.62 720 VAL A CA 1
ATOM 5577 C C . VAL A 1 720 ? -14.062 28.416 25.709 1.00 91.62 720 VAL A C 1
ATOM 5579 O O . VAL A 1 720 ? -12.931 28.783 25.393 1.00 91.62 720 VAL A O 1
ATOM 5582 N N . ASP A 1 721 ? -14.279 27.736 26.836 1.00 90.69 721 ASP A N 1
ATOM 5583 C CA . ASP A 1 721 ? -13.185 27.197 27.649 1.00 90.69 721 ASP A CA 1
ATOM 5584 C C . ASP A 1 721 ? -12.545 25.996 26.931 1.00 90.69 721 ASP A C 1
ATOM 5586 O O . ASP A 1 721 ? -12.892 24.832 27.152 1.00 90.69 721 ASP A O 1
ATOM 5590 N N . VAL A 1 722 ? -11.597 26.312 26.047 1.00 91.56 722 VAL A N 1
ATOM 5591 C CA . VAL A 1 722 ? -10.834 25.352 25.241 1.00 91.56 722 VAL A CA 1
ATOM 5592 C C . VAL A 1 722 ? -9.838 24.512 26.053 1.00 91.56 722 VAL A C 1
ATOM 5594 O O . VAL A 1 722 ? -9.251 23.579 25.498 1.00 91.56 722 VAL A O 1
ATOM 5597 N N . ALA A 1 723 ? -9.643 24.774 27.353 1.00 89.44 723 ALA A N 1
ATOM 5598 C CA . ALA A 1 723 ? -8.811 23.917 28.200 1.00 89.44 723 ALA A CA 1
ATOM 5599 C C . ALA A 1 723 ? -9.505 22.574 28.498 1.00 89.44 723 ALA A C 1
ATOM 5601 O O . ALA A 1 723 ? -8.841 21.542 28.600 1.00 89.44 723 ALA A O 1
ATOM 5602 N N . ALA A 1 724 ? -10.839 22.560 28.574 1.00 89.69 724 ALA A N 1
ATOM 5603 C CA . ALA A 1 724 ? -11.633 21.351 28.774 1.00 89.69 724 ALA A CA 1
ATOM 5604 C C . ALA A 1 724 ? -12.077 20.740 27.431 1.00 89.69 724 ALA A C 1
ATOM 5606 O O . ALA A 1 724 ? -12.997 21.245 26.788 1.00 89.69 724 ALA A O 1
ATOM 5607 N N . LYS A 1 725 ? -11.487 19.607 27.019 1.00 89.31 725 LYS A N 1
ATOM 5608 C CA . LYS A 1 725 ? -11.792 18.959 25.723 1.00 89.31 725 LYS A CA 1
ATOM 5609 C C . LYS A 1 725 ? -13.281 18.634 25.531 1.00 89.31 725 LYS A C 1
ATOM 5611 O O . LYS A 1 725 ? -13.798 18.799 24.433 1.00 89.31 725 LYS A O 1
ATOM 5616 N N . TRP A 1 726 ? -14.003 18.276 26.596 1.00 88.75 726 TRP A N 1
ATOM 5617 C CA . TRP A 1 726 ? -15.457 18.042 26.558 1.00 88.75 726 TRP A CA 1
ATOM 5618 C C . TRP A 1 726 ? -16.327 19.294 26.326 1.00 88.75 726 TRP A C 1
ATOM 5620 O O . TRP A 1 726 ? -17.519 19.151 26.048 1.00 88.75 726 TRP A O 1
ATOM 5630 N N . LYS A 1 727 ? -15.766 20.507 26.435 1.00 90.94 727 LYS A N 1
ATOM 5631 C CA . LYS A 1 727 ? -16.433 21.767 26.059 1.00 90.94 727 LYS A CA 1
ATOM 5632 C C . LYS A 1 727 ? -16.157 22.190 24.617 1.00 90.94 727 LYS A C 1
ATOM 5634 O O . LYS A 1 727 ? -16.887 23.031 24.107 1.00 90.94 727 LYS A O 1
ATOM 5639 N N . ARG A 1 728 ? -15.129 21.633 23.969 1.00 93.69 728 ARG A N 1
ATOM 5640 C CA . ARG A 1 728 ? -14.859 21.900 22.555 1.00 93.69 728 ARG A CA 1
ATOM 5641 C C . ARG A 1 728 ? -15.906 21.201 21.691 1.00 93.69 728 ARG A C 1
ATOM 5643 O O . ARG A 1 728 ? -16.245 20.037 21.939 1.00 93.69 728 ARG A O 1
ATOM 5650 N N . TRP A 1 729 ? -16.370 21.909 20.671 1.00 93.62 729 TRP A N 1
ATOM 5651 C CA . TRP A 1 729 ? -16.971 21.302 19.491 1.00 93.62 729 TRP A CA 1
ATOM 5652 C C . TRP A 1 729 ? -15.883 20.974 18.459 1.00 93.62 729 TRP A C 1
ATOM 5654 O O . TRP A 1 729 ? -14.707 21.312 18.641 1.00 93.62 729 TRP A O 1
ATOM 5664 N N . GLY A 1 730 ? -16.259 20.278 17.395 1.00 95.75 730 GLY A N 1
ATOM 5665 C CA . GLY A 1 730 ? -15.347 19.872 16.340 1.00 95.75 730 GLY A CA 1
ATOM 5666 C C . GLY A 1 730 ? -16.048 19.178 15.187 1.00 95.75 730 GLY A C 1
ATOM 5667 O O . GLY A 1 730 ? -17.264 19.257 15.081 1.00 95.75 730 GLY A O 1
ATOM 5668 N N . ALA A 1 731 ? -15.278 18.487 14.355 1.00 97.12 731 ALA A N 1
ATOM 5669 C CA . ALA A 1 731 ? -15.799 17.628 13.300 1.00 97.12 731 ALA A CA 1
ATOM 5670 C C . ALA A 1 731 ? -14.946 16.364 13.118 1.00 97.12 731 ALA A C 1
ATOM 5672 O O . ALA A 1 731 ? -13.729 16.383 13.341 1.00 97.12 731 ALA A O 1
ATOM 5673 N N . VAL A 1 732 ? -15.577 15.278 12.689 1.00 97.56 732 VAL A N 1
ATOM 5674 C CA . VAL A 1 732 ? -14.934 14.046 12.197 1.00 97.56 732 VAL A CA 1
ATOM 5675 C C . VAL A 1 732 ? -15.309 13.869 10.727 1.00 97.56 732 VAL A C 1
ATOM 5677 O O . VAL A 1 732 ? -16.227 14.524 10.246 1.00 97.56 732 VAL A O 1
ATOM 5680 N N . PHE A 1 733 ? -14.529 13.122 9.948 1.00 98.31 733 PHE A N 1
ATOM 5681 C CA . PHE A 1 733 ? -14.641 13.199 8.487 1.00 98.31 733 PHE A CA 1
ATOM 5682 C C . PHE A 1 733 ? -13.992 12.017 7.780 1.00 98.31 733 PHE A C 1
ATOM 5684 O O . PHE A 1 733 ? -13.056 11.405 8.293 1.00 98.31 733 PHE A O 1
ATOM 5691 N N . ALA A 1 734 ? -14.452 11.761 6.559 1.00 98.12 734 ALA A N 1
ATOM 5692 C CA . ALA A 1 734 ? -13.903 10.790 5.621 1.00 98.12 734 ALA A CA 1
ATOM 5693 C C . ALA A 1 734 ? -13.820 11.448 4.237 1.00 98.12 734 ALA A C 1
ATOM 5695 O O . ALA A 1 734 ? -14.838 11.610 3.564 1.00 98.12 734 ALA A O 1
ATOM 5696 N N . ILE A 1 735 ? -12.615 11.860 3.829 1.00 97.69 735 ILE A N 1
ATOM 5697 C CA . ILE A 1 735 ? -12.379 12.644 2.607 1.00 97.69 735 ILE A CA 1
ATOM 5698 C C . ILE A 1 735 ? -11.355 11.937 1.718 1.00 97.69 735 ILE A C 1
ATOM 5700 O O . ILE A 1 735 ? -10.321 11.458 2.188 1.00 97.69 735 ILE A O 1
ATOM 5704 N N . VAL A 1 736 ? -11.633 11.913 0.417 1.00 94.81 736 VAL A N 1
ATOM 5705 C CA . VAL A 1 736 ? -10.780 11.365 -0.637 1.00 94.81 736 VAL A CA 1
ATOM 5706 C C . VAL A 1 736 ? -10.576 12.396 -1.749 1.00 94.81 736 VAL A C 1
ATOM 5708 O O . VAL A 1 736 ? -11.496 13.125 -2.110 1.00 94.81 736 VAL A O 1
ATOM 5711 N N . ARG A 1 737 ? -9.381 12.436 -2.341 1.00 89.94 737 ARG A N 1
ATOM 5712 C CA . ARG A 1 737 ? -9.126 13.065 -3.638 1.00 89.94 737 ARG A CA 1
ATOM 5713 C C . ARG A 1 737 ? -8.786 11.997 -4.665 1.00 89.94 737 ARG A C 1
ATOM 5715 O O . ARG A 1 737 ? -7.877 11.192 -4.451 1.00 89.94 737 ARG A O 1
ATOM 5722 N N . TRP A 1 738 ? -9.489 12.004 -5.792 1.00 84.19 738 TRP A N 1
ATOM 5723 C CA . TRP A 1 738 ? -9.162 11.130 -6.915 1.00 84.19 738 TRP A CA 1
ATOM 5724 C C . TRP A 1 738 ? -8.042 11.739 -7.763 1.00 84.19 738 TRP A C 1
ATOM 5726 O O . TRP A 1 738 ? -8.155 12.853 -8.276 1.00 84.19 738 TRP A O 1
ATOM 5736 N N . ARG A 1 739 ? -6.956 10.983 -7.945 1.00 69.38 739 ARG A N 1
ATOM 5737 C CA . ARG A 1 739 ? -5.968 11.197 -9.005 1.00 69.38 739 ARG A CA 1
ATOM 5738 C C . ARG A 1 739 ? -6.020 9.996 -9.958 1.00 69.38 739 ARG A C 1
ATOM 5740 O O . ARG A 1 739 ? -6.309 8.871 -9.556 1.00 69.38 739 ARG A O 1
ATOM 5747 N N . HIS A 1 740 ? -5.675 10.209 -11.228 1.00 55.41 740 HIS A N 1
ATOM 5748 C CA . HIS A 1 740 ? -5.774 9.195 -12.292 1.00 55.41 740 HIS A CA 1
ATOM 5749 C C . HIS A 1 740 ? -5.109 7.835 -11.983 1.00 55.41 740 HIS A C 1
ATOM 5751 O O . HIS A 1 740 ? -5.522 6.819 -12.533 1.00 55.41 740 HIS A O 1
ATOM 5757 N N . THR A 1 741 ? -4.087 7.799 -11.120 1.00 48.19 741 THR A N 1
ATOM 5758 C CA . THR A 1 741 ? -3.365 6.572 -10.735 1.00 48.19 741 THR A CA 1
ATOM 5759 C C . THR A 1 741 ? -3.630 6.106 -9.303 1.00 48.19 741 THR A C 1
ATOM 5761 O O . THR A 1 741 ? -3.365 4.946 -8.990 1.00 48.19 741 THR A O 1
ATOM 5764 N N . HIS A 1 742 ? -4.122 6.981 -8.424 1.00 67.81 742 HIS A N 1
ATOM 5765 C CA . HIS A 1 742 ? -4.239 6.709 -6.993 1.00 67.81 742 HIS A CA 1
ATOM 5766 C C . HIS A 1 742 ? -5.289 7.595 -6.315 1.00 67.81 742 HIS A C 1
ATOM 5768 O O . HIS A 1 742 ? -5.558 8.715 -6.744 1.00 67.81 742 HIS A O 1
ATOM 5774 N N . LEU A 1 743 ? -5.846 7.100 -5.217 1.00 81.38 743 LEU A N 1
ATOM 5775 C CA . LEU A 1 743 ? -6.676 7.874 -4.303 1.00 81.38 743 LEU A CA 1
ATOM 5776 C C . LEU A 1 743 ? -5.795 8.395 -3.174 1.00 81.38 743 LEU A C 1
ATOM 5778 O O . LEU A 1 743 ? -5.023 7.630 -2.596 1.00 81.38 743 LEU A O 1
ATOM 5782 N N . GLU A 1 744 ? -5.918 9.676 -2.856 1.00 88.94 744 GLU A N 1
ATOM 5783 C CA . GLU A 1 744 ? -5.341 10.300 -1.662 1.00 88.94 744 GLU A CA 1
ATOM 5784 C C . GLU A 1 744 ? -6.460 10.454 -0.636 1.00 88.94 744 GLU A C 1
ATOM 5786 O O . GLU A 1 744 ? -7.556 10.849 -1.019 1.00 88.94 744 GLU A O 1
ATOM 5791 N N . TYR A 1 745 ? -6.239 10.154 0.643 1.00 95.12 745 TYR A N 1
ATOM 5792 C CA . TYR A 1 745 ? -7.310 10.251 1.641 1.00 95.12 745 TYR A CA 1
ATOM 5793 C C . TYR A 1 745 ? -6.848 10.831 2.974 1.00 95.12 745 TYR A C 1
ATOM 5795 O O . TYR A 1 745 ? -5.672 10.737 3.331 1.00 95.12 745 TYR A O 1
ATOM 5803 N N . VAL A 1 746 ? -7.805 11.399 3.712 1.00 96.81 746 VAL A N 1
ATOM 5804 C CA . VAL A 1 746 ? -7.657 11.873 5.092 1.00 96.81 746 VAL A CA 1
ATOM 5805 C C . VAL A 1 746 ? -8.942 11.561 5.878 1.00 96.81 746 VAL A C 1
ATOM 5807 O O . VAL A 1 746 ? -10.052 11.741 5.373 1.00 96.81 746 VAL A O 1
ATOM 5810 N N . GLN A 1 747 ? -8.800 11.045 7.099 1.00 97.25 747 GLN A N 1
ATOM 5811 C CA . GLN A 1 747 ? -9.900 10.576 7.943 1.00 97.25 747 GLN A CA 1
ATOM 5812 C C . GLN A 1 747 ? -9.649 10.892 9.420 1.00 97.25 747 GLN A C 1
ATOM 5814 O O . GLN A 1 747 ? -8.524 10.805 9.922 1.00 97.25 747 GLN A O 1
ATOM 5819 N N . ALA A 1 748 ? -10.724 11.223 10.128 1.00 97.12 748 ALA A N 1
ATOM 5820 C CA . ALA A 1 748 ? -10.751 11.301 11.580 1.00 97.12 748 ALA A CA 1
ATOM 5821 C C . ALA A 1 748 ? -12.057 10.709 12.119 1.00 97.12 748 ALA A C 1
ATOM 5823 O O . ALA A 1 748 ? -13.085 10.782 11.450 1.00 97.12 748 ALA A O 1
ATOM 5824 N N . GLY A 1 749 ? -12.013 10.174 13.341 1.00 95.12 749 GLY A N 1
ATOM 5825 C CA . GLY A 1 749 ? -13.180 9.646 14.045 1.00 95.12 749 GLY A CA 1
ATOM 5826 C C . GLY A 1 749 ? -13.699 8.314 13.507 1.00 95.12 749 GLY A C 1
ATOM 5827 O O . GLY A 1 749 ? -12.945 7.366 13.287 1.00 95.12 749 GLY A O 1
ATOM 5828 N N . ASP A 1 750 ? -15.009 8.234 13.377 1.00 93.00 750 ASP A N 1
ATOM 5829 C CA . ASP A 1 750 ? -15.840 7.073 13.043 1.00 93.00 750 ASP A CA 1
ATOM 5830 C C . ASP A 1 750 ? -16.296 7.082 11.577 1.00 93.00 750 ASP A C 1
ATOM 5832 O O . ASP A 1 750 ? -16.508 6.008 11.023 1.00 93.00 750 ASP A O 1
ATOM 5836 N N . CYS A 1 751 ? -16.350 8.249 10.923 1.00 96.19 751 CYS A N 1
ATOM 5837 C CA . CYS A 1 751 ? -16.573 8.396 9.479 1.00 96.19 751 CYS A CA 1
ATOM 5838 C C . CYS A 1 751 ? -15.707 7.424 8.648 1.00 96.19 751 CYS A C 1
ATOM 5840 O O . CYS A 1 751 ? -14.479 7.385 8.786 1.00 96.19 751 CYS A O 1
ATOM 5842 N N . MET A 1 752 ? -16.327 6.655 7.748 1.00 95.31 752 MET A N 1
ATOM 5843 C CA . MET A 1 752 ? -15.677 5.530 7.059 1.00 95.31 752 MET A CA 1
ATOM 5844 C C . MET A 1 752 ? -15.424 5.793 5.575 1.00 95.31 752 MET A C 1
ATOM 5846 O O . MET A 1 752 ? -16.281 6.338 4.881 1.00 95.31 752 MET A O 1
ATOM 5850 N N . LEU A 1 753 ? -14.283 5.300 5.076 1.00 96.75 753 LEU A N 1
ATOM 5851 C CA . LEU A 1 753 ? -14.005 5.134 3.648 1.00 96.75 753 LEU A CA 1
ATOM 5852 C C . LEU A 1 753 ? -14.011 3.649 3.260 1.00 96.75 753 LEU A C 1
ATOM 5854 O O . LEU A 1 753 ? -13.314 2.829 3.867 1.00 96.75 753 LEU A O 1
ATOM 5858 N N . LEU A 1 754 ? -14.752 3.313 2.204 1.00 96.12 754 LEU A N 1
ATOM 5859 C CA . LEU A 1 754 ? -14.778 1.996 1.558 1.00 96.12 754 LEU A CA 1
ATOM 5860 C C . LEU A 1 754 ? -14.418 2.137 0.069 1.00 96.12 754 LEU A C 1
ATOM 5862 O O . LEU A 1 754 ? -14.737 3.152 -0.548 1.00 96.12 754 LEU A O 1
ATOM 5866 N N . ALA A 1 755 ? -13.836 1.100 -0.535 1.00 94.06 755 ALA A N 1
ATOM 5867 C CA . ALA A 1 755 ? -13.676 0.979 -1.988 1.00 94.06 755 ALA A CA 1
ATOM 5868 C C . ALA A 1 755 ? -14.215 -0.367 -2.492 1.00 94.06 755 ALA A C 1
ATOM 5870 O O . ALA A 1 755 ? -13.951 -1.398 -1.875 1.00 94.06 755 ALA A O 1
ATOM 5871 N N . ARG A 1 756 ? -14.930 -0.364 -3.625 1.00 93.19 756 ARG A N 1
ATOM 5872 C CA . ARG A 1 756 ? -15.300 -1.569 -4.385 1.00 93.19 756 ARG A CA 1
ATOM 5873 C C . ARG A 1 756 ? -14.381 -1.724 -5.595 1.00 93.19 756 ARG A C 1
ATOM 5875 O O . ARG A 1 756 ? -14.142 -0.752 -6.316 1.00 93.19 756 ARG A O 1
ATOM 5882 N N . TYR A 1 757 ? -13.927 -2.948 -5.839 1.00 84.56 757 TYR A N 1
ATOM 5883 C CA . TYR A 1 757 ? -13.110 -3.327 -6.989 1.00 84.56 757 TYR A CA 1
ATOM 5884 C C . TYR A 1 757 ? -13.936 -3.974 -8.118 1.00 84.56 757 TYR A C 1
ATOM 5886 O O . TYR A 1 757 ? -15.088 -4.366 -7.929 1.00 84.56 757 TYR A O 1
ATOM 5894 N N . SER A 1 758 ? -13.351 -4.088 -9.312 1.00 76.31 758 SER A N 1
ATOM 5895 C CA . SER A 1 758 ? -13.982 -4.623 -10.529 1.00 76.31 758 SER A CA 1
ATOM 5896 C C . SER A 1 758 ? -14.319 -6.119 -10.475 1.00 76.31 758 SER A C 1
ATOM 5898 O O . SER A 1 758 ? -15.126 -6.586 -11.276 1.00 76.31 758 SER A O 1
ATOM 5900 N N . ASP A 1 759 ? -13.764 -6.863 -9.514 1.00 73.38 759 ASP A N 1
ATOM 5901 C CA . ASP A 1 759 ? -14.162 -8.241 -9.190 1.00 73.38 759 ASP A CA 1
ATOM 5902 C C . ASP A 1 759 ? -15.400 -8.316 -8.269 1.00 73.38 759 ASP A C 1
ATOM 5904 O O . ASP A 1 759 ? -15.895 -9.403 -7.968 1.00 73.38 759 ASP A O 1
ATOM 5908 N N . GLY A 1 760 ? -15.913 -7.159 -7.834 1.00 79.44 760 GLY A N 1
ATOM 5909 C CA . GLY A 1 760 ? -17.044 -7.002 -6.925 1.00 79.44 760 GLY A CA 1
ATOM 5910 C C . GLY A 1 760 ? -16.665 -6.913 -5.444 1.00 79.44 760 GLY A C 1
ATOM 5911 O O . GLY A 1 760 ? -17.528 -6.550 -4.640 1.00 79.44 760 GLY A O 1
ATOM 5912 N N . SER A 1 761 ? -15.412 -7.199 -5.069 1.00 82.12 761 SER A N 1
ATOM 5913 C CA . SER A 1 761 ? -14.956 -7.168 -3.673 1.00 82.12 761 SER A CA 1
ATOM 5914 C C . SER A 1 761 ? -14.994 -5.753 -3.082 1.00 82.12 761 SER A C 1
ATOM 5916 O O . SER A 1 761 ? -14.836 -4.762 -3.798 1.00 82.12 761 SER A O 1
ATOM 5918 N N . VAL A 1 762 ? -15.210 -5.647 -1.765 1.00 89.25 762 VAL A N 1
ATOM 5919 C CA . VAL A 1 762 ? -15.254 -4.365 -1.040 1.00 89.25 762 VAL A CA 1
ATOM 5920 C C . VAL A 1 762 ? -14.226 -4.372 0.081 1.00 89.25 762 VAL A C 1
ATOM 5922 O O . VAL A 1 762 ? -14.151 -5.309 0.873 1.00 89.25 762 VAL A O 1
ATOM 5925 N N . ARG A 1 763 ? -13.441 -3.298 0.160 1.00 86.44 763 ARG A N 1
ATOM 5926 C CA . ARG A 1 763 ? -12.363 -3.104 1.128 1.00 86.44 763 ARG A CA 1
ATOM 5927 C C . ARG A 1 763 ? -12.624 -1.859 1.961 1.00 86.44 763 ARG A C 1
ATOM 5929 O O . ARG A 1 763 ? -12.769 -0.762 1.426 1.00 86.44 763 ARG A O 1
ATOM 5936 N N . THR A 1 764 ? -12.613 -2.023 3.277 1.00 90.44 764 THR A N 1
ATOM 5937 C CA . THR A 1 764 ? -12.545 -0.913 4.231 1.00 90.44 764 THR A CA 1
ATOM 5938 C C . THR A 1 764 ? -11.155 -0.273 4.165 1.00 90.44 764 THR A C 1
ATOM 5940 O O . THR A 1 764 ? -10.150 -0.983 4.235 1.00 90.44 764 THR A O 1
ATOM 5943 N N . LEU A 1 765 ? -11.087 1.049 3.992 1.00 86.81 765 LEU A N 1
ATOM 5944 C CA . LEU A 1 765 ? -9.832 1.789 3.802 1.00 86.81 765 LEU A CA 1
ATOM 5945 C C . LEU A 1 765 ? -9.313 2.441 5.088 1.00 86.81 765 LEU A C 1
ATOM 5947 O O . LEU A 1 765 ? -8.103 2.559 5.268 1.00 86.81 765 LEU A O 1
ATOM 5951 N N . THR A 1 766 ? -10.227 2.851 5.966 1.00 90.38 766 THR A N 1
ATOM 5952 C CA . THR A 1 766 ? -9.953 3.534 7.240 1.00 90.38 766 THR A CA 1
ATOM 5953 C C . THR A 1 766 ? -10.498 2.722 8.412 1.00 90.38 766 THR A C 1
ATOM 5955 O O . THR A 1 766 ? -11.298 1.801 8.220 1.00 90.38 766 THR A O 1
ATOM 5958 N N . ARG A 1 767 ? -10.091 3.044 9.643 1.00 87.50 767 ARG A N 1
ATOM 5959 C CA . ARG A 1 767 ? -10.683 2.453 10.856 1.00 87.50 767 ARG A CA 1
ATOM 5960 C C . ARG A 1 767 ? -11.701 3.404 11.492 1.00 87.50 767 ARG A C 1
ATOM 5962 O O . ARG A 1 767 ? -11.430 4.592 11.629 1.00 87.50 767 ARG A O 1
ATOM 5969 N N . ASN A 1 768 ? -12.811 2.865 11.997 1.00 89.88 768 ASN A N 1
ATOM 5970 C CA . ASN A 1 768 ? -13.612 3.580 12.990 1.00 89.88 768 ASN A CA 1
ATOM 5971 C C . ASN A 1 768 ? -12.758 3.692 14.267 1.00 89.88 768 ASN A C 1
ATOM 5973 O O . ASN A 1 768 ? -12.370 2.682 14.862 1.00 89.88 768 ASN A O 1
ATOM 5977 N N . GLN A 1 769 ? -12.409 4.920 14.646 1.00 91.12 769 GLN A N 1
ATOM 5978 C CA . GLN A 1 769 ? -11.531 5.203 15.781 1.00 91.12 769 GLN A CA 1
ATOM 5979 C C . GLN A 1 769 ? -12.285 5.296 17.119 1.00 91.12 769 GLN A C 1
ATOM 5981 O O . GLN A 1 769 ? -11.648 5.237 18.174 1.00 91.12 769 GLN A O 1
ATOM 5986 N N . VAL A 1 770 ? -13.615 5.439 17.098 1.00 89.06 770 VAL A N 1
ATOM 5987 C CA . VAL A 1 770 ? -14.435 5.792 18.272 1.00 89.06 770 VAL A CA 1
ATOM 5988 C C . VAL A 1 770 ? -15.166 4.580 18.869 1.00 89.06 770 VAL A C 1
ATOM 5990 O O . VAL A 1 770 ? -15.311 4.511 20.088 1.00 89.06 770 VAL A O 1
ATOM 5993 N N . ALA A 1 771 ? -15.451 3.536 18.080 1.00 86.06 771 ALA A N 1
ATOM 5994 C CA . ALA A 1 771 ? -16.140 2.299 18.490 1.00 86.06 771 ALA A CA 1
ATOM 5995 C C . ALA A 1 771 ? -15.657 1.689 19.827 1.00 86.06 771 ALA A C 1
ATOM 5997 O O . ALA A 1 771 ? -16.447 1.216 20.646 1.00 86.06 771 ALA A O 1
ATOM 5998 N N . ALA A 1 772 ? -14.347 1.716 20.106 1.00 83.31 772 ALA A N 1
ATOM 5999 C CA . ALA A 1 772 ? -13.774 1.192 21.354 1.00 83.31 772 ALA A CA 1
ATOM 6000 C C . ALA A 1 772 ? -14.073 2.054 22.604 1.00 83.31 772 ALA A C 1
ATOM 6002 O O . ALA A 1 772 ? -13.805 1.627 23.734 1.00 83.31 772 ALA A O 1
ATOM 6003 N N . PHE A 1 773 ? -14.582 3.271 22.423 1.00 87.25 773 PHE A N 1
ATOM 6004 C CA . PHE A 1 773 ? -15.029 4.209 23.453 1.00 87.25 773 PHE A CA 1
ATOM 6005 C C . PHE A 1 773 ? -16.554 4.168 23.607 1.00 87.25 773 PHE A C 1
ATOM 6007 O O . PHE A 1 773 ? -17.040 4.165 24.744 1.00 87.25 773 PHE A O 1
ATOM 6014 N N . ASP A 1 774 ? -17.295 4.029 22.507 1.00 84.88 774 ASP A N 1
ATOM 6015 C CA . ASP A 1 774 ? -18.756 3.904 22.539 1.00 84.88 774 ASP A CA 1
ATOM 6016 C C . ASP A 1 774 ? -19.210 2.532 23.019 1.00 84.88 774 ASP A C 1
ATOM 6018 O O . ASP A 1 774 ? -20.074 2.462 23.886 1.00 84.88 774 ASP A O 1
ATOM 6022 N N . LEU A 1 775 ? -18.535 1.438 22.648 1.00 84.75 775 LEU A N 1
ATOM 6023 C CA . LEU A 1 775 ? -18.804 0.115 23.227 1.00 84.75 775 LEU A CA 1
ATOM 6024 C C . LEU A 1 775 ? -18.725 0.130 24.769 1.00 84.75 775 LEU A C 1
ATOM 6026 O O . LEU A 1 775 ? -19.543 -0.499 25.444 1.00 84.75 775 LEU A O 1
ATOM 6030 N N . LYS A 1 776 ? -17.795 0.902 25.353 1.00 85.88 776 LYS A N 1
ATOM 6031 C CA . LYS A 1 776 ? -17.693 1.090 26.816 1.00 85.88 776 LYS A CA 1
ATOM 6032 C C . LYS A 1 776 ? -18.864 1.910 27.367 1.00 85.88 776 LYS A C 1
ATOM 6034 O O . LYS A 1 776 ? -19.404 1.579 28.425 1.00 85.88 776 LYS A O 1
ATOM 6039 N N . ALA A 1 777 ? -19.281 2.962 26.665 1.00 87.62 777 ALA A N 1
ATOM 6040 C CA . ALA A 1 777 ? -20.416 3.793 27.058 1.00 87.62 777 ALA A CA 1
ATOM 6041 C C . ALA A 1 777 ? -21.769 3.063 26.894 1.00 87.62 777 ALA A C 1
ATOM 6043 O O . ALA A 1 777 ? -22.657 3.226 27.733 1.00 87.62 777 ALA A O 1
ATOM 6044 N N . LEU A 1 778 ? -21.920 2.200 25.887 1.00 88.12 778 LEU A N 1
ATOM 6045 C CA . LEU A 1 778 ? -23.064 1.309 25.674 1.00 88.12 778 LEU A CA 1
ATOM 6046 C C . LEU A 1 778 ? -23.127 0.212 26.742 1.00 88.12 778 LEU A C 1
ATOM 6048 O O . LEU A 1 778 ? -24.192 -0.022 27.317 1.00 88.12 778 LEU A O 1
ATOM 6052 N N . GLN A 1 779 ? -21.995 -0.404 27.100 1.00 87.44 779 GLN A N 1
ATOM 6053 C CA . GLN A 1 779 ? -21.919 -1.322 28.244 1.00 87.44 779 GLN A CA 1
ATOM 6054 C C . GLN A 1 779 ? -22.326 -0.622 29.553 1.00 87.44 779 GLN A C 1
ATOM 6056 O O . GLN A 1 779 ? -23.103 -1.178 30.333 1.00 87.44 779 GLN A O 1
ATOM 6061 N N . ALA A 1 780 ? -21.898 0.628 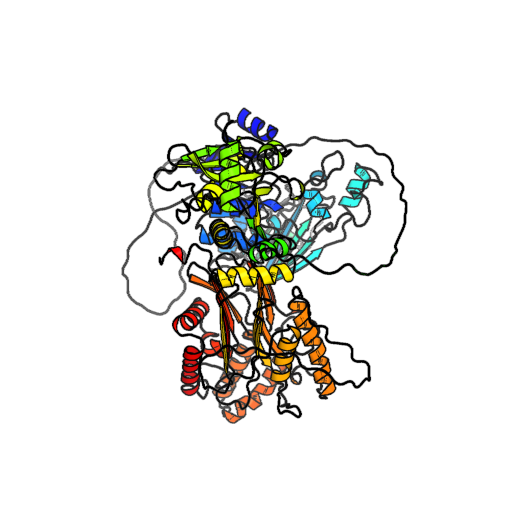29.765 1.00 88.38 780 ALA A N 1
ATOM 6062 C CA . ALA A 1 780 ? -22.345 1.438 30.898 1.00 88.38 780 ALA A CA 1
ATOM 6063 C C . ALA A 1 780 ? -23.854 1.772 30.838 1.00 88.38 780 ALA A C 1
ATOM 6065 O O . ALA A 1 780 ? -24.529 1.658 31.864 1.00 88.38 780 ALA A O 1
ATOM 6066 N N . LYS A 1 781 ? -24.411 2.108 29.658 1.00 89.38 781 LYS A N 1
ATOM 6067 C CA . LYS A 1 781 ? -25.861 2.319 29.433 1.00 89.38 781 LYS A CA 1
ATOM 6068 C C . LYS A 1 781 ? -26.644 1.073 29.857 1.00 89.38 781 LYS A C 1
ATOM 6070 O O . LYS A 1 781 ? -27.549 1.163 30.686 1.00 89.38 781 LYS A O 1
ATOM 6075 N N . GLN A 1 782 ? -26.242 -0.096 29.358 1.00 86.31 782 GLN A N 1
ATOM 6076 C CA . GLN A 1 782 ? -26.869 -1.375 29.691 1.00 86.31 782 GLN A CA 1
ATOM 6077 C C . GLN A 1 782 ? -26.752 -1.724 31.179 1.00 86.31 782 GLN A C 1
ATOM 6079 O O . GLN A 1 782 ? -27.718 -2.218 31.757 1.00 86.31 782 GLN A O 1
ATOM 6084 N N . GLN A 1 783 ? -25.603 -1.486 31.821 1.00 88.56 783 GLN A N 1
ATOM 6085 C CA . GLN A 1 783 ? -25.437 -1.801 33.243 1.00 88.56 783 GLN A CA 1
ATOM 6086 C C . GLN A 1 783 ? -26.281 -0.882 34.138 1.00 88.56 783 GLN A C 1
ATOM 6088 O O . GLN A 1 783 ? -26.841 -1.347 35.128 1.00 88.56 783 GLN A O 1
ATOM 6093 N N . LEU A 1 784 ? -26.426 0.399 33.784 1.00 88.44 784 LEU A N 1
ATOM 6094 C CA . LEU A 1 784 ? -27.314 1.326 34.491 1.00 88.44 784 LEU A CA 1
ATOM 6095 C C . LEU A 1 784 ? -28.778 0.869 34.412 1.00 88.44 784 LEU A C 1
ATOM 6097 O O . LEU A 1 784 ? -29.443 0.819 35.449 1.00 88.44 784 LEU A O 1
ATOM 6101 N N . LEU A 1 785 ? -29.248 0.479 33.222 1.00 85.88 785 LEU A N 1
ATOM 6102 C CA . LEU A 1 785 ? -30.596 -0.065 33.008 1.00 85.88 785 LEU A CA 1
ATOM 6103 C C . LEU A 1 785 ? -30.812 -1.377 33.786 1.00 85.88 785 LEU A C 1
ATOM 6105 O O . LEU A 1 785 ? -31.770 -1.485 34.548 1.00 85.88 785 LEU A O 1
ATOM 6109 N N . LYS A 1 786 ? -29.875 -2.335 33.696 1.00 86.50 786 LYS A N 1
ATOM 6110 C CA . LYS A 1 786 ? -29.900 -3.605 34.459 1.00 86.50 786 LYS A CA 1
ATOM 6111 C C . LYS A 1 786 ? -29.915 -3.392 35.979 1.00 86.50 786 LYS A C 1
ATOM 6113 O O . LYS A 1 786 ? -30.515 -4.183 36.697 1.00 86.50 786 LYS A O 1
ATOM 6118 N N . ASN A 1 787 ? -29.302 -2.311 36.466 1.00 89.44 787 ASN A N 1
ATOM 6119 C CA . ASN A 1 787 ? -29.318 -1.912 37.876 1.00 89.44 787 ASN A CA 1
ATOM 6120 C C . ASN A 1 787 ? -30.604 -1.155 38.290 1.00 89.44 787 ASN A C 1
ATOM 6122 O O . ASN A 1 787 ? -30.655 -0.611 39.392 1.00 89.44 787 ASN A O 1
ATOM 6126 N N . GLY A 1 788 ? -31.623 -1.073 37.427 1.00 86.81 788 GLY A N 1
ATOM 6127 C CA . GLY A 1 788 ? -32.884 -0.385 37.716 1.00 86.81 788 GLY A CA 1
ATOM 6128 C C . GLY A 1 788 ? -32.797 1.143 37.667 1.00 86.81 788 GLY A C 1
ATOM 6129 O O . GLY A 1 788 ? -33.612 1.817 38.295 1.00 86.81 788 GLY A O 1
ATOM 6130 N N . THR A 1 789 ? -31.819 1.716 36.952 1.00 87.06 789 THR A N 1
ATOM 6131 C CA . THR A 1 789 ? -31.783 3.170 36.708 1.00 87.06 789 THR A CA 1
ATOM 6132 C C . THR A 1 789 ? -32.898 3.538 35.725 1.00 87.06 789 THR A C 1
ATOM 6134 O O . THR A 1 789 ? -32.865 3.038 34.600 1.00 87.06 789 THR A O 1
ATOM 6137 N N . PRO A 1 790 ? -33.843 4.427 36.086 1.00 84.62 790 PRO A N 1
ATOM 6138 C CA . PRO A 1 790 ? -34.876 4.891 35.161 1.00 84.62 790 PRO A CA 1
ATOM 6139 C C . PRO A 1 790 ? -34.269 5.540 33.909 1.00 84.62 790 PRO A C 1
ATOM 6141 O O . PRO A 1 790 ? -33.279 6.274 34.019 1.00 84.62 790 PRO A O 1
ATOM 6144 N N . ALA A 1 791 ? -34.834 5.258 32.731 1.00 78.06 791 ALA A N 1
ATOM 6145 C CA . ALA A 1 791 ? -34.250 5.615 31.435 1.00 78.06 791 ALA A CA 1
ATOM 6146 C C . ALA A 1 791 ? -33.947 7.120 31.303 1.00 78.06 791 ALA A C 1
ATOM 6148 O O . ALA A 1 791 ? -32.860 7.499 30.860 1.00 78.06 791 ALA A O 1
ATOM 6149 N N . GLU A 1 792 ? -34.831 7.982 31.815 1.00 80.44 792 GLU A N 1
ATOM 6150 C CA . GLU A 1 792 ? -34.689 9.443 31.800 1.00 80.44 792 GLU A CA 1
ATOM 6151 C C . GLU A 1 792 ? -33.503 9.955 32.640 1.00 80.44 792 GLU A C 1
ATOM 6153 O O . GLU A 1 792 ? -33.062 11.095 32.490 1.00 80.44 792 GLU A O 1
ATOM 6158 N N . LYS A 1 793 ? -32.941 9.103 33.509 1.00 84.31 793 LYS A N 1
ATOM 6159 C CA . LYS A 1 793 ? -31.767 9.392 34.348 1.00 84.31 793 LYS A CA 1
ATOM 6160 C C . LYS A 1 793 ? -30.481 8.738 33.831 1.00 84.31 793 LYS A C 1
ATOM 6162 O O . LYS A 1 793 ? -29.400 9.103 34.302 1.00 84.31 793 LYS A O 1
ATOM 6167 N N . VAL A 1 794 ? -30.552 7.815 32.867 1.00 84.56 794 VAL A N 1
ATOM 6168 C CA . VAL A 1 794 ? -29.372 7.116 32.321 1.00 84.56 794 VAL A CA 1
ATOM 6169 C C . VAL A 1 794 ? -28.448 8.086 31.583 1.00 84.56 794 VAL A C 1
ATOM 6171 O O . VAL A 1 794 ? -27.246 8.088 31.842 1.00 84.56 794 VAL A O 1
ATOM 6174 N N . SER A 1 795 ? -28.992 8.989 30.761 1.00 80.88 795 SER A N 1
ATOM 6175 C CA . SER A 1 795 ? -28.216 10.034 30.068 1.00 80.88 795 SER A CA 1
ATOM 6176 C C . SER A 1 795 ? -27.409 10.903 31.045 1.00 80.88 795 SER A C 1
ATOM 6178 O O . SER A 1 795 ? -26.210 11.111 30.860 1.00 80.88 795 SER A O 1
ATOM 6180 N N . HIS A 1 796 ? -28.024 11.336 32.151 1.00 86.06 796 HIS A N 1
ATOM 6181 C CA . HIS A 1 796 ? -27.346 12.083 33.214 1.00 86.06 796 HIS A CA 1
ATOM 6182 C C . HIS A 1 796 ? -26.250 11.252 33.903 1.00 86.06 796 HIS A C 1
ATOM 6184 O O . HIS A 1 796 ? -25.185 11.781 34.228 1.00 86.06 796 HIS A O 1
ATOM 6190 N N . ARG A 1 797 ? -26.487 9.955 34.137 1.00 88.94 797 ARG A N 1
ATOM 6191 C CA . ARG A 1 797 ? -25.504 9.039 34.743 1.00 88.94 797 ARG A CA 1
ATOM 6192 C C . ARG A 1 797 ? -24.319 8.729 33.821 1.00 88.94 797 ARG A C 1
ATOM 6194 O O . ARG A 1 797 ? -23.241 8.462 34.341 1.00 88.94 797 ARG A O 1
ATOM 6201 N N . LEU A 1 798 ? -24.487 8.819 32.500 1.00 89.25 798 LEU A N 1
ATOM 6202 C CA . LEU A 1 798 ? -23.421 8.615 31.510 1.00 89.25 798 LEU A CA 1
ATOM 6203 C C . LEU A 1 798 ? -22.545 9.854 31.259 1.00 89.25 798 LEU A C 1
ATOM 6205 O O . LEU A 1 798 ? -21.437 9.703 30.750 1.00 89.25 798 LEU A O 1
ATOM 6209 N N . LYS A 1 799 ? -22.968 11.065 31.660 1.00 88.19 799 LYS A N 1
ATOM 6210 C CA . LYS A 1 799 ? -22.177 12.303 31.468 1.00 88.19 799 LYS A CA 1
ATOM 6211 C C . LYS A 1 799 ? -20.695 12.199 31.899 1.00 88.19 799 LYS A C 1
ATOM 6213 O O . LYS A 1 799 ? -19.866 12.737 31.170 1.00 88.19 799 LYS A O 1
ATOM 6218 N N . PRO A 1 800 ? -20.308 11.526 33.005 1.00 89.81 800 PRO A N 1
ATOM 6219 C CA . PRO A 1 800 ? -18.895 11.337 33.354 1.00 89.81 800 PRO A CA 1
ATOM 6220 C C . PRO A 1 800 ? -18.123 10.445 32.369 1.00 89.81 800 PRO A C 1
ATOM 6222 O O . PRO A 1 800 ? -16.951 10.706 32.116 1.00 89.81 800 PRO A O 1
ATOM 6225 N N . VAL A 1 801 ? -18.776 9.430 31.788 1.00 89.44 801 VAL A N 1
ATOM 6226 C CA . VAL A 1 801 ? -18.174 8.529 30.789 1.00 89.44 801 VAL A CA 1
ATOM 6227 C C . VAL A 1 801 ? -17.917 9.293 29.493 1.00 89.44 801 VAL A C 1
ATOM 6229 O O . VAL A 1 801 ? -16.791 9.309 29.011 1.00 89.44 801 VAL A O 1
ATOM 6232 N N . PHE A 1 802 ? -18.917 10.025 28.990 1.00 89.00 802 PHE A N 1
ATOM 6233 C CA . PHE A 1 802 ? -18.765 10.843 27.782 1.00 89.00 802 PHE A CA 1
ATOM 6234 C C . PHE A 1 802 ? -17.705 11.946 27.930 1.00 89.00 802 PHE A C 1
ATOM 6236 O O . PHE A 1 802 ? -16.983 12.220 26.975 1.00 89.00 802 PHE A O 1
ATOM 6243 N N . LYS A 1 803 ? -17.538 12.532 29.127 1.00 90.25 803 LYS A N 1
ATOM 6244 C CA . LYS A 1 803 ? -16.416 13.449 29.399 1.00 90.25 803 LYS A CA 1
ATOM 6245 C C . LYS A 1 803 ? -15.064 12.743 29.322 1.00 90.25 803 LYS A C 1
ATOM 6247 O O . LYS A 1 803 ? -14.180 13.233 28.633 1.00 90.25 803 LYS A O 1
ATOM 6252 N N . CYS A 1 804 ? -14.928 11.577 29.956 1.00 89.12 804 CYS A N 1
ATOM 6253 C CA . CYS A 1 804 ? -13.697 10.788 29.905 1.00 89.12 804 CYS A CA 1
ATOM 6254 C C . CYS A 1 804 ? -13.345 10.344 28.470 1.00 89.12 804 CYS A C 1
ATOM 6256 O O . CYS A 1 804 ? -12.175 10.391 28.093 1.00 89.12 804 CYS A O 1
ATOM 6258 N N . ASN A 1 805 ? -14.349 10.006 27.650 1.00 90.31 805 ASN A N 1
ATOM 6259 C CA . ASN A 1 805 ? -14.173 9.765 26.216 1.00 90.31 805 ASN A CA 1
ATOM 6260 C C . ASN A 1 805 ? -13.709 11.050 25.497 1.00 90.31 805 ASN A C 1
ATOM 6262 O O . ASN A 1 805 ? -12.678 11.028 24.836 1.00 90.31 805 ASN A O 1
ATOM 6266 N N . ARG A 1 806 ? -14.378 12.200 25.681 1.00 91.19 806 ARG A N 1
ATOM 6267 C CA . ARG A 1 806 ? -13.960 13.487 25.076 1.00 91.19 806 ARG A CA 1
ATOM 6268 C C . ARG A 1 806 ? -12.550 13.929 25.486 1.00 91.19 806 ARG A C 1
ATOM 6270 O O . ARG A 1 806 ? -11.859 14.542 24.679 1.00 91.19 806 ARG A O 1
ATOM 6277 N N . ASP A 1 807 ? -12.082 13.598 26.688 1.00 90.62 807 ASP A N 1
ATOM 6278 C CA . ASP A 1 807 ? -10.707 13.891 27.116 1.00 90.62 807 ASP A CA 1
ATOM 6279 C C . ASP A 1 807 ? -9.651 13.054 26.347 1.00 90.62 807 ASP A C 1
ATOM 6281 O O . ASP A 1 807 ? -8.480 13.444 26.283 1.00 90.62 807 ASP A O 1
ATOM 6285 N N . LYS A 1 808 ? -10.062 11.954 25.690 1.00 93.69 808 LYS A N 1
ATOM 6286 C CA . LYS A 1 808 ? -9.241 11.134 24.774 1.00 93.69 808 LYS A CA 1
ATOM 6287 C C . LYS A 1 808 ? -9.203 11.653 23.331 1.00 93.69 808 LYS A C 1
ATOM 6289 O O . LYS A 1 808 ? -8.394 11.158 22.550 1.00 93.69 808 LYS A O 1
ATOM 6294 N N . ALA A 1 809 ? -9.991 12.668 22.976 1.00 94.25 809 ALA A N 1
ATOM 6295 C CA . ALA A 1 809 ? -9.899 13.328 21.673 1.00 94.25 809 ALA A CA 1
ATOM 6296 C C . ALA A 1 809 ? -8.463 13.820 21.405 1.00 94.25 809 ALA A C 1
ATOM 6298 O O . ALA A 1 809 ? -7.915 14.593 22.196 1.00 94.25 809 ALA A O 1
ATOM 6299 N N . ASN A 1 810 ? -7.848 13.378 20.309 1.00 94.94 810 ASN A N 1
ATOM 6300 C CA . ASN A 1 810 ? -6.451 13.625 19.933 1.00 94.94 810 ASN A CA 1
ATOM 6301 C C . ASN A 1 810 ? -5.419 13.263 21.032 1.00 94.94 810 ASN A C 1
ATOM 6303 O O . ASN A 1 810 ? -4.410 13.949 21.201 1.00 94.94 810 ASN A O 1
ATOM 6307 N N . ALA A 1 811 ? -5.676 12.218 21.828 1.00 89.25 811 ALA A N 1
ATOM 6308 C CA . ALA A 1 811 ? -4.696 11.632 22.751 1.00 89.25 811 ALA A CA 1
ATOM 6309 C C . ALA A 1 811 ? -3.930 10.458 22.093 1.00 89.25 811 ALA A C 1
ATOM 6311 O O . ALA A 1 811 ? -4.486 9.806 21.210 1.00 89.25 811 ALA A O 1
ATOM 6312 N N . PRO A 1 812 ? -2.699 10.118 22.540 1.00 79.62 812 PRO A N 1
ATOM 6313 C CA . PRO A 1 812 ? -1.931 8.992 21.983 1.00 79.62 812 PRO A CA 1
ATOM 6314 C C . PRO A 1 812 ? -2.589 7.611 22.143 1.00 79.62 812 PRO A C 1
ATOM 6316 O O . PRO A 1 812 ? -2.272 6.696 21.392 1.00 79.62 812 PRO A O 1
ATOM 6319 N N . ASP A 1 813 ? -3.490 7.455 23.117 1.00 80.38 813 ASP A N 1
ATOM 6320 C CA . ASP A 1 813 ? -4.333 6.270 23.331 1.00 80.38 813 ASP A CA 1
ATOM 6321 C C . ASP A 1 813 ? -5.825 6.572 23.070 1.00 80.38 813 ASP A C 1
ATOM 6323 O O . ASP A 1 813 ? -6.716 6.038 23.732 1.00 80.38 813 ASP A O 1
ATOM 6327 N N . GLY A 1 814 ? -6.080 7.504 22.148 1.00 89.38 814 GLY A N 1
ATOM 6328 C CA . GLY A 1 814 ? -7.382 8.093 21.856 1.00 89.38 814 GLY A CA 1
ATOM 6329 C C . GLY A 1 814 ? -7.838 7.929 20.406 1.00 89.38 814 GLY A C 1
ATOM 6330 O O . GLY A 1 814 ? -7.494 6.959 19.735 1.00 89.38 814 GLY A O 1
ATOM 6331 N N . TYR A 1 815 ? -8.620 8.902 19.939 1.00 92.56 815 TYR A N 1
ATOM 6332 C CA . TYR A 1 815 ? -9.192 8.964 18.590 1.00 92.56 815 TYR A CA 1
ATOM 6333 C C . TYR A 1 815 ? -9.022 10.367 17.991 1.00 92.56 815 TYR A C 1
ATOM 6335 O O . TYR A 1 815 ? -8.958 11.354 18.730 1.00 92.56 815 TYR A O 1
ATOM 6343 N N . ALA A 1 816 ? -8.943 10.463 16.665 1.00 95.75 816 ALA A N 1
ATOM 6344 C CA . ALA A 1 816 ? -8.818 11.730 15.948 1.00 95.75 816 ALA A CA 1
ATOM 6345 C C . ALA A 1 816 ? -10.142 12.509 15.875 1.00 95.75 816 ALA A C 1
ATOM 6347 O O . ALA A 1 816 ? -11.192 11.913 15.652 1.00 95.75 816 ALA A O 1
ATOM 6348 N N . VAL A 1 817 ? -10.087 13.839 15.995 1.00 97.31 817 VAL A N 1
ATOM 6349 C CA . VAL A 1 817 ? -11.217 14.759 15.740 1.00 97.31 817 VAL A CA 1
ATOM 6350 C C . VAL A 1 817 ? -10.704 16.183 15.501 1.00 97.31 817 VAL A C 1
ATOM 6352 O O . VAL A 1 817 ? -9.838 16.665 16.233 1.00 97.31 817 VAL A O 1
ATOM 6355 N N . MET A 1 818 ? -11.245 16.903 14.519 1.00 97.50 818 MET A N 1
ATOM 6356 C CA . MET A 1 818 ? -10.927 18.317 14.305 1.00 97.50 818 MET A CA 1
ATOM 6357 C C . MET A 1 818 ? -11.603 19.180 15.373 1.00 97.50 818 MET A C 1
ATOM 6359 O O . MET A 1 818 ? -12.720 19.638 15.182 1.00 97.50 818 MET A O 1
ATOM 6363 N N . ASN A 1 819 ? -10.937 19.396 16.509 1.00 96.06 819 ASN A N 1
ATOM 6364 C CA . ASN A 1 819 ? -11.435 20.199 17.637 1.00 96.06 819 ASN A CA 1
ATOM 6365 C C . ASN A 1 819 ? -10.445 21.297 18.076 1.00 96.06 819 ASN A C 1
ATOM 6367 O O . ASN A 1 819 ? -10.354 21.647 19.255 1.00 96.06 819 ASN A O 1
ATOM 6371 N N . GLY A 1 820 ? -9.634 21.788 17.140 1.00 95.31 820 GLY A N 1
ATOM 6372 C CA . GLY A 1 820 ? -8.615 22.808 17.367 1.00 95.31 820 GLY A CA 1
ATOM 6373 C C . GLY A 1 820 ? -7.351 22.335 18.090 1.00 95.31 820 GLY A C 1
ATOM 6374 O O . GLY A 1 820 ? -6.463 23.147 18.338 1.00 95.31 820 GLY A O 1
ATOM 6375 N N . ASP A 1 821 ? -7.234 21.050 18.440 1.00 95.56 821 ASP A N 1
ATOM 6376 C CA . ASP A 1 821 ? -6.016 20.506 19.048 1.00 95.56 821 ASP A CA 1
ATOM 6377 C C . ASP A 1 821 ? -4.938 20.240 17.979 1.00 95.56 821 ASP A C 1
ATOM 6379 O O . ASP A 1 821 ? -5.193 19.458 17.057 1.00 95.56 821 ASP A O 1
ATOM 6383 N N . PRO A 1 822 ? -3.721 20.813 18.078 1.00 91.56 822 PRO A N 1
ATOM 6384 C CA . PRO A 1 822 ? -2.637 20.522 17.136 1.00 91.56 822 PRO A CA 1
ATOM 6385 C C . PRO A 1 822 ? -2.212 19.045 17.115 1.00 91.56 822 PRO A C 1
ATOM 6387 O O . PRO A 1 822 ? -1.602 18.600 16.145 1.00 91.56 822 PRO A O 1
ATOM 6390 N N . ALA A 1 823 ? -2.555 18.264 18.150 1.00 91.69 823 ALA A N 1
ATOM 6391 C CA . ALA A 1 823 ? -2.289 16.827 18.192 1.00 91.69 823 ALA A CA 1
ATOM 6392 C C . ALA A 1 823 ? -3.043 16.011 17.115 1.00 91.69 823 ALA A C 1
ATOM 6394 O O . ALA A 1 823 ? -2.682 14.857 16.867 1.00 91.69 823 ALA A O 1
ATOM 6395 N N . LEU A 1 824 ? -4.033 16.606 16.428 1.00 94.62 824 LEU A N 1
ATOM 6396 C CA . LEU A 1 824 ? -4.709 16.007 15.267 1.00 94.62 824 LEU A CA 1
ATOM 6397 C C . LEU A 1 824 ? -3.713 15.493 14.210 1.00 94.62 824 LEU A C 1
ATOM 6399 O O . LEU A 1 824 ? -3.895 14.401 13.676 1.00 94.62 824 LEU A O 1
ATOM 6403 N N . ALA A 1 825 ? -2.611 16.223 13.991 1.00 86.94 825 ALA A N 1
ATOM 6404 C CA . ALA A 1 825 ? -1.565 15.896 13.014 1.00 86.94 825 ALA A CA 1
ATOM 6405 C C . ALA A 1 825 ? -0.887 14.525 13.223 1.00 86.94 825 ALA A C 1
ATOM 6407 O O . ALA A 1 825 ? -0.238 14.018 12.311 1.00 86.94 825 ALA A O 1
ATOM 6408 N N . TYR A 1 826 ? -1.028 13.931 14.414 1.00 84.12 826 TYR A N 1
ATOM 6409 C CA . TYR A 1 826 ? -0.451 12.632 14.779 1.00 84.12 826 TYR A CA 1
ATOM 6410 C C . TYR A 1 826 ? -1.504 11.535 14.997 1.00 84.12 826 TYR A C 1
ATOM 6412 O O . TYR A 1 826 ? -1.140 10.406 15.321 1.00 84.12 826 TYR A O 1
ATOM 6420 N N . THR A 1 827 ? -2.796 11.860 14.886 1.00 87.75 827 THR A N 1
ATOM 6421 C CA . THR A 1 827 ? -3.908 10.947 15.217 1.00 87.75 827 THR A CA 1
ATOM 6422 C C . THR A 1 827 ? -4.833 10.677 14.033 1.00 87.75 827 THR A C 1
ATOM 6424 O O . THR A 1 827 ? -5.339 9.559 13.928 1.00 87.75 827 THR A O 1
ATOM 6427 N N . MET A 1 828 ? -5.033 11.647 13.132 1.00 92.81 828 MET A N 1
ATOM 6428 C CA . MET A 1 828 ? -5.800 11.450 11.894 1.00 92.81 828 MET A CA 1
ATOM 6429 C C . MET A 1 828 ? -5.140 10.403 10.983 1.00 92.81 828 MET A C 1
ATOM 6431 O O . MET A 1 828 ? -3.914 10.362 10.859 1.00 92.81 828 MET A O 1
ATOM 6435 N N . GLU A 1 829 ? -5.946 9.559 10.339 1.00 91.06 829 GLU A N 1
ATOM 6436 C CA . GLU A 1 829 ? -5.452 8.642 9.310 1.00 91.06 829 GLU A CA 1
ATOM 6437 C C . GLU A 1 829 ? -5.333 9.394 7.982 1.00 91.06 829 GLU A C 1
ATOM 6439 O O . GLU A 1 829 ? -6.223 10.151 7.607 1.00 91.06 829 GLU A O 1
ATOM 6444 N N . TYR A 1 830 ? -4.245 9.184 7.249 1.00 90.69 830 TYR A N 1
ATOM 6445 C CA . TYR A 1 830 ? -4.095 9.671 5.880 1.00 90.69 830 TYR A CA 1
ATOM 6446 C C . TYR A 1 830 ? -3.179 8.743 5.091 1.00 90.69 830 TYR A C 1
ATOM 6448 O O . TYR A 1 830 ? -2.370 8.011 5.669 1.00 90.69 830 TYR A O 1
ATOM 6456 N N . GLY A 1 831 ? -3.301 8.759 3.768 1.00 80.81 831 GLY A N 1
ATOM 6457 C CA . GLY A 1 831 ? -2.489 7.897 2.921 1.00 80.81 831 GLY A CA 1
ATOM 6458 C C . GLY A 1 831 ? -2.850 7.954 1.446 1.00 80.81 831 GLY A C 1
ATOM 6459 O O . GLY A 1 831 ? -3.608 8.812 0.990 1.00 80.81 831 GLY A O 1
ATOM 6460 N N . ARG A 1 832 ? -2.280 7.006 0.697 1.00 81.06 832 ARG A N 1
ATOM 6461 C CA . ARG A 1 832 ? -2.561 6.784 -0.721 1.00 81.06 832 ARG A CA 1
ATOM 6462 C C . ARG A 1 832 ? -2.840 5.307 -0.988 1.00 81.06 832 ARG A C 1
ATOM 6464 O O . ARG A 1 832 ? -2.191 4.445 -0.399 1.00 81.06 832 ARG A O 1
ATOM 6471 N N . ILE A 1 833 ? -3.769 5.021 -1.897 1.00 75.56 833 ILE A N 1
ATOM 6472 C CA . ILE A 1 833 ? -4.033 3.671 -2.425 1.00 75.56 833 ILE A CA 1
ATOM 6473 C C . ILE A 1 833 ? -4.119 3.701 -3.951 1.00 75.56 833 ILE A C 1
ATOM 6475 O O . ILE A 1 833 ? -4.434 4.732 -4.537 1.00 75.56 833 ILE A O 1
ATOM 6479 N N . SER A 1 834 ? -3.846 2.573 -4.604 1.00 67.69 834 SER A N 1
ATOM 6480 C CA . SER A 1 834 ? -3.944 2.461 -6.062 1.00 67.69 834 SER A CA 1
ATOM 6481 C C . SER A 1 834 ? -5.387 2.642 -6.550 1.00 67.69 834 SER A C 1
ATOM 6483 O O . SER A 1 834 ? -6.313 2.111 -5.940 1.00 67.69 834 SER A O 1
ATOM 6485 N N . CYS A 1 835 ? -5.579 3.326 -7.683 1.00 67.69 835 CYS A N 1
ATOM 6486 C CA . CYS A 1 835 ? -6.853 3.301 -8.417 1.00 67.69 835 CYS A CA 1
ATOM 6487 C C . CYS A 1 835 ? -7.028 2.013 -9.244 1.00 67.69 835 CYS A C 1
ATOM 6489 O O . CYS A 1 835 ? -8.083 1.815 -9.844 1.00 67.69 835 CYS A O 1
ATOM 6491 N N . ALA A 1 836 ? -6.012 1.141 -9.316 1.00 60.72 836 ALA A N 1
ATOM 6492 C CA . ALA A 1 836 ? -6.084 -0.095 -10.089 1.00 60.72 836 ALA A CA 1
ATOM 6493 C C . ALA A 1 836 ? -7.277 -0.953 -9.644 1.00 60.72 836 ALA A C 1
ATOM 6495 O O . ALA A 1 836 ? -7.422 -1.275 -8.467 1.00 60.72 836 ALA A O 1
ATOM 6496 N N . ASN A 1 837 ? -8.121 -1.319 -10.609 1.00 62.44 837 ASN A N 1
ATOM 6497 C CA . ASN A 1 837 ? -9.356 -2.080 -10.426 1.00 62.44 837 ASN A CA 1
ATOM 6498 C C . ASN A 1 837 ? -10.427 -1.429 -9.526 1.00 62.44 837 ASN A C 1
ATOM 6500 O O . ASN A 1 837 ? -11.481 -2.035 -9.371 1.00 62.44 837 ASN A O 1
ATOM 6504 N N . VAL A 1 838 ? -10.231 -0.235 -8.952 1.00 79.81 838 VAL A N 1
ATOM 6505 C CA . VAL A 1 838 ? -11.261 0.431 -8.129 1.00 79.81 838 VAL A CA 1
ATOM 6506 C C . VAL A 1 838 ? -12.353 0.998 -9.037 1.00 79.81 838 VAL A C 1
ATOM 6508 O O . VAL A 1 838 ? -12.061 1.767 -9.949 1.00 79.81 838 VAL A O 1
ATOM 6511 N N . VAL A 1 839 ? -13.613 0.638 -8.777 1.00 84.25 839 VAL A N 1
ATOM 6512 C CA . VAL A 1 839 ? -14.779 1.097 -9.558 1.00 84.25 839 VAL A CA 1
ATOM 6513 C C . VAL A 1 839 ? -15.668 2.072 -8.788 1.00 84.25 839 VAL A C 1
ATOM 6515 O O . VAL A 1 839 ? -16.242 2.976 -9.390 1.00 84.25 839 VAL A O 1
ATOM 6518 N N . ARG A 1 840 ? -15.773 1.935 -7.458 1.00 93.69 840 ARG A N 1
ATOM 6519 C CA . ARG A 1 840 ? -16.550 2.851 -6.603 1.00 93.69 840 ARG A CA 1
ATOM 6520 C C . ARG A 1 840 ? -15.854 3.109 -5.270 1.00 93.69 840 ARG A C 1
ATOM 6522 O O . ARG A 1 840 ? -15.225 2.208 -4.717 1.00 93.69 840 ARG A O 1
ATOM 6529 N N . ILE A 1 841 ? -16.010 4.319 -4.747 1.00 96.19 841 ILE A N 1
ATOM 6530 C CA . ILE A 1 841 ? -15.591 4.748 -3.405 1.00 96.19 841 ILE A CA 1
ATOM 6531 C C . ILE A 1 841 ? -16.845 5.169 -2.639 1.00 96.19 841 ILE A C 1
ATOM 6533 O O . ILE A 1 841 ? -17.741 5.761 -3.236 1.00 96.19 841 ILE A O 1
ATOM 6537 N N . TYR A 1 842 ? -16.893 4.913 -1.335 1.00 97.88 842 TYR A N 1
ATOM 6538 C CA . TYR A 1 842 ? -17.994 5.298 -0.452 1.00 97.88 842 TYR A CA 1
ATOM 6539 C C . TYR A 1 842 ? -17.400 6.018 0.762 1.00 97.88 842 TYR A C 1
ATOM 6541 O O . TYR A 1 842 ? -16.534 5.458 1.435 1.00 97.88 842 TYR A O 1
ATOM 6549 N N . ALA A 1 843 ? -17.861 7.236 1.032 1.00 98.06 843 ALA A N 1
ATOM 6550 C CA . ALA A 1 843 ? -17.574 8.009 2.238 1.00 98.06 843 ALA A CA 1
ATOM 6551 C C . ALA A 1 843 ? -18.883 8.194 3.013 1.00 98.06 843 ALA A C 1
ATOM 6553 O O . ALA A 1 843 ? -19.864 8.638 2.416 1.00 98.06 843 ALA A O 1
ATOM 6554 N N . ILE A 1 844 ? -18.929 7.810 4.293 1.00 97.38 844 ILE A N 1
ATOM 6555 C CA . ILE A 1 844 ? -20.181 7.694 5.070 1.00 97.38 844 ILE A CA 1
ATOM 6556 C C . ILE A 1 844 ? -20.007 8.068 6.554 1.00 97.38 844 ILE A C 1
ATOM 6558 O O . ILE A 1 844 ? -18.987 7.720 7.155 1.00 97.38 844 ILE A O 1
ATOM 6562 N N . THR A 1 845 ? -21.003 8.747 7.139 1.00 96.75 845 THR A N 1
ATOM 6563 C CA . THR A 1 845 ? -21.100 9.018 8.594 1.00 96.75 845 THR A CA 1
ATOM 6564 C C . THR A 1 845 ? -21.732 7.832 9.340 1.00 96.75 845 THR A C 1
ATOM 6566 O O . THR A 1 845 ? -22.309 6.934 8.715 1.00 96.75 845 THR A O 1
ATOM 6569 N N . ASP A 1 846 ? -21.593 7.768 10.668 1.00 92.62 846 ASP A N 1
ATOM 6570 C CA . ASP A 1 846 ? -22.039 6.625 11.486 1.00 92.62 846 ASP A CA 1
ATOM 6571 C C . ASP A 1 846 ? -23.561 6.405 11.442 1.00 92.62 846 ASP A C 1
ATOM 6573 O O . ASP A 1 846 ? -24.025 5.258 11.418 1.00 92.62 846 ASP A O 1
ATOM 6577 N N . GLY A 1 847 ? -24.336 7.479 11.272 1.00 92.75 847 GLY A N 1
ATOM 6578 C CA . GLY A 1 847 ? -25.767 7.441 10.979 1.00 92.75 847 GLY A CA 1
ATOM 6579 C C . GLY A 1 847 ? -26.150 6.487 9.842 1.00 92.75 847 GLY A C 1
ATOM 6580 O O . GLY A 1 847 ? -27.216 5.874 9.910 1.00 92.75 847 GLY A O 1
ATOM 6581 N N . MET A 1 848 ? -25.264 6.264 8.860 1.00 94.69 848 MET A N 1
ATOM 6582 C CA . MET A 1 848 ? -25.476 5.326 7.746 1.00 94.69 848 MET A CA 1
ATOM 6583 C C . MET A 1 848 ? -25.235 3.844 8.094 1.00 94.69 848 MET A C 1
ATOM 6585 O O . MET A 1 848 ? -25.681 2.966 7.349 1.00 94.69 848 MET A O 1
ATOM 6589 N N . PHE A 1 849 ? -24.513 3.525 9.176 1.00 91.31 849 PHE A N 1
ATOM 6590 C CA . PHE A 1 849 ? -24.060 2.152 9.466 1.00 91.31 849 PHE A CA 1
ATOM 6591 C C . PHE A 1 849 ? -24.170 1.703 10.935 1.00 91.31 849 PHE A C 1
ATOM 6593 O O . PHE A 1 849 ? -23.816 0.563 11.247 1.00 91.31 849 PHE A O 1
ATOM 6600 N N . HIS A 1 850 ? -24.707 2.527 11.837 1.00 79.38 850 HIS A N 1
ATOM 6601 C CA . HIS A 1 850 ? -24.814 2.229 13.271 1.00 79.38 850 HIS A CA 1
ATOM 6602 C C . HIS A 1 850 ? -25.544 0.906 13.609 1.00 79.38 850 HIS A C 1
ATOM 6604 O O . HIS A 1 850 ? -25.259 0.290 14.635 1.00 79.38 850 HIS A O 1
ATOM 6610 N N . PHE A 1 851 ? -26.435 0.411 12.738 1.00 83.56 851 PHE A N 1
ATOM 6611 C CA . PHE A 1 851 ? -27.072 -0.910 12.882 1.00 83.56 851 PHE A CA 1
ATOM 6612 C C . PHE A 1 851 ? -26.115 -2.100 12.693 1.00 83.56 851 PHE A C 1
ATOM 6614 O O . PHE A 1 851 ? -26.341 -3.161 13.270 1.00 83.56 851 PHE A O 1
ATOM 6621 N N . ILE A 1 852 ? -25.060 -1.947 11.884 1.00 80.12 852 ILE A N 1
ATOM 6622 C CA . ILE A 1 852 ? -24.106 -3.022 11.554 1.00 80.12 852 ILE A CA 1
ATOM 6623 C C . ILE A 1 852 ? -22.740 -2.848 12.226 1.00 80.12 852 ILE A C 1
ATOM 6625 O O . ILE A 1 852 ? -21.942 -3.785 12.233 1.00 80.12 852 ILE A O 1
ATOM 6629 N N . GLU A 1 853 ? -22.449 -1.689 12.825 1.00 73.81 853 GLU A N 1
ATOM 6630 C CA . GLU A 1 853 ? -21.169 -1.417 13.499 1.00 73.81 853 GLU A CA 1
ATOM 6631 C C . GLU A 1 853 ? -20.765 -2.562 14.451 1.00 73.81 853 GLU A C 1
ATOM 6633 O O . GLU A 1 853 ? -19.634 -3.049 14.398 1.00 73.81 853 GLU A O 1
ATOM 6638 N N . ASN A 1 854 ? -21.728 -3.077 15.222 1.00 69.62 854 ASN A N 1
ATOM 6639 C CA . ASN A 1 854 ? -21.538 -4.130 16.222 1.00 69.62 854 ASN A CA 1
ATOM 6640 C C . ASN A 1 854 ? -21.874 -5.559 15.723 1.00 69.62 854 ASN A C 1
ATOM 6642 O O . ASN A 1 854 ? -21.911 -6.486 16.529 1.00 69.62 854 ASN A O 1
ATOM 6646 N N . ASP A 1 855 ? -22.097 -5.767 14.417 1.00 71.06 855 ASP A N 1
ATOM 6647 C CA . ASP A 1 855 ? -22.264 -7.107 13.819 1.00 71.06 855 ASP A CA 1
ATOM 6648 C C . ASP A 1 855 ? -20.915 -7.867 13.780 1.00 71.06 855 ASP A C 1
ATOM 6650 O O . ASP A 1 855 ? -19.875 -7.290 13.442 1.00 71.06 855 ASP A O 1
ATOM 6654 N N . GLU A 1 856 ? -20.921 -9.163 14.108 1.00 73.81 856 GLU A N 1
ATOM 6655 C CA . GLU A 1 856 ? -19.750 -10.050 14.002 1.00 73.81 856 GLU A CA 1
ATOM 6656 C C . GLU A 1 856 ? -19.510 -10.552 12.559 1.00 73.81 856 GLU A C 1
ATOM 6658 O O . GLU A 1 856 ? -18.467 -11.150 12.286 1.00 73.81 856 GLU A O 1
ATOM 6663 N N . ASP A 1 857 ? -20.439 -10.323 11.619 1.00 76.50 857 ASP A N 1
ATOM 6664 C CA . ASP A 1 857 ? -20.271 -10.720 10.217 1.00 76.50 857 ASP A CA 1
ATOM 6665 C C . ASP A 1 857 ? -19.126 -9.955 9.527 1.00 76.50 857 ASP A C 1
ATOM 6667 O O . ASP A 1 857 ? -19.168 -8.739 9.325 1.00 76.50 857 ASP A O 1
ATOM 6671 N N . SER A 1 858 ? -18.119 -10.702 9.070 1.00 74.62 858 SER A N 1
ATOM 6672 C CA . SER A 1 858 ? -16.988 -10.178 8.302 1.00 74.62 858 SER A CA 1
ATOM 6673 C C . SER A 1 858 ? -17.392 -9.495 6.988 1.00 74.62 858 SER A C 1
ATOM 6675 O O . SER A 1 858 ? -16.637 -8.664 6.496 1.00 74.62 858 SER A O 1
ATOM 6677 N N . ARG A 1 859 ? -18.567 -9.819 6.425 1.00 79.94 859 ARG A N 1
ATOM 6678 C CA . ARG A 1 859 ? -19.082 -9.263 5.159 1.00 79.94 859 ARG A CA 1
ATOM 6679 C C . ARG A 1 859 ? -19.957 -8.015 5.336 1.00 79.94 859 ARG A C 1
ATOM 6681 O O . ARG A 1 859 ? -20.583 -7.570 4.377 1.00 79.94 859 ARG A O 1
ATOM 6688 N N . LYS A 1 860 ? -20.055 -7.438 6.537 1.00 86.50 860 LYS A N 1
ATOM 6689 C CA . LYS A 1 860 ? -20.978 -6.319 6.812 1.00 86.50 860 LYS A CA 1
ATOM 6690 C C . LYS A 1 860 ? -20.750 -5.067 5.953 1.00 86.50 860 LYS A C 1
ATOM 6692 O O . LYS A 1 860 ? -21.718 -4.472 5.491 1.00 86.50 860 LYS A O 1
ATOM 6697 N N . TRP A 1 861 ? -19.496 -4.715 5.662 1.00 90.06 861 TRP A N 1
ATOM 6698 C CA . TRP A 1 861 ? -19.169 -3.590 4.774 1.00 90.06 861 TRP A CA 1
ATOM 6699 C C . TRP A 1 861 ? -19.470 -3.885 3.298 1.00 90.06 861 TRP A C 1
ATOM 6701 O O . TRP A 1 861 ? -19.881 -2.984 2.573 1.00 90.06 861 TRP A O 1
ATOM 6711 N N . GLU A 1 862 ? -19.331 -5.144 2.870 1.00 90.44 862 GLU A N 1
ATOM 6712 C CA . GLU A 1 862 ? -19.758 -5.591 1.537 1.00 90.44 862 GLU A CA 1
ATOM 6713 C C . GLU A 1 862 ? -21.280 -5.451 1.407 1.00 90.44 862 GLU A C 1
ATOM 6715 O O . GLU A 1 862 ? -21.748 -4.768 0.507 1.00 90.44 862 GLU A O 1
ATOM 6720 N N . LYS A 1 863 ? -22.048 -5.982 2.373 1.00 92.12 863 LYS A N 1
ATOM 6721 C CA . LYS A 1 863 ? -23.518 -5.859 2.425 1.00 92.12 863 LYS A CA 1
ATOM 6722 C C . LYS A 1 863 ? -24.006 -4.407 2.389 1.00 92.12 863 LYS A C 1
ATOM 6724 O O . LYS A 1 863 ? -25.027 -4.134 1.767 1.00 92.12 863 LYS A O 1
ATOM 6729 N N . LEU A 1 864 ? -23.307 -3.495 3.070 1.00 94.62 864 LEU A N 1
ATOM 6730 C CA . LEU A 1 864 ? -23.634 -2.068 3.064 1.00 94.62 864 LEU A CA 1
ATOM 6731 C C . LEU A 1 864 ? -23.446 -1.459 1.671 1.00 94.62 864 LEU A C 1
ATOM 6733 O O . LEU A 1 864 ? -24.351 -0.806 1.159 1.00 94.62 864 LEU A O 1
ATOM 6737 N N . ALA A 1 865 ? -22.289 -1.697 1.049 1.00 95.19 865 ALA A N 1
ATOM 6738 C CA . ALA A 1 865 ? -22.016 -1.233 -0.306 1.00 95.19 865 ALA A CA 1
ATOM 6739 C C . ALA A 1 865 ? -22.965 -1.881 -1.331 1.00 95.19 865 ALA A C 1
ATOM 6741 O O . ALA A 1 865 ? -23.433 -1.199 -2.235 1.00 95.19 865 ALA A O 1
ATOM 6742 N N . ASP A 1 866 ? -23.298 -3.168 -1.172 1.00 94.25 866 ASP A N 1
ATOM 6743 C CA . ASP A 1 866 ? -24.273 -3.881 -2.007 1.00 94.25 866 ASP A CA 1
ATOM 6744 C C . ASP A 1 866 ? -25.665 -3.227 -1.890 1.00 94.25 866 ASP A C 1
ATOM 6746 O O . ASP A 1 866 ? -26.287 -2.926 -2.905 1.00 94.25 866 ASP A O 1
ATOM 6750 N N . ALA A 1 867 ? -26.131 -2.914 -0.674 1.00 94.19 867 ALA A N 1
ATOM 6751 C CA . ALA A 1 867 ? -27.415 -2.242 -0.461 1.00 94.19 867 ALA A CA 1
ATOM 6752 C C . ALA A 1 867 ? -27.449 -0.812 -1.034 1.00 94.19 867 ALA A C 1
ATOM 6754 O O . ALA A 1 867 ? -28.442 -0.429 -1.654 1.00 94.19 867 ALA A O 1
ATOM 6755 N N . LEU A 1 868 ? -26.369 -0.039 -0.869 1.00 95.69 868 LEU A N 1
ATOM 6756 C CA . LEU A 1 868 ? -26.232 1.302 -1.451 1.00 95.69 868 LEU A CA 1
ATOM 6757 C C . LEU A 1 868 ? -26.196 1.262 -2.989 1.00 95.69 868 LEU A C 1
ATOM 6759 O O . LEU A 1 868 ? -26.806 2.113 -3.635 1.00 95.69 868 LEU A O 1
ATOM 6763 N N . ASP A 1 869 ? -25.534 0.261 -3.575 1.00 92.00 869 ASP A N 1
ATOM 6764 C CA . ASP A 1 869 ? -25.450 0.061 -5.026 1.00 92.00 869 ASP A CA 1
ATOM 6765 C C . ASP A 1 869 ? -26.768 -0.428 -5.651 1.00 92.00 869 ASP A C 1
ATOM 6767 O O . ASP A 1 869 ? -27.077 -0.062 -6.786 1.00 92.00 869 ASP A O 1
ATOM 6771 N N . GLU A 1 870 ? -27.535 -1.259 -4.937 1.00 91.75 870 GLU A N 1
ATOM 6772 C CA . GLU A 1 870 ? -28.838 -1.776 -5.380 1.00 91.75 870 GLU A CA 1
ATOM 6773 C C . GLU A 1 870 ? -29.965 -0.737 -5.274 1.00 91.75 870 GLU A C 1
ATOM 6775 O O . GLU A 1 870 ? -30.874 -0.734 -6.107 1.00 91.75 870 GLU A O 1
ATOM 6780 N N . ARG A 1 871 ? -29.949 0.096 -4.223 1.00 90.00 871 ARG A N 1
ATOM 6781 C CA . ARG A 1 871 ? -31.109 0.907 -3.792 1.00 90.00 871 ARG A CA 1
ATOM 6782 C C . ARG A 1 871 ? -30.893 2.412 -3.947 1.00 90.00 871 ARG A C 1
ATOM 6784 O O . ARG A 1 871 ? -31.866 3.158 -4.019 1.00 90.00 871 ARG A O 1
ATOM 6791 N N . GLY A 1 872 ? -29.640 2.859 -4.012 1.00 92.44 872 GLY A N 1
ATOM 6792 C CA . GLY A 1 872 ? -29.280 4.269 -3.894 1.00 92.44 872 GLY A CA 1
ATOM 6793 C C . GLY A 1 872 ? -29.327 4.773 -2.447 1.00 92.44 872 GLY A C 1
ATOM 6794 O O . GLY A 1 872 ? -29.870 4.126 -1.550 1.00 92.44 872 GLY A O 1
ATOM 6795 N N . ILE A 1 873 ? -28.734 5.948 -2.225 1.00 95.69 873 ILE A N 1
ATOM 6796 C CA . ILE A 1 873 ? -28.524 6.517 -0.886 1.00 95.69 873 ILE A CA 1
ATOM 6797 C C . ILE A 1 873 ? -29.866 6.811 -0.195 1.00 95.69 873 ILE A C 1
ATOM 6799 O O . ILE A 1 873 ? -30.093 6.335 0.915 1.00 95.69 873 ILE A O 1
ATOM 6803 N N . ASP A 1 874 ? -30.779 7.519 -0.866 1.00 94.25 874 ASP A N 1
ATOM 6804 C CA . ASP A 1 874 ? -32.076 7.916 -0.304 1.00 94.25 874 ASP A CA 1
ATOM 6805 C C . ASP A 1 874 ? -32.956 6.737 0.112 1.00 94.25 874 ASP A C 1
ATOM 6807 O O . ASP A 1 874 ? -33.436 6.701 1.240 1.00 94.25 874 ASP A O 1
ATOM 6811 N N . SER A 1 875 ? -33.121 5.725 -0.748 1.00 94.56 875 SER A N 1
ATOM 6812 C CA . SER A 1 875 ? -33.957 4.562 -0.412 1.00 94.56 875 SER A CA 1
ATOM 6813 C C . SER A 1 875 ? -33.387 3.742 0.750 1.00 94.56 875 SER A C 1
ATOM 6815 O O . SER A 1 875 ? -34.142 3.014 1.401 1.00 94.56 875 SER A O 1
ATOM 6817 N N . TYR A 1 876 ? -32.076 3.825 0.993 1.00 95.69 876 TYR A N 1
ATOM 6818 C CA . TYR A 1 876 ? -31.425 3.211 2.143 1.00 95.69 876 TYR A CA 1
ATOM 6819 C C . TYR A 1 876 ? -31.570 4.089 3.401 1.00 95.69 876 TYR A C 1
ATOM 6821 O O . TYR A 1 876 ? -31.895 3.560 4.462 1.00 95.69 876 TYR A O 1
ATOM 6829 N N . MET A 1 877 ? -31.470 5.421 3.296 1.00 95.06 877 MET A N 1
ATOM 6830 C CA . MET A 1 877 ? -31.825 6.348 4.388 1.00 95.06 877 MET A CA 1
ATOM 6831 C C . MET A 1 877 ? -33.282 6.162 4.843 1.00 95.06 877 MET A C 1
ATOM 6833 O O . MET A 1 877 ? -33.530 5.997 6.036 1.00 95.06 877 MET A O 1
ATOM 6837 N N . ASP A 1 878 ? -34.227 6.044 3.906 1.00 93.50 878 ASP A N 1
ATOM 6838 C CA . ASP A 1 878 ? -35.636 5.749 4.197 1.00 93.50 878 ASP A CA 1
ATOM 6839 C C . ASP A 1 878 ? -35.813 4.416 4.955 1.00 93.50 878 ASP A C 1
ATOM 6841 O O . ASP A 1 878 ? -36.789 4.224 5.679 1.00 93.50 878 ASP A O 1
ATOM 6845 N N . GLU A 1 879 ? -34.925 3.436 4.750 1.00 92.44 879 GLU A N 1
ATOM 6846 C CA . GLU A 1 879 ? -34.917 2.136 5.443 1.00 92.44 879 GLU A CA 1
ATOM 6847 C C . GLU A 1 879 ? -34.335 2.249 6.856 1.00 92.44 879 GLU A C 1
ATOM 6849 O O . GLU A 1 879 ? -34.957 1.764 7.804 1.00 92.44 879 GLU A O 1
ATOM 6854 N N . LEU A 1 880 ? -33.223 2.977 7.009 1.00 92.25 880 LEU A N 1
ATOM 6855 C CA . LEU A 1 880 ? -32.637 3.327 8.304 1.00 92.25 880 LEU A CA 1
ATOM 6856 C C . LEU A 1 880 ? -33.654 4.050 9.194 1.00 92.25 880 LEU A C 1
ATOM 6858 O O . LEU A 1 880 ? -33.899 3.617 10.315 1.00 92.25 880 LEU A O 1
ATOM 6862 N N . GLU A 1 881 ? -34.304 5.099 8.687 1.00 92.44 881 GLU A N 1
ATOM 6863 C CA . GLU A 1 881 ? -35.300 5.891 9.425 1.00 92.44 881 GLU A CA 1
ATOM 6864 C C . GLU A 1 881 ? -36.510 5.046 9.876 1.00 92.44 881 GLU A C 1
ATOM 6866 O O . GLU A 1 881 ? -37.058 5.251 10.966 1.00 92.44 881 GLU A O 1
ATOM 6871 N N . ARG A 1 882 ? -36.901 4.035 9.084 1.00 92.06 882 ARG A N 1
ATOM 6872 C CA . ARG A 1 882 ? -37.936 3.058 9.463 1.00 92.06 882 ARG A CA 1
ATOM 6873 C C . ARG A 1 882 ? -37.461 2.104 10.561 1.00 92.06 882 ARG A C 1
ATOM 6875 O O . ARG A 1 882 ? -38.221 1.855 11.496 1.00 92.06 882 ARG A O 1
ATOM 6882 N N . GLU A 1 883 ? -36.232 1.592 10.505 1.00 91.25 883 GLU A N 1
ATOM 6883 C CA . GLU A 1 883 ? -35.673 0.772 11.595 1.00 91.25 883 GLU A CA 1
ATOM 6884 C C . GLU A 1 883 ? -35.412 1.602 12.874 1.00 91.25 883 GLU A C 1
ATOM 6886 O O . GLU A 1 883 ? -35.601 1.103 13.983 1.00 91.25 883 GLU A O 1
ATOM 6891 N N . GLU A 1 884 ? -35.065 2.888 12.753 1.00 92.38 884 GLU A N 1
ATOM 6892 C CA . GLU A 1 884 ? -34.970 3.842 13.869 1.00 92.38 884 GLU A CA 1
ATOM 6893 C C . GLU A 1 884 ? -36.332 4.076 14.532 1.00 92.38 884 GLU A C 1
ATOM 6895 O O . GLU A 1 884 ? -36.434 4.097 15.759 1.00 92.38 884 GLU A O 1
ATOM 6900 N N . ALA A 1 885 ? -37.399 4.223 13.740 1.00 90.75 885 ALA A N 1
ATOM 6901 C CA . ALA A 1 885 ? -38.767 4.359 14.241 1.00 90.75 885 ALA A CA 1
ATOM 6902 C C . ALA A 1 885 ? -39.300 3.082 14.922 1.00 90.75 885 ALA A C 1
ATOM 6904 O O . ALA A 1 885 ? -40.140 3.183 15.816 1.00 90.75 885 ALA A O 1
ATOM 6905 N N . LEU A 1 886 ? -38.808 1.901 14.530 1.00 91.50 886 LEU A N 1
ATOM 6906 C CA . LEU A 1 886 ? -39.184 0.604 15.111 1.00 91.50 886 LEU A CA 1
ATOM 6907 C C . LEU A 1 886 ? -38.393 0.224 16.378 1.00 91.50 886 LEU A C 1
ATOM 6909 O O . LEU A 1 886 ? -38.792 -0.715 17.065 1.00 91.50 886 LEU A O 1
ATOM 6913 N N . ASP A 1 887 ? -37.308 0.931 16.703 1.00 89.00 887 ASP A N 1
ATOM 6914 C CA . ASP A 1 887 ? -36.502 0.722 17.919 1.00 89.00 887 ASP A CA 1
ATOM 6915 C C . ASP A 1 887 ? -36.207 2.060 18.643 1.00 89.00 887 ASP A C 1
ATOM 6917 O O . ASP A 1 887 ? -35.050 2.493 18.725 1.00 89.00 887 ASP A O 1
ATOM 6921 N N . PRO A 1 888 ? -37.249 2.761 19.143 1.00 84.56 888 PRO A N 1
ATOM 6922 C CA . PRO A 1 888 ? -37.121 4.114 19.688 1.00 84.56 888 PRO A CA 1
ATOM 6923 C C . PRO A 1 888 ? -36.245 4.180 20.949 1.00 84.56 888 PRO A C 1
ATOM 6925 O O . PRO A 1 888 ? -35.463 5.118 21.103 1.00 84.56 888 PRO A O 1
ATOM 6928 N N . ASP A 1 889 ? -36.326 3.170 21.819 1.00 82.69 889 ASP A N 1
ATOM 6929 C CA . ASP A 1 889 ? -35.560 3.080 23.071 1.00 82.69 889 ASP A CA 1
ATOM 6930 C C . ASP A 1 889 ? -34.139 2.508 22.882 1.00 82.69 889 ASP A C 1
ATOM 6932 O O . ASP A 1 889 ? -33.298 2.580 23.790 1.00 82.69 889 ASP A O 1
ATOM 6936 N N . CYS A 1 890 ? -33.824 2.042 21.664 1.00 84.88 890 CYS A N 1
ATOM 6937 C CA . CYS A 1 890 ? -32.532 1.472 21.271 1.00 84.88 890 CYS A CA 1
ATOM 6938 C C . CYS A 1 890 ? -32.205 0.166 22.022 1.00 84.88 890 CYS A C 1
ATOM 6940 O O . CYS A 1 890 ? -31.105 0.007 22.566 1.00 84.88 890 CYS A O 1
ATOM 6942 N N . GLU A 1 891 ? -33.190 -0.733 22.101 1.00 80.56 891 GLU A N 1
ATOM 6943 C CA . GLU A 1 891 ? -33.087 -2.048 22.744 1.00 80.56 891 GLU A CA 1
ATOM 6944 C C . GLU A 1 891 ? -32.731 -3.157 21.749 1.00 80.56 891 GLU A C 1
ATOM 6946 O O . GLU A 1 891 ? -31.945 -4.046 22.087 1.00 80.56 891 GLU A O 1
ATOM 6951 N N . ARG A 1 892 ? -33.285 -3.113 20.526 1.00 83.62 892 ARG A N 1
ATOM 6952 C CA . ARG A 1 892 ? -32.991 -4.096 19.466 1.00 83.62 892 ARG A CA 1
ATOM 6953 C C . ARG A 1 892 ? -31.583 -3.885 18.911 1.00 83.62 892 ARG A C 1
ATOM 6955 O O . ARG A 1 892 ? -30.875 -4.861 18.674 1.00 83.62 892 ARG A O 1
ATOM 6962 N N . HIS A 1 893 ? -31.183 -2.626 18.748 1.00 84.62 893 HIS A N 1
ATOM 6963 C CA . HIS A 1 893 ? -29.886 -2.201 18.234 1.00 84.62 893 HIS A CA 1
ATOM 6964 C C . HIS A 1 893 ? -29.255 -1.197 19.216 1.00 84.62 893 HIS A C 1
ATOM 6966 O O . HIS A 1 893 ? -29.649 -0.029 19.248 1.00 84.62 893 HIS A O 1
ATOM 6972 N N . PRO A 1 894 ? -28.309 -1.627 20.076 1.00 82.44 894 PRO A N 1
ATOM 6973 C CA . PRO A 1 894 ? -27.779 -0.785 21.150 1.00 82.44 894 PRO A CA 1
ATOM 6974 C C . PRO A 1 894 ? -26.986 0.436 20.651 1.00 82.44 894 PRO A C 1
ATOM 6976 O O . PRO A 1 894 ? -25.806 0.335 20.342 1.00 82.44 894 PRO A O 1
ATOM 6979 N N . ARG A 1 895 ? -27.624 1.610 20.660 1.00 85.81 895 ARG A N 1
ATOM 6980 C CA . ARG A 1 895 ? -27.050 2.916 20.269 1.00 85.81 895 ARG A CA 1
ATOM 6981 C C . ARG A 1 895 ? -27.285 4.003 21.329 1.00 85.81 895 ARG A C 1
ATOM 6983 O O . ARG A 1 895 ? -28.013 3.796 22.312 1.00 85.81 895 ARG A O 1
ATOM 6990 N N . HIS A 1 896 ? -26.642 5.161 21.164 1.00 82.00 896 HIS A N 1
ATOM 6991 C CA . HIS A 1 896 ? -26.699 6.272 22.125 1.00 82.00 896 HIS A CA 1
ATOM 6992 C C . HIS A 1 896 ? -27.907 7.205 21.949 1.00 82.00 896 HIS A C 1
ATOM 6994 O O . HIS A 1 896 ? -28.543 7.545 22.950 1.00 82.00 896 HIS A O 1
ATOM 7000 N N . LYS A 1 897 ? -28.241 7.557 20.704 1.00 83.00 897 LYS A N 1
ATOM 7001 C CA . LYS A 1 897 ? -29.399 8.363 20.269 1.00 83.00 897 LYS A CA 1
ATOM 7002 C C . LYS A 1 897 ? -30.299 7.503 19.364 1.00 83.00 897 LYS A C 1
ATOM 7004 O O . LYS A 1 897 ? -29.800 6.560 18.762 1.00 83.00 897 LYS A O 1
ATOM 7009 N N . LYS A 1 898 ? -31.613 7.783 19.295 1.00 85.94 898 LYS A N 1
ATOM 7010 C CA . LYS A 1 898 ? -32.580 7.016 18.462 1.00 85.94 898 LYS A CA 1
ATOM 7011 C C . LYS A 1 898 ? -32.194 7.010 16.983 1.00 85.94 898 LYS A C 1
ATOM 7013 O O . LYS A 1 898 ? -32.419 6.028 16.291 1.00 85.94 898 LYS A O 1
ATOM 7018 N N . SER A 1 899 ? -31.700 8.149 16.530 1.00 88.12 899 SER A N 1
ATOM 7019 C CA . SER A 1 899 ? -31.334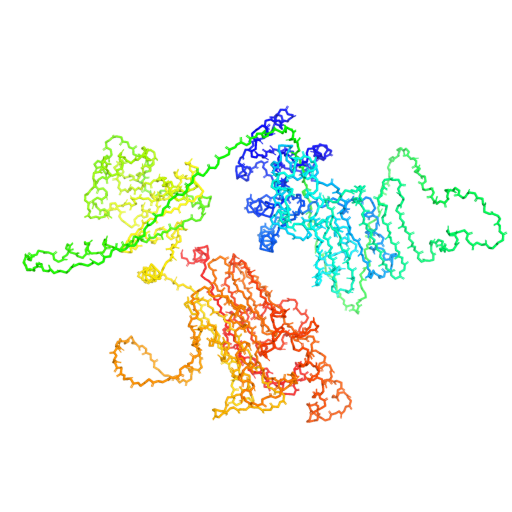 8.458 15.161 1.00 88.12 899 SER A CA 1
ATOM 7020 C C . SER A 1 899 ? -30.124 9.356 15.212 1.00 88.12 899 SER A C 1
ATOM 7022 O O . SER A 1 899 ? -29.980 10.126 16.168 1.00 88.12 899 SER A O 1
ATOM 7024 N N . ASP A 1 900 ? -29.338 9.294 14.150 1.00 90.00 900 ASP A N 1
ATOM 7025 C CA . ASP A 1 900 ? -28.341 10.308 13.848 1.00 90.00 900 ASP A CA 1
ATOM 7026 C C . ASP A 1 900 ? -28.663 11.063 12.561 1.00 90.00 900 ASP A C 1
ATOM 7028 O O . ASP A 1 900 ? -29.555 10.634 11.811 1.00 90.00 900 ASP A O 1
ATOM 7032 N N . ASP A 1 901 ? -27.933 12.156 12.348 1.00 93.50 901 ASP A N 1
ATOM 7033 C CA . ASP A 1 901 ? -27.706 12.775 11.046 1.00 93.50 901 ASP A CA 1
ATOM 7034 C C . ASP A 1 901 ? -27.020 11.744 10.124 1.00 93.50 901 ASP A C 1
ATOM 7036 O O . ASP A 1 901 ? -26.333 10.823 10.573 1.00 93.50 901 ASP A O 1
ATOM 7040 N N . LYS A 1 902 ? -27.317 11.793 8.826 1.00 94.19 902 LYS A N 1
ATOM 7041 C CA . LYS A 1 902 ? -26.974 10.732 7.869 1.00 94.19 902 LYS A CA 1
ATOM 7042 C C . LYS A 1 902 ? -26.393 11.350 6.617 1.00 94.19 902 LYS A C 1
ATOM 7044 O O . LYS A 1 902 ? -27.128 12.001 5.878 1.00 94.19 902 LYS A O 1
ATOM 7049 N N . SER A 1 903 ? -25.128 11.069 6.321 1.00 97.19 903 SER A N 1
ATOM 7050 C CA . SER A 1 903 ? -24.459 11.563 5.117 1.00 97.19 903 SER A CA 1
ATOM 7051 C C . SER A 1 903 ? -23.685 10.481 4.392 1.00 97.19 903 SER A C 1
ATOM 7053 O O . SER A 1 903 ? -23.004 9.650 4.999 1.00 97.19 903 SER A O 1
ATOM 7055 N N . ALA A 1 904 ? -23.754 10.533 3.064 1.00 97.88 904 ALA A N 1
ATOM 7056 C CA . ALA A 1 904 ? -22.972 9.679 2.189 1.00 97.88 904 ALA A CA 1
ATOM 7057 C C . ALA A 1 904 ? -22.559 10.398 0.902 1.00 97.88 904 ALA A C 1
ATOM 7059 O O . ALA A 1 904 ? -23.348 11.130 0.302 1.00 97.88 904 ALA A O 1
ATOM 7060 N N . VAL A 1 905 ? -21.346 10.098 0.437 1.00 97.69 905 VAL A N 1
ATOM 7061 C CA . VAL A 1 905 ? -20.875 10.376 -0.924 1.00 97.69 905 VAL A CA 1
ATOM 7062 C C . VAL A 1 905 ? -20.365 9.076 -1.537 1.00 97.69 905 VAL A C 1
ATOM 7064 O O . VAL A 1 905 ? -19.503 8.405 -0.971 1.00 97.69 905 VAL A O 1
ATOM 7067 N N . ILE A 1 906 ? -20.885 8.728 -2.710 1.00 97.06 906 ILE A N 1
ATOM 7068 C CA . ILE A 1 906 ? -20.446 7.600 -3.528 1.00 97.06 906 ILE A CA 1
ATOM 7069 C C . ILE A 1 906 ? -19.827 8.160 -4.806 1.00 97.06 906 ILE A C 1
ATOM 7071 O O . ILE A 1 906 ? -20.477 8.891 -5.555 1.00 97.06 906 ILE A O 1
ATOM 7075 N N . VAL A 1 907 ? -18.569 7.805 -5.057 1.00 93.00 907 VAL A N 1
ATOM 7076 C CA . VAL A 1 907 ? -17.805 8.232 -6.233 1.00 93.00 907 VAL A CA 1
ATOM 7077 C C . VAL A 1 907 ? -17.589 7.026 -7.135 1.00 93.00 907 VAL A C 1
ATOM 7079 O O . VAL A 1 907 ? -16.841 6.112 -6.798 1.00 93.00 907 VAL A O 1
ATOM 7082 N N . GLU A 1 908 ? -18.249 7.021 -8.283 1.00 89.25 908 GLU A N 1
ATOM 7083 C CA . GLU A 1 908 ? -18.082 6.036 -9.344 1.00 89.25 908 GLU A CA 1
ATOM 7084 C C . GLU A 1 908 ? -16.955 6.487 -10.279 1.00 89.25 908 GLU A C 1
ATOM 7086 O O . GLU A 1 908 ? -17.053 7.509 -10.968 1.00 89.25 908 GLU A O 1
ATOM 7091 N N . LEU A 1 909 ? -15.849 5.740 -10.244 1.00 81.88 909 LEU A N 1
ATOM 7092 C CA . LEU A 1 909 ? -14.651 6.031 -11.023 1.00 81.88 909 LEU A CA 1
ATOM 7093 C C . LEU A 1 909 ? -14.855 5.608 -12.485 1.00 81.88 909 LEU A C 1
ATOM 7095 O O . LEU A 1 909 ? -15.534 4.609 -12.735 1.00 81.88 909 LEU A O 1
ATOM 7099 N N . PRO A 1 910 ? -14.269 6.328 -13.462 1.00 66.25 910 PRO A N 1
ATOM 7100 C CA . PRO A 1 910 ? -14.390 5.963 -14.867 1.00 66.25 910 PRO A CA 1
ATOM 7101 C C . PRO A 1 910 ? -13.830 4.557 -15.108 1.00 66.25 910 PRO A C 1
ATOM 7103 O O . PRO A 1 910 ? -12.657 4.285 -14.841 1.00 66.25 910 PRO A O 1
ATOM 7106 N N . SER A 1 911 ? -14.679 3.679 -15.643 1.00 49.00 911 SER A N 1
ATOM 7107 C CA . SER A 1 911 ? -14.334 2.316 -16.028 1.00 49.00 911 SER A CA 1
ATOM 7108 C C . SER A 1 911 ? -13.124 2.294 -16.965 1.00 49.00 911 SER A C 1
ATOM 7110 O O . SER A 1 911 ? -13.054 3.024 -17.958 1.00 49.00 911 SER A O 1
ATOM 7112 N N . GLY A 1 912 ? -12.177 1.390 -16.698 1.00 44.97 912 GLY A N 1
ATOM 7113 C CA . GLY A 1 912 ? -11.270 0.935 -17.749 1.00 44.97 912 GLY A CA 1
ATOM 7114 C C . GLY A 1 912 ? -12.096 0.312 -18.887 1.00 44.97 912 GLY A C 1
ATOM 7115 O O . GLY A 1 912 ? -13.107 -0.333 -18.604 1.00 44.97 912 GLY A O 1
ATOM 7116 N N . PRO A 1 913 ? -11.703 0.464 -20.167 1.00 32.72 913 PRO A N 1
ATOM 7117 C CA . PRO A 1 913 ? -12.549 0.107 -21.315 1.00 32.72 913 PRO A CA 1
ATOM 7118 C C . PRO A 1 913 ? -12.897 -1.391 -21.452 1.00 32.72 913 PRO A C 1
ATOM 7120 O O . PRO A 1 913 ? -13.601 -1.770 -22.384 1.00 32.72 913 PRO A O 1
ATOM 7123 N N . GLU A 1 914 ? -12.436 -2.247 -20.537 1.00 34.84 914 GLU A N 1
ATOM 7124 C CA . GLU A 1 914 ? -12.753 -3.676 -20.492 1.00 34.84 914 GLU A CA 1
ATOM 7125 C C . GLU A 1 914 ? -14.192 -3.981 -20.029 1.00 34.84 914 GLU A C 1
ATOM 7127 O O . GLU A 1 914 ? -14.723 -5.024 -20.406 1.00 34.84 914 GLU A O 1
ATOM 7132 N N . THR A 1 915 ? -14.855 -3.109 -19.251 1.00 31.55 915 THR A N 1
ATOM 7133 C CA . THR A 1 915 ? -16.189 -3.425 -18.688 1.00 31.55 915 THR A CA 1
ATOM 7134 C C . THR A 1 915 ? -17.376 -3.045 -19.577 1.00 31.55 915 THR A C 1
ATOM 7136 O O . THR A 1 915 ? -18.367 -3.774 -19.589 1.00 31.55 915 THR A O 1
ATOM 7139 N N . ASP A 1 916 ? -17.303 -1.956 -20.350 1.00 27.42 916 ASP A N 1
ATOM 7140 C CA . ASP A 1 916 ? -18.425 -1.525 -21.207 1.00 27.42 916 ASP A CA 1
ATOM 7141 C C . ASP A 1 916 ? -18.503 -2.294 -22.539 1.00 27.42 916 ASP A C 1
ATOM 7143 O O . ASP A 1 916 ? -19.596 -2.534 -23.056 1.00 27.42 916 ASP A O 1
ATOM 7147 N N . LEU A 1 917 ? -17.374 -2.806 -23.048 1.00 30.98 917 LEU A N 1
ATOM 7148 C CA . LEU A 1 917 ? -17.330 -3.665 -24.245 1.00 30.98 917 LEU A CA 1
ATOM 7149 C C . LEU A 1 917 ? -17.990 -5.048 -24.054 1.00 30.98 917 LEU A C 1
ATOM 7151 O O . LEU A 1 917 ? -18.067 -5.831 -24.998 1.00 30.98 917 LEU A O 1
ATOM 7155 N N . ALA A 1 918 ? -18.505 -5.349 -22.858 1.00 26.70 918 ALA A N 1
ATOM 7156 C CA . ALA A 1 918 ? -19.345 -6.516 -22.591 1.00 26.70 918 ALA A CA 1
ATOM 7157 C C . ALA A 1 918 ? -20.851 -6.275 -22.852 1.00 26.70 918 ALA A C 1
ATOM 7159 O O . ALA A 1 918 ? -21.656 -7.180 -22.612 1.00 26.70 918 ALA A O 1
ATOM 7160 N N . ARG A 1 919 ? -21.257 -5.069 -23.290 1.00 27.78 919 ARG A N 1
ATOM 7161 C CA . ARG A 1 919 ? -22.675 -4.665 -23.423 1.00 27.78 919 ARG A CA 1
ATOM 7162 C C . ARG A 1 919 ? -23.076 -4.033 -24.768 1.00 27.78 919 ARG A C 1
ATOM 7164 O O . ARG A 1 919 ? -24.205 -3.553 -24.869 1.00 27.78 919 ARG A O 1
ATOM 7171 N N . SER A 1 920 ? -22.213 -4.063 -25.789 1.00 26.03 920 SER A N 1
ATOM 7172 C CA . SER A 1 920 ? -22.496 -3.559 -27.150 1.00 26.03 920 SER A CA 1
ATOM 7173 C C . SER A 1 920 ? -22.113 -4.561 -28.237 1.00 26.03 920 SER A C 1
ATOM 7175 O O . SER A 1 920 ? -20.893 -4.826 -28.339 1.00 26.03 920 SER A O 1
#

InterPro domains:
  IPR000182 GNAT domain [PF00583] (467-569)
  IPR000182 GNAT domain [PS51186] (445-598)
  IPR000683 Gfo/Idh/MocA-like oxidoreductase, N-terminal [PF01408] (7-123)
  IPR016181 Acyl-CoA N-acyltransferase [SSF55729] (421-571)
  IPR036291 NAD(P)-binding domain superfamily [SSF51735] (4-156)
  IPR036457 PPM-type phosphatase-like domain superfamily [G3DSA:3.60.40.10] (593-910)
  IPR036457 PPM-type phosphatase-like domain superfamily [SSF81606] (595-909)
  IPR049303 Glycosyl hydrolase 109, C-terminal domain [PF21252] (130-302)
  IPR050463 Gfo/Idh/MocA family oxidoreductases and glycosidases [PTHR43818] (4-341)

Organism: NCBI:txid1457232

Radius of gyration: 35.18 Å; chains: 1; bounding box: 82×104×108 Å